Protein AF-0000000076623712 (afdb_homodimer)

InterPro domains:
  IPR004839 Aminotransferase, class I/classII, large domain [PF00155] (47-394)
  IPR005958 Tyrosine/nicotianamine aminotransferase [PIRSF000517] (8-402)
  IPR005958 Tyrosine/nicotianamine aminotransferase [TIGR01265] (4-401)
  IPR015421 Pyridoxal phosphate-dependent transferase, major domain [G3DSA:3.40.640.10] (55-296)
  IPR015422 Pyridoxal phosphate-dependent transferase, small domain [G3DSA:3.90.1150.10] (38-398)
  IPR015424 Pyridoxal phosphate-dependent transferase [SSF53383] (33-400)

pLDDT: mean 93.35, std 7.88, range [31.83, 98.88]

Radius of gyration: 27.83 Å; Cα contacts (8 Å, |Δi|>4): 1834; chains: 2; bounding box: 64×90×60 Å

Organism: NCBI:txid5963

Solvent-accessible surface area (backbone atoms only — not comparable to full-atom values): 40519 Å² total; per-residue (Å²): 130,87,69,54,81,73,65,52,12,66,49,21,67,59,28,57,52,51,51,64,54,46,56,69,66,52,61,66,59,93,82,57,95,59,85,66,48,72,30,49,66,86,48,51,41,78,24,85,88,35,57,56,53,64,65,55,53,49,30,31,49,52,32,51,73,67,51,77,22,27,25,75,64,52,45,50,38,47,62,66,31,24,39,43,51,16,60,73,69,36,41,96,78,46,78,50,45,41,91,32,31,37,39,18,40,11,42,66,39,26,51,50,52,52,47,49,26,57,43,37,69,72,26,29,35,37,34,46,19,60,16,64,48,63,59,41,26,54,29,42,48,52,49,22,41,57,45,71,28,43,39,34,70,90,58,57,49,37,74,34,62,69,51,42,63,72,66,64,53,96,48,46,55,32,37,48,46,56,47,30,16,57,50,49,0,23,59,71,51,69,69,57,52,48,53,50,50,50,53,28,51,77,69,54,29,33,34,38,33,39,25,40,30,57,73,32,27,62,80,55,82,74,73,61,68,56,60,74,49,66,79,52,41,25,40,33,31,28,32,47,25,63,64,51,25,24,52,12,60,28,40,13,20,35,37,55,38,44,81,76,52,72,59,54,72,40,52,62,24,45,52,29,46,28,59,73,42,72,49,36,39,29,20,57,47,60,16,41,45,53,33,64,70,67,53,59,93,56,49,50,57,58,58,25,49,57,32,43,53,35,50,51,49,52,46,63,68,46,66,81,38,83,46,48,45,54,66,64,60,32,17,48,61,29,37,30,31,37,47,53,47,86,52,35,83,44,87,42,28,60,56,44,30,40,49,38,12,58,76,59,33,38,37,50,32,30,19,62,34,20,64,34,69,44,20,32,31,35,40,38,56,63,59,60,70,57,52,51,50,51,48,53,44,51,51,51,50,49,61,70,38,48,106,132,89,70,53,81,74,64,52,12,66,48,21,68,61,29,56,51,50,50,63,56,45,57,70,67,53,61,66,59,92,82,58,95,58,85,68,48,71,31,51,66,87,49,53,40,78,26,85,86,35,57,56,52,64,64,55,55,49,31,31,48,54,32,51,71,67,50,77,21,27,24,76,64,52,47,51,38,48,62,67,27,24,40,44,50,16,60,72,69,37,40,95,77,46,78,49,45,40,91,31,30,37,38,17,39,10,44,67,38,28,51,49,52,52,48,48,24,57,44,37,69,71,25,31,34,36,35,47,20,58,18,66,48,63,59,42,25,54,29,40,46,53,49,22,40,56,46,70,28,44,39,35,72,90,57,57,49,35,74,34,62,69,51,42,64,71,65,64,53,96,48,44,53,31,38,49,46,57,48,30,16,56,51,48,0,23,58,70,50,69,68,57,50,48,53,52,50,51,52,28,50,76,69,54,28,34,34,38,34,38,26,39,30,58,72,33,27,62,80,55,82,73,74,62,68,56,59,75,47,66,81,53,41,25,41,33,29,28,31,46,26,61,65,52,25,24,51,11,62,27,40,14,20,33,37,56,39,44,82,76,52,73,59,55,71,42,53,62,24,45,50,29,45,27,59,74,39,74,50,36,39,29,19,57,50,61,15,42,44,54,34,63,70,66,53,58,93,55,48,51,55,58,57,26,48,57,34,42,54,37,50,50,48,53,47,63,70,45,65,82,39,84,47,49,44,54,66,65,61,32,17,48,60,30,37,30,31,38,48,54,47,86,52,34,84,44,86,42,26,60,56,42,31,41,50,36,12,58,76,59,33,38,37,50,32,29,19,63,35,20,66,34,67,44,19,32,32,35,39,37,57,63,59,60,70,55,52,52,50,52,47,53,44,50,52,51,50,49,62,69,40,47,106

Secondary structure (DSSP, 8-state):
------PPPHHHHT---HHHHHHHH----TT-SS--EE-----GGGSGGGPPPHHHHHHHHHHHHHTTTSS---TT--HHHHHHHHHHT--SS----GGGEEEESHHHHHHHHHHHHH--TT-EEEEEES--THHHHHHHHTT-EEEEEEEEGGGTTEE-HHHHHHH--TTEEEEEEESS-TTT-----HHHHHHHHHHHHHHT-EEEEE-TTTT-BSSPPP--GGGG-SSS-EEEEEEHHHHTT-GGG--EEEEEE-TT-TTTTHHHHHHHHHHHSPPPPHHHHTTHHHHHHT--TTHHHHHHHHHHHHHHHHHHHHTT-TTEE-----BTTEEEEEE--TTBS--SHHHHHHHHHHHH-EE-EEGGGGT-SSEEEEES-S-HHHHHHHHHHHHHHHHHHB-/------PPPHHHHT---HHHHHHHH----TT-SS--EE-----GGGSGGGPPPHHHHHHHHHHHHHTTTSS---TT--HHHHHHHHHHT--SS----GGGEEEESHHHHHHHHHHHHH--TT-EEEEEES--THHHHHHHHTT-EEEEEEEEGGGTTEE-HHHHHHH--TTEEEEEEESS-TTT-----HHHHHHHHHHHHHHT-EEEEE-TTTT-BSSPPP--GGGG-SSS-EEEEEEHHHHTT-GGG--EEEEEE-TT-TTTTHHHHHHHHHHHSPPPPHHHHTTHHHHHHT--TTHHHHHHHHHHHHHHHHHHHHTT-TTEE-----BTTEEEEEE--TTBS--SHHHHHHHHHHHH-EE-EEGGGGT--SEEEEES-S-HHHHHHHHHHHHHHHHHTB-

Foldseek 3Di:
DPCPVDDDDPLVVLFDQLLVVLLVVQDFDPDDPDDFAEQADQALCVFPLQNFDPLLVVLLVVLVVVVPQVDDDALQADQVLLQLVQVVPAAPLGRGHSLQKGKAQALLRQLLLVLVLFDAQAAEEEAEALARCVNQSSCVSNNYHYHYFYFDLVVLRQTPVVSVVVGDDPRYAEYEAEAVGPPALGHDDPVSLVSVVVVCQVSVHAYEYEPQFPPFWQPDDHDGSLRNDADHWYWYKYACCQQRSNVPQRIIMIGIRHNPCPPVVSSVVSSVSSVVDDHGRRSSSVSNNSCVVPDDPCNSVVSNVQLQLLQVLLCVLCVPPPQKDFDRRIGDFKTKIAGRCPQFPDDWQSSLQNVLSHPQSYHWAASVSSVYIRITMGGSNYPSVVSNSSSVSSSVSRVVGGD/DPPPVDDDDPLVVLFDQLLVVLLVVQDFDPDDPDDFDEQADQQLCVFPLQNFDPLLVVLLVVLVVVCPLVDADALQADQVLLQLVQCVPAAPLGRGHSLQKGKAQALLRQLLLVLVLFDAQAAEEEAEALARCVNQSSCVSNNYHYHYFYFDLVVLRQTPVVSVVVGDDPRYAEYEAEAVGPPALGHDDPVSLVSVVVVCQVSVHAYEYEPQFPPFWQPDDHDGSLRNDADHKYWYKYACCQQRSNVPQRIIMIGIRHNPCPPVVSSVVSSVSSVVDGHGRRSSSVSNNSCVVPPDPCNSVVSNVQLQLLLVLLCVLCVPPPQKDFDRRIGDFKTKIAGRCPQFPDDWQSSLQNVLSHPQSYHWAASVSSVYIRITMGGSNYPSVVSNSSSVSSSVSRVVGGD

Nearest PDB structures (foldseek):
  5wmi-assembly1_A-2  TM=8.886E-01  e=5.394E-30  Arabidopsis thaliana
  5wml-assembly1_B  TM=8.820E-01  e=9.033E-30  Arabidopsis thaliana
  5wmk-assembly1_A-2  TM=8.745E-01  e=5.394E-30  Arabidopsis thaliana
  1dju-assembly1_A  TM=8.885E-01  e=7.525E-29  Pyrococcus horikoshii OT3
  1gd9-assembly1_B  TM=8.962E-01  e=1.882E-28  Pyrococcus horikoshii

Sequence (806 aa):
MDDWILEPSVHSMNTENPVRETVSSIKLPTDFPKPTYSLALGDPSYYTDFAAHSFVVDAVVETLRSGQGNGYTDSLGYGPARETLSRAYSYDNIRLTKEDVIIDIGGTGAIHTILQVFLNPGDNILISSPGFPLYKTMAQNLKAEAITYNLKPFSNWEVDLEDLERKVTPRTKMIVVVNPCNPCGSVFSKEHLMDILNWAERHHVCILADEVYHGMTFGKPHYPLGSLTDTVPVFTVGALSKMFLVPGWRCGWVLIYDKYNKCEKYRPAINKIKNMLLHPVPFIMQAIPKIYENLPQNYFAEVMQKVKERAEVVKAKLADVSALNTGTPEGSLYCMVAIDFTNMDVKSSVEFAQKLAHEEGVVIMPAEAFLSHSAFRIVLCHPIHVIEECMDRIKSFIQRHTIMDDWILEPSVHSMNTENPVRETVSSIKLPTDFPKPTYSLALGDPSYYTDFAAHSFVVDAVVETLRSGQGNGYTDSLGYGPARETLSRAYSYDNIRLTKEDVIIDIGGTGAIHTILQVFLNPGDNILISSPGFPLYKTMAQNLKAEAITYNLKPFSNWEVDLEDLERKVTPRTKMIVVVNPCNPCGSVFSKEHLMDILNWAERHHVCILADEVYHGMTFGKPHYPLGSLTDTVPVFTVGALSKMFLVPGWRCGWVLIYDKYNKCEKYRPAINKIKNMLLHPVPFIMQAIPKIYENLPQNYFAEVMQKVKERAEVVKAKLADVSALNTGTPEGSLYCMVAIDFTNMDVKSSVEFAQKLAHEEGVVIMPAEAFLSHSAFRIVLCHPIHVIEECMDRIKSFIQRHTI

Structure (mmCIF, N/CA/C/O backbone):
data_AF-0000000076623712-model_v1
#
loop_
_entity.id
_entity.type
_entity.pdbx_description
1 polymer 'Aminotransferase class I/classII large domain-containing protein'
#
loop_
_atom_site.group_PDB
_atom_site.id
_atom_site.type_symbol
_atom_site.label_atom_id
_atom_site.label_alt_id
_atom_site.label_comp_id
_atom_site.label_asym_id
_atom_site.label_entity_id
_atom_site.label_seq_id
_atom_site.pdbx_PDB_ins_code
_atom_site.Cartn_x
_atom_site.Cartn_y
_atom_site.Cartn_z
_atom_site.occupancy
_atom_site.B_iso_or_equiv
_atom_site.auth_seq_id
_atom_site.auth_comp_id
_atom_site.auth_asym_id
_atom_site.auth_atom_id
_atom_site.pdbx_PDB_model_num
ATOM 1 N N . MET A 1 1 ? 28.312 2.703 -28.016 1 31.83 1 MET A N 1
ATOM 2 C CA . MET A 1 1 ? 27.656 3.424 -26.938 1 31.83 1 MET A CA 1
ATOM 3 C C . MET A 1 1 ? 26.297 2.811 -26.609 1 31.83 1 MET A C 1
ATOM 5 O O . MET A 1 1 ? 25.391 2.824 -27.438 1 31.83 1 MET A O 1
ATOM 9 N N . ASP A 1 2 ? 26.125 1.59 -25.953 1 46.22 2 ASP A N 1
ATOM 10 C CA . ASP A 1 2 ? 25.109 0.556 -25.812 1 46.22 2 ASP A CA 1
ATOM 11 C C . ASP A 1 2 ? 23.844 1.127 -25.188 1 46.22 2 ASP A C 1
ATOM 13 O O . ASP A 1 2 ? 23.859 1.629 -24.062 1 46.22 2 ASP A O 1
ATOM 17 N N . ASP A 1 3 ? 23.094 1.838 -25.969 1 56.03 3 ASP A N 1
ATOM 18 C CA . ASP A 1 3 ? 22.062 2.822 -25.672 1 56.03 3 ASP A CA 1
ATOM 19 C C . ASP A 1 3 ? 20.875 2.174 -24.969 1 56.03 3 ASP A C 1
ATOM 21 O O . ASP A 1 3 ? 19.984 1.604 -25.609 1 56.03 3 ASP A O 1
ATOM 25 N N . TRP A 1 4 ? 21.078 1.6 -23.906 1 62.31 4 TRP A N 1
ATOM 26 C CA . TRP A 1 4 ? 19.875 1.292 -23.109 1 62.31 4 TRP A CA 1
ATOM 27 C C . TRP A 1 4 ? 19.031 2.543 -22.891 1 62.31 4 TRP A C 1
ATOM 29 O O . TRP A 1 4 ? 19.422 3.432 -22.125 1 62.31 4 TRP A O 1
ATOM 39 N N . ILE A 1 5 ? 18.75 3.412 -23.906 1 54.03 5 ILE A N 1
ATOM 40 C CA . ILE A 1 5 ? 18.062 4.688 -23.719 1 54.03 5 ILE A CA 1
ATOM 41 C C . ILE A 1 5 ? 16.703 4.461 -23.062 1 54.03 5 ILE A C 1
ATOM 43 O O . ILE A 1 5 ? 15.688 4.359 -23.734 1 54.03 5 ILE A O 1
ATOM 47 N N . LEU A 1 6 ? 16.719 3.988 -21.719 1 70 6 LEU A N 1
ATOM 48 C CA . LEU A 1 6 ? 15.453 3.857 -21 1 70 6 LEU A CA 1
ATOM 49 C C . LEU A 1 6 ? 15.203 5.07 -20.109 1 70 6 LEU A C 1
ATOM 51 O O . LEU A 1 6 ? 16.078 5.469 -19.344 1 70 6 LEU A O 1
ATOM 55 N N . GLU A 1 7 ? 14.281 5.914 -20.547 1 78.06 7 GLU A N 1
ATOM 56 C CA . GLU A 1 7 ? 13.852 7.02 -19.688 1 78.06 7 GLU A CA 1
ATOM 57 C C . GLU A 1 7 ? 12.719 6.598 -18.766 1 78.06 7 GLU A C 1
ATOM 59 O O . GLU A 1 7 ? 11.828 5.848 -19.172 1 78.06 7 GLU A O 1
ATOM 64 N N . PRO A 1 8 ? 12.789 7.062 -17.5 1 79.25 8 PRO A N 1
ATOM 65 C CA . PRO A 1 8 ? 11.648 6.797 -16.625 1 79.25 8 PRO A CA 1
ATOM 66 C C . PRO A 1 8 ? 10.344 7.383 -17.172 1 79.25 8 PRO A C 1
ATOM 68 O O . PRO A 1 8 ? 10.367 8.25 -18.047 1 79.25 8 PRO A O 1
ATOM 71 N N . SER A 1 9 ? 9.305 6.859 -16.641 1 81.88 9 SER A N 1
ATOM 72 C CA . SER A 1 9 ? 7.996 7.344 -17.062 1 81.88 9 SER A CA 1
ATOM 73 C C . SER A 1 9 ? 7.812 8.82 -16.719 1 81.88 9 SER A C 1
ATOM 75 O O . SER A 1 9 ? 8.289 9.281 -15.688 1 81.88 9 SER A O 1
ATOM 77 N N . VAL A 1 10 ? 7.012 9.492 -17.516 1 77 10 VAL A N 1
ATOM 78 C CA . VAL A 1 10 ? 6.754 10.914 -17.344 1 77 10 VAL A CA 1
ATOM 79 C C . VAL A 1 10 ? 6.004 11.164 -16.031 1 77 10 VAL A C 1
ATOM 81 O O . VAL A 1 10 ? 6.34 12.078 -15.281 1 77 10 VAL A O 1
ATOM 84 N N . HIS A 1 11 ? 5.062 10.352 -15.75 1 77.31 11 HIS A N 1
ATOM 85 C CA . HIS A 1 11 ? 4.254 10.555 -14.555 1 77.31 11 HIS A CA 1
ATOM 86 C C . HIS A 1 11 ? 5.082 10.352 -13.289 1 77.31 11 HIS A C 1
ATOM 88 O O . HIS A 1 11 ? 4.852 11.023 -12.273 1 77.31 11 HIS A O 1
ATOM 94 N N . SER A 1 12 ? 6 9.438 -13.305 1 76.5 12 SER A N 1
ATOM 95 C CA . SER A 1 12 ? 6.852 9.258 -12.133 1 76.5 12 SER A CA 1
ATOM 96 C C . SER A 1 12 ? 7.75 10.469 -11.906 1 76.5 12 SER A C 1
ATOM 98 O O . SER A 1 12 ? 7.973 10.883 -10.766 1 76.5 12 SER A O 1
ATOM 100 N N . MET A 1 13 ? 8.211 11.086 -12.922 1 74.44 13 MET A N 1
ATOM 101 C CA . MET A 1 13 ? 9.102 12.242 -12.812 1 74.44 13 MET A CA 1
ATOM 102 C C . MET A 1 13 ? 8.32 13.492 -12.414 1 74.44 13 MET A C 1
ATOM 104 O O . MET A 1 13 ? 8.898 14.438 -11.867 1 74.44 13 MET A O 1
ATOM 108 N N . ASN A 1 14 ? 7.02 13.383 -12.578 1 73 14 ASN A N 1
ATOM 109 C CA . ASN A 1 14 ? 6.176 14.516 -12.234 1 73 14 ASN A CA 1
ATOM 110 C C . ASN A 1 14 ? 5.582 14.367 -10.836 1 73 14 ASN A C 1
ATOM 112 O O . ASN A 1 14 ? 4.824 15.227 -10.383 1 73 14 ASN A O 1
ATOM 116 N N . THR A 1 15 ? 5.98 13.383 -10.242 1 79.06 15 THR A N 1
ATOM 117 C CA . THR A 1 15 ? 5.512 13.156 -8.883 1 79.06 15 THR A CA 1
ATOM 118 C C . THR A 1 15 ? 6.398 13.891 -7.879 1 79.06 15 THR A C 1
ATOM 120 O O . THR A 1 15 ? 7.617 13.695 -7.863 1 79.06 15 THR A O 1
ATOM 123 N N . GLU A 1 16 ? 5.863 14.852 -7.156 1 72.5 16 GLU A N 1
ATOM 124 C CA . GLU A 1 16 ? 6.59 15.617 -6.148 1 72.5 16 GLU A CA 1
ATOM 125 C C . GLU A 1 16 ? 5.855 15.609 -4.812 1 72.5 16 GLU A C 1
ATOM 127 O O . GLU A 1 16 ? 4.625 15.625 -4.773 1 72.5 16 GLU A O 1
ATOM 132 N N . ASN A 1 17 ? 6.637 15.438 -3.801 1 71.12 17 ASN A N 1
ATOM 133 C CA . ASN A 1 17 ? 6.137 15.609 -2.439 1 71.12 17 ASN A CA 1
ATOM 134 C C . ASN A 1 17 ? 6.703 16.859 -1.786 1 71.12 17 ASN A C 1
ATOM 136 O O . ASN A 1 17 ? 7.812 16.844 -1.25 1 71.12 17 ASN A O 1
ATOM 140 N N . PRO A 1 18 ? 6.004 17.891 -1.763 1 67.81 18 PRO A N 1
ATOM 141 C CA . PRO A 1 18 ? 6.508 19.188 -1.308 1 67.81 18 PRO A CA 1
ATOM 142 C C . PRO A 1 18 ? 6.98 19.156 0.144 1 67.81 18 PRO A C 1
ATOM 144 O O . PRO A 1 18 ? 7.953 19.828 0.492 1 67.81 18 PRO A O 1
ATOM 147 N N . VAL A 1 19 ? 6.289 18.406 0.987 1 68.62 19 VAL A N 1
ATOM 148 C CA . VAL A 1 19 ? 6.656 18.375 2.398 1 68.62 19 VAL A CA 1
ATOM 149 C C . VAL A 1 19 ? 8.055 17.781 2.555 1 68.62 19 VAL A C 1
ATOM 151 O O . VAL A 1 19 ? 8.93 18.391 3.164 1 68.62 19 VAL A O 1
ATOM 154 N N . ARG A 1 20 ? 8.266 16.734 1.94 1 64.56 20 ARG A N 1
ATOM 155 C CA . ARG A 1 20 ? 9.539 16.047 2.086 1 64.56 20 ARG A CA 1
ATOM 156 C C . ARG A 1 20 ? 10.672 16.828 1.429 1 64.56 20 ARG A C 1
ATOM 158 O O . ARG A 1 20 ? 11.781 16.906 1.96 1 64.56 20 ARG A O 1
ATOM 165 N N . GLU A 1 21 ? 10.344 17.5 0.378 1 68.88 21 GLU A N 1
ATOM 166 C CA . GLU A 1 21 ? 11.328 18.312 -0.335 1 68.88 21 GLU A CA 1
ATOM 167 C C . GLU A 1 21 ? 11.711 19.547 0.47 1 68.88 21 GLU A C 1
ATOM 169 O O . GLU A 1 21 ? 12.883 19.922 0.52 1 68.88 21 GLU A O 1
ATOM 174 N N . THR A 1 22 ? 10.727 20.016 1.144 1 72.94 22 THR A N 1
ATOM 175 C CA . THR A 1 22 ? 10.961 21.219 1.933 1 72.94 22 THR A CA 1
ATOM 176 C C . THR A 1 22 ? 11.766 20.906 3.188 1 72.94 22 THR A C 1
ATOM 178 O O . THR A 1 22 ? 12.734 21.594 3.504 1 72.94 22 THR A O 1
ATOM 181 N N . VAL A 1 23 ? 11.398 19.844 3.818 1 69.62 23 VAL A N 1
ATOM 182 C CA . VAL A 1 23 ? 12.109 19.438 5.027 1 69.62 23 VAL A CA 1
ATOM 183 C C . VAL A 1 23 ? 13.578 19.188 4.703 1 69.62 23 VAL A C 1
ATOM 185 O O . VAL A 1 23 ? 14.469 19.594 5.453 1 69.62 23 VAL A O 1
ATOM 188 N N . SER A 1 24 ? 13.781 18.641 3.598 1 69.31 24 SER A N 1
ATOM 189 C CA . SER A 1 24 ? 15.148 18.297 3.211 1 69.31 24 SER A CA 1
ATOM 190 C C . SER A 1 24 ? 15.945 19.547 2.859 1 69.31 24 SER A C 1
ATOM 192 O O . SER A 1 24 ? 17.172 19.547 2.93 1 69.31 24 SER A O 1
ATOM 194 N N . SER A 1 25 ? 15.25 20.547 2.578 1 74.81 25 SER A N 1
ATOM 195 C CA . SER A 1 25 ? 15.922 21.766 2.15 1 74.81 25 SER A CA 1
ATOM 196 C C . SER A 1 25 ? 16.312 22.641 3.348 1 74.81 25 SER A C 1
ATOM 198 O O . SER A 1 25 ? 17.141 23.531 3.225 1 74.81 25 SER A O 1
ATOM 200 N N . ILE A 1 26 ? 15.688 22.406 4.426 1 83.56 26 ILE A N 1
ATOM 201 C CA . ILE A 1 26 ? 16 23.172 5.629 1 83.56 26 ILE A CA 1
ATOM 202 C C . ILE A 1 26 ? 17.078 22.453 6.438 1 83.56 26 ILE A C 1
ATOM 204 O O . ILE A 1 26 ? 16.812 21.406 7.035 1 83.56 26 ILE A O 1
ATOM 208 N N . LYS A 1 27 ? 18.422 22.969 6.398 1 78.56 27 LYS A N 1
ATOM 209 C CA . LYS A 1 27 ? 19.578 22.297 7 1 78.56 27 LYS A CA 1
ATOM 210 C C . LYS A 1 27 ? 20.016 23 8.281 1 78.56 27 LYS A C 1
ATOM 212 O O . LYS A 1 27 ? 20.109 24.219 8.312 1 78.56 27 LYS A O 1
ATOM 217 N N . LEU A 1 28 ? 19.953 22.156 9.195 1 85.38 28 LEU A N 1
ATOM 218 C CA . LEU A 1 28 ? 20.562 22.656 10.43 1 85.38 28 LEU A CA 1
ATOM 219 C C . LEU A 1 28 ? 22.078 22.766 10.289 1 85.38 28 LEU A C 1
ATOM 221 O O . LEU A 1 28 ? 22.703 21.922 9.664 1 85.38 28 LEU A O 1
ATOM 225 N N . PRO A 1 29 ? 22.656 23.812 10.914 1 85 29 PRO A N 1
ATOM 226 C CA . PRO A 1 29 ? 24.125 23.875 10.914 1 85 29 PRO A CA 1
ATOM 227 C C . PRO A 1 29 ? 24.766 22.719 11.648 1 85 29 PRO A C 1
ATOM 229 O O . PRO A 1 29 ? 24.219 22.219 12.633 1 85 29 PRO A O 1
ATOM 232 N N . THR A 1 30 ? 25.891 22.234 11.133 1 83.56 30 THR A N 1
ATOM 233 C CA . THR A 1 30 ? 26.578 21.078 11.68 1 83.56 30 THR A CA 1
ATOM 234 C C . THR A 1 30 ? 27.125 21.391 13.078 1 83.56 30 THR A C 1
ATOM 236 O O . THR A 1 30 ? 27.188 20.5 13.93 1 83.56 30 THR A O 1
ATOM 239 N N . ASP A 1 31 ? 27.516 22.562 13.375 1 87.38 31 ASP A N 1
ATOM 240 C CA . ASP A 1 31 ? 28.125 22.891 14.656 1 87.38 31 ASP A CA 1
ATOM 241 C C . ASP A 1 31 ? 27.359 23.984 15.375 1 87.38 31 ASP A C 1
ATOM 243 O O . ASP A 1 31 ? 27.859 25.109 15.547 1 87.38 31 ASP A O 1
ATOM 247 N N . PHE A 1 32 ? 26.125 23.703 15.742 1 89.69 32 PHE A N 1
ATOM 248 C CA . PHE A 1 32 ? 25.328 24.688 16.469 1 89.69 32 PHE A CA 1
ATOM 249 C C . PHE A 1 32 ? 25.641 24.625 17.969 1 89.69 32 PHE A C 1
ATOM 251 O O . PHE A 1 32 ? 25.719 23.547 18.547 1 89.69 32 PHE A O 1
ATOM 258 N N . PRO A 1 33 ? 25.922 25.656 18.625 1 91.12 33 PRO A N 1
ATOM 259 C CA . PRO A 1 33 ? 26.406 25.703 20 1 91.12 33 PRO A CA 1
ATOM 260 C C . PRO A 1 33 ? 25.344 25.281 21.016 1 91.12 33 PRO A C 1
ATOM 262 O O . PRO A 1 33 ? 25.672 25.031 22.172 1 91.12 33 PRO A O 1
ATOM 265 N N . LYS A 1 34 ? 24.062 25.266 20.656 1 93.19 34 LYS A N 1
ATOM 266 C CA . LYS A 1 34 ? 22.953 24.859 21.516 1 93.19 34 LYS A CA 1
ATOM 267 C C . LYS A 1 34 ? 22.219 23.656 20.922 1 93.19 34 LYS A C 1
ATOM 269 O O . LYS A 1 34 ? 22.422 23.312 19.766 1 93.19 34 LYS A O 1
ATOM 274 N N . PRO A 1 35 ? 21.391 23.016 21.844 1 94.94 35 PRO A N 1
ATOM 275 C CA . PRO A 1 35 ? 20.531 21.969 21.266 1 94.94 35 PRO A CA 1
ATOM 276 C C . PRO A 1 35 ? 19.656 22.484 20.141 1 94.94 35 PRO A C 1
ATOM 278 O O . PRO A 1 35 ? 19.141 23.594 20.188 1 94.94 35 PRO A O 1
ATOM 281 N N . THR A 1 36 ? 19.547 21.656 19.109 1 96.25 36 THR A N 1
ATOM 282 C CA . THR A 1 36 ? 18.672 21.984 17.984 1 96.25 36 THR A CA 1
ATOM 283 C C . THR A 1 36 ? 17.344 21.219 18.094 1 96.25 36 THR A C 1
ATOM 285 O O . THR A 1 36 ? 17.297 20.141 18.672 1 96.25 36 THR A O 1
ATOM 288 N N . TYR A 1 37 ? 16.25 21.844 17.703 1 95.44 37 TYR A N 1
ATOM 289 C CA . TYR A 1 37 ? 14.922 21.266 17.766 1 95.44 37 TYR A CA 1
ATOM 290 C C . TYR A 1 37 ? 14.211 21.375 16.438 1 95.44 37 TYR A C 1
ATOM 292 O O . TYR A 1 37 ? 14.328 22.406 15.75 1 95.44 37 TYR A O 1
ATOM 300 N N . SER A 1 38 ? 13.539 20.281 16.031 1 94.75 38 SER A N 1
ATOM 301 C CA . SER A 1 38 ? 12.672 20.344 14.852 1 94.75 38 SER A CA 1
ATOM 302 C C . SER A 1 38 ? 11.203 20.312 15.25 1 94.75 38 SER A C 1
ATOM 304 O O . SER A 1 38 ? 10.719 19.312 15.812 1 94.75 38 SER A O 1
ATOM 306 N N . LEU A 1 39 ? 10.523 21.375 14.969 1 96 39 LEU A N 1
ATOM 307 C CA . LEU A 1 39 ? 9.078 21.453 15.188 1 96 39 LEU A CA 1
ATOM 308 C C . LEU A 1 39 ? 8.32 21.094 13.914 1 96 39 LEU A C 1
ATOM 310 O O . LEU A 1 39 ? 7.129 21.391 13.789 1 96 39 LEU A O 1
ATOM 314 N N . ALA A 1 40 ? 9.016 20.422 12.992 1 91.75 40 ALA A N 1
ATOM 315 C CA . ALA A 1 40 ? 8.438 20.188 11.672 1 91.75 40 ALA A CA 1
ATOM 316 C C . ALA A 1 40 ? 7.867 18.766 11.57 1 91.75 40 ALA A C 1
ATOM 318 O O . ALA A 1 40 ? 7.004 18.5 10.734 1 91.75 40 ALA A O 1
ATOM 319 N N . LEU A 1 41 ? 8.289 17.859 12.375 1 82.44 41 LEU A N 1
ATOM 320 C CA . LEU A 1 41 ? 7.977 16.438 12.203 1 82.44 41 LEU A CA 1
ATOM 321 C C . LEU A 1 41 ? 6.562 16.141 12.688 1 82.44 41 LEU A C 1
ATOM 323 O O . LEU A 1 41 ? 6.273 16.234 13.883 1 82.44 41 LEU A O 1
ATOM 327 N N . GLY A 1 42 ? 5.719 15.75 11.805 1 86.94 42 GLY A N 1
ATOM 328 C CA . GLY A 1 42 ? 4.332 15.43 12.117 1 86.94 42 GLY A CA 1
ATOM 329 C C . GLY A 1 42 ? 4.109 13.961 12.43 1 86.94 42 GLY A C 1
ATOM 330 O O . GLY A 1 42 ? 3.119 13.375 11.992 1 86.94 42 GLY A O 1
ATOM 331 N N . ASP A 1 43 ? 5.035 13.305 13.117 1 90.69 43 ASP A N 1
ATOM 332 C CA . ASP A 1 43 ? 4.941 11.922 13.578 1 90.69 43 ASP A CA 1
ATOM 333 C C . ASP A 1 43 ? 4.852 11.852 15.094 1 90.69 43 ASP A C 1
ATOM 335 O O . ASP A 1 43 ? 5.863 11.977 15.789 1 90.69 43 ASP A O 1
ATOM 339 N N . PRO A 1 44 ? 3.689 11.656 15.625 1 92.06 44 PRO A N 1
ATOM 340 C CA . PRO A 1 44 ? 3.51 11.688 17.078 1 92.06 44 PRO A CA 1
ATOM 341 C C . PRO A 1 44 ? 4.309 10.609 17.797 1 92.06 44 PRO A C 1
ATOM 343 O O . PRO A 1 44 ? 4.727 10.797 18.953 1 92.06 44 PRO A O 1
ATOM 346 N N . SER A 1 45 ? 4.535 9.516 17.125 1 90.62 45 SER A N 1
ATOM 347 C CA . SER A 1 45 ? 5.191 8.383 17.766 1 90.62 45 SER A CA 1
ATOM 348 C C . SER A 1 45 ? 6.637 8.711 18.125 1 90.62 45 SER A C 1
ATOM 350 O O . SER A 1 45 ? 7.266 7.996 18.906 1 90.62 45 SER A O 1
ATOM 352 N N . TYR A 1 46 ? 7.094 9.758 17.609 1 89.56 46 TYR A N 1
ATOM 353 C CA . TYR A 1 46 ? 8.469 10.188 17.859 1 89.56 46 TYR A CA 1
ATOM 354 C C . TYR A 1 46 ? 8.609 10.828 19.234 1 89.56 46 TYR A C 1
ATOM 356 O O . TYR A 1 46 ? 9.719 10.93 19.766 1 89.56 46 TYR A O 1
ATOM 364 N N . TYR A 1 47 ? 7.496 11.258 19.766 1 93.38 47 TYR A N 1
ATOM 365 C CA . TYR A 1 47 ? 7.527 12.055 20.984 1 93.38 47 TYR A CA 1
ATOM 366 C C . TYR A 1 47 ? 7.109 11.227 22.203 1 93.38 47 TYR A C 1
ATOM 368 O O . TYR A 1 47 ? 6.109 10.508 22.156 1 93.38 47 TYR A O 1
ATOM 376 N N . THR A 1 48 ? 7.789 11.32 23.234 1 88.62 48 THR A N 1
ATOM 377 C CA . THR A 1 48 ? 7.668 10.461 24.406 1 88.62 48 THR A CA 1
ATOM 378 C C . THR A 1 48 ? 6.273 10.578 25.016 1 88.62 48 THR A C 1
ATOM 380 O O . THR A 1 48 ? 5.75 9.602 25.562 1 88.62 48 THR A O 1
ATOM 383 N N . ASP A 1 49 ? 5.668 11.742 24.906 1 93.06 49 ASP A N 1
ATOM 384 C CA . ASP A 1 49 ? 4.367 11.969 25.531 1 93.06 49 ASP A CA 1
ATOM 385 C C . ASP A 1 49 ? 3.246 11.352 24.688 1 93.06 49 ASP A C 1
ATOM 387 O O . ASP A 1 49 ? 2.102 11.273 25.141 1 93.06 49 ASP A O 1
ATOM 391 N N . PHE A 1 50 ? 3.586 10.875 23.531 1 94.69 50 PHE A N 1
ATOM 392 C CA . PHE A 1 50 ? 2.56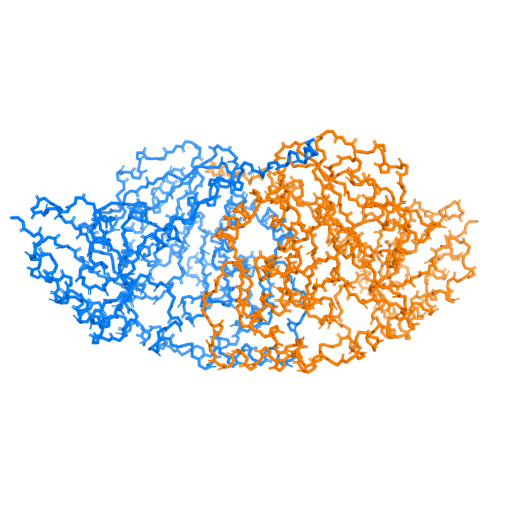1 10.406 22.609 1 94.69 50 PHE A CA 1
ATOM 393 C C . PHE A 1 50 ? 2.852 8.984 22.156 1 94.69 50 PHE A C 1
ATOM 395 O O . PHE A 1 50 ? 2.816 8.695 20.953 1 94.69 50 PHE A O 1
ATOM 402 N N . ALA A 1 51 ? 3.09 8.18 23.109 1 92.69 51 ALA A N 1
ATOM 403 C CA . ALA A 1 51 ? 3.291 6.758 22.828 1 92.69 51 ALA A CA 1
ATOM 404 C C . ALA A 1 51 ? 1.958 6.043 22.625 1 92.69 51 ALA A C 1
ATOM 406 O O . ALA A 1 51 ? 0.953 6.402 23.25 1 92.69 51 ALA A O 1
ATOM 407 N N . ALA A 1 52 ? 1.973 5.051 21.75 1 94.69 52 ALA A N 1
ATOM 408 C CA . ALA A 1 52 ? 0.782 4.223 21.578 1 94.69 52 ALA A CA 1
ATOM 409 C C . ALA A 1 52 ? 0.371 3.57 22.891 1 94.69 52 ALA A C 1
ATOM 411 O O . ALA A 1 52 ? 1.223 3.107 23.656 1 94.69 52 ALA A O 1
ATOM 412 N N . HIS A 1 53 ? -0.862 3.564 23.172 1 94.75 53 HIS A N 1
ATOM 413 C CA . HIS A 1 53 ? -1.363 2.943 24.391 1 94.75 53 HIS A CA 1
ATOM 414 C C . HIS A 1 53 ? -1.216 1.426 24.328 1 94.75 53 HIS A C 1
ATOM 416 O O . HIS A 1 53 ? -1.333 0.823 23.266 1 94.75 53 HIS A O 1
ATOM 422 N N . SER A 1 54 ? -1.145 0.803 25.469 1 94.62 54 SER A N 1
ATOM 423 C CA . SER A 1 54 ? -0.892 -0.63 25.562 1 94.62 54 SER A CA 1
ATOM 424 C C . SER A 1 54 ? -2.041 -1.438 24.984 1 94.62 54 SER A C 1
ATOM 426 O O . SER A 1 54 ? -1.822 -2.498 24.391 1 94.62 54 SER A O 1
ATOM 428 N N . PHE A 1 55 ? -3.287 -0.952 25.141 1 95.81 55 PHE A N 1
ATOM 429 C CA . PHE A 1 55 ? -4.414 -1.741 24.656 1 95.81 55 PHE A CA 1
ATOM 430 C C . PHE A 1 55 ? -4.371 -1.867 23.141 1 95.81 55 PHE A C 1
ATOM 432 O O . PHE A 1 55 ? -4.84 -2.861 22.578 1 95.81 55 PHE A O 1
ATOM 439 N N . VAL A 1 56 ? -3.836 -0.854 22.469 1 97.25 56 VAL A N 1
ATOM 440 C CA . VAL A 1 56 ? -3.693 -0.886 21.016 1 97.25 56 VAL A CA 1
ATOM 441 C C . VAL A 1 56 ? -2.629 -1.906 20.625 1 97.25 56 VAL A C 1
ATOM 443 O O . VAL A 1 56 ? -2.865 -2.764 19.766 1 97.25 56 VAL A O 1
ATOM 446 N N . VAL A 1 57 ? -1.427 -1.847 21.281 1 97.19 57 VAL A N 1
ATOM 447 C CA . VAL A 1 57 ? -0.294 -2.721 21 1 97.19 57 VAL A CA 1
ATOM 448 C C . VAL A 1 57 ? -0.66 -4.164 21.328 1 97.19 57 VAL A C 1
ATOM 450 O O . VAL A 1 57 ? -0.387 -5.074 20.531 1 97.19 57 VAL A O 1
ATOM 453 N N . ASP A 1 58 ? -1.331 -4.383 22.422 1 97.62 58 ASP A N 1
ATOM 454 C CA . ASP A 1 58 ? -1.707 -5.719 22.859 1 97.62 58 ASP A CA 1
ATOM 455 C C . ASP A 1 58 ? -2.676 -6.375 21.875 1 97.62 58 ASP A C 1
ATOM 457 O O . ASP A 1 58 ? -2.582 -7.574 21.609 1 97.62 58 ASP A O 1
ATOM 461 N N . ALA A 1 59 ? -3.621 -5.582 21.391 1 97.94 59 ALA A N 1
ATOM 462 C CA . ALA A 1 59 ? -4.59 -6.105 20.422 1 97.94 59 ALA A CA 1
ATOM 463 C C . ALA A 1 59 ? -3.891 -6.641 19.172 1 97.94 59 ALA A C 1
ATOM 465 O O . ALA A 1 59 ? -4.234 -7.715 18.672 1 97.94 59 ALA A O 1
ATOM 466 N N . VAL A 1 60 ? -2.881 -5.961 18.703 1 97.94 60 VAL A N 1
ATOM 467 C CA . VAL A 1 60 ? -2.174 -6.352 17.484 1 97.94 60 VAL A CA 1
ATOM 468 C C . VAL A 1 60 ? -1.267 -7.543 17.781 1 97.94 60 VAL A C 1
ATOM 470 O O . VAL A 1 60 ? -1.193 -8.484 16.984 1 97.94 60 VAL A O 1
ATOM 473 N N . VAL A 1 61 ? -0.578 -7.527 18.938 1 97.69 61 VAL A N 1
ATOM 474 C CA . VAL A 1 61 ? 0.31 -8.625 19.312 1 97.69 61 VAL A CA 1
ATOM 475 C C . VAL A 1 61 ? -0.49 -9.922 19.438 1 97.69 61 VAL A C 1
ATOM 477 O O . VAL A 1 61 ? -0.055 -10.969 18.969 1 97.69 61 VAL A O 1
ATOM 480 N N . GLU A 1 62 ? -1.614 -9.812 20.031 1 97.38 62 GLU A N 1
ATOM 481 C CA . GLU A 1 62 ? -2.461 -10.984 20.203 1 97.38 62 GLU A CA 1
ATOM 482 C C . GLU A 1 62 ? -2.871 -11.57 18.859 1 97.38 62 GLU A C 1
ATOM 484 O O . GLU A 1 62 ? -2.812 -12.781 18.656 1 97.38 62 GLU A O 1
ATOM 489 N N . THR A 1 63 ? -3.273 -10.711 17.969 1 96.69 63 THR A N 1
ATOM 490 C CA . THR A 1 63 ? -3.676 -11.172 16.641 1 96.69 63 THR A CA 1
ATOM 491 C C . THR A 1 63 ? -2.492 -11.781 15.898 1 96.69 63 THR A C 1
ATOM 493 O O . THR A 1 63 ? -2.625 -12.82 15.258 1 96.69 63 THR A O 1
ATOM 496 N N . LEU A 1 64 ? -1.377 -11.133 15.992 1 96.88 64 LEU A N 1
ATOM 497 C CA . LEU A 1 64 ? -0.162 -11.617 15.344 1 96.88 64 LEU A CA 1
ATOM 498 C C . LEU A 1 64 ? 0.203 -13.008 15.844 1 96.88 64 LEU A C 1
ATOM 500 O O . LEU A 1 64 ? 0.492 -13.906 15.047 1 96.88 64 LEU A O 1
ATOM 504 N N . ARG A 1 65 ? 0.134 -13.258 17.078 1 95.94 65 ARG A N 1
ATOM 505 C CA . ARG A 1 65 ? 0.535 -14.523 17.688 1 95.94 65 ARG A CA 1
ATOM 506 C C . ARG A 1 65 ? -0.479 -15.617 17.391 1 95.94 65 ARG A C 1
ATOM 508 O O . ARG A 1 65 ? -0.129 -16.797 17.344 1 95.94 65 ARG A O 1
ATOM 515 N N . SER A 1 66 ? -1.685 -15.25 17.141 1 94.31 66 SER A N 1
ATOM 516 C CA . SER A 1 66 ? -2.709 -16.234 16.828 1 94.31 66 SER A CA 1
ATOM 517 C C . SER A 1 66 ? -2.455 -16.891 15.477 1 94.31 66 SER A C 1
ATOM 519 O O . SER A 1 66 ? -3.006 -17.953 15.18 1 94.31 66 SER A O 1
ATOM 521 N N . GLY A 1 67 ? -1.696 -16.188 14.602 1 93.38 67 GLY A N 1
ATOM 522 C CA . GLY A 1 67 ? -1.432 -16.688 13.258 1 93.38 67 GLY A CA 1
ATOM 523 C C . GLY A 1 67 ? -2.557 -16.406 12.281 1 93.38 67 GLY A C 1
ATOM 524 O O . GLY A 1 67 ? -2.422 -16.641 11.078 1 93.38 67 GLY A O 1
ATOM 525 N N . GLN A 1 68 ? -3.637 -15.852 12.703 1 88.44 68 GLN A N 1
ATOM 526 C CA . GLN A 1 68 ? -4.816 -15.625 11.875 1 88.44 68 GLN A CA 1
ATOM 527 C C . GLN A 1 68 ? -4.562 -14.508 10.859 1 88.44 68 GLN A C 1
ATOM 529 O O . GLN A 1 68 ? -5.25 -14.43 9.844 1 88.44 68 GLN A O 1
ATOM 534 N N . GLY A 1 69 ? -3.654 -13.75 11.016 1 91.31 69 GLY A N 1
ATOM 535 C CA . GLY A 1 69 ? -3.432 -12.609 10.148 1 91.31 69 GLY A CA 1
ATOM 536 C C . GLY A 1 69 ? -2.193 -12.742 9.289 1 91.31 69 GLY A C 1
ATOM 537 O O . GLY A 1 69 ? -1.687 -11.758 8.758 1 91.31 69 GLY A O 1
ATOM 538 N N . ASN A 1 70 ? -1.737 -14.016 9.117 1 94.19 70 ASN A N 1
ATOM 539 C CA . ASN A 1 70 ? -0.533 -14.242 8.328 1 94.19 70 ASN A CA 1
ATOM 540 C C . ASN A 1 70 ? -0.848 -14.297 6.836 1 94.19 70 ASN A C 1
ATOM 542 O O . ASN A 1 70 ? 0.047 -14.148 6 1 94.19 70 ASN A O 1
ATOM 546 N N . GLY A 1 71 ? -2.08 -14.57 6.504 1 92.69 71 GLY A N 1
ATOM 547 C CA . GLY A 1 71 ? -2.482 -14.758 5.121 1 92.69 71 GLY A CA 1
ATOM 548 C C . GLY A 1 71 ? -3.158 -13.531 4.527 1 92.69 71 GLY A C 1
ATOM 549 O O . GLY A 1 71 ? -3.227 -12.484 5.168 1 92.69 71 GLY A O 1
ATOM 550 N N . TYR A 1 72 ? -3.535 -13.664 3.248 1 87.31 72 TYR A N 1
ATOM 551 C CA . TYR A 1 72 ? -4.262 -12.602 2.566 1 87.31 72 TYR A CA 1
ATOM 552 C C . TYR A 1 72 ? -5.645 -12.406 3.184 1 87.31 72 TYR A C 1
ATOM 554 O O . TYR A 1 72 ? -6.152 -13.289 3.877 1 87.31 72 TYR A O 1
ATOM 562 N N . THR A 1 73 ? -6.145 -11.242 3.08 1 87.38 73 THR A N 1
ATOM 563 C CA . THR A 1 73 ? -7.512 -10.914 3.477 1 87.38 73 THR A CA 1
ATOM 564 C C . THR A 1 73 ? -8.297 -10.344 2.297 1 87.38 73 THR A C 1
ATOM 566 O O . THR A 1 73 ? -7.75 -10.18 1.204 1 87.38 73 THR A O 1
ATOM 569 N N . ASP A 1 74 ? -9.531 -10.227 2.541 1 87.25 74 ASP A N 1
ATOM 570 C CA . ASP A 1 74 ? -10.367 -9.586 1.529 1 87.25 74 ASP A CA 1
ATOM 571 C C . ASP A 1 74 ? -9.797 -8.227 1.123 1 87.25 74 ASP A C 1
ATOM 573 O O . ASP A 1 74 ? -9.297 -7.48 1.967 1 87.25 74 ASP A O 1
ATOM 577 N N . SER A 1 75 ? -9.945 -7.988 -0.153 1 87.19 75 SER A N 1
ATOM 578 C CA . SER A 1 75 ? -9.367 -6.766 -0.7 1 87.19 75 SER A CA 1
ATOM 579 C C . SER A 1 75 ? -9.977 -5.527 -0.055 1 87.19 75 SER A C 1
ATOM 581 O O . SER A 1 75 ? -9.32 -4.488 0.055 1 87.19 75 SER A O 1
ATOM 583 N N . LEU A 1 76 ? -11.219 -5.672 0.4 1 93 76 LEU A N 1
ATOM 584 C CA . LEU A 1 76 ? -11.883 -4.516 0.996 1 93 76 LEU A CA 1
ATOM 585 C C . LEU A 1 76 ? -11.594 -4.438 2.492 1 93 76 LEU A C 1
ATOM 587 O O . LEU A 1 76 ? -11.859 -3.414 3.127 1 93 76 LEU A O 1
ATOM 591 N N . GLY A 1 77 ? -11.047 -5.504 3.033 1 94.62 77 GLY A N 1
ATOM 592 C CA . GLY A 1 77 ? -10.695 -5.531 4.441 1 94.62 77 GLY A CA 1
ATOM 593 C C . GLY A 1 77 ? -11.391 -6.641 5.211 1 94.62 77 GLY A C 1
ATOM 594 O O . GLY A 1 77 ? -12.312 -7.277 4.699 1 94.62 77 GLY A O 1
ATOM 595 N N . TYR A 1 78 ? -10.914 -6.895 6.406 1 96 78 TYR A N 1
ATOM 596 C CA . TYR A 1 78 ? -11.438 -7.918 7.309 1 96 78 TYR A CA 1
ATOM 597 C C . TYR A 1 78 ? -12.875 -7.602 7.719 1 96 78 TYR A C 1
ATOM 599 O O . TYR A 1 78 ? -13.156 -6.508 8.211 1 96 78 TYR A O 1
ATOM 607 N N . GLY A 1 79 ? -13.797 -8.516 7.508 1 97 79 GLY A N 1
ATOM 608 C CA . GLY A 1 79 ? -15.219 -8.32 7.711 1 97 79 GLY A CA 1
ATOM 609 C C . GLY A 1 79 ? -15.555 -7.73 9.07 1 97 79 GLY A C 1
ATOM 610 O O . GLY A 1 79 ? -16.156 -6.66 9.156 1 97 79 GLY A O 1
ATOM 611 N N . PRO A 1 80 ? -15.172 -8.406 10.117 1 98 80 PRO A N 1
ATOM 612 C CA . PRO A 1 80 ? -15.484 -7.91 11.461 1 98 80 PRO A CA 1
ATOM 613 C C . PRO A 1 80 ? -14.898 -6.52 11.719 1 98 80 PRO A C 1
ATOM 615 O O . PRO A 1 80 ? -15.492 -5.727 12.453 1 98 80 PRO A O 1
ATOM 618 N N . ALA A 1 81 ? -13.758 -6.207 11.172 1 98.25 81 ALA A N 1
ATOM 619 C CA . ALA A 1 81 ? -13.203 -4.859 11.297 1 98.25 81 ALA A CA 1
ATOM 620 C C . ALA A 1 81 ? -14.086 -3.836 10.594 1 98.25 81 ALA A C 1
ATOM 622 O O . ALA A 1 81 ? -14.359 -2.766 11.141 1 98.25 81 ALA A O 1
ATOM 623 N N . ARG A 1 82 ? -14.5 -4.152 9.367 1 98.44 82 ARG A N 1
ATOM 624 C CA . ARG A 1 82 ? -15.383 -3.275 8.609 1 98.44 82 ARG A CA 1
ATOM 625 C C . ARG A 1 82 ? -16.703 -3.066 9.336 1 98.44 82 ARG A C 1
ATOM 627 O O . ARG A 1 82 ? -17.25 -1.96 9.344 1 98.44 82 ARG A O 1
ATOM 634 N N . GLU A 1 83 ? -17.188 -4.109 9.984 1 98.75 83 GLU A N 1
ATOM 635 C CA . GLU A 1 83 ? -18.406 -4.008 10.781 1 98.75 83 GLU A CA 1
ATOM 636 C C . GLU A 1 83 ? -18.203 -3.09 11.984 1 98.75 83 GLU A C 1
ATOM 638 O O . GLU A 1 83 ? -19.047 -2.258 12.297 1 98.75 83 GLU A O 1
ATOM 643 N N . THR A 1 84 ? -17.125 -3.277 12.641 1 98.75 84 THR A N 1
ATOM 644 C CA . THR A 1 84 ? -16.797 -2.457 13.797 1 98.75 84 THR A CA 1
ATOM 645 C C . THR A 1 84 ? -16.75 -0.98 13.422 1 98.75 84 THR A C 1
ATOM 647 O O . THR A 1 84 ? -17.344 -0.138 14.102 1 98.75 84 THR A O 1
ATOM 650 N N . LEU A 1 85 ? -16.094 -0.681 12.352 1 98.75 85 LEU A N 1
ATOM 651 C CA . LEU A 1 85 ? -15.969 0.701 11.906 1 98.75 85 LEU A CA 1
ATOM 652 C C . LEU A 1 85 ? -17.312 1.251 11.453 1 98.75 85 LEU A C 1
ATOM 654 O O . LEU A 1 85 ? -17.641 2.412 11.719 1 98.75 85 LEU A O 1
ATOM 658 N N . SER A 1 86 ? -18.078 0.419 10.727 1 98.69 86 SER A N 1
ATOM 659 C CA . SER A 1 86 ? -19.391 0.877 10.305 1 98.69 86 SER A CA 1
ATOM 660 C C . SER A 1 86 ? -20.25 1.264 11.5 1 98.69 86 SER A C 1
ATOM 662 O O . SER A 1 86 ? -20.969 2.268 11.461 1 98.69 86 SER A O 1
ATOM 664 N N . ARG A 1 87 ? -20.172 0.518 12.562 1 98.31 87 ARG A N 1
ATOM 665 C CA . ARG A 1 87 ? -20.922 0.827 13.766 1 98.31 87 ARG A CA 1
ATOM 666 C C . ARG A 1 87 ? -20.391 2.09 14.438 1 98.31 87 ARG A C 1
ATOM 668 O O . ARG A 1 87 ? -21.172 2.949 14.859 1 98.31 87 ARG A O 1
ATOM 675 N N . ALA A 1 88 ? -19.156 2.193 14.516 1 97.75 88 ALA A N 1
ATOM 676 C CA . ALA A 1 88 ? -18.531 3.301 15.227 1 97.75 88 ALA A CA 1
ATOM 677 C C . ALA A 1 88 ? -18.812 4.633 14.539 1 97.75 88 ALA A C 1
ATOM 679 O O . ALA A 1 88 ? -18.844 5.68 15.188 1 97.75 88 ALA A O 1
ATOM 680 N N . TYR A 1 89 ? -19.094 4.613 13.25 1 98.38 89 TYR A N 1
ATOM 681 C CA . TYR A 1 89 ? -19.172 5.863 12.5 1 98.38 89 TYR A CA 1
ATOM 682 C C . TYR A 1 89 ? -20.531 6.012 11.836 1 98.38 89 TYR A C 1
ATOM 684 O O . TYR A 1 89 ? -20.672 6.711 10.828 1 98.38 89 TYR A O 1
ATOM 692 N N . SER A 1 90 ? -21.438 5.238 12.289 1 98.56 90 SER A N 1
ATOM 693 C CA . SER A 1 90 ? -22.844 5.5 11.953 1 98.56 90 SER A CA 1
ATOM 694 C C . SER A 1 90 ? -23.391 6.668 12.758 1 98.56 90 SER A C 1
ATOM 696 O O . SER A 1 90 ? -22.984 6.883 13.906 1 98.56 90 SER A O 1
ATOM 698 N N . TYR A 1 91 ? -24.281 7.41 12.172 1 98.06 91 TYR A N 1
ATOM 699 C CA . TYR A 1 91 ? -24.906 8.562 12.82 1 98.06 91 TYR A CA 1
ATOM 700 C C . TYR A 1 91 ? -26.422 8.516 12.688 1 98.06 91 TYR A C 1
ATOM 702 O O . TYR A 1 91 ? -26.969 7.613 12.031 1 98.06 91 TYR A O 1
ATOM 710 N N . ASP A 1 92 ? -27.125 9.484 13.336 1 97.19 92 ASP A N 1
ATOM 711 C CA . ASP A 1 92 ? -28.578 9.5 13.344 1 97.19 92 ASP A CA 1
ATOM 712 C C . ASP A 1 92 ? -29.141 9.625 11.93 1 97.19 92 ASP A C 1
ATOM 714 O O . ASP A 1 92 ? -30.141 9.008 11.594 1 97.19 92 ASP A O 1
ATOM 718 N N . ASN A 1 93 ? -28.469 10.344 11.125 1 96.38 93 ASN A N 1
ATOM 719 C CA . ASN A 1 93 ? -29 10.625 9.789 1 96.38 93 ASN A CA 1
ATOM 720 C C . ASN A 1 93 ? -28.688 9.492 8.812 1 96.38 93 ASN A C 1
ATOM 722 O O . ASN A 1 93 ? -29.359 9.336 7.801 1 96.38 93 ASN A O 1
ATOM 726 N N . ILE A 1 94 ? -27.641 8.75 9.141 1 96.81 94 ILE A N 1
ATOM 727 C CA . ILE A 1 94 ? -27.219 7.727 8.188 1 96.81 94 ILE A CA 1
ATOM 728 C C . ILE A 1 94 ? -26.516 6.586 8.914 1 96.81 94 ILE A C 1
ATOM 730 O O . ILE A 1 94 ? -25.516 6.809 9.602 1 96.81 94 ILE A O 1
ATOM 734 N N . ARG A 1 95 ? -27 5.355 8.742 1 97.06 95 ARG A N 1
ATOM 735 C CA . ARG A 1 95 ? -26.375 4.148 9.273 1 97.06 95 ARG A CA 1
ATOM 736 C C . ARG A 1 95 ? -25.516 3.461 8.211 1 97.06 95 ARG A C 1
ATOM 738 O O . ARG A 1 95 ? -25.984 3.174 7.113 1 97.06 95 ARG A O 1
ATOM 745 N N . LEU A 1 96 ? -24.297 3.221 8.531 1 98.31 96 LEU A N 1
ATOM 746 C CA . LEU A 1 96 ? -23.375 2.541 7.625 1 98.31 96 LEU A CA 1
ATOM 747 C C . LEU A 1 96 ? -23.422 1.031 7.836 1 98.31 96 LEU A C 1
ATOM 749 O O . LEU A 1 96 ? -23.781 0.563 8.922 1 98.31 96 LEU A O 1
ATOM 753 N N . THR A 1 97 ? -23.156 0.259 6.836 1 98.12 97 THR A N 1
ATOM 754 C CA . THR A 1 97 ? -22.875 -1.173 6.898 1 98.12 97 THR A CA 1
ATOM 755 C C . THR A 1 97 ? -21.438 -1.465 6.5 1 98.12 97 THR A C 1
ATOM 757 O O . THR A 1 97 ? -20.703 -0.558 6.102 1 98.12 97 THR A O 1
ATOM 760 N N . LYS A 1 98 ? -21.031 -2.701 6.668 1 97.69 98 LYS A N 1
ATOM 761 C CA . LYS A 1 98 ? -19.672 -3.074 6.305 1 97.69 98 LYS A CA 1
ATOM 762 C C . LYS A 1 98 ? -19.391 -2.773 4.836 1 97.69 98 LYS A C 1
ATOM 764 O O . LYS A 1 98 ? -18.234 -2.531 4.457 1 97.69 98 LYS A O 1
ATOM 769 N N . GLU A 1 99 ? -20.422 -2.766 3.953 1 96.5 99 GLU A N 1
ATOM 770 C CA . GLU A 1 99 ? -20.266 -2.496 2.527 1 96.5 99 GLU A CA 1
ATOM 771 C C . GLU A 1 99 ? -19.875 -1.042 2.281 1 96.5 99 GLU A C 1
ATOM 773 O O . GLU A 1 99 ? -19.422 -0.692 1.189 1 96.5 99 GLU A O 1
ATOM 778 N N . ASP A 1 100 ? -20.031 -0.169 3.309 1 98.06 100 ASP A N 1
ATOM 779 C CA . ASP A 1 100 ? -19.703 1.25 3.205 1 98.06 100 ASP A CA 1
ATOM 780 C C . ASP A 1 100 ? -18.297 1.53 3.742 1 98.06 100 ASP A C 1
ATOM 782 O O . ASP A 1 100 ? -17.891 2.689 3.869 1 98.06 100 ASP A O 1
ATOM 786 N N . VAL A 1 101 ? -17.625 0.46 4.129 1 98.31 101 VAL A N 1
ATOM 787 C CA . VAL A 1 101 ? -16.312 0.611 4.75 1 98.31 101 VAL A CA 1
ATOM 788 C C . VAL A 1 101 ? -15.266 -0.117 3.916 1 98.31 101 VAL A C 1
ATOM 790 O O . VAL A 1 101 ? -15.383 -1.319 3.668 1 98.31 101 VAL A O 1
ATOM 793 N N . ILE A 1 102 ? -14.289 0.59 3.469 1 97.31 102 ILE A N 1
ATOM 794 C CA . ILE A 1 102 ? -13.141 0.032 2.766 1 97.31 102 ILE A CA 1
ATOM 795 C C . ILE A 1 102 ? -11.867 0.289 3.57 1 97.31 102 ILE A C 1
ATOM 797 O O . ILE A 1 102 ? -11.523 1.44 3.852 1 97.31 102 ILE A O 1
ATOM 801 N N . ILE A 1 103 ? -11.203 -0.754 3.99 1 97.38 103 ILE A N 1
ATOM 802 C CA . ILE A 1 103 ? -9.953 -0.598 4.734 1 97.38 103 ILE A CA 1
ATOM 803 C C . ILE A 1 103 ? -8.773 -0.565 3.762 1 97.38 103 ILE A C 1
ATOM 805 O O . ILE A 1 103 ? -8.75 -1.32 2.787 1 97.38 103 ILE A O 1
ATOM 809 N N . ASP A 1 104 ? -7.844 0.301 3.992 1 95.62 104 ASP A N 1
ATOM 810 C CA . ASP A 1 104 ? -6.754 0.569 3.061 1 95.62 104 ASP A CA 1
ATOM 811 C C . ASP A 1 104 ? -5.434 0.765 3.803 1 95.62 104 ASP A C 1
ATOM 813 O O . ASP A 1 104 ? -5.391 0.697 5.031 1 95.62 104 ASP A O 1
ATOM 817 N N . ILE A 1 105 ? -4.379 0.906 3.049 1 93.81 105 ILE A N 1
ATOM 818 C CA . ILE A 1 105 ? -3.033 1.052 3.596 1 93.81 105 ILE A CA 1
ATOM 819 C C . ILE A 1 105 ? -2.842 2.471 4.125 1 93.81 105 ILE A C 1
ATOM 821 O O . ILE A 1 105 ? -2.162 3.289 3.498 1 93.81 105 ILE A O 1
ATOM 825 N N . GLY A 1 106 ? -3.443 2.709 5.285 1 94.31 106 GLY A N 1
ATOM 826 C CA . GLY A 1 106 ? -3.42 4.035 5.879 1 94.31 106 GLY A CA 1
ATOM 827 C C . GLY A 1 106 ? -4.371 5.008 5.207 1 94.31 106 GLY A C 1
ATOM 828 O O . GLY A 1 106 ? -5.094 4.637 4.281 1 94.31 106 GLY A O 1
ATOM 829 N N . GLY A 1 107 ? -4.414 6.188 5.801 1 94.94 107 GLY A N 1
ATOM 830 C CA . GLY A 1 107 ? -5.203 7.246 5.188 1 94.94 107 GLY A CA 1
ATOM 831 C C . GLY A 1 107 ? -4.727 7.617 3.797 1 94.94 107 GLY A C 1
ATOM 832 O O . GLY A 1 107 ? -5.535 7.93 2.92 1 94.94 107 GLY A O 1
ATOM 833 N N . THR A 1 108 ? -3.42 7.551 3.607 1 93.44 108 THR A N 1
ATOM 834 C CA . THR A 1 108 ? -2.834 7.879 2.312 1 93.44 108 THR A CA 1
ATOM 835 C C . THR A 1 108 ? -3.328 6.918 1.235 1 93.44 108 THR A C 1
ATOM 837 O O . THR A 1 108 ? -3.664 7.34 0.126 1 93.44 108 THR A O 1
ATOM 840 N N . GLY A 1 109 ? -3.316 5.617 1.581 1 93.62 109 GLY A N 1
ATOM 841 C CA . GLY A 1 109 ? -3.863 4.648 0.645 1 93.62 109 GLY A CA 1
ATOM 842 C C . GLY A 1 109 ? -5.332 4.883 0.336 1 93.62 109 GLY A C 1
ATOM 843 O O . GLY A 1 109 ? -5.762 4.727 -0.808 1 93.62 109 GLY A O 1
ATOM 844 N N . ALA A 1 110 ? -6.102 5.188 1.324 1 95.75 110 ALA A N 1
ATOM 845 C CA . ALA A 1 110 ? -7.523 5.473 1.159 1 95.75 110 ALA A CA 1
ATOM 846 C C . ALA A 1 110 ? -7.738 6.652 0.211 1 95.75 110 ALA A C 1
ATOM 848 O O . ALA A 1 110 ? -8.586 6.59 -0.679 1 95.75 110 ALA A O 1
ATOM 849 N N . ILE A 1 111 ? -6.938 7.707 0.39 1 96.31 111 ILE A N 1
ATOM 850 C CA . ILE A 1 111 ? -7.008 8.883 -0.472 1 96.31 111 ILE A CA 1
ATOM 851 C C . ILE A 1 111 ? -6.664 8.492 -1.907 1 96.31 111 ILE A C 1
ATOM 853 O O . ILE A 1 111 ? -7.379 8.852 -2.844 1 96.31 111 ILE A O 1
ATOM 857 N N . HIS A 1 112 ? -5.617 7.781 -2.029 1 93.31 112 HIS A N 1
ATOM 858 C CA . HIS A 1 112 ? -5.164 7.367 -3.354 1 93.31 112 HIS A CA 1
ATOM 859 C C . HIS A 1 112 ? -6.23 6.543 -4.07 1 93.31 112 HIS A C 1
ATOM 861 O O . HIS A 1 112 ? -6.492 6.758 -5.254 1 93.31 112 HIS A O 1
ATOM 867 N N . THR A 1 113 ? -6.82 5.602 -3.355 1 93.69 113 THR A N 1
ATOM 868 C CA . THR A 1 113 ? -7.875 4.766 -3.918 1 93.69 113 THR A CA 1
ATOM 869 C C . THR A 1 113 ? -9.031 5.625 -4.43 1 93.69 113 THR A C 1
ATOM 871 O O . THR A 1 113 ? -9.477 5.457 -5.57 1 93.69 113 THR A O 1
ATOM 874 N N . ILE A 1 114 ? -9.461 6.527 -3.633 1 95.25 114 ILE A N 1
ATOM 875 C CA . ILE A 1 114 ? -10.602 7.355 -3.992 1 95.25 114 ILE A CA 1
ATOM 876 C C . ILE A 1 114 ? -10.25 8.234 -5.191 1 95.25 114 ILE A C 1
ATOM 878 O O . ILE A 1 114 ? -11.039 8.375 -6.125 1 95.25 114 ILE A O 1
ATOM 882 N N . LEU A 1 115 ? -9.094 8.789 -5.219 1 95.19 115 LEU A N 1
ATOM 883 C CA . LEU A 1 115 ? -8.703 9.656 -6.328 1 95.19 115 LEU A CA 1
ATOM 884 C C . LEU A 1 115 ? -8.578 8.859 -7.621 1 95.19 115 LEU A C 1
ATOM 886 O O . LEU A 1 115 ? -8.969 9.328 -8.688 1 95.19 115 LEU A O 1
ATOM 890 N N . GLN A 1 116 ? -8.023 7.645 -7.539 1 92.62 116 GLN A N 1
ATOM 891 C CA . GLN A 1 116 ? -7.938 6.789 -8.719 1 92.62 116 GLN A CA 1
ATOM 892 C C . GLN A 1 116 ? -9.32 6.516 -9.305 1 92.62 116 GLN A C 1
ATOM 894 O O . GLN A 1 116 ? -9.484 6.461 -10.523 1 92.62 116 GLN A O 1
ATOM 899 N N . VAL A 1 117 ? -10.258 6.305 -8.445 1 93.94 117 VAL A N 1
ATOM 900 C CA . VAL A 1 117 ? -11.602 5.902 -8.859 1 93.94 117 VAL A CA 1
ATOM 901 C C . VAL A 1 117 ? -12.352 7.109 -9.43 1 93.94 117 VAL A C 1
ATOM 903 O O . VAL A 1 117 ? -13.141 6.973 -10.367 1 93.94 117 VAL A O 1
ATOM 906 N N . PHE A 1 118 ? -12.039 8.312 -9 1 94.12 118 PHE A N 1
ATOM 907 C CA . PHE A 1 118 ? -12.844 9.484 -9.336 1 94.12 118 PHE A CA 1
ATOM 908 C C . PHE A 1 118 ? -12.227 10.25 -10.5 1 94.12 118 PHE A C 1
ATOM 910 O O . PHE A 1 118 ? -12.938 10.938 -11.234 1 94.12 118 PHE A O 1
ATOM 917 N N . LEU A 1 119 ? -10.906 10.164 -10.703 1 93.88 119 LEU A N 1
ATOM 918 C CA . LEU A 1 119 ? -10.273 11.148 -11.562 1 93.88 119 LEU A CA 1
ATOM 919 C C . LEU A 1 119 ? -9.844 10.523 -12.883 1 93.88 119 LEU A C 1
ATOM 921 O O . LEU A 1 119 ? -9.188 9.477 -12.898 1 93.88 119 LEU A O 1
ATOM 925 N N . ASN A 1 120 ? -10.195 11.117 -13.953 1 92 120 ASN A N 1
ATOM 926 C CA . ASN A 1 120 ? -9.609 10.953 -15.273 1 92 120 ASN A CA 1
ATOM 927 C C . ASN A 1 120 ? -8.641 12.086 -15.609 1 92 120 ASN A C 1
ATOM 929 O O . ASN A 1 120 ? -8.672 13.141 -14.969 1 92 120 ASN A O 1
ATOM 933 N N . PRO A 1 121 ? -7.715 11.812 -16.562 1 91.5 121 PRO A N 1
ATOM 934 C CA . PRO A 1 121 ? -6.918 12.945 -17.031 1 91.5 121 PRO A CA 1
ATOM 935 C C . PRO A 1 121 ? -7.777 14.148 -17.422 1 91.5 121 PRO A C 1
ATOM 937 O O . PRO A 1 121 ? -8.773 13.992 -18.141 1 91.5 121 PRO A O 1
ATOM 940 N N . GLY A 1 122 ? -7.449 15.297 -16.906 1 93.25 122 GLY A N 1
ATOM 941 C CA . GLY A 1 122 ? -8.18 16.516 -17.219 1 93.25 122 GLY A CA 1
ATOM 942 C C . GLY A 1 122 ? -9.195 16.891 -16.156 1 93.25 122 GLY A C 1
ATOM 943 O O . GLY A 1 122 ? -9.617 18.047 -16.094 1 93.25 122 GLY A O 1
ATOM 944 N N . ASP A 1 123 ? -9.609 15.945 -15.281 1 94.25 123 ASP A N 1
ATOM 945 C CA . ASP A 1 123 ? -10.469 16.281 -14.148 1 94.25 123 ASP A CA 1
ATOM 946 C C . ASP A 1 123 ? -9.711 17.094 -13.109 1 94.25 123 ASP A C 1
ATOM 948 O O . ASP A 1 123 ? -8.484 17.25 -13.195 1 94.25 123 ASP A O 1
ATOM 952 N N . ASN A 1 124 ? -10.477 17.688 -12.18 1 95.94 124 ASN A N 1
ATOM 953 C CA . ASN A 1 124 ? -9.781 18.375 -11.094 1 95.94 124 ASN A CA 1
ATOM 954 C C . ASN A 1 124 ? -10.484 18.172 -9.758 1 95.94 124 ASN A C 1
ATOM 956 O O . ASN A 1 124 ? -11.641 17.75 -9.711 1 95.94 124 ASN A O 1
ATOM 960 N N . ILE A 1 125 ? -9.766 18.328 -8.688 1 97.62 125 ILE A N 1
ATOM 961 C CA . ILE A 1 125 ? -10.266 18.406 -7.324 1 97.62 125 ILE A CA 1
ATOM 962 C C . ILE A 1 125 ? -9.922 19.766 -6.715 1 97.62 125 ILE A C 1
ATOM 964 O O . ILE A 1 125 ? -8.977 20.422 -7.16 1 97.62 125 ILE A O 1
ATOM 968 N N . LEU A 1 126 ? -10.742 20.188 -5.742 1 98.62 126 LEU A N 1
ATOM 969 C CA . LEU A 1 126 ? -10.461 21.391 -4.988 1 98.62 126 LEU A CA 1
ATOM 970 C C . LEU A 1 126 ? -9.852 21.062 -3.631 1 98.62 126 LEU A C 1
ATOM 972 O O . LEU A 1 126 ? -10.414 20.281 -2.863 1 98.62 126 LEU A O 1
ATOM 976 N N . ILE A 1 127 ? -8.68 21.609 -3.338 1 98.56 127 ILE A N 1
ATOM 977 C CA . ILE A 1 127 ? -7.988 21.328 -2.082 1 98.56 127 ILE A CA 1
ATOM 978 C C . ILE A 1 127 ? -7.656 22.641 -1.378 1 98.56 127 ILE A C 1
ATOM 980 O O . ILE A 1 127 ? -7.555 23.703 -2.02 1 98.56 127 ILE A O 1
ATOM 984 N N . SER A 1 128 ? -7.504 22.609 -0.116 1 98.12 128 SER A N 1
ATOM 985 C CA . SER A 1 128 ? -7.32 23.828 0.662 1 98.12 128 SER A CA 1
ATOM 986 C C . SER A 1 128 ? -5.891 24.344 0.55 1 98.12 128 SER A C 1
ATOM 988 O O . SER A 1 128 ? -4.961 23.562 0.309 1 98.12 128 SER A O 1
ATOM 990 N N . SER A 1 129 ? -5.762 25.594 0.706 1 97.5 129 SER A N 1
ATOM 991 C CA . SER A 1 129 ? -4.504 26.312 0.891 1 97.5 129 SER A CA 1
ATOM 992 C C . SER A 1 129 ? -4.578 27.266 2.078 1 97.5 129 SER A C 1
ATOM 994 O O . SER A 1 129 ? -5.336 28.25 2.051 1 97.5 129 SER A O 1
ATOM 996 N N . PRO A 1 130 ? -3.771 27.078 3.154 1 96.69 130 PRO A N 1
ATOM 997 C CA . PRO A 1 130 ? -2.861 25.938 3.311 1 96.69 130 PRO A CA 1
ATOM 998 C C . PRO A 1 130 ? -3.592 24.609 3.355 1 96.69 130 PRO A C 1
ATOM 1000 O O . PRO A 1 130 ? -4.77 24.547 3.719 1 96.69 130 PRO A O 1
ATOM 1003 N N . GLY A 1 131 ? -2.928 23.578 2.928 1 96.06 131 GLY A N 1
ATOM 1004 C CA . GLY A 1 131 ? -3.525 22.25 2.934 1 96.06 131 GLY A CA 1
ATOM 1005 C C . GLY A 1 131 ? -2.504 21.125 2.836 1 96.06 131 GLY A C 1
ATOM 1006 O O . GLY A 1 131 ? -1.312 21.391 2.654 1 96.06 131 GLY A O 1
ATOM 1007 N N . PHE A 1 132 ? -2.943 19.969 3.061 1 94.31 132 PHE A N 1
ATOM 1008 C CA . PHE A 1 132 ? -2.107 18.781 2.932 1 94.31 132 PHE A CA 1
ATOM 1009 C C . PHE A 1 132 ? -1.704 18.562 1.48 1 94.31 132 PHE A C 1
ATOM 1011 O O . PHE A 1 132 ? -2.559 18.328 0.621 1 94.31 132 PHE A O 1
ATOM 1018 N N . PRO A 1 133 ? -0.477 18.5 1.135 1 93.62 133 PRO A N 1
ATOM 1019 C CA . PRO A 1 133 ? -0.031 18.625 -0.254 1 93.62 133 PRO A CA 1
ATOM 1020 C C . PRO A 1 133 ? -0.113 17.328 -1.031 1 93.62 133 PRO A C 1
ATOM 1022 O O . PRO A 1 133 ? -0.042 17.328 -2.264 1 93.62 133 PRO A O 1
ATOM 1025 N N . LEU A 1 134 ? -0.213 16.25 -0.377 1 92.81 134 LEU A N 1
ATOM 1026 C CA . LEU A 1 134 ? -0.193 14.953 -1.044 1 92.81 134 LEU A CA 1
ATOM 1027 C C . LEU A 1 134 ? -1.363 14.82 -2.012 1 92.81 134 LEU A C 1
ATOM 1029 O O . LEU A 1 134 ? -1.27 14.109 -3.012 1 92.81 134 LEU A O 1
ATOM 1033 N N . TYR A 1 135 ? -2.441 15.492 -1.771 1 95.81 135 TYR A N 1
ATOM 1034 C CA . TYR A 1 135 ? -3.576 15.5 -2.688 1 95.81 135 TYR A CA 1
ATOM 1035 C C . TYR A 1 135 ? -3.164 16.016 -4.059 1 95.81 135 TYR A C 1
ATOM 1037 O O . TYR A 1 135 ? -3.568 15.469 -5.086 1 95.81 135 TYR A O 1
ATOM 1045 N N . LYS A 1 136 ? -2.398 17.078 -4.043 1 94.5 136 LYS A N 1
ATOM 1046 C CA . LYS A 1 136 ? -1.903 17.641 -5.297 1 94.5 136 LYS A CA 1
ATOM 1047 C C . LYS A 1 136 ? -0.976 16.656 -6.008 1 94.5 136 LYS A C 1
ATOM 1049 O O . LYS A 1 136 ? -1.104 16.422 -7.211 1 94.5 136 L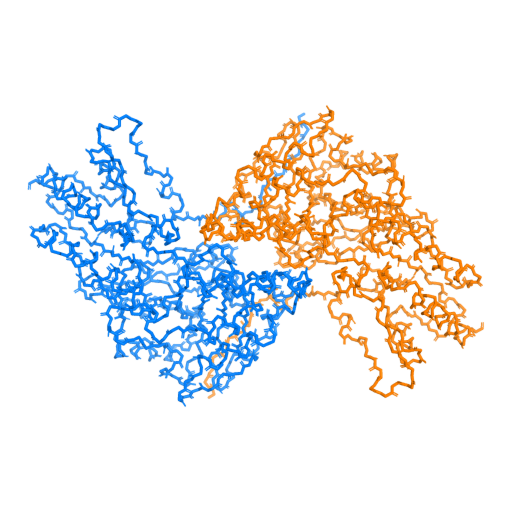YS A O 1
ATOM 1054 N N . THR A 1 137 ? -0.099 16.078 -5.219 1 92.44 137 THR A N 1
ATOM 1055 C CA . THR A 1 137 ? 0.853 15.117 -5.77 1 92.44 137 THR A CA 1
ATOM 1056 C C . THR A 1 137 ? 0.124 13.953 -6.43 1 92.44 137 THR A C 1
ATOM 1058 O O . THR A 1 137 ? 0.452 13.57 -7.555 1 92.44 137 THR A O 1
ATOM 1061 N N . MET A 1 138 ? -0.869 13.406 -5.793 1 93.06 138 MET A N 1
ATOM 1062 C CA . MET A 1 138 ? -1.594 12.242 -6.281 1 93.06 138 MET A CA 1
ATOM 1063 C C . MET A 1 138 ? -2.461 12.602 -7.484 1 93.06 138 MET A C 1
ATOM 1065 O O . MET A 1 138 ? -2.537 11.844 -8.453 1 93.06 138 MET A O 1
ATOM 1069 N N . ALA A 1 139 ? -3.119 13.758 -7.406 1 93.75 139 ALA A N 1
ATOM 1070 C CA . ALA A 1 139 ? -3.918 14.203 -8.547 1 93.75 139 ALA A CA 1
ATOM 1071 C C . ALA A 1 139 ? -3.053 14.375 -9.789 1 93.75 139 ALA A C 1
ATOM 1073 O O . ALA A 1 139 ? -3.424 13.914 -10.875 1 93.75 139 ALA A O 1
ATOM 1074 N N . GLN A 1 140 ? -1.883 14.961 -9.594 1 91.56 140 GLN A N 1
ATOM 1075 C CA . GLN A 1 140 ? -0.976 15.195 -10.719 1 91.56 140 GLN A CA 1
ATOM 1076 C C . GLN A 1 140 ? -0.446 13.875 -11.281 1 91.56 140 GLN A C 1
ATOM 1078 O O . GLN A 1 140 ? -0.27 13.742 -12.492 1 91.56 140 GLN A O 1
ATOM 1083 N N . ASN A 1 141 ? -0.169 12.945 -10.422 1 89.31 141 ASN A N 1
ATOM 1084 C CA . ASN A 1 141 ? 0.248 11.625 -10.859 1 89.31 141 ASN A CA 1
ATOM 1085 C C . ASN A 1 141 ? -0.795 10.977 -11.773 1 89.31 141 ASN A C 1
ATOM 1087 O O . ASN A 1 141 ? -0.448 10.258 -12.711 1 89.31 141 ASN A O 1
ATOM 1091 N N . LEU A 1 142 ? -2.064 11.273 -11.555 1 90.44 142 LEU A N 1
ATOM 1092 C CA . LEU A 1 142 ? -3.174 10.742 -12.344 1 90.44 142 LEU A CA 1
ATOM 1093 C C . LEU A 1 142 ? -3.484 11.641 -13.531 1 90.44 142 LEU A C 1
ATOM 1095 O O . LEU A 1 142 ? -4.504 11.469 -14.195 1 90.44 142 LEU A O 1
ATOM 1099 N N . LYS A 1 143 ? -2.631 12.703 -13.734 1 90.94 143 LYS A N 1
ATOM 1100 C CA . LYS A 1 143 ? -2.775 13.672 -14.82 1 90.94 143 LYS A CA 1
ATOM 1101 C C . LYS A 1 143 ? -4.051 14.492 -14.648 1 90.94 143 LYS A C 1
ATOM 1103 O O . LYS A 1 143 ? -4.664 14.898 -15.641 1 90.94 143 LYS A O 1
ATOM 1108 N N . ALA A 1 144 ? -4.512 14.594 -13.406 1 93.88 144 ALA A N 1
ATOM 1109 C CA . ALA A 1 144 ? -5.574 15.508 -13.008 1 93.88 144 ALA A CA 1
ATOM 1110 C C . ALA A 1 144 ? -5.004 16.75 -12.344 1 93.88 144 ALA A C 1
ATOM 1112 O O . ALA A 1 144 ? -3.783 16.906 -12.227 1 93.88 144 ALA A O 1
ATOM 1113 N N . GLU A 1 145 ? -5.887 17.656 -12.086 1 94.88 145 GLU A N 1
ATOM 1114 C CA . GLU A 1 145 ? -5.426 18.906 -11.5 1 94.88 145 GLU A CA 1
ATOM 1115 C C . GLU A 1 145 ? -5.961 19.094 -10.078 1 94.88 145 GLU A C 1
ATOM 1117 O O . GLU A 1 145 ? -7.102 18.719 -9.789 1 94.88 145 GLU A O 1
ATOM 1122 N N . ALA A 1 146 ? -5.176 19.609 -9.188 1 96.38 146 ALA A N 1
ATOM 1123 C CA . ALA A 1 146 ? -5.613 20.078 -7.871 1 96.38 146 ALA A CA 1
ATOM 1124 C C . ALA A 1 146 ? -5.66 21.609 -7.82 1 96.38 146 ALA A C 1
ATOM 1126 O O . ALA A 1 146 ? -4.621 22.266 -7.863 1 96.38 146 ALA A O 1
ATOM 1127 N N . ILE A 1 147 ? -6.828 22.141 -7.773 1 98.12 147 ILE A N 1
ATOM 1128 C CA . ILE A 1 147 ? -7.023 23.578 -7.684 1 98.12 147 ILE A CA 1
ATOM 1129 C C . ILE A 1 147 ? -7.195 24 -6.223 1 98.12 147 ILE A C 1
ATOM 1131 O O . ILE A 1 147 ? -8.047 23.438 -5.516 1 98.12 147 ILE A O 1
ATOM 1135 N N . THR A 1 148 ? -6.418 24.953 -5.762 1 98 148 THR A N 1
ATOM 1136 C CA . THR A 1 148 ? -6.457 25.344 -4.352 1 98 148 THR A CA 1
ATOM 1137 C C . THR A 1 148 ? -7.535 26.391 -4.102 1 98 148 THR A C 1
ATOM 1139 O O . THR A 1 148 ? -7.75 27.266 -4.93 1 98 148 THR A O 1
ATOM 1142 N N . TYR A 1 149 ? -8.219 26.234 -3.027 1 98.44 149 TYR A N 1
ATOM 1143 C CA . TYR A 1 149 ? -9.047 27.312 -2.479 1 98.44 149 TYR A CA 1
ATOM 1144 C C . TYR A 1 149 ? -8.469 27.828 -1.164 1 98.44 149 TYR A C 1
ATOM 1146 O O . TYR A 1 149 ? -7.805 27.078 -0.44 1 98.44 149 TYR A O 1
ATOM 1154 N N . ASN A 1 150 ? -8.789 28.969 -0.785 1 97.94 150 ASN A N 1
ATOM 1155 C CA . ASN A 1 150 ? -8.109 29.641 0.315 1 97.94 150 ASN A CA 1
ATOM 1156 C C . ASN A 1 150 ? -8.789 29.359 1.651 1 97.94 150 ASN A C 1
ATOM 1158 O O . ASN A 1 150 ? -10.023 29.328 1.727 1 97.94 150 ASN A O 1
ATOM 1162 N N . LEU A 1 151 ? -7.961 29.125 2.635 1 97.31 151 LEU A N 1
ATOM 1163 C CA . LEU A 1 151 ? -8.383 29.281 4.023 1 97.31 151 LEU A CA 1
ATOM 1164 C C . LEU A 1 151 ? -8 30.656 4.555 1 97.31 151 LEU A C 1
ATOM 1166 O O . LEU A 1 151 ? -6.949 31.203 4.203 1 97.31 151 LEU A O 1
ATOM 1170 N N . LYS A 1 152 ? -8.828 31.219 5.391 1 95.56 152 LYS A N 1
ATOM 1171 C CA . LYS A 1 152 ? -8.656 32.594 5.871 1 95.56 152 LYS A CA 1
ATOM 1172 C C . LYS A 1 152 ? -7.879 32.625 7.184 1 95.56 152 LYS A C 1
ATOM 1174 O O . LYS A 1 152 ? -8.438 32.344 8.25 1 95.56 152 LYS A O 1
ATOM 1179 N N . PRO A 1 153 ? -6.613 33.031 7.129 1 92.19 153 PRO A N 1
ATOM 1180 C CA . PRO A 1 153 ? -5.766 32.969 8.32 1 92.19 153 PRO A CA 1
ATOM 1181 C C . PRO A 1 153 ? -6.344 33.75 9.5 1 92.19 153 PRO A C 1
ATOM 1183 O O . PRO A 1 153 ? -6.156 33.375 10.656 1 92.19 153 PRO A O 1
ATOM 1186 N N . PHE A 1 154 ? -7.074 34.781 9.281 1 90.38 154 PHE A N 1
ATOM 1187 C CA . PHE A 1 154 ? -7.539 35.656 10.352 1 90.38 154 PHE A CA 1
ATOM 1188 C C . PHE A 1 154 ? -8.984 35.344 10.719 1 90.38 154 PHE A C 1
ATOM 1190 O O . PHE A 1 154 ? -9.594 36.062 11.516 1 90.38 154 PHE A O 1
ATOM 1197 N N . SER A 1 155 ? -9.508 34.344 10.188 1 92.19 155 SER A N 1
ATOM 1198 C CA . SER A 1 155 ? -10.82 33.812 10.555 1 92.19 155 SER A CA 1
ATOM 1199 C C . SER A 1 155 ? -10.727 32.344 10.945 1 92.19 155 SER A C 1
ATOM 1201 O O . SER A 1 155 ? -11.5 31.516 10.469 1 92.19 155 SER A O 1
ATOM 1203 N N . ASN A 1 156 ? -9.68 32.062 11.695 1 91.94 156 ASN A N 1
ATOM 1204 C CA . ASN A 1 156 ? -9.406 30.719 12.203 1 91.94 156 ASN A CA 1
ATOM 1205 C C . ASN A 1 156 ? -9.328 29.703 11.078 1 91.94 156 ASN A C 1
ATOM 1207 O O . ASN A 1 156 ? -9.859 28.594 11.203 1 91.94 156 ASN A O 1
ATOM 1211 N N . TRP A 1 157 ? -8.844 30.203 10 1 95.75 157 TRP A N 1
ATOM 1212 C CA . TRP A 1 157 ? -8.539 29.359 8.844 1 95.75 157 TRP A CA 1
ATOM 1213 C C . TRP A 1 157 ? -9.812 28.734 8.289 1 95.75 157 TRP A C 1
ATOM 1215 O O . TRP A 1 157 ? -9.797 27.578 7.84 1 95.75 157 TRP A O 1
ATOM 1225 N N . GLU A 1 158 ? -10.93 29.391 8.352 1 96.69 158 GLU A N 1
ATOM 1226 C CA . GLU A 1 158 ? -12.148 28.953 7.684 1 96.69 158 GLU A CA 1
ATOM 1227 C C . GLU A 1 158 ? -11.984 28.953 6.168 1 96.69 158 GLU A C 1
ATOM 1229 O O . GLU A 1 158 ? -11.148 29.672 5.629 1 96.69 158 GLU A O 1
ATOM 1234 N N . VAL A 1 159 ? -12.797 28.172 5.562 1 98.44 159 VAL A N 1
ATOM 1235 C CA . VAL A 1 159 ? -12.82 28.141 4.105 1 98.44 159 VAL A CA 1
ATOM 1236 C C . VAL A 1 159 ? -13.297 29.469 3.553 1 98.44 159 VAL A C 1
ATOM 1238 O O . VAL A 1 159 ? -14.289 30.031 4.031 1 98.44 159 VAL A O 1
ATOM 1241 N N . ASP A 1 160 ? -12.555 30.047 2.617 1 98.44 160 ASP A N 1
ATOM 1242 C CA . ASP A 1 160 ? -13.039 31.188 1.854 1 98.44 160 ASP A CA 1
ATOM 1243 C C . ASP A 1 160 ? -14.094 30.766 0.831 1 98.44 160 ASP A C 1
ATOM 1245 O O . ASP A 1 160 ? -13.758 30.453 -0.314 1 98.44 160 ASP A O 1
ATOM 1249 N N . LEU A 1 161 ? -15.328 30.875 1.188 1 98.38 161 LEU A N 1
ATOM 1250 C CA . LEU A 1 161 ? -16.422 30.359 0.378 1 98.38 161 LEU A CA 1
ATOM 1251 C C . LEU A 1 161 ? -16.516 31.094 -0.948 1 98.38 161 LEU A C 1
ATOM 1253 O O . LEU A 1 161 ? -16.906 30.516 -1.967 1 98.38 161 LEU A O 1
ATOM 1257 N N . GLU A 1 162 ? -16.172 32.375 -0.929 1 98.31 162 GLU A N 1
ATOM 1258 C CA . GLU A 1 162 ? -16.188 33.125 -2.172 1 98.31 162 GLU A CA 1
ATOM 1259 C C . GLU A 1 162 ? -15.094 32.656 -3.127 1 98.31 162 GLU A C 1
ATOM 1261 O O . GLU A 1 162 ? -15.336 32.531 -4.332 1 98.31 162 GLU A O 1
ATOM 1266 N N . ASP A 1 163 ? -13.961 32.406 -2.562 1 98.31 163 ASP A N 1
ATOM 1267 C CA . ASP A 1 163 ? -12.883 31.875 -3.393 1 98.31 163 ASP A CA 1
ATOM 1268 C C . ASP A 1 163 ? -13.234 30.5 -3.93 1 98.31 163 ASP A C 1
ATOM 1270 O O . ASP A 1 163 ? -12.961 30.188 -5.09 1 98.31 163 ASP A O 1
ATOM 1274 N N . LEU A 1 164 ? -13.797 29.719 -3.02 1 98 164 LEU A N 1
ATOM 1275 C CA . LEU A 1 164 ? -14.242 28.391 -3.408 1 98 164 LEU A CA 1
ATOM 1276 C C . LEU A 1 164 ? -15.219 28.469 -4.582 1 98 164 LEU A C 1
ATOM 1278 O O . LEU A 1 164 ? -15.109 27.688 -5.531 1 98 164 LEU A O 1
ATOM 1282 N N . GLU A 1 165 ? -16.109 29.375 -4.578 1 97.88 165 GLU A N 1
ATOM 1283 C CA . GLU A 1 165 ? -17.094 29.578 -5.633 1 97.88 165 GLU A CA 1
ATOM 1284 C C . GLU A 1 165 ? -16.422 29.906 -6.965 1 97.88 165 GLU A C 1
ATOM 1286 O O . GLU A 1 165 ? -16.875 29.438 -8.016 1 97.88 165 GLU A O 1
ATOM 1291 N N . ARG A 1 166 ? -15.383 30.594 -6.945 1 98.06 166 ARG A N 1
ATOM 1292 C CA . ARG A 1 166 ? -14.688 31.047 -8.148 1 98.06 166 ARG A CA 1
ATOM 1293 C C . ARG A 1 166 ? -13.859 29.922 -8.758 1 98.06 166 ARG A C 1
ATOM 1295 O O . ARG A 1 166 ? -13.461 29.984 -9.922 1 98.06 166 ARG A O 1
ATOM 1302 N N . LYS A 1 167 ? -13.648 28.875 -7.996 1 97.81 167 LYS A N 1
ATOM 1303 C CA . LYS A 1 167 ? -12.672 27.875 -8.406 1 97.81 167 LYS A CA 1
ATOM 1304 C C . LYS A 1 167 ? -13.359 26.656 -9.008 1 97.81 167 LYS A C 1
ATOM 1306 O O . LYS A 1 167 ? -12.719 25.844 -9.68 1 97.81 167 LYS A O 1
ATOM 1311 N N . VAL A 1 168 ? -14.609 26.531 -8.797 1 96.75 168 VAL A N 1
ATOM 1312 C CA . VAL A 1 168 ? -15.328 25.359 -9.281 1 96.75 168 VAL A CA 1
ATOM 1313 C C . VAL A 1 168 ? -15.453 25.422 -10.797 1 96.75 168 VAL A C 1
ATOM 1315 O O . VAL A 1 168 ? -15.648 26.484 -11.367 1 96.75 168 VAL A O 1
ATOM 1318 N N . THR A 1 169 ? -15.258 24.312 -11.477 1 95.44 169 THR A N 1
ATOM 1319 C CA . THR A 1 169 ? -15.422 24.156 -12.914 1 95.44 169 THR A CA 1
ATOM 1320 C C . THR A 1 169 ? -16.297 22.953 -13.227 1 95.44 169 THR A C 1
ATOM 1322 O O . THR A 1 169 ? -16.578 22.141 -12.344 1 95.44 169 THR A O 1
ATOM 1325 N N . PRO A 1 170 ? -16.703 22.781 -14.492 1 93.06 170 PRO A N 1
ATOM 1326 C CA . PRO A 1 170 ? -17.469 21.594 -14.867 1 93.06 170 PRO A CA 1
ATOM 1327 C C . PRO A 1 170 ? -16.688 20.297 -14.727 1 93.06 170 PRO A C 1
ATOM 1329 O O . PRO A 1 170 ? -17.266 19.219 -14.742 1 93.06 170 PRO A O 1
ATOM 1332 N N . ARG A 1 171 ? -15.367 20.406 -14.539 1 94.06 171 ARG A N 1
ATOM 1333 C CA . ARG A 1 171 ? -14.5 19.234 -14.438 1 94.06 171 ARG A CA 1
ATOM 1334 C C . ARG A 1 171 ? -14.203 18.891 -12.984 1 94.06 171 ARG A C 1
ATOM 1336 O O . ARG A 1 171 ? -13.492 17.922 -12.695 1 94.06 171 ARG A O 1
ATOM 1343 N N . THR A 1 172 ? -14.75 19.688 -12.039 1 95.5 172 THR A N 1
ATOM 1344 C CA . THR A 1 172 ? -14.516 19.438 -10.625 1 95.5 172 THR A CA 1
ATOM 1345 C C . THR A 1 172 ? -15.289 18.203 -10.148 1 95.5 172 THR A C 1
ATOM 1347 O O . THR A 1 172 ? -16.516 18.156 -10.281 1 95.5 172 THR A O 1
ATOM 1350 N N . LYS A 1 173 ? -14.57 17.281 -9.602 1 93.94 173 LYS A N 1
ATOM 1351 C CA . LYS A 1 173 ? -15.195 16.031 -9.188 1 93.94 173 LYS A CA 1
ATOM 1352 C C . LYS A 1 173 ? -15.453 16.016 -7.684 1 93.94 173 LYS A C 1
ATOM 1354 O O . LYS A 1 173 ? -16.422 15.398 -7.219 1 93.94 173 LYS A O 1
ATOM 1359 N N . MET A 1 174 ? -14.531 16.641 -6.898 1 96 174 MET A N 1
ATOM 1360 C CA . MET A 1 174 ? -14.594 16.578 -5.441 1 96 174 MET A CA 1
ATOM 1361 C C . MET A 1 174 ? -13.977 17.828 -4.812 1 96 174 MET A C 1
ATOM 1363 O O . MET A 1 174 ? -13.086 18.453 -5.402 1 96 174 MET A O 1
ATOM 1367 N N . ILE A 1 175 ? -14.484 18.156 -3.695 1 98.31 175 ILE A N 1
ATOM 1368 C CA . ILE A 1 175 ? -13.789 19.078 -2.797 1 98.31 175 ILE A CA 1
ATOM 1369 C C . ILE A 1 175 ? -13.211 18.297 -1.614 1 98.31 175 ILE A C 1
ATOM 1371 O O . ILE A 1 175 ? -13.875 17.422 -1.056 1 98.31 175 ILE A O 1
ATOM 1375 N N . VAL A 1 176 ? -11.953 18.531 -1.272 1 98.75 176 VAL A N 1
ATOM 1376 C CA . VAL A 1 176 ? -11.305 17.938 -0.106 1 98.75 176 VAL A CA 1
ATOM 1377 C C . VAL A 1 176 ? -11.445 18.875 1.092 1 98.75 176 VAL A C 1
ATOM 1379 O O . VAL A 1 176 ? -11.094 20.062 1.011 1 98.75 176 VAL A O 1
ATOM 1382 N N . V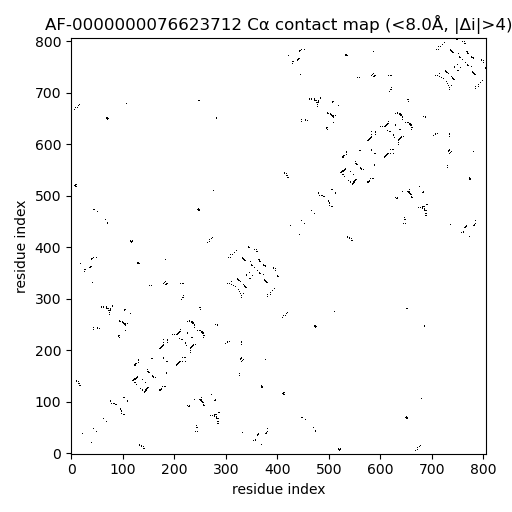AL A 1 177 ? -12.008 18.391 2.143 1 98.81 177 VAL A N 1
ATOM 1383 C CA . VAL A 1 177 ? -12.141 19.125 3.391 1 98.81 177 VAL A CA 1
ATOM 1384 C C . VAL A 1 177 ? -11.383 18.406 4.508 1 98.81 177 VAL A C 1
ATOM 1386 O O . VAL A 1 177 ? -11.688 17.25 4.82 1 98.81 177 VAL A O 1
ATOM 1389 N N . VAL A 1 178 ? -10.383 19.031 5.027 1 98.31 178 VAL A N 1
ATOM 1390 C CA . VAL A 1 178 ? -9.578 18.453 6.105 1 98.31 178 VAL A CA 1
ATOM 1391 C C . VAL A 1 178 ? -9.984 19.094 7.438 1 98.31 178 VAL A C 1
ATOM 1393 O O . VAL A 1 178 ? -9.734 20.266 7.676 1 98.31 178 VAL A O 1
ATOM 1396 N N . ASN A 1 179 ? -10.617 18.328 8.281 1 98.06 179 ASN A N 1
ATOM 1397 C CA . ASN A 1 179 ? -11.172 18.828 9.539 1 98.06 179 ASN A CA 1
ATOM 1398 C C . ASN A 1 179 ? -11.25 17.719 10.594 1 98.06 179 ASN A C 1
ATOM 1400 O O . ASN A 1 179 ? -11.945 16.719 10.398 1 98.06 179 ASN A O 1
ATOM 1404 N N . PRO A 1 180 ? -10.586 17.844 11.789 1 97.5 180 PRO A N 1
ATOM 1405 C CA . PRO A 1 180 ? -9.68 18.922 12.188 1 97.5 180 PRO A CA 1
ATOM 1406 C C . PRO A 1 180 ? -8.555 19.156 11.18 1 97.5 180 PRO A C 1
ATOM 1408 O O . PRO A 1 180 ? -8.117 18.203 10.516 1 97.5 180 PRO A O 1
ATOM 1411 N N . CYS A 1 181 ? -8.125 20.359 11.102 1 97 181 CYS A N 1
ATOM 1412 C CA . CYS A 1 181 ? -7.359 20.797 9.938 1 97 181 CYS A CA 1
ATOM 1413 C C . CYS A 1 181 ? -5.871 20.531 10.133 1 97 181 CYS A C 1
ATOM 1415 O O . CYS A 1 181 ? -5.297 20.938 11.148 1 97 181 CYS A O 1
ATOM 1417 N N . ASN A 1 182 ? -5.227 19.859 9.312 1 94.75 182 ASN A N 1
ATOM 1418 C CA . ASN A 1 182 ? -3.797 19.875 9.023 1 94.75 182 ASN A CA 1
ATOM 1419 C C . ASN A 1 182 ? -3.484 20.641 7.742 1 94.75 182 ASN A C 1
ATOM 1421 O O . ASN A 1 182 ? -3.928 20.25 6.656 1 94.75 182 ASN A O 1
ATOM 1425 N N . PRO A 1 183 ? -2.895 21.719 7.832 1 95.31 183 PRO A N 1
ATOM 1426 C CA . PRO A 1 183 ? -1.868 22.047 8.82 1 95.31 183 PRO A CA 1
ATOM 1427 C C . PRO A 1 183 ? -2.334 23.094 9.828 1 95.31 183 PRO A C 1
ATOM 1429 O O . PRO A 1 183 ? -1.587 23.453 10.742 1 95.31 183 PRO A O 1
ATOM 1432 N N . CYS A 1 184 ? -3.537 23.531 9.773 1 96.38 184 CYS A N 1
ATOM 1433 C CA . CYS A 1 184 ? -3.85 24.797 10.406 1 96.38 184 CYS A CA 1
ATOM 1434 C C . CYS A 1 184 ? -4.211 24.609 11.875 1 96.38 184 CYS A C 1
ATOM 1436 O O . CYS A 1 184 ? -4.148 25.562 12.664 1 96.38 184 CYS A O 1
ATOM 1438 N N . GLY A 1 185 ? -4.66 23.422 12.188 1 96.25 185 GLY A N 1
ATOM 1439 C CA . GLY A 1 185 ? -5.039 23.172 13.57 1 96.25 185 GLY A CA 1
ATOM 1440 C C . GLY A 1 185 ? -6.426 23.688 13.906 1 96.25 185 GLY A C 1
ATOM 1441 O O . GLY A 1 185 ? -6.863 23.594 15.055 1 96.25 185 GLY A O 1
ATOM 1442 N N . SER A 1 186 ? -7.156 24.203 12.984 1 96 186 SER A N 1
ATOM 1443 C CA . SER A 1 186 ? -8.508 24.703 13.211 1 96 186 SER A CA 1
ATOM 1444 C C . SER A 1 186 ? -9.531 23.578 13.195 1 96 186 SER A C 1
ATOM 1446 O O . SER A 1 186 ? -9.258 22.5 12.656 1 96 186 SER A O 1
ATOM 1448 N N . VAL A 1 187 ? -10.648 23.766 13.836 1 97.62 187 VAL A N 1
ATOM 1449 C CA . VAL A 1 187 ? -11.828 22.906 13.805 1 97.62 187 VAL A CA 1
ATOM 1450 C C . VAL A 1 187 ? -13.047 23.703 13.359 1 97.62 187 VAL A C 1
ATOM 1452 O O . VAL A 1 187 ? -13.453 24.656 14.031 1 97.62 187 VAL A O 1
ATOM 1455 N N . PHE A 1 188 ? -13.594 23.375 12.211 1 98 188 PHE A N 1
ATOM 1456 C CA . PHE A 1 188 ? -14.688 24.156 11.633 1 98 188 PHE A CA 1
ATOM 1457 C C . PHE A 1 188 ? -15.953 24 12.477 1 98 188 PHE A C 1
ATOM 1459 O O . PHE A 1 188 ? -16.25 22.922 12.984 1 98 188 PHE A O 1
ATOM 1466 N N . SER A 1 189 ? -16.719 25.094 12.594 1 97.44 189 SER A N 1
ATOM 1467 C CA . SER A 1 189 ? -18.016 25.047 13.273 1 97.44 189 SER A CA 1
ATOM 1468 C C . SER A 1 189 ? -19.047 24.281 12.461 1 97.44 189 SER A C 1
ATOM 1470 O O . SER A 1 189 ? -18.859 24.062 11.258 1 97.44 189 SER A O 1
ATOM 1472 N N . LYS A 1 190 ? -20.094 23.859 13.125 1 98.19 190 LYS A N 1
ATOM 1473 C CA . LYS A 1 190 ? -21.188 23.203 12.43 1 98.19 190 LYS A CA 1
ATOM 1474 C C . LYS A 1 190 ? -21.75 24.094 11.336 1 98.19 190 LYS A C 1
ATOM 1476 O O . LYS A 1 190 ? -22.016 23.641 10.219 1 98.19 190 LYS A O 1
ATOM 1481 N N . GLU A 1 191 ? -21.922 25.344 11.672 1 98.25 191 GLU A N 1
ATOM 1482 C CA . GLU A 1 191 ? -22.469 26.297 10.719 1 98.25 191 GLU A CA 1
ATOM 1483 C C . GLU A 1 191 ? -21.594 26.406 9.477 1 98.25 191 GLU A C 1
ATOM 1485 O O . GLU A 1 191 ? -22.094 26.422 8.352 1 98.25 191 GLU A O 1
ATOM 1490 N N . HIS A 1 192 ? -20.312 26.5 9.664 1 98.44 192 HIS A N 1
ATOM 1491 C CA . HIS A 1 192 ? -19.391 26.625 8.547 1 98.44 192 HIS A CA 1
ATOM 1492 C C . HIS A 1 192 ? -19.391 25.359 7.695 1 98.44 192 HIS A C 1
ATOM 1494 O O . HIS A 1 192 ? -19.312 25.422 6.469 1 98.44 192 HIS A O 1
ATOM 1500 N N . LEU A 1 193 ? -19.422 24.203 8.328 1 98.81 193 LEU A N 1
ATOM 1501 C CA . LEU A 1 193 ? -19.5 22.938 7.613 1 98.81 193 LEU A CA 1
ATOM 1502 C C . LEU A 1 193 ? -20.766 22.859 6.781 1 98.81 193 LEU A C 1
ATOM 1504 O O . LEU A 1 193 ? -20.75 22.344 5.66 1 98.81 193 LEU A O 1
ATOM 1508 N N . MET A 1 194 ? -21.844 23.375 7.34 1 98.75 194 MET A N 1
ATOM 1509 C CA . MET A 1 194 ? -23.094 23.406 6.598 1 98.75 194 MET A CA 1
ATOM 1510 C C . MET A 1 194 ? -22.984 24.297 5.363 1 98.75 194 MET A C 1
ATOM 1512 O O . MET A 1 194 ? -23.547 23.984 4.312 1 98.75 194 MET A O 1
ATOM 1516 N N . ASP A 1 195 ? -22.281 25.406 5.5 1 98.75 195 ASP A N 1
ATOM 1517 C CA . ASP A 1 195 ? -22.031 26.266 4.344 1 98.75 195 ASP A CA 1
ATOM 1518 C C . ASP A 1 195 ? -21.312 25.5 3.234 1 98.75 195 ASP A C 1
ATOM 1520 O O . ASP A 1 195 ? -21.641 25.656 2.057 1 98.75 195 ASP A O 1
ATOM 1524 N N . ILE A 1 196 ? -20.344 24.734 3.609 1 98.75 196 ILE A N 1
ATOM 1525 C CA . ILE A 1 196 ? -19.578 23.938 2.656 1 98.75 196 ILE A CA 1
ATOM 1526 C C . ILE A 1 196 ? -20.469 22.891 2.008 1 98.75 196 ILE A C 1
ATOM 1528 O O . ILE A 1 196 ? -20.422 22.688 0.792 1 98.75 196 ILE A O 1
ATOM 1532 N N . LEU A 1 197 ? -21.281 22.219 2.789 1 98.62 197 LEU A N 1
ATOM 1533 C CA . LEU A 1 197 ? -22.203 21.203 2.291 1 98.62 197 LEU A CA 1
ATOM 1534 C C . LEU A 1 197 ? -23.203 21.812 1.309 1 98.62 197 LEU A C 1
ATOM 1536 O O . LEU A 1 197 ? -23.5 21.219 0.272 1 98.62 197 LEU A O 1
ATOM 1540 N N . ASN A 1 198 ? -23.703 22.969 1.671 1 98.38 198 ASN A N 1
ATOM 1541 C CA . ASN A 1 198 ? -24.625 23.672 0.774 1 98.38 198 ASN A CA 1
ATOM 1542 C C . ASN A 1 198 ? -23.969 23.984 -0.565 1 98.38 198 ASN A C 1
ATOM 1544 O O . ASN A 1 198 ? -24.594 23.844 -1.617 1 98.38 198 ASN A O 1
ATOM 1548 N N . TRP A 1 199 ? -22.781 24.453 -0.5 1 98.12 199 TRP A N 1
ATOM 1549 C CA . TRP A 1 199 ? -22.016 24.719 -1.719 1 98.12 199 TRP A CA 1
ATOM 1550 C C . TRP A 1 199 ? -21.859 23.453 -2.553 1 98.12 199 TRP A C 1
ATOM 1552 O O . TRP A 1 199 ? -22.109 23.453 -3.762 1 98.12 199 TRP A O 1
ATOM 1562 N N . ALA A 1 200 ? -21.453 22.344 -1.903 1 97.56 200 ALA A N 1
ATOM 1563 C CA . ALA A 1 200 ? -21.25 21.062 -2.59 1 97.56 200 ALA A CA 1
ATOM 1564 C C . ALA A 1 200 ? -22.547 20.578 -3.238 1 97.56 200 ALA A C 1
ATOM 1566 O O . ALA A 1 200 ? -22.531 20.062 -4.355 1 97.56 200 ALA A O 1
ATOM 1567 N N . GLU A 1 201 ? -23.609 20.734 -2.564 1 95.88 201 GLU A N 1
ATOM 1568 C CA . GLU A 1 201 ? -24.906 20.312 -3.076 1 95.88 201 GLU A CA 1
ATOM 1569 C C . GLU A 1 201 ? -25.297 21.125 -4.309 1 95.88 201 GLU A C 1
ATOM 1571 O O . GLU A 1 201 ? -25.734 20.562 -5.312 1 95.88 201 GLU A O 1
ATOM 1576 N N . ARG A 1 202 ? -25.172 22.406 -4.219 1 95.44 202 ARG A N 1
ATOM 1577 C CA . ARG A 1 202 ? -25.547 23.297 -5.316 1 95.44 202 ARG A CA 1
ATOM 1578 C C . ARG A 1 202 ? -24.734 22.969 -6.574 1 95.44 202 ARG A C 1
ATOM 1580 O O . ARG A 1 202 ? -25.266 23.078 -7.688 1 95.44 202 ARG A O 1
ATOM 1587 N N . HIS A 1 203 ? -23.547 22.547 -6.453 1 94.88 203 HIS A N 1
ATOM 1588 C CA . HIS A 1 203 ? -22.656 22.344 -7.598 1 94.88 203 HIS A CA 1
ATOM 1589 C C . HIS A 1 203 ? -22.562 20.859 -7.969 1 94.88 203 HIS A C 1
ATOM 1591 O O . HIS A 1 203 ? -21.891 20.5 -8.93 1 94.88 203 HIS A O 1
ATOM 1597 N N . HIS A 1 204 ? -23.219 20.016 -7.16 1 93.19 204 HIS A N 1
ATOM 1598 C CA . HIS A 1 204 ? -23.203 18.578 -7.375 1 93.19 204 HIS A CA 1
ATOM 1599 C C . HIS A 1 204 ? -21.781 18.031 -7.352 1 93.19 204 HIS A C 1
ATOM 1601 O O . HIS A 1 204 ? -21.375 17.297 -8.25 1 93.19 204 HIS A O 1
ATOM 1607 N N . VAL A 1 205 ? -21.031 18.422 -6.359 1 94.06 205 VAL A N 1
ATOM 1608 C CA . VAL A 1 205 ? -19.656 17.969 -6.145 1 94.06 205 VAL A CA 1
ATOM 1609 C C . VAL A 1 205 ? -19.594 17.125 -4.879 1 94.06 205 VAL A C 1
ATOM 1611 O O . VAL A 1 205 ? -20.109 17.5 -3.834 1 94.06 205 VAL A O 1
ATOM 1614 N N . CYS A 1 206 ? -18.953 15.914 -4.953 1 95.56 206 CYS A N 1
ATOM 1615 C CA . CYS A 1 206 ? -18.766 15.055 -3.787 1 95.56 206 CYS A CA 1
ATOM 1616 C C . CYS A 1 206 ? -17.719 15.648 -2.838 1 95.56 206 CYS A C 1
ATOM 1618 O O . CYS A 1 206 ? -16.938 16.516 -3.225 1 95.56 206 CYS A O 1
ATOM 1620 N N . ILE A 1 207 ? -17.797 15.18 -1.604 1 98.12 207 ILE A N 1
ATOM 1621 C CA . ILE A 1 207 ? -16.828 15.664 -0.622 1 98.12 207 ILE A CA 1
ATOM 1622 C C . ILE A 1 207 ? -15.914 14.516 -0.195 1 98.12 207 ILE A C 1
ATOM 1624 O O . ILE A 1 207 ? -16.391 13.422 0.126 1 98.12 207 ILE A O 1
ATOM 1628 N N . LEU A 1 208 ? -14.664 14.688 -0.344 1 98.5 208 LEU A N 1
ATOM 1629 C CA . LEU A 1 208 ? -13.68 13.875 0.359 1 98.5 208 LEU A CA 1
ATOM 1630 C C . LEU A 1 208 ? -13.328 14.492 1.709 1 98.5 208 LEU A C 1
ATOM 1632 O O . LEU A 1 208 ? -12.594 15.484 1.771 1 98.5 208 LEU A O 1
ATOM 1636 N N . ALA A 1 209 ? -13.883 13.961 2.732 1 98.81 209 ALA A N 1
ATOM 1637 C CA . ALA A 1 209 ? -13.672 14.461 4.09 1 98.81 209 ALA A CA 1
ATOM 1638 C C . ALA A 1 209 ? -12.469 13.789 4.746 1 98.81 209 ALA A C 1
ATOM 1640 O O . ALA A 1 209 ? -12.547 12.625 5.148 1 98.81 209 ALA A O 1
ATOM 1641 N N . ASP A 1 210 ? -11.383 14.477 4.793 1 98.62 210 ASP A N 1
ATOM 1642 C CA . ASP A 1 210 ? -10.211 13.984 5.516 1 98.62 210 ASP A CA 1
ATOM 1643 C C . ASP A 1 210 ? -10.352 14.227 7.016 1 98.62 210 ASP A C 1
ATOM 1645 O O . ASP A 1 210 ? -10.055 15.312 7.508 1 98.62 210 ASP A O 1
ATOM 1649 N N . GLU A 1 211 ? -10.742 13.203 7.727 1 98.56 211 GLU A N 1
ATOM 1650 C CA . GLU A 1 211 ? -10.977 13.273 9.164 1 98.56 211 GLU A CA 1
ATOM 1651 C C . GLU A 1 211 ? -10.047 12.32 9.922 1 98.56 211 GLU A C 1
ATOM 1653 O O . GLU A 1 211 ? -10.469 11.664 10.875 1 98.56 211 GLU A O 1
ATOM 1658 N N . VAL A 1 212 ? -8.812 12.266 9.43 1 97.62 212 VAL A N 1
ATOM 1659 C CA . VAL A 1 212 ? -7.805 11.406 10.039 1 97.62 212 VAL A CA 1
ATOM 1660 C C . VAL A 1 212 ? -7.598 11.797 11.5 1 97.62 212 VAL A C 1
ATOM 1662 O O . VAL A 1 212 ? -7.191 10.977 12.32 1 97.62 212 VAL A O 1
ATOM 1665 N N . TYR A 1 213 ? -7.977 13.031 11.867 1 97.56 213 TYR A N 1
ATOM 1666 C CA . TYR A 1 213 ? -7.898 13.523 13.234 1 97.56 213 TYR A CA 1
ATOM 1667 C C . TYR A 1 213 ? -9.266 13.508 13.898 1 97.56 213 TYR A C 1
ATOM 1669 O O . TYR A 1 213 ? -9.57 14.367 14.742 1 97.56 213 TYR A O 1
ATOM 1677 N N . HIS A 1 214 ? -10.062 12.586 13.523 1 96.38 214 HIS A N 1
ATOM 1678 C CA . HIS A 1 214 ? -11.414 12.469 14.078 1 96.38 214 HIS A CA 1
ATOM 1679 C C . HIS A 1 214 ? -11.391 12.484 15.602 1 96.38 214 HIS A C 1
ATOM 1681 O O . HIS A 1 214 ? -10.688 11.688 16.219 1 96.38 214 HIS A O 1
ATOM 1687 N N . GLY A 1 215 ? -12.133 13.398 16.188 1 93.88 215 GLY A N 1
ATOM 1688 C CA . GLY A 1 215 ? -12.281 13.469 17.641 1 93.88 215 GLY A CA 1
ATOM 1689 C C . GLY A 1 215 ? -11.117 14.148 18.328 1 93.88 215 GLY A C 1
ATOM 1690 O O . GLY A 1 215 ? -11.156 14.367 19.547 1 93.88 215 GLY A O 1
ATOM 1691 N N . MET A 1 216 ? -10.125 14.547 17.625 1 96.56 216 MET A N 1
ATOM 1692 C CA . MET A 1 216 ? -8.922 15.133 18.203 1 96.56 216 MET A CA 1
ATOM 1693 C C . MET A 1 216 ? -9.023 16.656 18.234 1 96.56 216 MET A C 1
ATOM 1695 O O . MET A 1 216 ? -8.336 17.344 17.484 1 96.56 216 MET A O 1
ATOM 1699 N N . THR A 1 217 ? -9.828 17.125 19.219 1 97.56 217 THR A N 1
ATOM 1700 C CA . THR A 1 217 ? -10.07 18.562 19.391 1 97.56 217 THR A CA 1
ATOM 1701 C C . THR A 1 217 ? -9.711 19 20.797 1 97.56 217 THR A C 1
ATOM 1703 O O . THR A 1 217 ? -9.5 18.156 21.688 1 97.56 217 THR A O 1
ATOM 1706 N N . PHE A 1 218 ? -9.562 20.297 21.016 1 96.62 218 PHE A N 1
ATOM 1707 C CA . PHE A 1 218 ? -9.305 20.875 22.328 1 96.62 218 PHE A CA 1
ATOM 1708 C C . PHE A 1 218 ? -10.617 21.141 23.062 1 96.62 218 PHE A C 1
ATOM 1710 O O . PHE A 1 218 ? -10.836 22.234 23.562 1 96.62 218 PHE A O 1
ATOM 1717 N N . GLY A 1 219 ? -11.5 20.125 23.062 1 91.06 219 GLY A N 1
ATOM 1718 C CA . GLY A 1 219 ? -12.758 20.25 23.781 1 91.06 219 GLY A CA 1
ATOM 1719 C C . GLY A 1 219 ? -13.898 20.734 22.906 1 91.06 219 GLY A C 1
ATOM 1720 O O . GLY A 1 219 ? -15.07 20.609 23.281 1 91.06 219 GLY A O 1
ATOM 1721 N N . LYS A 1 220 ? -13.602 21.234 21.781 1 91.88 220 LYS A N 1
ATOM 1722 C CA . LYS A 1 220 ? -14.633 21.641 20.828 1 91.88 220 LYS A CA 1
ATOM 1723 C C . LYS A 1 220 ? -15.297 20.422 20.188 1 91.88 220 LYS A C 1
ATOM 1725 O O . LYS A 1 220 ? -14.625 19.422 19.875 1 91.88 220 LYS A O 1
ATOM 1730 N N . PRO A 1 221 ? -16.594 20.531 20 1 94.44 221 PRO A N 1
ATOM 1731 C CA . PRO A 1 221 ? -17.234 19.406 19.297 1 94.44 221 PRO A CA 1
ATOM 1732 C C . PRO A 1 221 ? -16.719 19.234 17.875 1 94.44 221 PRO A C 1
ATOM 1734 O O . PRO A 1 221 ? -16.5 20.219 17.172 1 94.44 221 PRO A O 1
ATOM 1737 N N . HIS A 1 222 ? -16.469 18.031 17.531 1 95.5 222 HIS A N 1
ATOM 1738 C CA . HIS A 1 222 ? -16.172 17.672 16.156 1 95.5 222 HIS A CA 1
ATOM 1739 C C . HIS A 1 222 ? -17.406 17.172 15.422 1 95.5 222 HIS A C 1
ATOM 1741 O O . HIS A 1 222 ? -18.062 16.234 15.883 1 95.5 222 HIS A O 1
ATOM 1747 N N . TYR A 1 223 ? -17.781 17.797 14.336 1 97.94 223 TYR A N 1
ATOM 1748 C CA . TYR A 1 223 ? -18.922 17.391 13.516 1 97.94 223 TYR A CA 1
ATOM 1749 C C . TYR A 1 223 ? -18.453 16.75 12.211 1 97.94 223 TYR A C 1
ATOM 1751 O O . TYR A 1 223 ? -18.109 17.453 11.258 1 97.94 223 TYR A O 1
ATOM 1759 N N . PRO A 1 224 ? -18.484 15.359 12.164 1 98.38 224 PRO A N 1
ATOM 1760 C CA . PRO A 1 224 ? -18.141 14.734 10.891 1 98.38 224 PRO A CA 1
ATOM 1761 C C . PRO A 1 224 ? -19.062 15.148 9.75 1 98.38 224 PRO A C 1
ATOM 1763 O O . PRO A 1 224 ? -20.281 15.258 9.945 1 98.38 224 PRO A O 1
ATOM 1766 N N . LEU A 1 225 ? -18.562 15.422 8.609 1 98.62 225 LEU A N 1
ATOM 1767 C CA . LEU A 1 225 ? -19.344 15.922 7.48 1 98.62 225 LEU A CA 1
ATOM 1768 C C . LEU A 1 225 ? -20.438 14.93 7.109 1 98.62 225 LEU A C 1
ATOM 1770 O O . LEU A 1 225 ? -21.562 15.328 6.801 1 98.62 225 LEU A O 1
ATOM 1774 N N . GLY A 1 226 ? -20.094 13.609 7.164 1 98.12 226 GLY A N 1
ATOM 1775 C CA . GLY A 1 226 ? -21.062 12.594 6.836 1 98.12 226 GLY A CA 1
ATOM 1776 C C . GLY A 1 226 ? -22.281 12.617 7.742 1 98.12 226 GLY A C 1
ATOM 1777 O O . GLY A 1 226 ? -23.375 12.195 7.344 1 98.12 226 GLY A O 1
ATOM 1778 N N . SER A 1 227 ? -22.172 13.156 8.906 1 98.44 227 SER A N 1
ATOM 1779 C CA . SER A 1 227 ? -23.266 13.18 9.883 1 98.44 227 SER A CA 1
ATOM 1780 C C . SER A 1 227 ? -24.203 14.359 9.641 1 98.44 227 SER A C 1
ATOM 1782 O O . SER A 1 227 ? -25.297 14.414 10.211 1 98.44 227 SER A O 1
ATOM 1784 N N . LEU A 1 228 ? -23.828 15.273 8.742 1 98.56 228 LEU A N 1
ATOM 1785 C CA . LEU A 1 228 ? -24.531 16.547 8.641 1 98.56 228 LEU A CA 1
ATOM 1786 C C . LEU A 1 228 ? -25.344 16.609 7.352 1 98.56 228 LEU A C 1
ATOM 1788 O O . LEU A 1 228 ? -26 17.625 7.078 1 98.56 228 LEU A O 1
ATOM 1792 N N . THR A 1 229 ? -25.344 15.578 6.551 1 97.81 229 THR A N 1
ATOM 1793 C CA . THR A 1 229 ? -26.016 15.641 5.262 1 97.81 229 THR A CA 1
ATOM 1794 C C . THR A 1 229 ? -26.609 14.289 4.887 1 97.81 229 THR A C 1
ATOM 1796 O O . THR A 1 229 ? -26.094 13.242 5.309 1 97.81 229 THR A O 1
ATOM 1799 N N . ASP A 1 230 ? -27.578 14.336 4.105 1 95.12 230 ASP A N 1
ATOM 1800 C CA . ASP A 1 230 ? -28.188 13.148 3.496 1 95.12 230 ASP A CA 1
ATOM 1801 C C . ASP A 1 230 ? -28.031 13.18 1.977 1 95.12 230 ASP A C 1
ATOM 1803 O O . ASP A 1 230 ? -28.219 12.164 1.309 1 95.12 230 ASP A O 1
ATOM 1807 N N . THR A 1 231 ? -27.734 14.328 1.48 1 95 231 THR A N 1
ATOM 1808 C CA . THR A 1 231 ? -27.875 14.508 0.039 1 95 231 THR A CA 1
ATOM 1809 C C . THR A 1 231 ? -26.5 14.539 -0.633 1 95 231 THR A C 1
ATOM 1811 O O . THR A 1 231 ? -26.359 14.102 -1.776 1 95 231 THR A O 1
ATOM 1814 N N . VAL A 1 232 ? -25.5 15.07 0.027 1 96.44 232 VAL A N 1
ATOM 1815 C CA . VAL A 1 232 ? -24.172 15.156 -0.555 1 96.44 232 VAL A CA 1
ATOM 1816 C C . VAL A 1 232 ? -23.391 13.875 -0.274 1 96.44 232 VAL A C 1
ATOM 1818 O O . VAL A 1 232 ? -23.25 13.477 0.883 1 96.44 232 VAL A O 1
ATOM 1821 N N . PRO A 1 233 ? -22.953 13.156 -1.301 1 96.69 233 PRO A N 1
ATOM 1822 C CA . PRO A 1 233 ? -22.062 12.023 -1.023 1 96.69 233 PRO A CA 1
ATOM 1823 C C . PRO A 1 233 ? -20.75 12.445 -0.365 1 96.69 233 PRO A C 1
ATOM 1825 O O . PRO A 1 233 ? -20.094 13.367 -0.84 1 96.69 233 PRO A O 1
ATOM 1828 N N . VAL A 1 234 ? -20.469 11.82 0.753 1 98.25 234 VAL A N 1
ATOM 1829 C CA . VAL A 1 234 ? -19.25 12.117 1.504 1 98.25 234 VAL A CA 1
ATOM 1830 C C . VAL A 1 234 ? -18.406 10.859 1.651 1 98.25 234 VAL A C 1
ATOM 1832 O O . VAL A 1 234 ? -18.891 9.828 2.125 1 98.25 234 VAL A O 1
ATOM 1835 N N . PHE A 1 235 ? -17.203 10.945 1.171 1 98.19 235 PHE A N 1
ATOM 1836 C CA . PHE A 1 235 ? -16.188 9.914 1.389 1 98.19 235 PHE A CA 1
ATOM 1837 C C . PHE A 1 235 ? -15.211 10.336 2.482 1 98.19 235 PHE A C 1
ATOM 1839 O O . PHE A 1 235 ? -14.383 11.219 2.275 1 98.19 235 PHE A O 1
ATOM 1846 N N . THR A 1 236 ? -15.328 9.695 3.637 1 98.88 236 THR A N 1
ATOM 1847 C CA . THR A 1 236 ? -14.547 10.117 4.793 1 98.88 236 THR A CA 1
ATOM 1848 C C . THR A 1 236 ? -13.312 9.234 4.957 1 98.88 236 THR A C 1
ATOM 1850 O O . THR A 1 236 ? -13.406 8.008 4.934 1 98.88 236 THR A O 1
ATOM 1853 N N . VAL A 1 237 ? -12.195 9.867 5.102 1 98.62 237 VAL A N 1
ATOM 1854 C CA . VAL A 1 237 ? -10.938 9.172 5.363 1 98.62 237 VAL A CA 1
ATOM 1855 C C . VAL A 1 237 ? -10.648 9.172 6.863 1 98.62 237 VAL A C 1
ATOM 1857 O O . VAL A 1 237 ? -10.711 10.219 7.512 1 98.62 237 VAL A O 1
ATOM 1860 N N . GLY A 1 238 ? -10.414 8.055 7.422 1 98.25 238 GLY A N 1
ATOM 1861 C CA . GLY A 1 238 ? -9.914 7.855 8.773 1 98.25 238 GLY A CA 1
ATOM 1862 C C . GLY A 1 238 ? -8.758 6.879 8.852 1 98.25 238 GLY A C 1
ATOM 1863 O O . GLY A 1 238 ? -8.398 6.258 7.848 1 98.25 238 GLY A O 1
ATOM 1864 N N . ALA A 1 239 ? -8.141 6.816 10.008 1 97.62 239 ALA A N 1
ATOM 1865 C CA . ALA A 1 239 ? -7.004 5.902 10.148 1 97.62 239 ALA A CA 1
ATOM 1866 C C . ALA A 1 239 ? -6.633 5.723 11.617 1 97.62 239 ALA A C 1
ATOM 1868 O O . ALA A 1 239 ? -6.977 6.555 12.461 1 97.62 239 ALA A O 1
ATOM 1869 N N . LEU A 1 240 ? -5.918 4.637 11.875 1 97.38 240 LEU A N 1
ATOM 1870 C CA . LEU A 1 240 ? -5.336 4.422 13.195 1 97.38 240 LEU A CA 1
ATOM 1871 C C . LEU A 1 240 ? -4.18 5.383 13.438 1 97.38 240 LEU A C 1
ATOM 1873 O O . LEU A 1 240 ? -3.857 5.695 14.594 1 97.38 240 LEU A O 1
ATOM 1877 N N . SER A 1 241 ? -3.604 5.891 12.445 1 95.69 241 SER A N 1
ATOM 1878 C CA . SER A 1 241 ? -2.314 6.578 12.43 1 95.69 241 SER A CA 1
ATOM 1879 C C . SER A 1 241 ? -2.279 7.699 13.461 1 95.69 241 SER A C 1
ATOM 1881 O O . SER A 1 241 ? -1.345 7.789 14.258 1 95.69 241 SER A O 1
ATOM 1883 N N . LYS A 1 242 ? -3.273 8.609 13.383 1 96 242 LYS A N 1
ATOM 1884 C CA . LYS A 1 242 ? -3.252 9.781 14.258 1 96 242 LYS A CA 1
ATOM 1885 C C . LYS A 1 242 ? -4.137 9.578 15.477 1 96 242 LYS A C 1
ATOM 1887 O O . LYS A 1 242 ? -3.732 9.875 16.609 1 96 242 LYS A O 1
ATOM 1892 N N . MET A 1 243 ? -5.25 8.914 15.266 1 95.06 243 MET A N 1
ATOM 1893 C CA . MET A 1 243 ? -6.203 8.672 16.344 1 95.06 243 MET A CA 1
ATOM 1894 C C . MET A 1 243 ? -5.578 7.828 17.453 1 95.06 243 MET A C 1
ATOM 1896 O O . MET A 1 243 ? -5.852 8.039 18.625 1 95.06 243 MET A O 1
ATOM 1900 N N . PHE A 1 244 ? -4.715 6.914 17.047 1 96.81 244 PHE A N 1
ATOM 1901 C CA . PHE A 1 244 ? -4.164 5.988 18.031 1 96.81 244 PHE A CA 1
ATOM 1902 C C . PHE A 1 244 ? -2.645 6.078 18.062 1 96.81 244 PHE A C 1
ATOM 1904 O O . PHE A 1 244 ? -1.978 5.188 18.594 1 96.81 244 PHE A O 1
ATOM 1911 N N . LEU A 1 245 ? -2.109 7.078 17.391 1 96.69 245 LEU A N 1
ATOM 1912 C CA . LEU A 1 245 ? -0.712 7.484 17.5 1 96.69 245 LEU A CA 1
ATOM 1913 C C . LEU A 1 245 ? 0.213 6.387 16.969 1 96.69 245 LEU A C 1
ATOM 1915 O O . LEU A 1 245 ? 1.225 6.07 17.609 1 96.69 245 LEU A O 1
ATOM 1919 N N . VAL A 1 246 ? -0.16 5.773 15.867 1 96.69 246 VAL A N 1
ATOM 1920 C CA . VAL A 1 246 ? 0.626 4.707 15.258 1 96.69 246 VAL A CA 1
ATOM 1921 C C . VAL A 1 246 ? 0.691 4.914 13.75 1 96.69 246 VAL A C 1
ATOM 1923 O O . VAL A 1 246 ? 0.323 4.023 12.977 1 96.69 246 VAL A O 1
ATOM 1926 N N . PRO A 1 247 ? 1.256 6.008 13.289 1 94.62 247 PRO A N 1
ATOM 1927 C CA . PRO A 1 247 ? 1.209 6.316 11.859 1 94.62 247 PRO A CA 1
ATOM 1928 C C . PRO A 1 247 ? 1.929 5.277 11 1 94.62 247 PRO A C 1
ATOM 1930 O O . PRO A 1 247 ? 1.579 5.082 9.836 1 94.62 247 PRO A O 1
ATOM 1933 N N . GLY A 1 248 ? 2.826 4.555 11.555 1 94.62 248 GLY A N 1
ATOM 1934 C CA . GLY A 1 248 ? 3.562 3.551 10.805 1 94.62 248 GLY A CA 1
ATOM 1935 C C . GLY A 1 248 ? 2.766 2.281 10.57 1 94.62 248 GLY A C 1
ATOM 1936 O O . GLY A 1 248 ? 3.158 1.437 9.758 1 94.62 248 GLY A O 1
ATOM 1937 N N . TRP A 1 249 ? 1.636 2.068 11.203 1 96.25 249 TRP A N 1
ATOM 1938 C CA . TRP A 1 249 ? 0.905 0.807 11.141 1 96.25 249 TRP A CA 1
ATOM 1939 C C . TRP A 1 249 ? 0.13 0.696 9.828 1 96.25 249 TRP A C 1
ATOM 1941 O O . TRP A 1 249 ? -0.308 -0.393 9.453 1 96.25 249 TRP A O 1
ATOM 1951 N N . ARG A 1 250 ? -0.01 1.797 9.141 1 94.5 250 ARG A N 1
ATOM 1952 C CA . ARG A 1 250 ? -0.536 1.841 7.777 1 94.5 250 ARG A CA 1
ATOM 1953 C C . ARG A 1 250 ? -1.907 1.18 7.699 1 94.5 250 ARG A C 1
ATOM 1955 O O . ARG A 1 250 ? -2.15 0.342 6.828 1 94.5 250 ARG A O 1
ATOM 1962 N N . CYS A 1 251 ? -2.764 1.593 8.531 1 96.62 251 CYS A N 1
ATOM 1963 C CA . CYS A 1 251 ? -4.141 1.108 8.516 1 96.62 251 CYS A CA 1
ATOM 1964 C C . CYS A 1 251 ? -5.129 2.27 8.562 1 96.62 251 CYS A C 1
ATOM 1966 O O . CYS A 1 251 ? -5.176 3.012 9.539 1 96.62 251 CYS A O 1
ATOM 1968 N N . GLY A 1 252 ? -5.809 2.477 7.516 1 97.06 252 GLY A N 1
ATOM 1969 C CA . GLY A 1 252 ? -6.832 3.498 7.379 1 97.06 252 GLY A CA 1
ATOM 1970 C C . GLY A 1 252 ? -8.055 3.018 6.617 1 97.06 252 GLY A C 1
ATOM 1971 O O . GLY A 1 252 ? -8.211 1.818 6.383 1 97.06 252 GLY A O 1
ATOM 1972 N N . TRP A 1 253 ? -8.992 3.926 6.355 1 98.19 253 TRP A N 1
ATOM 1973 C CA . TRP A 1 253 ? -10.211 3.473 5.703 1 98.19 253 TRP A CA 1
ATOM 1974 C C . TRP A 1 253 ? -10.93 4.633 5.016 1 98.19 253 TRP A C 1
ATOM 1976 O O . TRP A 1 253 ? -10.602 5.797 5.258 1 98.19 253 TRP A O 1
ATOM 1986 N N . VAL A 1 254 ? -11.789 4.254 4.168 1 97.94 254 VAL A N 1
ATOM 1987 C CA . VAL A 1 254 ? -12.789 5.152 3.6 1 97.94 254 VAL A CA 1
ATOM 1988 C C . VAL A 1 254 ? -14.18 4.742 4.07 1 97.94 254 VAL A C 1
ATOM 1990 O O . VAL A 1 254 ? -14.531 3.557 4.047 1 97.94 254 VAL A O 1
ATOM 1993 N N . LEU A 1 255 ? -14.906 5.645 4.582 1 98.75 255 LEU A N 1
ATOM 1994 C CA . LEU A 1 255 ? -16.328 5.496 4.871 1 98.75 255 LEU A CA 1
ATOM 1995 C C . LEU A 1 255 ? -17.172 6.195 3.811 1 98.75 255 LEU A C 1
ATOM 1997 O O . LEU A 1 255 ? -16.938 7.359 3.488 1 98.75 255 LEU A O 1
ATOM 2001 N N . ILE A 1 256 ? -18.141 5.504 3.283 1 98 256 ILE A N 1
ATOM 2002 C CA . ILE A 1 256 ? -18.969 6.051 2.211 1 98 256 ILE A CA 1
ATOM 2003 C C . ILE A 1 256 ? -20.328 6.43 2.76 1 98 256 ILE A C 1
ATOM 2005 O O . ILE A 1 256 ? -21.156 5.559 3.072 1 98 256 ILE A O 1
ATOM 2009 N N . TYR A 1 257 ? -20.578 7.719 2.912 1 98.12 257 TYR A N 1
ATOM 2010 C CA . TYR A 1 257 ? -21.891 8.25 3.256 1 98.12 257 TYR A CA 1
ATOM 2011 C C . TYR A 1 257 ? -22.656 8.656 2.004 1 98.12 257 TYR A C 1
ATOM 2013 O O . TYR A 1 257 ? -22.438 9.75 1.468 1 98.12 257 TYR A O 1
ATOM 2021 N N . ASP A 1 258 ? -23.484 7.84 1.552 1 95.56 258 ASP A N 1
ATOM 2022 C CA . ASP A 1 258 ? -24.266 8.047 0.342 1 95.56 258 ASP A CA 1
ATOM 2023 C C . ASP A 1 258 ? -25.656 7.426 0.481 1 95.56 258 ASP A C 1
ATOM 2025 O O . ASP A 1 258 ? -25.969 6.438 -0.183 1 95.56 258 ASP A O 1
ATOM 2029 N N . LYS A 1 259 ? -26.484 8.102 1.242 1 93.94 259 LYS A N 1
ATOM 2030 C CA . LYS A 1 259 ? -27.781 7.578 1.688 1 93.94 259 LYS A CA 1
ATOM 2031 C C . LYS A 1 259 ? -28.656 7.18 0.502 1 93.94 259 LYS A C 1
ATOM 2033 O O . LYS A 1 259 ? -29.375 6.184 0.567 1 93.94 259 LYS A O 1
ATOM 2038 N N . TYR A 1 260 ? -28.516 7.867 -0.597 1 91.88 260 TYR A N 1
ATOM 2039 C CA . TYR A 1 260 ? -29.422 7.645 -1.708 1 91.88 260 TYR A CA 1
ATOM 2040 C C . TYR A 1 260 ? -28.719 6.98 -2.879 1 91.88 260 TYR A C 1
ATOM 2042 O O . TYR A 1 260 ? -29.219 6.996 -4.008 1 91.88 260 TYR A O 1
ATOM 2050 N N . ASN A 1 261 ? -27.516 6.473 -2.707 1 89.75 261 ASN A N 1
ATOM 2051 C CA . ASN A 1 261 ? -26.75 5.66 -3.645 1 89.75 261 ASN A CA 1
ATOM 2052 C C . ASN A 1 261 ? -26.453 6.418 -4.938 1 89.75 261 ASN A C 1
ATOM 2054 O O . ASN A 1 261 ? -26.578 5.863 -6.027 1 89.75 261 ASN A O 1
ATOM 2058 N N . LYS A 1 262 ? -26.219 7.695 -4.738 1 88.62 262 LYS A N 1
ATOM 2059 C CA . LYS A 1 262 ? -25.859 8.531 -5.883 1 88.62 262 LYS A CA 1
ATOM 2060 C C . LYS A 1 262 ? -24.547 8.086 -6.508 1 88.62 262 LYS A C 1
ATOM 2062 O O . LYS A 1 262 ? -24.328 8.281 -7.707 1 88.62 262 LYS A O 1
ATOM 2067 N N . CYS A 1 263 ? -23.703 7.445 -5.691 1 87.19 263 CYS A N 1
ATOM 2068 C CA . CYS A 1 263 ? -22.391 7.027 -6.152 1 87.19 263 CYS A CA 1
ATOM 2069 C C . CYS A 1 263 ? -22.281 5.508 -6.215 1 87.19 263 CYS A C 1
ATOM 2071 O O . CYS A 1 263 ? -21.219 4.941 -5.984 1 87.19 263 CYS A O 1
ATOM 2073 N N . GLU A 1 264 ? -23.266 4.895 -6.605 1 86.19 264 GLU A N 1
ATOM 2074 C CA . GLU A 1 264 ? -23.328 3.436 -6.621 1 86.19 264 GLU A CA 1
ATOM 2075 C C . GLU A 1 264 ? -22.312 2.852 -7.594 1 86.19 264 GLU A C 1
ATOM 2077 O O . GLU A 1 264 ? -21.719 1.809 -7.324 1 86.19 264 GLU A O 1
ATOM 2082 N N . LYS A 1 265 ? -22.125 3.521 -8.703 1 88 265 LYS A N 1
ATOM 2083 C CA . LYS A 1 265 ? -21.25 3.027 -9.758 1 88 265 LYS A CA 1
ATOM 2084 C C . LYS A 1 265 ? -19.781 3.053 -9.305 1 88 265 LYS A C 1
ATOM 2086 O O . LYS A 1 265 ? -18.938 2.398 -9.906 1 88 265 LYS A O 1
ATOM 2091 N N . TYR A 1 266 ? -19.453 3.801 -8.273 1 90.25 266 TYR A N 1
ATOM 2092 C CA . TYR A 1 266 ? -18.078 3.922 -7.801 1 90.25 266 TYR A CA 1
ATOM 2093 C C . TYR A 1 266 ? -17.688 2.713 -6.965 1 90.25 266 TYR A C 1
ATOM 2095 O O . TYR A 1 266 ? -16.5 2.422 -6.805 1 90.25 266 TYR A O 1
ATOM 2103 N N . ARG A 1 267 ? -18.609 2.014 -6.434 1 89.75 267 ARG A N 1
ATOM 2104 C CA . ARG A 1 267 ? -18.328 0.905 -5.527 1 89.75 267 ARG A CA 1
ATOM 2105 C C . ARG A 1 267 ? -17.609 -0.228 -6.25 1 89.75 267 ARG A C 1
ATOM 2107 O O . ARG A 1 267 ? -16.562 -0.686 -5.801 1 89.75 267 ARG A O 1
ATOM 2114 N N . PRO A 1 268 ? -18.109 -0.679 -7.457 1 87.81 268 PRO A N 1
ATOM 2115 C CA . PRO A 1 268 ? -17.359 -1.694 -8.195 1 87.81 268 PRO A CA 1
ATOM 2116 C C . PRO A 1 268 ? -15.977 -1.202 -8.625 1 87.81 268 PRO A C 1
ATOM 2118 O O . PRO A 1 268 ? -15.023 -1.985 -8.672 1 87.81 268 PRO A O 1
ATOM 2121 N N . ALA A 1 269 ? -15.859 0.06 -8.945 1 91.06 269 ALA A N 1
ATOM 2122 C CA . ALA A 1 269 ? -14.578 0.637 -9.328 1 91.06 269 ALA A CA 1
ATOM 2123 C C . ALA A 1 269 ? -13.578 0.58 -8.18 1 91.06 269 ALA A C 1
ATOM 2125 O O . ALA A 1 269 ? -12.406 0.271 -8.375 1 91.06 269 ALA A O 1
ATOM 2126 N N . ILE A 1 270 ? -14.109 0.849 -6.977 1 92 270 ILE A N 1
ATOM 2127 C CA . ILE A 1 270 ? -13.266 0.759 -5.785 1 92 270 ILE A CA 1
ATOM 2128 C C . ILE A 1 270 ? -12.781 -0.679 -5.602 1 92 270 ILE A C 1
ATOM 2130 O O . ILE A 1 270 ? -11.602 -0.916 -5.352 1 92 270 ILE A O 1
ATOM 2134 N N . ASN A 1 271 ? -13.664 -1.563 -5.805 1 89.31 271 ASN A N 1
ATOM 2135 C CA . ASN A 1 271 ? -13.32 -2.975 -5.668 1 89.31 271 ASN A CA 1
ATOM 2136 C C . ASN A 1 271 ? -12.242 -3.385 -6.668 1 89.31 271 ASN A C 1
ATOM 2138 O O . ASN A 1 271 ? -11.32 -4.137 -6.328 1 89.31 271 ASN A O 1
ATOM 2142 N N . LYS A 1 272 ? -12.367 -2.955 -7.875 1 89.19 272 LYS A N 1
ATOM 2143 C CA . LYS A 1 272 ? -11.398 -3.271 -8.922 1 89.19 272 LYS A CA 1
ATOM 2144 C C . LYS A 1 272 ? -10.016 -2.729 -8.578 1 89.19 272 LYS A C 1
ATOM 2146 O O . LYS A 1 272 ? -9.016 -3.434 -8.711 1 89.19 272 LYS A O 1
ATOM 2151 N N . ILE A 1 273 ? -9.992 -1.484 -8.102 1 90.44 273 ILE A N 1
ATOM 2152 C CA . ILE A 1 273 ? -8.727 -0.867 -7.73 1 90.44 273 ILE A CA 1
ATOM 2153 C C . ILE A 1 273 ? -8.125 -1.605 -6.535 1 90.44 273 ILE A C 1
ATOM 2155 O O . ILE A 1 273 ? -6.922 -1.874 -6.508 1 90.44 273 ILE A O 1
ATOM 2159 N N . LYS A 1 274 ? -8.977 -1.998 -5.598 1 90.44 274 LYS A N 1
ATOM 2160 C CA . LYS A 1 274 ? -8.508 -2.672 -4.391 1 90.44 274 LYS A CA 1
ATOM 2161 C C . LYS A 1 274 ? -8.016 -4.082 -4.703 1 90.44 274 LYS A C 1
ATOM 2163 O O . LYS A 1 274 ? -7.133 -4.602 -4.02 1 90.44 274 LYS A O 1
ATOM 2168 N N . ASN A 1 275 ? -8.516 -4.605 -5.742 1 85.88 275 ASN A N 1
ATOM 2169 C CA . ASN A 1 275 ? -8.102 -5.945 -6.137 1 85.88 275 ASN A CA 1
ATOM 2170 C C . ASN A 1 275 ? -6.746 -5.93 -6.84 1 85.88 275 ASN A C 1
ATOM 2172 O O . ASN A 1 275 ? -6.082 -6.961 -6.938 1 85.88 275 ASN A O 1
ATOM 2176 N N . MET A 1 276 ? -6.449 -4.844 -7.379 1 81.62 276 MET A N 1
ATOM 2177 C CA . MET A 1 276 ? -5.137 -4.684 -7.992 1 81.62 276 MET A CA 1
ATOM 2178 C C . MET A 1 276 ? -4.078 -4.371 -6.941 1 81.62 276 MET A C 1
ATOM 2180 O O . MET A 1 276 ? -2.971 -4.91 -6.988 1 81.62 276 MET A O 1
ATOM 2184 N N . LEU A 1 277 ? -4.746 -3.527 -6.133 1 68.06 277 LEU A N 1
ATOM 2185 C CA . LEU A 1 277 ? -3.795 -3.014 -5.152 1 68.06 277 LEU A CA 1
ATOM 2186 C C . LEU A 1 277 ? -3.879 -3.803 -3.848 1 68.06 277 LEU A C 1
ATOM 2188 O O . LEU A 1 277 ? -4.789 -4.613 -3.668 1 68.06 277 LEU A O 1
ATOM 2192 N N . LEU A 1 278 ? -3.008 -3.338 -2.922 1 69 278 LEU A N 1
ATOM 2193 C CA . LEU A 1 278 ? -2.627 -4.102 -1.74 1 69 278 LEU A CA 1
ATOM 2194 C C . LEU A 1 278 ? -3.518 -3.752 -0.554 1 69 278 LEU A C 1
ATOM 2196 O O . LEU A 1 278 ? -4.156 -2.697 -0.543 1 69 278 LEU A O 1
ATOM 2200 N N . HIS A 1 279 ? -3.92 -4.633 0.134 1 80.62 279 HIS A N 1
ATOM 2201 C CA . HIS A 1 279 ? -4.582 -4.414 1.414 1 80.62 279 HIS A CA 1
ATOM 2202 C C . HIS A 1 279 ? -3.568 -4.207 2.533 1 80.62 279 HIS A C 1
ATOM 2204 O O . HIS A 1 279 ? -2.389 -4.527 2.373 1 80.62 279 HIS A O 1
ATOM 2210 N N . PRO A 1 280 ? -4.062 -3.508 3.605 1 90.69 280 PRO A N 1
ATOM 2211 C CA . PRO A 1 280 ? -3.197 -3.402 4.781 1 90.69 280 PRO A CA 1
ATOM 2212 C C . PRO A 1 280 ? -2.861 -4.762 5.391 1 90.69 280 PRO A C 1
ATOM 2214 O O . PRO A 1 280 ? -3.461 -5.773 5.02 1 90.69 280 PRO A O 1
ATOM 2217 N N . VAL A 1 281 ? -1.915 -4.734 6.262 1 95.25 281 VAL A N 1
ATOM 2218 C CA . VAL A 1 281 ? -1.51 -5.934 6.992 1 95.25 281 VAL A CA 1
ATOM 2219 C C . VAL A 1 281 ? -2.703 -6.504 7.754 1 95.25 281 VAL A C 1
ATOM 2221 O O . VAL A 1 281 ? -3.285 -5.828 8.602 1 95.25 281 VAL A O 1
ATOM 2224 N N . PRO A 1 282 ? -3.047 -7.727 7.492 1 96.06 282 PRO A N 1
ATOM 2225 C CA . PRO A 1 282 ? -4.289 -8.305 8.016 1 96.06 282 PRO A CA 1
ATOM 2226 C C . PRO A 1 282 ? -4.34 -8.32 9.539 1 96.06 282 PRO A C 1
ATOM 2228 O O . PRO A 1 282 ? -5.371 -7.98 10.125 1 96.06 282 PRO A O 1
ATOM 2231 N N . PHE A 1 283 ? -3.248 -8.672 10.227 1 96.69 283 PHE A N 1
ATOM 2232 C CA . PHE A 1 283 ? -3.375 -8.805 11.68 1 96.69 283 PHE A CA 1
ATOM 2233 C C . PHE A 1 283 ? -3.559 -7.441 12.328 1 96.69 283 PHE A C 1
ATOM 2235 O O . PHE A 1 283 ? -4.074 -7.348 13.445 1 96.69 283 PHE A O 1
ATOM 2242 N N . ILE A 1 284 ? -3.184 -6.352 11.664 1 97.19 284 ILE A N 1
ATOM 2243 C CA . ILE A 1 284 ? -3.449 -5.02 12.188 1 97.19 284 ILE A CA 1
ATOM 2244 C C . ILE A 1 284 ? -4.934 -4.688 12.031 1 97.19 284 ILE A C 1
ATOM 2246 O O . ILE A 1 284 ? -5.582 -4.25 12.984 1 97.19 284 ILE A O 1
ATOM 2250 N N . MET A 1 285 ? -5.484 -4.906 10.82 1 96.38 285 MET A N 1
ATOM 2251 C CA . MET A 1 285 ? -6.906 -4.645 10.602 1 96.38 285 MET A CA 1
ATOM 2252 C C . MET A 1 285 ? -7.766 -5.539 11.484 1 96.38 285 MET A C 1
ATOM 2254 O O . MET A 1 285 ? -8.805 -5.109 11.984 1 96.38 285 MET A O 1
ATOM 2258 N N . GLN A 1 286 ? -7.301 -6.773 11.688 1 97.38 286 GLN A N 1
ATOM 2259 C CA . GLN A 1 286 ? -8.055 -7.73 12.484 1 97.38 286 GLN A CA 1
ATOM 2260 C C . GLN A 1 286 ? -8.07 -7.332 13.953 1 97.38 286 GLN A C 1
ATOM 2262 O O . GLN A 1 286 ? -8.914 -7.801 14.727 1 97.38 286 GLN A O 1
ATOM 2267 N N . ALA A 1 287 ? -7.191 -6.465 14.352 1 98 287 ALA A N 1
ATOM 2268 C CA . ALA A 1 287 ? -7.121 -6.004 15.734 1 98 287 ALA A CA 1
ATOM 2269 C C . ALA A 1 287 ? -8.117 -4.871 15.984 1 98 287 ALA A C 1
ATOM 2271 O O . ALA A 1 287 ? -8.375 -4.508 17.141 1 98 287 ALA A O 1
ATOM 2272 N N . ILE A 1 288 ? -8.734 -4.332 14.984 1 98.25 288 ILE A N 1
ATOM 2273 C CA . ILE A 1 288 ? -9.562 -3.137 15.07 1 98.25 288 ILE A CA 1
ATOM 2274 C C . ILE A 1 288 ? -10.727 -3.385 16.031 1 98.25 288 ILE A C 1
ATOM 2276 O O . ILE A 1 288 ? -10.992 -2.572 16.922 1 98.25 288 ILE A O 1
ATOM 2280 N N . PRO A 1 289 ? -11.461 -4.555 15.914 1 98.5 289 PRO A N 1
ATOM 2281 C CA . PRO A 1 289 ? -12.562 -4.766 16.859 1 98.5 289 PRO A CA 1
ATOM 2282 C C . PRO A 1 289 ? -12.109 -4.691 18.312 1 98.5 289 PRO A C 1
ATOM 2284 O O . PRO A 1 289 ? -12.758 -4.027 19.125 1 98.5 289 PRO A O 1
ATOM 2287 N N . LYS A 1 290 ? -11.008 -5.289 18.609 1 98.06 290 LYS A N 1
ATOM 2288 C CA . LYS A 1 290 ? -10.5 -5.289 19.969 1 98.06 290 LYS A CA 1
ATOM 2289 C C . LYS A 1 290 ? -10.039 -3.896 20.391 1 98.06 290 LYS A C 1
ATOM 2291 O O . LYS A 1 290 ? -10.234 -3.496 21.547 1 98.06 290 LYS A O 1
ATOM 2296 N N . ILE A 1 291 ? -9.406 -3.141 19.531 1 98.12 291 ILE A N 1
ATOM 2297 C CA . ILE A 1 291 ? -8.969 -1.779 19.812 1 98.12 291 ILE A CA 1
ATOM 2298 C C . ILE A 1 291 ? -10.172 -0.915 20.188 1 98.12 291 ILE A C 1
ATOM 2300 O O . ILE A 1 291 ? -10.141 -0.198 21.188 1 98.12 291 ILE A O 1
ATOM 2304 N N . TYR A 1 292 ? -11.227 -1.017 19.406 1 97.69 292 TYR A N 1
ATOM 2305 C CA . TYR A 1 292 ? -12.406 -0.181 19.641 1 97.69 292 TYR A CA 1
ATOM 2306 C C . TYR A 1 292 ? -13.195 -0.668 20.844 1 97.69 292 TYR A C 1
ATOM 2308 O O . TYR A 1 292 ? -13.844 0.125 21.531 1 97.69 292 TYR A O 1
ATOM 2316 N N . GLU A 1 293 ? -13.148 -1.939 21.094 1 96.75 293 GLU A N 1
ATOM 2317 C CA . GLU A 1 293 ? -13.805 -2.502 22.266 1 96.75 293 GLU A CA 1
ATOM 2318 C C . GLU A 1 293 ? -13.133 -2.023 23.547 1 96.75 293 GLU A C 1
ATOM 2320 O O . GLU A 1 293 ? -13.805 -1.815 24.562 1 96.75 293 GLU A O 1
ATOM 2325 N N . ASN A 1 294 ? -11.844 -1.887 23.531 1 95.69 294 ASN A N 1
ATOM 2326 C CA . ASN A 1 294 ? -11.078 -1.561 24.734 1 95.69 294 ASN A CA 1
ATOM 2327 C C . ASN A 1 294 ? -10.758 -0.071 24.797 1 95.69 294 ASN A C 1
ATOM 2329 O O . ASN A 1 294 ? -9.969 0.358 25.641 1 95.69 294 ASN A O 1
ATOM 2333 N N . LEU A 1 295 ? -11.305 0.692 23.922 1 93.44 295 LEU A N 1
ATOM 2334 C CA . LEU A 1 295 ? -11.039 2.125 23.875 1 93.44 295 LEU A CA 1
ATOM 2335 C C . LEU A 1 295 ? -11.625 2.832 25.094 1 93.44 295 LEU A C 1
ATOM 2337 O O . LEU A 1 295 ? -12.844 2.887 25.25 1 93.44 295 LEU A O 1
ATOM 2341 N N . PRO A 1 296 ? -10.742 3.428 25.922 1 93.06 296 PRO A N 1
ATOM 2342 C CA . PRO A 1 296 ? -11.273 4.164 27.062 1 93.06 296 PRO A CA 1
ATOM 2343 C C . PRO A 1 296 ? -12.102 5.379 26.656 1 93.06 296 PRO A C 1
ATOM 2345 O O . PRO A 1 296 ? -11.773 6.051 25.672 1 93.06 296 PRO A O 1
ATOM 2348 N N . GLN A 1 297 ? -13.055 5.785 27.406 1 90.88 297 GLN A N 1
ATOM 2349 C CA . GLN A 1 297 ? -13.977 6.875 27.109 1 90.88 297 GLN A CA 1
ATOM 2350 C C . GLN A 1 297 ? -13.234 8.203 26.969 1 90.88 297 GLN A C 1
ATOM 2352 O O . GLN A 1 297 ? -13.594 9.039 26.141 1 90.88 297 GLN A O 1
ATOM 2357 N N . ASN A 1 298 ? -12.18 8.375 27.719 1 92.31 298 ASN A N 1
ATOM 2358 C CA . ASN A 1 298 ? -11.508 9.672 27.734 1 92.31 298 ASN A CA 1
ATOM 2359 C C . ASN A 1 298 ? -10.172 9.617 27 1 92.31 298 ASN A C 1
ATOM 2361 O O . ASN A 1 298 ? -9.32 10.492 27.172 1 92.31 298 ASN A O 1
ATOM 2365 N N . TYR A 1 299 ? -10.047 8.648 26.188 1 93.25 299 TYR A N 1
ATOM 2366 C CA . TYR A 1 299 ? -8.758 8.438 25.531 1 93.25 299 TYR A CA 1
ATOM 2367 C C . TYR A 1 299 ? -8.344 9.672 24.734 1 93.25 299 TYR A C 1
ATOM 2369 O O . TYR A 1 299 ? -7.27 10.227 24.938 1 93.25 299 TYR A O 1
ATOM 2377 N N . PHE A 1 300 ? -9.195 10.125 23.859 1 94 300 PHE A N 1
ATOM 2378 C CA . PHE A 1 300 ? -8.859 11.242 22.984 1 94 300 PHE A CA 1
ATOM 2379 C C . PHE A 1 300 ? -8.68 12.523 23.797 1 94 300 PHE A C 1
ATOM 2381 O O . PHE A 1 300 ? -7.766 13.312 23.531 1 94 300 PHE A O 1
ATOM 2388 N N . ALA A 1 301 ? -9.523 12.734 24.75 1 94.69 301 ALA A N 1
ATOM 2389 C CA . ALA A 1 301 ? -9.422 13.922 25.609 1 94.69 301 ALA A CA 1
ATOM 2390 C C . ALA A 1 301 ? -8.078 13.961 26.328 1 94.69 301 ALA A C 1
ATOM 2392 O O . ALA A 1 301 ? -7.465 15.023 26.453 1 94.69 301 ALA A O 1
ATOM 2393 N N . GLU A 1 302 ? -7.633 12.852 26.766 1 94.25 302 GLU A N 1
ATOM 2394 C CA . GLU A 1 302 ? -6.367 12.773 27.5 1 94.25 302 GLU A CA 1
ATOM 2395 C C . GLU A 1 302 ? -5.188 13.062 26.578 1 94.25 302 GLU A C 1
ATOM 2397 O O . GLU A 1 302 ? -4.254 13.766 26.953 1 94.25 302 GLU A O 1
ATOM 2402 N N . VAL A 1 303 ? -5.266 12.508 25.391 1 94.75 303 VAL A N 1
ATOM 2403 C CA . VAL A 1 303 ? -4.215 12.758 24.406 1 94.75 303 VAL A CA 1
ATOM 2404 C C . VAL A 1 303 ? -4.199 14.242 24.031 1 94.75 303 VAL A C 1
ATOM 2406 O O . VAL A 1 303 ? -3.139 14.867 24.016 1 94.75 303 VAL A O 1
ATOM 2409 N N . MET A 1 304 ? -5.387 14.805 23.859 1 96.88 304 MET A N 1
ATOM 2410 C CA . MET A 1 304 ? -5.484 16.156 23.328 1 96.88 304 MET A CA 1
ATOM 2411 C C . MET A 1 304 ? -5.211 17.188 24.422 1 96.88 304 MET 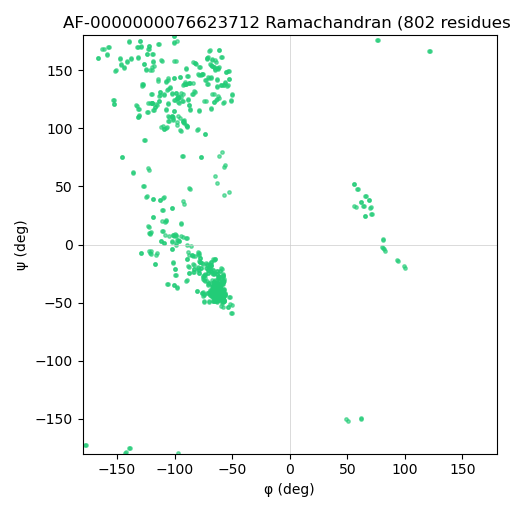A C 1
ATOM 2413 O O . MET A 1 304 ? -4.824 18.328 24.125 1 96.88 304 MET A O 1
ATOM 2417 N N . GLN A 1 305 ? -5.34 16.797 25.641 1 97.12 305 GLN A N 1
ATOM 2418 C CA . GLN A 1 305 ? -4.988 17.703 26.734 1 97.12 305 GLN A CA 1
ATOM 2419 C C . GLN A 1 305 ? -3.508 18.078 26.672 1 97.12 305 GLN A C 1
ATOM 2421 O O . GLN A 1 305 ? -3.143 19.234 26.922 1 97.12 305 GLN A O 1
ATOM 2426 N N . LYS A 1 306 ? -2.695 17.141 26.391 1 96.69 306 LYS A N 1
ATOM 2427 C CA . LYS A 1 306 ? -1.264 17.391 26.266 1 96.69 306 LYS A CA 1
ATOM 2428 C C . LYS A 1 306 ? -0.981 18.359 25.109 1 96.69 306 LYS A C 1
ATOM 2430 O O . LYS A 1 306 ? -0.166 19.281 25.25 1 96.69 306 LYS A O 1
ATOM 2435 N N . VAL A 1 307 ? -1.649 18.141 24 1 97.38 307 VAL A N 1
ATOM 2436 C CA . VAL A 1 307 ? -1.459 19 22.844 1 97.38 307 VAL A CA 1
ATOM 2437 C C . VAL A 1 307 ? -1.976 20.406 23.141 1 97.38 307 VAL A C 1
ATOM 2439 O O . VAL A 1 307 ? -1.334 21.406 22.797 1 97.38 307 VAL A O 1
ATOM 2442 N N . LYS A 1 308 ? -3.098 20.438 23.812 1 97.81 308 LYS A N 1
ATOM 2443 C CA . LYS A 1 308 ? -3.717 21.719 24.172 1 97.81 308 LYS A CA 1
ATOM 2444 C C . LYS A 1 308 ? -2.783 22.562 25.031 1 97.81 308 LYS A C 1
ATOM 2446 O O . LYS A 1 308 ? -2.654 23.766 24.828 1 97.81 308 LYS A O 1
ATOM 2451 N N . GLU A 1 309 ? -2.152 21.984 25.953 1 97.5 309 GLU A N 1
ATOM 2452 C CA . GLU A 1 309 ? -1.22 22.688 26.828 1 97.5 309 GLU A CA 1
ATOM 2453 C C . GLU A 1 309 ? -0.087 23.328 26.031 1 97.5 309 GLU A C 1
ATOM 2455 O O . GLU A 1 309 ? 0.313 24.453 26.297 1 97.5 309 GLU A O 1
ATOM 2460 N N . ARG A 1 310 ? 0.443 22.578 25.109 1 97.38 310 ARG A N 1
ATOM 2461 C CA . ARG A 1 310 ? 1.501 23.109 24.25 1 97.38 310 ARG A CA 1
ATOM 2462 C C . ARG A 1 310 ? 0.993 24.266 23.406 1 97.38 310 ARG A C 1
ATOM 2464 O O . ARG A 1 310 ? 1.687 25.266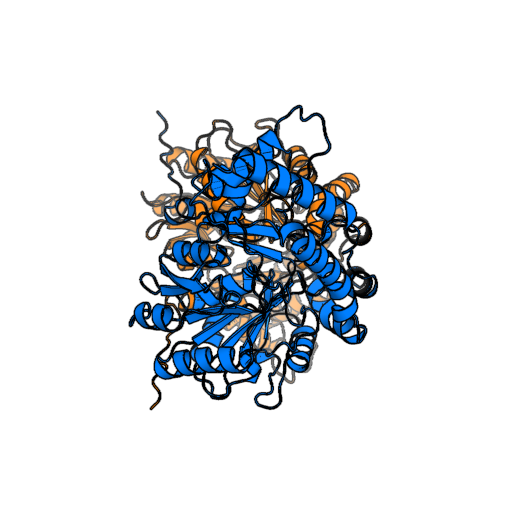 23.234 1 97.38 310 ARG A O 1
ATOM 2471 N N . ALA A 1 311 ? -0.209 24.094 22.875 1 97.31 311 ALA A N 1
ATOM 2472 C CA . ALA A 1 311 ? -0.818 25.156 22.078 1 97.31 311 ALA A CA 1
ATOM 2473 C C . ALA A 1 311 ? -0.977 26.438 22.891 1 97.31 311 ALA A C 1
ATOM 2475 O O . ALA A 1 311 ? -0.766 27.531 22.375 1 97.31 311 ALA A O 1
ATOM 2476 N N . GLU A 1 312 ? -1.338 26.297 24.094 1 96.88 312 GLU A N 1
ATOM 2477 C CA . GLU A 1 312 ? -1.512 27.438 24.984 1 96.88 312 GLU A CA 1
ATOM 2478 C C . GLU A 1 312 ? -0.183 28.156 25.234 1 96.88 312 GLU A C 1
ATOM 2480 O O . GLU A 1 312 ? -0.133 29.375 25.312 1 96.88 312 GLU A O 1
ATOM 2485 N N . VAL A 1 313 ? 0.821 27.375 25.375 1 97.12 313 VAL A N 1
ATOM 2486 C CA . VAL A 1 313 ? 2.156 27.938 25.547 1 97.12 313 VAL A CA 1
ATOM 2487 C C . VAL A 1 313 ? 2.541 28.734 24.312 1 97.12 313 VAL A C 1
ATOM 2489 O O . VAL A 1 313 ? 3.053 29.859 24.422 1 97.12 313 VAL A O 1
ATOM 2492 N N . VAL A 1 314 ? 2.336 28.172 23.141 1 97.31 314 VAL A N 1
ATOM 2493 C CA . VAL A 1 314 ? 2.656 28.859 21.891 1 97.31 314 VAL A CA 1
ATOM 2494 C C . VAL A 1 314 ? 1.903 30.188 21.812 1 97.31 314 VAL A C 1
ATOM 2496 O O . VAL A 1 314 ? 2.498 31.234 21.531 1 97.31 314 VAL A O 1
ATOM 2499 N N . LYS A 1 315 ? 0.641 30.156 22.094 1 95.25 315 LYS A N 1
ATOM 2500 C CA . LYS A 1 315 ? -0.194 31.344 22.047 1 95.25 315 LYS A CA 1
ATOM 2501 C C . LYS A 1 315 ? 0.3 32.406 23.031 1 95.25 315 LYS A C 1
ATOM 2503 O O . LYS A 1 315 ? 0.428 33.562 22.688 1 95.25 315 LYS A O 1
ATOM 2508 N N . ALA A 1 316 ? 0.562 31.984 24.188 1 95.88 316 ALA A N 1
ATOM 2509 C CA . ALA A 1 316 ? 0.988 32.906 25.25 1 95.88 316 ALA A CA 1
ATOM 2510 C C . ALA A 1 316 ? 2.346 33.531 24.922 1 95.88 316 ALA A C 1
ATOM 2512 O O . ALA A 1 316 ? 2.543 34.719 25.078 1 95.88 316 ALA A O 1
ATOM 2513 N N . LYS A 1 317 ? 3.244 32.75 24.469 1 96.19 317 LYS A N 1
ATOM 2514 C CA . LYS A 1 317 ? 4.617 33.188 24.25 1 96.19 317 LYS A CA 1
ATOM 2515 C C . LYS A 1 317 ? 4.703 34.094 23.031 1 96.19 317 LYS A C 1
ATOM 2517 O O . LYS A 1 317 ? 5.539 35 23 1 96.19 317 LYS A O 1
ATOM 2522 N N . LEU A 1 318 ? 3.861 33.875 22.078 1 95.44 318 LEU A N 1
ATOM 2523 C CA . LEU A 1 318 ? 3.979 34.656 20.828 1 95.44 318 LEU A CA 1
ATOM 2524 C C . LEU A 1 318 ? 2.934 35.75 20.781 1 95.44 318 LEU A C 1
ATOM 2526 O O . LEU A 1 318 ? 2.855 36.5 19.797 1 95.44 318 LEU A O 1
ATOM 2530 N N . ALA A 1 319 ? 2.156 35.906 21.781 1 92.19 319 ALA A N 1
ATOM 2531 C CA . ALA A 1 319 ? 1.035 36.844 21.812 1 92.19 319 ALA A CA 1
ATOM 2532 C C . ALA A 1 319 ? 1.508 38.281 21.562 1 92.19 319 ALA A C 1
ATOM 2534 O O . ALA A 1 319 ? 0.79 39.094 20.953 1 92.19 319 ALA A O 1
ATOM 2535 N N . ASP A 1 320 ? 2.727 38.625 21.969 1 92.31 320 ASP A N 1
ATOM 2536 C CA . ASP A 1 320 ? 3.195 40 21.906 1 92.31 320 ASP A CA 1
ATOM 2537 C C . ASP A 1 320 ? 4.078 40.219 20.688 1 92.31 320 ASP A C 1
ATOM 2539 O O . ASP A 1 320 ? 4.68 41.281 20.531 1 92.31 320 ASP A O 1
ATOM 2543 N N . VAL A 1 321 ? 4.105 39.25 19.875 1 94.88 321 VAL A N 1
ATOM 2544 C CA . VAL A 1 321 ? 4.895 39.375 18.656 1 94.88 321 VAL A CA 1
ATOM 2545 C C . VAL A 1 321 ? 4.012 39.906 17.531 1 94.88 321 VAL A C 1
ATOM 2547 O O . VAL A 1 321 ? 3.316 39.125 16.875 1 94.88 321 VAL A O 1
ATOM 2550 N N . SER A 1 322 ? 4.156 41.125 17.156 1 91.69 322 SER A N 1
ATOM 2551 C CA . SER A 1 322 ? 3.248 41.781 16.25 1 91.69 322 SER A CA 1
ATOM 2552 C C . SER A 1 322 ? 3.316 41.188 14.844 1 91.69 322 SER A C 1
ATOM 2554 O O . SER A 1 322 ? 2.328 41.219 14.109 1 91.69 322 SER A O 1
ATOM 2556 N N . ALA A 1 323 ? 4.363 40.625 14.516 1 94.06 323 ALA A N 1
ATOM 2557 C CA . ALA A 1 323 ? 4.566 40.094 13.172 1 94.06 323 ALA A CA 1
ATOM 2558 C C . ALA A 1 323 ? 3.867 38.75 13 1 94.06 323 ALA A C 1
ATOM 2560 O O . ALA A 1 323 ? 3.738 38.25 11.883 1 94.06 323 ALA A O 1
ATOM 2561 N N . LEU A 1 324 ? 3.377 38.219 14.078 1 94.94 324 LEU A N 1
ATOM 2562 C CA . LEU A 1 324 ? 2.824 36.875 14.023 1 94.94 324 LEU A CA 1
ATOM 2563 C C . LEU A 1 324 ? 1.354 36.875 14.422 1 94.94 324 LEU A C 1
ATOM 2565 O O . LEU A 1 324 ? 0.914 37.75 15.188 1 94.94 324 LEU A O 1
ATOM 2569 N N . ASN A 1 325 ? 0.648 35.906 13.82 1 92.12 325 ASN A N 1
ATOM 2570 C CA . ASN A 1 325 ? -0.709 35.562 14.234 1 92.12 325 ASN A CA 1
ATOM 2571 C C . ASN A 1 325 ? -0.885 34.062 14.414 1 92.12 325 ASN A C 1
ATOM 2573 O O . ASN A 1 325 ? -0.945 33.312 13.43 1 92.12 325 ASN A O 1
ATOM 2577 N N . THR A 1 326 ? -1.023 33.594 15.516 1 88.62 326 THR A N 1
ATOM 2578 C CA . THR A 1 326 ? -1.123 32.188 15.836 1 88.62 326 THR A CA 1
ATOM 2579 C C . THR A 1 326 ? -2.572 31.703 15.742 1 88.62 326 THR A C 1
ATOM 2581 O O . THR A 1 326 ? -2.836 30.5 15.727 1 88.62 326 THR A O 1
ATOM 2584 N N . GLY A 1 327 ? -3.457 32.562 15.586 1 85.06 327 GLY A N 1
ATOM 2585 C CA . GLY A 1 327 ? -4.848 32.156 15.688 1 85.06 327 GLY A CA 1
ATOM 2586 C C . GLY A 1 327 ? -5.141 31.375 16.953 1 85.06 327 GLY A C 1
ATOM 2587 O O . GLY A 1 327 ? -4.559 31.656 18.016 1 85.06 327 GLY A O 1
ATOM 2588 N N . THR A 1 328 ? -6.148 30.5 16.891 1 87.75 328 THR A N 1
ATOM 2589 C CA . THR A 1 328 ? -6.531 29.656 18.016 1 87.75 328 THR A CA 1
ATOM 2590 C C . THR A 1 328 ? -6.535 28.188 17.609 1 87.75 328 THR A C 1
ATOM 2592 O O . THR A 1 328 ? -7.543 27.672 17.094 1 87.75 328 THR A O 1
ATOM 2595 N N . PRO A 1 329 ? -5.363 27.594 17.797 1 92.88 329 PRO A N 1
ATOM 2596 C CA . PRO A 1 329 ? -5.41 26.141 17.516 1 92.88 329 PRO A CA 1
ATOM 2597 C C . PRO A 1 329 ? -6.508 25.438 18.297 1 92.88 329 PRO A C 1
ATOM 2599 O O . PRO A 1 329 ? -6.727 25.734 19.484 1 92.88 329 PRO A O 1
ATOM 2602 N N . GLU A 1 330 ? -7.242 24.516 17.609 1 96.56 330 GLU A N 1
ATOM 2603 C CA . GLU A 1 330 ? -8.422 23.922 18.234 1 96.56 330 GLU A CA 1
ATOM 2604 C C . GLU A 1 330 ? -8.383 22.406 18.141 1 96.56 330 GLU A C 1
ATOM 2606 O O . GLU A 1 330 ? -9.211 21.719 18.734 1 96.56 330 GLU A O 1
ATOM 2611 N N . GLY A 1 331 ? -7.445 21.844 17.422 1 96.94 331 GLY A N 1
ATOM 2612 C CA . GLY A 1 331 ? -7.375 20.406 17.234 1 96.94 331 GLY A CA 1
ATOM 2613 C C . GLY A 1 331 ? -6.18 19.969 16.422 1 96.94 331 GLY A C 1
ATOM 2614 O O . GLY A 1 331 ? -5.277 20.766 16.156 1 96.94 331 GLY A O 1
ATOM 2615 N N . SER A 1 332 ? -6.152 18.672 16.094 1 97.06 332 SER A N 1
ATOM 2616 C CA . SER A 1 332 ? -5.043 18.016 15.414 1 97.06 332 SER A CA 1
ATOM 2617 C C . SER A 1 332 ? -3.77 18.078 16.25 1 97.06 332 SER A C 1
ATOM 2619 O O . SER A 1 332 ? -3.822 17.984 17.469 1 97.06 332 SER A O 1
ATOM 2621 N N . LEU A 1 333 ? -2.604 18.109 15.617 1 97.19 333 LEU A N 1
ATOM 2622 C CA . LEU A 1 333 ? -1.334 18.094 16.328 1 97.19 333 LEU A CA 1
ATOM 2623 C C . LEU A 1 333 ? -0.508 19.328 16.016 1 97.19 333 LEU A C 1
ATOM 2625 O O . LEU A 1 333 ? 0.683 19.391 16.328 1 97.19 333 LEU A O 1
ATOM 2629 N N . TYR A 1 334 ? -1.179 20.328 15.32 1 96.25 334 TYR A N 1
ATOM 2630 C CA . TYR A 1 334 ? -0.376 21.375 14.703 1 96.25 334 TYR A CA 1
ATOM 2631 C C . TYR A 1 334 ? -0.93 22.75 15.039 1 96.25 334 TYR A C 1
ATOM 2633 O O . TYR A 1 334 ? -2.07 22.875 15.484 1 96.25 334 TYR A O 1
ATOM 2641 N N . CYS A 1 335 ? -0.064 23.656 14.867 1 95.5 335 CYS A N 1
ATOM 2642 C CA . CYS A 1 335 ? -0.409 25.078 14.859 1 95.5 335 CYS A CA 1
ATOM 2643 C C . CYS A 1 335 ? 0.224 25.797 13.672 1 95.5 335 CYS A C 1
ATOM 2645 O O . CYS A 1 335 ? 1.433 25.688 13.453 1 95.5 335 CYS A O 1
ATOM 2647 N N . MET A 1 336 ? -0.618 26.328 12.875 1 96.56 336 MET A N 1
ATOM 2648 C CA . MET A 1 336 ? -0.119 27.188 11.797 1 96.56 336 MET A CA 1
ATOM 2649 C C . MET A 1 336 ? -0.093 28.641 12.227 1 96.56 336 MET A C 1
ATOM 2651 O O . MET A 1 336 ? -1.093 29.172 12.719 1 96.56 336 MET A O 1
ATOM 2655 N N . VAL A 1 337 ? 1.045 29.297 12.023 1 96.56 337 VAL A N 1
ATOM 2656 C CA . VAL A 1 337 ? 1.241 30.688 12.445 1 96.56 337 VAL A CA 1
ATOM 2657 C C . VAL A 1 337 ? 1.442 31.578 11.227 1 96.56 337 VAL A C 1
ATOM 2659 O O . VAL A 1 337 ? 2.389 31.391 10.461 1 96.56 337 VAL A O 1
ATOM 2662 N N . ALA A 1 338 ? 0.573 32.531 11.078 1 95.69 338 ALA A N 1
ATOM 2663 C CA . ALA A 1 338 ? 0.72 33.469 9.984 1 95.69 338 ALA A CA 1
ATOM 2664 C C . ALA A 1 338 ? 1.823 34.5 10.289 1 95.69 338 ALA A C 1
ATOM 2666 O O . ALA A 1 338 ? 2.014 34.875 11.438 1 95.69 338 ALA A O 1
ATOM 2667 N N . ILE A 1 339 ? 2.52 34.906 9.258 1 96 339 ILE A N 1
ATOM 2668 C CA . ILE A 1 339 ? 3.615 35.875 9.391 1 96 339 ILE A CA 1
ATOM 2669 C C . ILE A 1 339 ? 3.314 37.125 8.57 1 96 339 ILE A C 1
ATOM 2671 O O . ILE A 1 339 ? 2.945 37.031 7.395 1 96 339 ILE A O 1
ATOM 2675 N N . ASP A 1 340 ? 3.422 38.219 9.141 1 95.06 340 ASP A N 1
ATOM 2676 C CA . ASP A 1 340 ? 3.439 39.5 8.43 1 95.06 340 ASP A CA 1
ATOM 2677 C C . ASP A 1 340 ? 4.871 39.969 8.172 1 95.06 340 ASP A C 1
ATOM 2679 O O . ASP A 1 340 ? 5.551 40.406 9.094 1 95.06 340 ASP A O 1
ATOM 2683 N N . PHE A 1 341 ? 5.262 39.906 6.941 1 95.38 341 PHE A N 1
ATOM 2684 C CA . PHE A 1 341 ? 6.652 40.188 6.594 1 95.38 341 PHE A CA 1
ATOM 2685 C C . PHE A 1 341 ? 6.867 41.688 6.383 1 95.38 341 PHE A C 1
ATOM 2687 O O . PHE A 1 341 ? 7.988 42.125 6.102 1 95.38 341 PHE A O 1
ATOM 2694 N N . THR A 1 342 ? 5.887 42.531 6.484 1 94.94 342 THR A N 1
ATOM 2695 C CA . THR A 1 342 ? 5.906 43.938 6.113 1 94.94 342 THR A CA 1
ATOM 2696 C C . THR A 1 342 ? 7.078 44.656 6.773 1 94.94 342 THR A C 1
ATOM 2698 O O . THR A 1 342 ? 7.77 45.438 6.133 1 94.94 342 THR A O 1
ATOM 2701 N N . ASN A 1 343 ? 7.355 44.469 8.031 1 95.31 343 ASN A N 1
ATOM 2702 C CA . ASN A 1 343 ? 8.406 45.156 8.766 1 95.31 343 ASN A CA 1
ATOM 2703 C C . ASN A 1 343 ? 9.555 44.219 9.125 1 95.31 343 ASN A C 1
ATOM 2705 O O . ASN A 1 343 ? 10.148 44.312 10.195 1 95.31 343 ASN A O 1
ATOM 2709 N N . MET A 1 344 ? 9.734 43.25 8.273 1 96 344 MET A N 1
ATOM 2710 C CA . MET A 1 344 ? 10.836 42.312 8.492 1 96 344 MET A CA 1
ATOM 2711 C C . MET A 1 344 ? 11.82 42.375 7.328 1 96 344 MET A C 1
ATOM 2713 O O . MET A 1 344 ? 11.445 42.688 6.207 1 96 344 MET A O 1
ATOM 2717 N N . ASP A 1 345 ? 13.039 41.969 7.496 1 96.75 345 ASP A N 1
ATOM 2718 C CA . ASP A 1 345 ? 14.031 41.906 6.43 1 96.75 345 ASP A CA 1
ATOM 2719 C C . ASP A 1 345 ? 14.07 40.5 5.805 1 96.75 345 ASP A C 1
ATOM 2721 O O . ASP A 1 345 ? 14.992 40.188 5.051 1 96.75 345 ASP A O 1
ATOM 2725 N N . VAL A 1 346 ? 13.141 39.719 6.23 1 94.81 346 VAL A N 1
ATOM 2726 C CA . VAL A 1 346 ? 12.867 38.438 5.621 1 94.81 346 VAL A CA 1
ATOM 2727 C C . VAL A 1 346 ? 11.594 38.5 4.789 1 94.81 346 VAL A C 1
ATOM 2729 O O . VAL A 1 346 ? 10.617 39.125 5.195 1 94.81 346 VAL A O 1
ATOM 2732 N N . LYS A 1 347 ? 11.617 37.812 3.643 1 92.12 347 LYS A N 1
ATOM 2733 C CA . LYS A 1 347 ? 10.555 38.125 2.695 1 92.12 347 LYS A CA 1
ATOM 2734 C C . LYS A 1 347 ? 9.703 36.906 2.357 1 92.12 347 LYS A C 1
ATOM 2736 O O . LYS A 1 347 ? 8.703 37.031 1.648 1 92.12 347 LYS A O 1
ATOM 2741 N N . SER A 1 348 ? 10.078 35.75 2.844 1 93.94 348 SER A N 1
ATOM 2742 C CA . SER A 1 348 ? 9.289 34.531 2.582 1 93.94 348 SER A CA 1
ATOM 2743 C C . SER A 1 348 ? 9.359 33.562 3.754 1 93.94 348 SER A C 1
ATOM 2745 O O . SER A 1 348 ? 10.273 33.625 4.578 1 93.94 348 SER A O 1
ATOM 2747 N N . SER A 1 349 ? 8.344 32.688 3.727 1 95.12 349 SER A N 1
ATOM 2748 C CA . SER A 1 349 ? 8.32 31.719 4.805 1 95.12 349 SER A CA 1
ATOM 2749 C C . SER A 1 349 ? 9.492 30.75 4.703 1 95.12 349 SER A C 1
ATOM 2751 O O . SER A 1 349 ? 10.008 30.281 5.723 1 95.12 349 SER A O 1
ATOM 2753 N N . VAL A 1 350 ? 9.945 30.469 3.467 1 94.25 350 VAL A N 1
ATOM 2754 C CA . VAL A 1 350 ? 11.094 29.594 3.262 1 94.25 350 VAL A CA 1
ATOM 2755 C C . VAL A 1 350 ? 12.352 30.266 3.805 1 94.25 350 VAL A C 1
ATOM 2757 O O . VAL A 1 350 ? 13.133 29.641 4.531 1 94.25 350 VAL A O 1
ATOM 2760 N N . GLU A 1 351 ? 12.547 31.516 3.428 1 94.88 351 GLU A N 1
ATOM 2761 C CA . GLU A 1 351 ? 13.695 32.25 3.943 1 94.88 351 GLU A CA 1
ATOM 2762 C C . GLU A 1 351 ? 13.656 32.344 5.465 1 94.88 351 GLU A C 1
ATOM 2764 O O . GLU A 1 351 ? 14.68 32.188 6.133 1 94.88 351 GLU A O 1
ATOM 2769 N N . PHE A 1 352 ? 12.484 32.688 5.98 1 96.75 352 PHE A N 1
ATOM 2770 C CA . PHE A 1 352 ? 12.281 32.719 7.422 1 96.75 352 PHE A CA 1
ATOM 2771 C C . PHE A 1 352 ? 12.734 31.438 8.086 1 96.75 352 PHE A C 1
ATOM 2773 O O . PHE A 1 352 ? 13.5 31.453 9.047 1 96.75 352 PHE A O 1
ATOM 2780 N N . ALA A 1 353 ? 12.258 30.266 7.578 1 96.5 353 ALA A N 1
ATOM 2781 C CA . ALA A 1 353 ? 12.555 28.953 8.141 1 96.5 353 ALA A CA 1
ATOM 2782 C C . ALA A 1 353 ? 14.047 28.656 8.062 1 96.5 353 ALA A C 1
ATOM 2784 O O . ALA A 1 353 ? 14.633 28.125 9.016 1 96.5 353 ALA A O 1
ATOM 2785 N N . GLN A 1 354 ? 14.664 28.969 6.949 1 95.44 354 GLN A N 1
ATOM 2786 C CA . GLN A 1 354 ? 16.078 28.703 6.754 1 95.44 354 GLN A CA 1
ATOM 2787 C C . GLN A 1 354 ? 16.938 29.531 7.727 1 95.44 354 GLN A C 1
ATOM 2789 O O . GLN A 1 354 ? 17.844 28.984 8.367 1 95.44 354 GLN A O 1
ATOM 2794 N N . LYS A 1 355 ? 16.688 30.797 7.816 1 96.44 355 LYS A N 1
ATOM 2795 C CA . LYS A 1 355 ? 17.453 31.672 8.711 1 96.44 355 LYS A CA 1
ATOM 2796 C C . LYS A 1 355 ? 17.234 31.281 10.172 1 96.44 355 LYS A C 1
ATOM 2798 O O . LYS A 1 355 ? 18.172 31.312 10.969 1 96.44 355 LYS A O 1
ATOM 2803 N N . LEU A 1 356 ? 15.984 31 10.5 1 97.38 356 LEU A N 1
ATOM 2804 C CA . LEU A 1 356 ? 15.688 30.562 11.867 1 97.38 356 LEU A CA 1
ATOM 2805 C C . LEU A 1 356 ? 16.5 29.328 12.227 1 97.38 356 LEU A C 1
ATOM 2807 O O . LEU A 1 356 ? 17.031 29.219 13.336 1 97.38 356 LEU A O 1
ATOM 2811 N N . ALA A 1 357 ? 16.516 28.312 11.312 1 96.38 357 ALA A N 1
ATOM 2812 C CA . ALA A 1 357 ? 17.297 27.094 11.531 1 96.38 357 ALA A CA 1
ATOM 2813 C C . ALA A 1 357 ? 18.781 27.422 11.734 1 96.38 357 ALA A C 1
ATOM 2815 O O . ALA A 1 357 ? 19.422 26.891 12.633 1 96.38 357 ALA A O 1
ATOM 2816 N N . HIS A 1 358 ? 19.281 28.297 10.984 1 95.25 358 HIS A N 1
ATOM 2817 C CA . HIS A 1 358 ? 20.703 28.609 11 1 95.25 358 HIS A CA 1
ATOM 2818 C C . HIS A 1 358 ? 21.078 29.453 12.227 1 95.25 358 HIS A C 1
ATOM 2820 O O . HIS A 1 358 ? 22.109 29.234 12.844 1 95.25 358 HIS A O 1
ATOM 2826 N N . GLU A 1 359 ? 20.266 30.406 12.562 1 96.75 359 GLU A N 1
ATOM 2827 C CA . GLU A 1 359 ? 20.609 31.375 13.586 1 96.75 359 GLU A CA 1
ATOM 2828 C C . GLU A 1 359 ? 20.172 30.906 14.969 1 96.75 359 GLU A C 1
ATOM 2830 O O . GLU A 1 359 ? 20.797 31.266 15.969 1 96.75 359 GLU A O 1
ATOM 2835 N N . GLU A 1 360 ? 19.078 30.125 14.992 1 97.5 360 GLU A N 1
ATOM 2836 C CA . GLU A 1 360 ? 18.516 29.812 16.297 1 97.5 360 GLU A CA 1
ATOM 2837 C C . GLU A 1 360 ? 18.469 28.297 16.531 1 97.5 360 GLU A C 1
ATOM 2839 O O . GLU A 1 360 ? 18.125 27.844 17.625 1 97.5 360 GLU A O 1
ATOM 2844 N N . GLY A 1 361 ? 18.781 27.5 15.508 1 96.56 361 GLY A N 1
ATOM 2845 C CA . GLY A 1 361 ? 18.75 26.062 15.664 1 96.56 361 GLY A CA 1
ATOM 2846 C C . GLY A 1 361 ? 17.344 25.5 15.797 1 96.56 361 GLY A C 1
ATOM 2847 O O . GLY A 1 361 ? 17.125 24.516 16.516 1 96.56 361 GLY A O 1
ATOM 2848 N N . VAL A 1 362 ? 16.344 26.172 15.25 1 97.19 362 VAL A N 1
ATOM 2849 C CA . VAL A 1 362 ? 14.945 25.734 15.305 1 97.19 362 VAL A CA 1
ATOM 2850 C C . VAL A 1 362 ? 14.422 25.531 13.883 1 97.19 362 VAL A C 1
ATOM 2852 O O . VAL A 1 362 ? 14.461 26.453 13.062 1 97.19 362 VAL A O 1
ATOM 2855 N N . VAL A 1 363 ? 13.961 24.297 13.594 1 96.19 363 VAL A N 1
ATOM 2856 C CA . VAL A 1 363 ? 13.383 23.984 12.289 1 96.19 363 VAL A CA 1
ATOM 2857 C C . VAL A 1 363 ? 11.859 24.047 12.367 1 96.19 363 VAL A C 1
ATOM 2859 O O . VAL A 1 363 ? 11.258 23.469 13.273 1 96.19 363 VAL A O 1
ATOM 2862 N N . ILE A 1 364 ? 11.266 24.797 11.531 1 96.31 364 ILE A N 1
ATOM 2863 C CA . ILE A 1 364 ? 9.82 24.875 11.359 1 96.31 364 ILE A CA 1
ATOM 2864 C C . ILE A 1 364 ? 9.453 24.547 9.914 1 96.31 364 ILE A C 1
ATOM 2866 O O . ILE A 1 364 ? 10.336 24.438 9.055 1 96.31 364 ILE A O 1
ATOM 2870 N N . MET A 1 365 ? 8.195 24.344 9.68 1 95.56 365 MET A N 1
ATOM 2871 C CA . MET A 1 365 ? 7.75 24.047 8.32 1 95.56 365 MET A CA 1
ATOM 2872 C C . MET A 1 365 ? 7.168 25.281 7.656 1 95.56 365 MET A C 1
ATOM 2874 O O . MET A 1 365 ? 6.113 25.781 8.062 1 95.56 365 MET A O 1
ATOM 2878 N N . PRO A 1 366 ? 7.836 25.75 6.617 1 95.88 366 PRO A N 1
ATOM 2879 C CA . PRO A 1 366 ? 7.281 26.906 5.91 1 95.88 366 PRO A CA 1
ATOM 2880 C C . PRO A 1 366 ? 5.98 26.578 5.184 1 95.88 366 PRO A C 1
ATOM 2882 O O . PRO A 1 366 ? 5.777 25.438 4.742 1 95.88 366 PRO A O 1
ATOM 2885 N N . ALA A 1 367 ? 5.172 27.531 5 1 94.94 367 ALA A N 1
ATOM 2886 C CA . ALA A 1 367 ? 3.832 27.344 4.445 1 94.94 367 ALA A CA 1
ATOM 2887 C C . ALA A 1 367 ? 3.898 26.891 2.992 1 94.94 367 ALA A C 1
ATOM 2889 O O . ALA A 1 367 ? 2.947 26.297 2.477 1 94.94 367 ALA A O 1
ATOM 2890 N N . GLU A 1 368 ? 5.008 27.141 2.318 1 93 368 GLU A N 1
ATOM 2891 C CA . GLU A 1 368 ? 5.188 26.703 0.938 1 93 368 GLU A CA 1
ATOM 2892 C C . GLU A 1 368 ? 5.035 25.188 0.817 1 93 368 GLU A C 1
ATOM 2894 O O . GLU A 1 368 ? 4.57 24.688 -0.208 1 93 368 GLU A O 1
ATOM 2899 N N . ALA A 1 369 ? 5.305 24.484 1.913 1 93.25 369 ALA A N 1
ATOM 2900 C CA . ALA A 1 369 ? 5.152 23.031 1.936 1 93.25 369 ALA A CA 1
ATOM 2901 C C . ALA A 1 369 ? 3.678 22.641 1.939 1 93.25 369 ALA A C 1
ATOM 2903 O O . ALA A 1 369 ? 3.338 21.484 1.659 1 93.25 369 ALA A O 1
ATOM 2904 N N . PHE A 1 370 ? 2.82 23.547 2.256 1 95.75 370 PHE A N 1
ATOM 2905 C CA . PHE A 1 370 ? 1.395 23.281 2.4 1 95.75 370 PHE A CA 1
ATOM 2906 C C . PHE A 1 370 ? 0.587 24.094 1.397 1 95.75 370 PHE A C 1
ATOM 2908 O O . PHE A 1 370 ? -0.558 24.469 1.667 1 95.75 370 PHE A O 1
ATOM 2915 N N . LEU A 1 371 ? 1.232 24.469 0.339 1 94.5 371 LEU A N 1
ATOM 2916 C CA . LEU A 1 371 ? 0.573 25.125 -0.784 1 94.5 371 LEU A CA 1
ATOM 2917 C C . LEU A 1 371 ? 0.147 26.531 -0.411 1 94.5 371 LEU A C 1
ATOM 2919 O O . LEU A 1 371 ? -0.908 27 -0.845 1 94.5 371 LEU A O 1
ATOM 2923 N N . SER A 1 372 ? 0.845 27.172 0.409 1 94.31 372 SER A N 1
ATOM 2924 C CA . SER A 1 372 ? 0.546 28.516 0.881 1 94.31 372 SER A CA 1
ATOM 2925 C C . SER A 1 372 ? 1.821 29.328 1.061 1 94.31 372 SER A C 1
ATOM 2927 O O . SER A 1 372 ? 2.889 28.938 0.585 1 94.31 372 SER A O 1
ATOM 2929 N N . HIS A 1 373 ? 1.543 30.562 1.506 1 92.56 373 HIS A N 1
ATOM 2930 C CA . HIS A 1 373 ? 2.65 31.469 1.759 1 92.56 373 HIS A CA 1
ATOM 2931 C C . HIS A 1 373 ? 2.445 32.25 3.061 1 92.56 373 HIS A C 1
ATOM 2933 O O . HIS A 1 373 ? 1.362 32.188 3.648 1 92.56 373 HIS A O 1
ATOM 2939 N N . SER A 1 374 ? 3.473 32.75 3.572 1 94 374 SER A N 1
ATOM 2940 C CA . SER A 1 374 ? 3.451 33.719 4.652 1 94 374 SER A CA 1
ATOM 2941 C C . SER A 1 374 ? 2.963 33.094 5.957 1 94 374 SER A C 1
ATOM 2943 O O . SER A 1 374 ? 2.102 33.656 6.637 1 94 374 SER A O 1
ATOM 2945 N N . ALA A 1 375 ? 3.295 31.969 6.25 1 96.5 375 ALA A N 1
ATOM 2946 C CA . ALA A 1 375 ? 3.008 31.266 7.5 1 96.5 375 ALA A CA 1
ATOM 2947 C C . ALA A 1 375 ? 4.012 30.141 7.738 1 96.5 375 ALA A C 1
ATOM 2949 O O . ALA A 1 375 ? 4.875 29.875 6.898 1 96.5 375 ALA A O 1
ATOM 2950 N N . PHE A 1 376 ? 3.982 29.594 8.859 1 96.5 376 PHE A N 1
ATOM 2951 C CA . PHE A 1 376 ? 4.723 28.359 9.156 1 96.5 376 PHE A CA 1
ATOM 2952 C C . PHE A 1 376 ? 3.93 27.469 10.102 1 96.5 376 PHE A C 1
ATOM 2954 O O . PHE A 1 376 ? 3.072 27.953 10.844 1 96.5 376 PHE A O 1
ATOM 2961 N N . ARG A 1 377 ? 4.164 26.203 10.016 1 96.62 377 ARG A N 1
ATOM 2962 C CA . ARG A 1 377 ? 3.514 25.219 10.875 1 96.62 377 ARG A CA 1
ATOM 2963 C C . ARG A 1 377 ? 4.496 24.656 11.898 1 96.62 377 ARG A C 1
ATOM 2965 O O . ARG A 1 377 ? 5.652 24.375 11.57 1 96.62 377 ARG A O 1
ATOM 2972 N N . ILE A 1 378 ? 4.031 24.469 13.07 1 96.75 378 ILE A N 1
ATOM 2973 C CA . ILE A 1 378 ? 4.801 23.75 14.078 1 96.75 378 ILE A CA 1
ATOM 2974 C C . ILE A 1 378 ? 3.98 22.578 14.617 1 96.75 378 ILE A C 1
ATOM 2976 O O . ILE A 1 378 ? 2.748 22.609 14.602 1 96.75 378 ILE A O 1
ATOM 2980 N N . VAL A 1 379 ? 4.664 21.547 15.023 1 96.56 379 VAL A N 1
ATOM 2981 C CA . VAL A 1 379 ? 4.035 20.406 15.68 1 96.56 379 VAL A CA 1
ATOM 2982 C C . VAL A 1 379 ? 3.971 20.641 17.188 1 96.56 379 VAL A C 1
ATOM 2984 O O . VAL A 1 379 ? 4.902 21.203 17.766 1 96.56 379 VAL A O 1
ATOM 2987 N N . LEU A 1 380 ? 2.959 20.203 17.828 1 97.31 380 LEU A N 1
ATOM 2988 C CA . LEU A 1 380 ? 2.701 20.469 19.234 1 97.31 380 LEU A CA 1
ATOM 2989 C C . LEU A 1 380 ? 2.904 19.203 20.078 1 97.31 380 LEU A C 1
ATOM 2991 O O . LEU A 1 380 ? 2.129 18.938 21 1 97.31 380 LEU A O 1
ATOM 2995 N N . CYS A 1 381 ? 3.971 18.469 19.734 1 96.88 381 CYS A N 1
ATOM 2996 C CA . CYS A 1 381 ? 4.102 17.156 20.375 1 96.88 381 CYS A CA 1
ATOM 2997 C C . CYS A 1 381 ? 5.367 17.109 21.234 1 96.88 381 CYS A C 1
ATOM 2999 O O . CYS A 1 381 ? 5.547 16.172 22.016 1 96.88 381 CYS A O 1
ATOM 3001 N N . HIS A 1 382 ? 6.293 18.125 21.188 1 97.06 382 HIS A N 1
ATOM 3002 C CA . HIS A 1 382 ? 7.48 18.172 22.031 1 97.06 382 HIS A CA 1
ATOM 3003 C C . HIS A 1 382 ? 7.105 18.375 23.5 1 97.06 382 HIS A C 1
ATOM 3005 O O . HIS A 1 382 ? 6.008 18.859 23.797 1 97.06 382 HIS A O 1
ATOM 3011 N N . PRO A 1 383 ? 8.078 17.984 24.344 1 96.5 383 PRO A N 1
ATOM 3012 C CA . PRO A 1 383 ? 7.863 18.406 25.734 1 96.5 383 PRO A CA 1
ATOM 3013 C C . PRO A 1 383 ? 7.664 19.922 25.859 1 96.5 383 PRO A C 1
ATOM 3015 O O . PRO A 1 383 ? 8.242 20.688 25.094 1 96.5 383 PRO A O 1
ATOM 3018 N N . ILE A 1 384 ? 6.898 20.266 26.812 1 96.62 384 ILE A N 1
ATOM 3019 C CA . ILE A 1 384 ? 6.449 21.641 26.953 1 96.62 384 ILE A CA 1
ATOM 3020 C C . ILE A 1 384 ? 7.656 22.578 27.062 1 96.62 384 ILE A C 1
ATOM 3022 O O . ILE A 1 384 ? 7.637 23.688 26.516 1 96.62 384 ILE A O 1
ATOM 3026 N N . HIS A 1 385 ? 8.742 22.188 27.75 1 97.12 385 HIS A N 1
ATOM 3027 C CA . HIS A 1 385 ? 9.906 23.047 27.922 1 97.12 385 HIS A CA 1
ATOM 3028 C C . HIS A 1 385 ? 10.609 23.312 26.594 1 97.12 385 HIS A C 1
ATOM 3030 O O . HIS A 1 385 ? 11.195 24.375 26.406 1 97.12 385 HIS A O 1
ATOM 3036 N N . VAL A 1 386 ? 10.578 22.312 25.703 1 97.38 386 VAL A N 1
ATOM 3037 C CA . VAL A 1 386 ? 11.156 22.484 24.375 1 97.38 386 VAL A CA 1
ATOM 3038 C C . VAL A 1 386 ? 10.32 23.469 23.578 1 97.38 386 VAL A C 1
ATOM 3040 O O . VAL A 1 386 ? 10.875 24.328 22.875 1 97.38 386 VAL A O 1
ATOM 3043 N N . ILE A 1 387 ? 9.008 23.344 23.688 1 97.62 387 ILE A N 1
ATOM 3044 C CA . ILE A 1 387 ? 8.117 24.281 23.016 1 97.62 387 ILE A CA 1
ATOM 3045 C C . ILE A 1 387 ? 8.398 25.703 23.516 1 97.62 387 ILE A C 1
ATOM 3047 O O . ILE A 1 387 ? 8.523 26.625 22.703 1 97.62 387 ILE A O 1
ATOM 3051 N N . GLU A 1 388 ? 8.508 25.875 24.781 1 97.94 388 GLU A N 1
ATOM 3052 C CA . GLU A 1 388 ? 8.789 27.172 25.375 1 97.94 388 GLU A CA 1
ATOM 3053 C C . GLU A 1 388 ? 10.102 27.75 24.844 1 97.94 388 GLU A C 1
ATOM 3055 O O . GLU A 1 388 ? 10.141 28.906 24.422 1 97.94 388 GLU A O 1
ATOM 3060 N N . GLU A 1 389 ? 11.078 26.938 24.891 1 98.19 389 GLU A N 1
ATOM 3061 C CA . GLU A 1 389 ? 12.391 27.359 24.406 1 98.19 389 GLU A CA 1
ATOM 3062 C C . GLU A 1 389 ? 12.336 27.781 22.938 1 98.19 389 GLU A C 1
ATOM 3064 O O . GLU A 1 389 ? 12.906 28.797 22.562 1 98.19 389 GLU A O 1
ATOM 3069 N N . CYS A 1 390 ? 11.711 26.984 22.141 1 98.19 390 CYS A N 1
ATOM 3070 C CA . CYS A 1 390 ? 11.617 27.281 20.703 1 98.19 390 CYS A CA 1
ATOM 3071 C C . CYS A 1 390 ? 10.867 28.594 20.469 1 98.19 390 CYS A C 1
ATOM 3073 O O . CYS A 1 390 ? 11.234 29.375 19.594 1 98.19 390 CYS A O 1
ATOM 3075 N N . MET A 1 391 ? 9.812 28.797 21.25 1 98.06 391 MET A N 1
ATOM 3076 C CA . MET A 1 391 ? 9.07 30.062 21.109 1 98.06 391 MET A CA 1
ATOM 3077 C C . MET A 1 391 ? 9.945 31.25 21.484 1 98.06 391 MET A C 1
ATOM 3079 O O . MET A 1 391 ? 9.891 32.281 20.828 1 98.06 391 MET A O 1
ATOM 3083 N N . ASP A 1 392 ? 10.727 31.141 22.531 1 98.12 392 ASP A N 1
ATOM 3084 C CA . ASP A 1 392 ? 11.648 32.219 22.922 1 98.12 392 ASP A CA 1
ATOM 3085 C C . ASP A 1 392 ? 12.656 32.5 21.812 1 98.12 392 ASP A C 1
ATOM 3087 O O . ASP A 1 392 ? 12.953 33.656 21.531 1 98.12 392 ASP A O 1
ATOM 3091 N N . ARG A 1 393 ? 13.109 31.516 21.203 1 98 393 ARG A N 1
ATOM 3092 C CA . ARG A 1 393 ? 14.078 31.656 20.125 1 98 393 ARG A CA 1
ATOM 3093 C C . ARG A 1 393 ? 13.438 32.281 18.906 1 98 393 ARG A C 1
ATOM 3095 O O . ARG A 1 393 ? 14.07 33.125 18.219 1 98 393 ARG A O 1
ATOM 3102 N N . ILE A 1 394 ? 12.25 31.875 18.609 1 97.94 394 ILE A N 1
ATOM 3103 C CA . ILE A 1 394 ? 11.523 32.469 17.484 1 97.94 394 ILE A CA 1
ATOM 3104 C C . ILE A 1 394 ? 11.305 33.938 17.75 1 97.94 394 ILE A C 1
ATOM 3106 O O . ILE A 1 394 ? 11.508 34.781 16.859 1 97.94 394 ILE A O 1
ATOM 3110 N N . LYS A 1 395 ? 10.922 34.281 18.938 1 96.88 395 LYS A N 1
ATOM 3111 C CA . LYS A 1 395 ? 10.734 35.656 19.328 1 96.88 395 LYS A CA 1
ATOM 3112 C C . LYS A 1 395 ? 12.016 36.469 19.141 1 96.88 395 LYS A C 1
ATOM 3114 O O . LYS A 1 395 ? 11.992 37.562 18.578 1 96.88 395 LYS A O 1
ATOM 3119 N N . SER A 1 396 ? 13.094 35.938 19.609 1 96.94 396 SER A N 1
ATOM 3120 C CA . SER A 1 396 ? 14.391 36.594 19.484 1 96.94 396 SER A CA 1
ATOM 3121 C C . SER A 1 396 ? 14.766 36.812 18.016 1 96.94 396 SER A C 1
ATOM 3123 O O . SER A 1 396 ? 15.297 37.875 17.656 1 96.94 396 SER A O 1
ATOM 3125 N N . PHE A 1 397 ? 14.57 35.875 17.25 1 97.88 397 PHE A N 1
ATOM 3126 C CA . PHE A 1 397 ? 14.852 35.938 15.82 1 97.88 397 PHE A CA 1
ATOM 3127 C C . PHE A 1 397 ? 14.07 37.062 15.164 1 97.88 397 PHE A C 1
ATOM 3129 O O . PHE A 1 397 ? 14.633 37.844 14.406 1 97.88 397 PHE A O 1
ATOM 3136 N N . ILE A 1 398 ? 12.766 37.094 15.484 1 97.19 398 ILE A N 1
ATOM 3137 C CA . ILE A 1 398 ? 11.906 38.094 14.883 1 97.19 398 ILE A CA 1
ATOM 3138 C C . ILE A 1 398 ? 12.344 39.5 15.336 1 97.19 398 ILE A C 1
ATOM 3140 O O . ILE A 1 398 ? 12.352 40.438 14.539 1 97.19 398 ILE A O 1
ATOM 3144 N N . GLN A 1 399 ? 12.711 39.594 16.578 1 96.19 399 GLN A N 1
ATOM 3145 C CA . GLN A 1 399 ? 13.195 40.875 17.094 1 96.19 399 GLN A CA 1
ATOM 3146 C C . GLN A 1 399 ? 14.43 41.344 16.312 1 96.19 399 GLN A C 1
ATOM 3148 O O . GLN A 1 399 ? 14.555 42.531 16 1 96.19 399 GLN A O 1
ATOM 3153 N N . ARG A 1 400 ? 15.219 40.406 16 1 96.88 400 ARG A N 1
ATOM 3154 C CA . ARG A 1 400 ? 16.453 40.719 15.297 1 96.88 400 ARG A CA 1
ATOM 3155 C C . ARG A 1 400 ? 16.172 41.062 13.844 1 96.88 400 ARG A C 1
ATOM 3157 O O . ARG A 1 400 ? 16.938 41.812 13.227 1 96.88 400 ARG A O 1
ATOM 3164 N N . HIS A 1 401 ? 15.172 40.594 13.344 1 97.19 401 HIS A N 1
ATOM 3165 C CA . HIS A 1 401 ? 14.914 40.75 11.914 1 97.19 401 HIS A CA 1
ATOM 3166 C C . HIS A 1 401 ? 13.789 41.719 11.664 1 97.19 401 HIS A C 1
ATOM 3168 O O . HIS A 1 401 ? 13.289 41.844 10.539 1 97.19 401 HIS A O 1
ATOM 3174 N N . THR A 1 402 ? 13.336 42.375 12.688 1 93.94 402 THR A N 1
ATOM 3175 C CA . THR A 1 402 ? 12.359 43.438 12.547 1 93.94 402 THR A CA 1
ATOM 3176 C C . THR A 1 402 ? 13.047 44.75 12.188 1 93.94 402 THR A C 1
ATOM 3178 O O . THR A 1 402 ? 14.102 45.094 12.742 1 93.94 402 THR A O 1
ATOM 3181 N N . ILE A 1 403 ? 12.516 45.406 11.188 1 89.19 403 ILE A N 1
ATOM 3182 C CA . ILE A 1 403 ? 13.062 46.688 10.734 1 89.19 403 ILE A CA 1
ATOM 3183 C C . ILE A 1 403 ? 12.328 47.812 11.422 1 89.19 403 ILE A C 1
ATOM 3185 O O . ILE A 1 403 ? 11.109 47.75 11.625 1 89.19 403 ILE A O 1
ATOM 3189 N N . MET B 1 1 ? -34.219 15.359 -11.609 1 32.38 1 MET B N 1
ATOM 3190 C CA . MET B 1 1 ? -33.375 14.172 -11.703 1 32.38 1 MET B CA 1
ATOM 3191 C C . MET B 1 1 ? -31.938 14.508 -11.367 1 32.38 1 MET B C 1
ATOM 3193 O O . MET B 1 1 ? -31.297 15.289 -12.078 1 32.38 1 MET B O 1
ATOM 3197 N N . ASP B 1 2 ? -31.484 14.766 -10.094 1 46.47 2 ASP B N 1
ATOM 3198 C CA . ASP B 1 2 ? -30.344 15.445 -9.461 1 46.47 2 ASP B CA 1
ATOM 3199 C C . ASP B 1 2 ? -29.031 14.828 -9.891 1 46.47 2 ASP B C 1
ATOM 3201 O O . ASP B 1 2 ? -28.797 13.633 -9.688 1 46.47 2 ASP B O 1
ATOM 3205 N N . ASP B 1 3 ? -28.594 15.195 -11.055 1 56.5 3 ASP B N 1
ATOM 3206 C CA . ASP B 1 3 ? -27.609 14.609 -11.953 1 56.5 3 ASP B CA 1
ATOM 3207 C C . ASP B 1 3 ? -26.219 14.602 -11.305 1 56.5 3 ASP B C 1
ATOM 3209 O O . ASP B 1 3 ? -25.453 15.555 -11.453 1 56.5 3 ASP B O 1
ATOM 3213 N N . TRP B 1 4 ? -26.125 14.086 -10.188 1 62.69 4 TRP B N 1
ATOM 3214 C CA . TRP B 1 4 ? -24.75 13.844 -9.773 1 62.69 4 TRP B CA 1
ATOM 3215 C C . TRP B 1 4 ? -24.031 12.961 -10.789 1 62.69 4 TRP B C 1
ATOM 3217 O O . TRP B 1 4 ? -24.297 11.766 -10.891 1 62.69 4 TRP B O 1
ATOM 3227 N N . ILE B 1 5 ? -24.156 13.133 -12.156 1 53.5 5 ILE B N 1
ATOM 3228 C CA . ILE B 1 5 ? -23.609 12.234 -13.164 1 53.5 5 ILE B CA 1
ATOM 3229 C C . ILE B 1 5 ? -22.109 12.078 -12.953 1 53.5 5 ILE B C 1
ATOM 3231 O O . ILE B 1 5 ? -21.312 12.805 -13.562 1 53.5 5 ILE B O 1
ATOM 3235 N N . LEU B 1 6 ? -21.672 11.375 -11.789 1 70.06 6 LEU B N 1
ATOM 3236 C CA . LEU B 1 6 ? -20.266 11.094 -11.602 1 70.06 6 LEU B CA 1
ATOM 3237 C C . LEU B 1 6 ? -19.922 9.68 -12.039 1 70.06 6 LEU B C 1
ATOM 3239 O O . LEU B 1 6 ? -20.594 8.719 -11.633 1 70.06 6 LEU B O 1
ATOM 3243 N N . GLU B 1 7 ? -19.312 9.578 -13.219 1 77.94 7 GLU B N 1
ATOM 3244 C CA . GLU B 1 7 ? -18.797 8.281 -13.648 1 77.94 7 GLU B CA 1
ATOM 3245 C C . GLU B 1 7 ? -17.422 8.016 -13.07 1 77.94 7 GLU B C 1
ATOM 3247 O O . GLU B 1 7 ? -16.578 8.922 -13 1 77.94 7 GLU B O 1
ATOM 3252 N N . PRO B 1 8 ? -17.219 6.746 -12.633 1 79.56 8 PRO B N 1
ATOM 3253 C CA . PRO B 1 8 ? -15.852 6.414 -12.211 1 79.56 8 PRO B CA 1
ATOM 3254 C C . PRO B 1 8 ? -14.828 6.598 -13.32 1 79.56 8 PRO B C 1
ATOM 3256 O O . PRO B 1 8 ? -15.195 6.676 -14.5 1 79.56 8 PRO B O 1
ATOM 3259 N N . SER B 1 9 ? -13.633 6.676 -12.891 1 81.94 9 SER B N 1
ATOM 3260 C CA . SER B 1 9 ? -12.555 6.848 -13.867 1 81.94 9 SER B CA 1
ATOM 3261 C C . SER B 1 9 ? -12.469 5.652 -14.805 1 81.94 9 SER B C 1
ATOM 3263 O O . SER B 1 9 ? -12.711 4.516 -14.398 1 81.94 9 SER B O 1
ATOM 3265 N N . VAL B 1 10 ? -12 5.914 -16 1 77.31 10 VAL B N 1
ATOM 3266 C CA . VAL B 1 10 ? -11.898 4.895 -17.047 1 77.31 10 VAL B CA 1
ATOM 3267 C C . VAL B 1 10 ? -10.867 3.846 -16.641 1 77.31 10 VAL B C 1
ATOM 3269 O O . VAL B 1 10 ? -11.102 2.645 -16.781 1 77.31 10 VAL B O 1
ATOM 3272 N N . HIS B 1 11 ? -9.781 4.27 -16.109 1 77.44 11 HIS B N 1
ATOM 3273 C CA . HIS B 1 11 ? -8.719 3.332 -15.758 1 77.44 11 HIS B CA 1
ATOM 3274 C C . HIS B 1 11 ? -9.148 2.416 -14.617 1 77.44 11 HIS B C 1
ATOM 3276 O O . HIS B 1 11 ? -8.75 1.248 -14.57 1 77.44 11 HIS B O 1
ATOM 3282 N N . SER B 1 12 ? -9.906 2.916 -13.703 1 77.12 12 SER B N 1
ATOM 3283 C CA . SER B 1 12 ? -10.383 2.053 -12.625 1 77.12 12 SER B CA 1
ATOM 3284 C C . SER B 1 12 ? -11.344 0.988 -13.148 1 77.12 12 SER B C 1
ATOM 3286 O O . SER B 1 12 ? -11.305 -0.161 -12.703 1 77.12 12 SER B O 1
ATOM 3288 N N . MET B 1 13 ? -12.141 1.288 -14.102 1 74.62 13 MET B N 1
ATOM 3289 C CA . MET B 1 13 ? -13.109 0.352 -14.664 1 74.62 13 MET B CA 1
ATOM 3290 C C . MET B 1 13 ? -12.414 -0.672 -15.562 1 74.62 13 MET B C 1
ATOM 3292 O O . MET B 1 13 ? -12.938 -1.769 -15.773 1 74.62 13 MET B O 1
ATOM 3296 N N . ASN B 1 14 ? -11.211 -0.315 -15.93 1 72.88 14 ASN B N 1
ATOM 3297 C CA . ASN B 1 14 ? -10.461 -1.215 -16.797 1 72.88 14 ASN B CA 1
ATOM 3298 C C . ASN B 1 14 ? -9.492 -2.086 -16 1 72.88 14 ASN B C 1
ATOM 3300 O O . ASN B 1 14 ? -8.758 -2.895 -16.578 1 72.88 14 ASN B O 1
ATOM 3304 N N . THR B 1 15 ? -9.578 -1.933 -14.812 1 78.06 15 THR B N 1
ATOM 3305 C CA . THR B 1 15 ? -8.734 -2.75 -13.953 1 78.06 15 THR B CA 1
ATOM 3306 C C . THR B 1 15 ? -9.398 -4.09 -13.648 1 78.06 15 THR B C 1
ATOM 3308 O O . THR B 1 15 ? -10.531 -4.129 -13.18 1 78.06 15 THR B O 1
ATOM 3311 N N . GLU B 1 16 ? -8.805 -5.191 -14.07 1 72.5 16 GLU B N 1
ATOM 3312 C CA . GLU B 1 16 ? -9.32 -6.535 -13.836 1 72.5 16 GLU B CA 1
ATOM 3313 C C . GLU B 1 16 ? -8.258 -7.438 -13.219 1 72.5 16 GLU B C 1
ATOM 3315 O O . GLU B 1 16 ? -7.074 -7.324 -13.539 1 72.5 16 GLU B O 1
ATOM 3320 N N . ASN B 1 17 ? -8.711 -8.188 -12.273 1 71.25 17 ASN B N 1
ATOM 3321 C CA . ASN B 1 17 ? -7.887 -9.25 -11.719 1 71.25 17 ASN B CA 1
ATOM 3322 C C . ASN B 1 17 ? -8.406 -10.633 -12.117 1 71.25 17 ASN B C 1
ATOM 3324 O O . ASN B 1 17 ? -9.32 -11.164 -11.484 1 71.25 17 ASN B O 1
ATOM 3328 N N . PRO B 1 18 ? -7.852 -11.219 -13.055 1 68.19 18 PRO B N 1
ATOM 3329 C CA . PRO B 1 18 ? -8.375 -12.461 -13.625 1 68.19 18 PRO B CA 1
ATOM 3330 C C . PRO B 1 18 ? -8.43 -13.602 -12.602 1 68.19 18 PRO B C 1
ATOM 3332 O O . PRO B 1 18 ? -9.352 -14.422 -12.641 1 68.19 18 PRO B O 1
ATOM 3335 N N . VAL B 1 19 ? -7.453 -13.664 -11.719 1 69 19 VAL B N 1
ATOM 3336 C CA . VAL B 1 19 ? -7.422 -14.742 -10.734 1 69 19 VAL B CA 1
ATOM 3337 C C . VAL B 1 19 ? -8.641 -14.648 -9.82 1 69 19 VAL B C 1
ATOM 3339 O O . VAL B 1 19 ? -9.391 -15.617 -9.68 1 69 19 VAL B O 1
ATOM 3342 N N . ARG B 1 20 ? -8.875 -13.539 -9.352 1 64.62 20 ARG B N 1
ATOM 3343 C CA . ARG B 1 20 ? -9.969 -13.359 -8.398 1 64.62 20 ARG B CA 1
ATOM 3344 C C . ARG B 1 20 ? -11.32 -13.516 -9.086 1 64.62 20 ARG B C 1
ATOM 3346 O O . ARG B 1 20 ? -12.25 -14.094 -8.516 1 64.62 20 ARG B O 1
ATOM 3353 N N . GLU B 1 21 ? -11.367 -13.109 -10.312 1 69.06 21 GLU B N 1
ATOM 3354 C CA . GLU B 1 21 ? -12.602 -13.219 -11.086 1 69.06 21 GLU B CA 1
ATOM 3355 C C . GLU B 1 21 ? -12.906 -14.672 -11.43 1 69.06 21 GLU B C 1
ATOM 3357 O O . GLU B 1 21 ? -14.062 -15.102 -11.367 1 69.06 21 GLU B O 1
ATOM 3362 N N . THR B 1 22 ? -11.859 -15.367 -11.633 1 73.06 22 THR B N 1
ATOM 3363 C CA . THR B 1 22 ? -12.023 -16.766 -12 1 73.06 22 THR B CA 1
ATOM 3364 C C . THR B 1 22 ? -12.422 -17.609 -10.789 1 73.06 22 THR B C 1
ATOM 3366 O O . THR B 1 22 ? -13.359 -18.406 -10.859 1 73.06 22 THR B O 1
ATOM 3369 N N . VAL B 1 23 ? -11.758 -17.359 -9.703 1 69.88 23 VAL B N 1
ATOM 3370 C CA . VAL B 1 23 ? -12.07 -18.094 -8.484 1 69.88 23 VAL B CA 1
ATOM 3371 C C . VAL B 1 23 ? -13.523 -17.859 -8.094 1 69.88 23 VAL B C 1
ATOM 3373 O O . VAL B 1 23 ? -14.234 -18.797 -7.715 1 69.88 23 VAL B O 1
ATOM 3376 N N . SER B 1 24 ? -13.945 -16.688 -8.289 1 69.38 24 SER B N 1
ATOM 3377 C CA . SER B 1 24 ? -15.312 -16.344 -7.906 1 69.38 24 SER B CA 1
ATOM 3378 C C . SER B 1 24 ? -16.328 -16.984 -8.844 1 69.38 24 SER B C 1
ATOM 3380 O O . SER B 1 24 ? -17.484 -17.188 -8.469 1 69.38 24 SER B O 1
ATOM 3382 N N . SER B 1 25 ? -15.859 -17.328 -9.945 1 74.88 25 SER B N 1
ATOM 3383 C CA . SER B 1 25 ? -16.781 -17.875 -10.945 1 74.88 25 SER B CA 1
ATOM 3384 C C . SER B 1 25 ? -16.938 -19.391 -10.781 1 74.88 25 SER B C 1
ATOM 3386 O O . SER B 1 25 ? -17.875 -19.969 -11.312 1 74.88 25 SER B O 1
ATOM 3388 N N . ILE B 1 26 ? -16.031 -19.984 -10.117 1 83.62 26 ILE B N 1
ATOM 3389 C CA . ILE B 1 26 ? -16.125 -21.422 -9.891 1 83.62 26 ILE B CA 1
ATOM 3390 C C . ILE B 1 26 ? -16.859 -21.688 -8.578 1 83.62 26 ILE B C 1
ATOM 3392 O O . ILE B 1 26 ? -16.328 -21.422 -7.496 1 83.62 26 ILE B O 1
ATOM 3396 N N . LYS B 1 27 ? -18.219 -22.172 -8.648 1 78.69 27 LYS B N 1
ATOM 3397 C CA . LYS B 1 27 ? -19.094 -22.328 -7.488 1 78.69 27 LYS B CA 1
ATOM 3398 C C . LYS B 1 27 ? -19.25 -23.797 -7.109 1 78.69 27 LYS B C 1
ATOM 3400 O O . LYS B 1 27 ? -19.453 -24.641 -7.977 1 78.69 27 LYS B O 1
ATOM 3405 N N . LEU B 1 28 ? -18.844 -23.906 -5.938 1 85.44 28 LEU B N 1
ATOM 3406 C CA . LEU B 1 28 ? -19.141 -25.234 -5.395 1 85.44 28 LEU B CA 1
ATOM 3407 C C . LEU B 1 28 ? -20.625 -25.391 -5.156 1 85.44 28 LEU B C 1
ATOM 3409 O O . LEU B 1 28 ? -21.297 -24.453 -4.727 1 85.44 28 LEU B O 1
ATOM 3413 N N . PRO B 1 29 ? -21.156 -26.609 -5.391 1 85.19 29 PRO B N 1
ATOM 3414 C CA . PRO B 1 29 ? -22.562 -26.844 -5.047 1 85.19 29 PRO B CA 1
ATOM 3415 C C . PRO B 1 29 ? -22.844 -26.719 -3.549 1 85.19 29 PRO B C 1
ATOM 3417 O O . PRO B 1 29 ? -21.969 -27.047 -2.73 1 85.19 29 PRO B O 1
ATOM 3420 N N . THR B 1 30 ? -23.984 -26.156 -3.225 1 83.62 30 THR B N 1
ATOM 3421 C CA . THR B 1 30 ? -24.359 -25.906 -1.838 1 83.62 30 THR B CA 1
ATOM 3422 C C . THR B 1 30 ? -24.531 -27.203 -1.071 1 83.62 30 THR B C 1
ATOM 3424 O O . THR B 1 30 ? -24.266 -27.266 0.13 1 83.62 30 THR B O 1
ATOM 3427 N N . ASP B 1 31 ? -24.969 -28.234 -1.651 1 87.5 31 ASP B N 1
ATOM 3428 C CA . ASP B 1 31 ? -25.25 -29.484 -0.954 1 87.5 31 ASP B CA 1
ATOM 3429 C C . ASP B 1 31 ? -24.469 -30.641 -1.554 1 87.5 31 ASP B C 1
ATOM 3431 O O . ASP B 1 31 ? -25.031 -31.531 -2.184 1 87.5 31 ASP B O 1
ATOM 3435 N N . PHE B 1 32 ? -23.172 -30.609 -1.439 1 89.69 32 PHE B N 1
ATOM 3436 C CA . PHE B 1 32 ? -22.328 -31.688 -1.943 1 89.69 32 PHE B CA 1
ATOM 3437 C C . PHE B 1 32 ? -22.219 -32.812 -0.917 1 89.69 32 PHE B C 1
ATOM 3439 O O . PHE B 1 32 ? -21.984 -32.562 0.266 1 89.69 32 PHE B O 1
ATOM 3446 N N . PRO B 1 33 ? -22.438 -34 -1.223 1 91.19 33 PRO B N 1
ATOM 3447 C CA . PRO B 1 33 ? -22.531 -35.125 -0.291 1 91.19 33 PRO B CA 1
ATOM 3448 C C . PRO B 1 33 ? -21.203 -35.469 0.35 1 91.19 33 PRO B C 1
ATOM 3450 O O . PRO B 1 33 ? -21.156 -36.219 1.333 1 91.19 33 PRO B O 1
ATOM 3453 N N . LYS B 1 34 ? -20.062 -35.031 -0.193 1 93.25 34 LYS B N 1
ATOM 3454 C CA . LYS B 1 34 ? -18.719 -35.281 0.33 1 93.25 34 LYS B CA 1
ATOM 3455 C C . LYS B 1 34 ? -18.016 -33.969 0.668 1 93.25 34 LYS B C 1
ATOM 3457 O O . LYS B 1 34 ? -18.484 -32.875 0.285 1 93.25 34 LYS B O 1
ATOM 3462 N N . PRO B 1 35 ? -16.906 -34.125 1.477 1 95 35 PRO B N 1
ATOM 3463 C CA . PRO B 1 35 ? -16.109 -32.906 1.689 1 95 35 PRO B CA 1
ATOM 3464 C C . PRO B 1 35 ? -15.641 -32.281 0.383 1 95 35 PRO B C 1
ATOM 3466 O O . PRO B 1 35 ? -15.281 -32.969 -0.558 1 95 35 PRO B O 1
ATOM 3469 N N . THR B 1 36 ? -15.703 -30.969 0.351 1 96.25 36 THR B N 1
ATOM 3470 C CA . THR B 1 36 ? -15.203 -30.234 -0.811 1 96.25 36 THR B CA 1
ATOM 3471 C C . THR B 1 36 ? -13.82 -29.656 -0.531 1 96.25 36 THR B C 1
ATOM 3473 O O . THR B 1 36 ? -13.484 -29.359 0.62 1 96.25 36 THR B O 1
ATOM 3476 N N . TYR B 1 37 ? -12.961 -29.641 -1.526 1 95.44 37 TYR B N 1
ATOM 3477 C CA . TYR B 1 37 ? -11.594 -29.125 -1.4 1 95.44 37 TYR B CA 1
ATOM 3478 C C . TYR B 1 37 ? -11.289 -28.109 -2.494 1 95.44 37 TYR B C 1
ATOM 3480 O O . TYR B 1 37 ? -11.703 -28.281 -3.641 1 95.44 37 TYR B O 1
ATOM 3488 N N . SER B 1 38 ? -10.617 -27.016 -2.096 1 94.75 38 SER B N 1
ATOM 3489 C CA . SER B 1 38 ? -10.102 -26.078 -3.08 1 94.75 38 SER B CA 1
ATOM 3490 C C . SER B 1 38 ? -8.586 -26.172 -3.207 1 94.75 38 SER B C 1
ATOM 3492 O O . SER B 1 38 ? -7.859 -25.875 -2.256 1 94.75 38 SER B O 1
ATOM 3494 N N . LEU B 1 39 ? -8.148 -26.562 -4.367 1 96 39 LEU B N 1
ATOM 3495 C CA . LEU B 1 39 ? -6.723 -26.609 -4.68 1 96 39 LEU B CA 1
ATOM 3496 C C . LEU B 1 39 ? -6.289 -25.312 -5.371 1 96 39 LEU B C 1
ATOM 3498 O O . LEU B 1 39 ? -5.223 -25.266 -5.992 1 96 39 LEU B O 1
ATOM 3502 N N . ALA B 1 40 ? -7.113 -24.281 -5.234 1 91.69 40 ALA B N 1
ATOM 3503 C CA . ALA B 1 40 ? -6.883 -23.062 -6.008 1 91.69 40 ALA B CA 1
ATOM 3504 C C . ALA B 1 40 ? -6.191 -22 -5.16 1 91.69 40 ALA B C 1
ATOM 3506 O O . ALA B 1 40 ? -5.559 -21.078 -5.695 1 91.69 40 ALA B O 1
ATOM 3507 N N . LEU B 1 41 ? -6.262 -22.078 -3.881 1 82.38 41 LEU B N 1
ATOM 3508 C CA . LEU B 1 41 ? -5.828 -20.984 -3.004 1 82.38 41 LEU B CA 1
ATOM 3509 C C . LEU B 1 41 ? -4.312 -20.969 -2.861 1 82.38 41 LEU B C 1
ATOM 3511 O O . LEU B 1 41 ? -3.73 -21.891 -2.277 1 82.38 41 LEU B O 1
ATOM 3515 N N . GLY B 1 42 ? -3.688 -19.953 -3.326 1 86.75 42 GLY B N 1
ATOM 3516 C CA . GLY B 1 42 ? -2.24 -19.812 -3.281 1 86.75 42 GLY B CA 1
ATOM 3517 C C . GLY B 1 42 ? -1.75 -19.078 -2.049 1 86.75 42 GLY B C 1
ATOM 3518 O O . GLY B 1 42 ? -0.819 -18.281 -2.129 1 86.75 42 GLY B O 1
ATOM 3519 N N . ASP B 1 43 ? -2.393 -19.25 -0.891 1 90.44 43 ASP B N 1
ATOM 3520 C CA . ASP B 1 43 ? -2 -18.688 0.397 1 90.44 43 ASP B CA 1
ATOM 3521 C C . ASP B 1 43 ? -1.498 -19.781 1.343 1 90.44 43 ASP B C 1
ATOM 3523 O O . ASP B 1 43 ? -2.295 -20.5 1.943 1 90.44 43 ASP B O 1
ATOM 3527 N N . PRO B 1 44 ? -0.216 -19.906 1.5 1 91.88 44 PRO B N 1
ATOM 3528 C CA . PRO B 1 44 ? 0.337 -21 2.303 1 91.88 44 PRO B CA 1
ATOM 3529 C C . PRO B 1 44 ? -0.095 -20.938 3.766 1 91.88 44 PRO B C 1
ATOM 3531 O O . PRO B 1 44 ? -0.213 -21.969 4.426 1 91.88 44 PRO B O 1
ATOM 3534 N N . SER B 1 45 ? -0.355 -19.75 4.234 1 90.38 45 SER B N 1
ATOM 3535 C CA . SER B 1 45 ? -0.67 -19.562 5.648 1 90.38 45 SER B CA 1
ATOM 3536 C C . SER B 1 45 ? -1.995 -20.234 6.008 1 90.38 45 SER B C 1
ATOM 3538 O O . SER B 1 45 ? -2.297 -20.422 7.188 1 90.38 45 SER B O 1
ATOM 3540 N N . TYR B 1 46 ? -2.703 -20.594 5.039 1 89.5 46 TYR B N 1
ATOM 3541 C CA . TYR B 1 46 ? -4.004 -21.219 5.23 1 89.5 46 TYR B CA 1
ATOM 3542 C C . TYR B 1 46 ? -3.854 -22.672 5.629 1 89.5 46 TYR B C 1
ATOM 3544 O O . TYR B 1 46 ? -4.781 -23.281 6.172 1 89.5 46 TYR B O 1
ATOM 3552 N N . TYR B 1 47 ? -2.701 -23.219 5.332 1 93.19 47 TYR B N 1
ATOM 3553 C CA . TYR B 1 47 ? -2.508 -24.656 5.48 1 93.19 47 TYR B CA 1
ATOM 3554 C C . TYR B 1 47 ? -1.684 -24.984 6.719 1 93.19 47 TYR B C 1
ATOM 3556 O O . TYR B 1 47 ? -0.651 -24.344 6.965 1 93.19 47 TYR B O 1
ATOM 3564 N N . THR B 1 48 ? -2.061 -25.906 7.453 1 88.38 48 THR B N 1
ATOM 3565 C CA . THR B 1 48 ? -1.523 -26.219 8.773 1 88.38 48 THR B CA 1
ATOM 3566 C C . THR B 1 48 ? -0.043 -26.578 8.68 1 88.38 48 THR B C 1
ATOM 3568 O O . THR B 1 48 ? 0.726 -26.297 9.602 1 88.38 48 THR B O 1
ATOM 3571 N N . ASP B 1 49 ? 0.357 -27.172 7.566 1 92.94 49 ASP B N 1
ATOM 3572 C CA . ASP B 1 49 ? 1.737 -27.625 7.43 1 92.94 49 ASP B CA 1
ATOM 3573 C C . ASP B 1 49 ? 2.666 -26.469 7.086 1 92.94 49 ASP B C 1
ATOM 3575 O O . ASP B 1 49 ? 3.891 -26.609 7.113 1 92.94 49 ASP B O 1
ATOM 3579 N N . PHE B 1 50 ? 2.084 -25.328 6.844 1 94.56 50 PHE B N 1
ATOM 3580 C CA . PHE B 1 50 ? 2.877 -24.203 6.359 1 94.56 50 PHE B CA 1
ATOM 3581 C C . PHE B 1 50 ? 2.658 -22.969 7.227 1 94.56 50 PHE B C 1
ATOM 3583 O O . PHE B 1 50 ? 2.406 -21.875 6.715 1 94.56 50 PHE B O 1
ATOM 3590 N N . ALA B 1 51 ? 2.787 -23.203 8.484 1 92.62 51 ALA B N 1
ATOM 3591 C CA . ALA B 1 51 ? 2.701 -22.094 9.445 1 92.62 51 ALA B CA 1
ATOM 3592 C C . ALA B 1 51 ? 4.008 -21.312 9.492 1 92.62 51 ALA B C 1
ATOM 3594 O O . ALA B 1 51 ? 5.09 -21.875 9.328 1 92.62 51 ALA B O 1
ATOM 3595 N N . ALA B 1 52 ? 3.893 -20.016 9.703 1 94.56 52 ALA B N 1
ATOM 3596 C CA . ALA B 1 52 ? 5.09 -19.188 9.898 1 94.56 52 ALA B CA 1
ATOM 3597 C C . ALA B 1 52 ? 5.914 -19.703 11.07 1 94.56 52 ALA B C 1
ATOM 3599 O O . ALA B 1 52 ? 5.363 -20.078 12.109 1 94.56 52 ALA B O 1
ATOM 3600 N N . HIS B 1 53 ? 7.172 -19.75 10.922 1 94.69 53 HIS B N 1
ATOM 3601 C CA . HIS B 1 53 ? 8.055 -20.188 11.992 1 94.69 53 HIS B CA 1
ATOM 3602 C C . HIS B 1 53 ? 8.086 -19.188 13.133 1 94.69 53 HIS B C 1
ATOM 3604 O O . HIS B 1 53 ? 7.988 -17.984 12.906 1 94.69 53 HIS B O 1
ATOM 3610 N N . SER B 1 54 ? 8.383 -19.641 14.312 1 94.5 54 SER B N 1
ATOM 3611 C CA . SER B 1 54 ? 8.344 -18.828 15.516 1 94.5 54 SER B CA 1
ATOM 3612 C C . SER B 1 54 ? 9.383 -17.703 15.453 1 94.5 54 SER B C 1
ATOM 3614 O O . SER B 1 54 ? 9.148 -16.609 15.953 1 94.5 54 SER B O 1
ATOM 3616 N N . PHE B 1 55 ? 10.555 -17.984 14.852 1 95.69 55 PHE B N 1
ATOM 3617 C CA . PHE B 1 55 ? 11.602 -16.969 14.844 1 95.69 55 PHE B CA 1
ATOM 3618 C C . PHE B 1 55 ? 11.172 -15.758 14.031 1 95.69 55 PHE B C 1
ATOM 3620 O O . PHE B 1 55 ? 11.602 -14.633 14.312 1 95.69 55 PHE B O 1
ATOM 3627 N N . VAL B 1 56 ? 10.359 -15.992 13.016 1 97.19 56 VAL B N 1
ATOM 3628 C CA . VAL B 1 56 ? 9.844 -14.898 12.195 1 97.19 56 VAL B CA 1
ATOM 3629 C C . VAL B 1 56 ? 8.844 -14.078 13.008 1 97.19 56 VAL B C 1
ATOM 3631 O O . VAL B 1 56 ? 8.945 -12.852 13.062 1 97.19 56 VAL B O 1
ATOM 3634 N N . VAL B 1 57 ? 7.867 -14.758 13.688 1 97.19 57 VAL B N 1
ATOM 3635 C CA . VAL B 1 57 ? 6.816 -14.117 14.469 1 97.19 57 VAL B CA 1
ATOM 3636 C C . VAL B 1 57 ? 7.434 -13.375 15.656 1 97.19 57 VAL B C 1
ATOM 3638 O O . VAL B 1 57 ? 7.07 -12.227 15.938 1 97.19 57 VAL B O 1
ATOM 3641 N N . ASP B 1 58 ? 8.391 -13.977 16.312 1 97.56 58 ASP B N 1
ATOM 3642 C CA . ASP B 1 58 ? 9.039 -13.391 17.484 1 97.56 58 ASP B CA 1
ATOM 3643 C C . ASP B 1 58 ? 9.781 -12.109 17.109 1 97.56 58 ASP B C 1
ATOM 3645 O O . ASP B 1 58 ? 9.773 -11.141 17.875 1 97.56 58 ASP B O 1
ATOM 3649 N N . ALA B 1 59 ? 10.445 -12.133 15.961 1 97.88 59 ALA B N 1
ATOM 3650 C CA . ALA B 1 59 ? 11.18 -10.945 15.516 1 97.88 59 ALA B CA 1
ATOM 3651 C C . ALA B 1 59 ? 10.242 -9.75 15.352 1 97.88 59 ALA B C 1
ATOM 3653 O O . ALA B 1 59 ? 10.57 -8.641 15.758 1 97.88 59 ALA B O 1
ATOM 3654 N N . VAL B 1 60 ? 9.07 -9.969 14.82 1 97.88 60 VAL B N 1
ATOM 3655 C CA . VAL B 1 60 ? 8.117 -8.891 14.57 1 97.88 60 VAL B CA 1
ATOM 3656 C C . VAL B 1 60 ? 7.48 -8.445 15.883 1 97.88 60 VAL B C 1
ATOM 3658 O O . VAL B 1 60 ? 7.312 -7.25 16.125 1 97.88 60 VAL B O 1
ATOM 3661 N N . VAL B 1 61 ? 7.133 -9.406 16.766 1 97.69 61 VAL B N 1
ATOM 3662 C CA . VAL B 1 61 ? 6.527 -9.094 18.047 1 97.69 61 VAL B CA 1
ATOM 3663 C C . VAL B 1 61 ? 7.488 -8.242 18.875 1 97.69 61 VAL B C 1
ATOM 3665 O O . VAL B 1 61 ? 7.078 -7.258 19.5 1 97.69 61 VAL B O 1
ATOM 3668 N N . GLU B 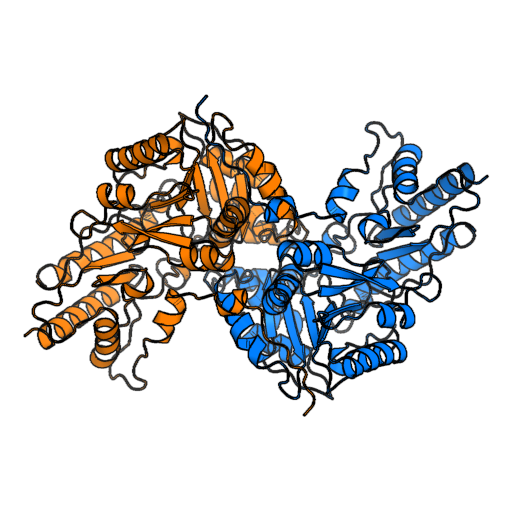1 62 ? 8.703 -8.609 18.859 1 97.38 62 GLU B N 1
ATOM 3669 C CA . GLU B 1 62 ? 9.711 -7.863 19.609 1 97.38 62 GLU B CA 1
ATOM 3670 C C . GLU B 1 62 ? 9.805 -6.422 19.125 1 97.38 62 GLU B C 1
ATOM 3672 O O . GLU B 1 62 ? 9.844 -5.488 19.922 1 97.38 62 GLU B O 1
ATOM 3677 N N . THR B 1 63 ? 9.844 -6.27 17.844 1 96.69 63 THR B N 1
ATOM 3678 C CA . THR B 1 63 ? 9.93 -4.926 17.266 1 96.69 63 THR B CA 1
ATOM 3679 C C . THR B 1 63 ? 8.672 -4.129 17.594 1 96.69 63 THR B C 1
ATOM 3681 O O . THR B 1 63 ? 8.75 -2.949 17.953 1 96.69 63 THR B O 1
ATOM 3684 N N . LEU B 1 64 ? 7.551 -4.758 17.469 1 96.88 64 LEU B N 1
ATOM 3685 C CA . LEU B 1 64 ? 6.273 -4.117 17.766 1 96.88 64 LEU B CA 1
ATOM 3686 C C . LEU B 1 64 ? 6.23 -3.633 19.203 1 96.88 64 LEU B C 1
ATOM 3688 O O . LEU B 1 64 ? 5.844 -2.492 19.469 1 96.88 64 LEU B O 1
ATOM 3692 N N . ARG B 1 65 ? 6.664 -4.391 20.125 1 96 65 ARG B N 1
ATOM 3693 C CA . ARG B 1 65 ? 6.602 -4.07 21.547 1 96 65 ARG B CA 1
ATOM 3694 C C . ARG B 1 65 ? 7.621 -2.996 21.906 1 96 65 ARG B C 1
ATOM 3696 O O . ARG B 1 65 ? 7.414 -2.236 22.859 1 96 65 ARG B O 1
ATOM 3703 N N . SER B 1 66 ? 8.664 -2.902 21.172 1 94.31 66 SER B N 1
ATOM 3704 C CA . SER B 1 66 ? 9.68 -1.893 21.453 1 94.31 66 SER B CA 1
ATOM 3705 C C . SER B 1 66 ? 9.148 -0.489 21.172 1 94.31 66 SER B C 1
ATOM 3707 O O . SER B 1 66 ? 9.727 0.499 21.641 1 94.31 66 SER B O 1
ATOM 3709 N N . GLY B 1 67 ? 8.109 -0.389 20.312 1 93.5 67 GLY B N 1
ATOM 3710 C CA . GLY B 1 67 ? 7.555 0.904 19.938 1 93.5 67 GLY B CA 1
ATOM 3711 C C . GLY B 1 67 ? 8.336 1.588 18.828 1 93.5 67 GLY B C 1
ATOM 3712 O O . GLY B 1 67 ? 7.906 2.617 18.297 1 93.5 67 GLY B O 1
ATOM 3713 N N . GLN B 1 68 ? 9.43 1.062 18.406 1 88.62 68 GLN B N 1
ATOM 3714 C CA . GLN B 1 68 ? 10.305 1.679 17.406 1 88.62 68 GLN B CA 1
ATOM 3715 C C . GLN B 1 68 ? 9.648 1.695 16.031 1 88.62 68 GLN B C 1
ATOM 3717 O O . GLN B 1 68 ? 9.992 2.52 15.18 1 88.62 68 GLN B O 1
ATOM 3722 N N . GLY B 1 69 ? 8.742 0.94 15.805 1 91.31 69 GLY B N 1
ATOM 3723 C CA . GLY B 1 69 ? 8.148 0.825 14.477 1 91.31 69 GLY B CA 1
ATOM 3724 C C . GLY B 1 69 ? 6.758 1.422 14.398 1 91.31 69 GLY B C 1
ATOM 3725 O O . GLY B 1 69 ? 6.008 1.14 13.461 1 91.31 69 GLY B O 1
ATOM 3726 N N . ASN B 1 70 ? 6.441 2.307 15.383 1 94.31 70 ASN B N 1
ATOM 3727 C CA . ASN B 1 70 ? 5.109 2.906 15.398 1 94.31 70 ASN B CA 1
ATOM 3728 C C . ASN B 1 70 ? 5.027 4.105 14.461 1 94.31 70 ASN B C 1
ATOM 3730 O O . ASN B 1 70 ? 3.932 4.535 14.094 1 94.31 70 ASN B O 1
ATOM 3734 N N . GLY B 1 71 ? 6.148 4.68 14.133 1 92.75 71 GLY B N 1
ATOM 3735 C CA . GLY B 1 71 ? 6.191 5.891 13.328 1 92.75 71 GLY B CA 1
ATOM 3736 C C . GLY B 1 71 ? 6.523 5.629 11.867 1 92.75 71 GLY B C 1
ATOM 3737 O O . GLY B 1 71 ? 6.609 4.477 11.445 1 92.75 71 GLY B O 1
ATOM 3738 N N . TYR B 1 72 ? 6.562 6.723 11.094 1 87.38 72 TYR B N 1
ATOM 3739 C CA . TYR B 1 72 ? 6.938 6.637 9.688 1 87.38 72 TYR B CA 1
ATOM 3740 C C . TYR B 1 72 ? 8.391 6.211 9.539 1 87.38 72 TYR B C 1
ATOM 3742 O O . TYR B 1 72 ? 9.18 6.324 10.477 1 87.38 72 TYR B O 1
ATOM 3750 N N . THR B 1 73 ? 8.688 5.598 8.461 1 87.38 73 THR B N 1
ATOM 3751 C CA . THR B 1 73 ? 10.055 5.25 8.086 1 87.38 73 THR B CA 1
ATOM 3752 C C . THR B 1 73 ? 10.414 5.867 6.742 1 87.38 73 THR B C 1
ATOM 3754 O O . THR B 1 73 ? 9.586 6.52 6.109 1 87.38 73 THR B O 1
ATOM 3757 N N . ASP B 1 74 ? 11.648 5.758 6.461 1 87.44 74 ASP B N 1
ATOM 3758 C CA . ASP B 1 74 ? 12.102 6.207 5.148 1 87.44 74 ASP B CA 1
ATOM 3759 C C . ASP B 1 74 ? 11.281 5.562 4.035 1 87.44 74 ASP B C 1
ATOM 3761 O O . ASP B 1 74 ? 10.938 4.383 4.113 1 87.44 74 ASP B O 1
ATOM 3765 N N . SER B 1 75 ? 11.055 6.379 3.041 1 87.31 75 SER B N 1
ATOM 3766 C CA . SER B 1 75 ? 10.195 5.93 1.948 1 87.31 75 SER B CA 1
ATOM 3767 C C . SER B 1 75 ? 10.797 4.715 1.243 1 87.31 75 SER B C 1
ATOM 3769 O O . SER B 1 75 ? 10.062 3.883 0.704 1 87.31 75 SER B O 1
ATOM 3771 N N . LEU B 1 76 ? 12.125 4.617 1.301 1 93.12 76 LEU B N 1
ATOM 3772 C CA . LEU B 1 76 ? 12.766 3.502 0.617 1 93.12 76 LEU B CA 1
ATOM 3773 C C . LEU B 1 76 ? 12.883 2.291 1.537 1 93.12 76 LEU B C 1
ATOM 3775 O O . LEU B 1 76 ? 13.172 1.183 1.08 1 93.12 76 LEU B O 1
ATOM 3779 N N . GLY B 1 77 ? 12.641 2.51 2.818 1 94.69 77 GLY B N 1
ATOM 3780 C CA . GLY B 1 77 ? 12.688 1.423 3.785 1 94.69 77 GLY B CA 1
ATOM 3781 C C . GLY B 1 77 ? 13.688 1.653 4.898 1 94.69 77 GLY B C 1
ATOM 3782 O O . GLY B 1 77 ? 14.508 2.568 4.824 1 94.69 77 GLY B O 1
ATOM 3783 N N . TYR B 1 78 ? 13.586 0.87 5.93 1 96 78 TYR B N 1
ATOM 3784 C CA . TYR B 1 78 ? 14.453 0.919 7.102 1 96 78 TYR B CA 1
ATOM 3785 C C . TYR B 1 78 ? 15.891 0.587 6.727 1 96 78 TYR B C 1
ATOM 3787 O O . TYR B 1 78 ? 16.156 -0.456 6.125 1 96 78 TYR B O 1
ATOM 3795 N N . GLY B 1 79 ? 16.828 1.447 7.047 1 97.06 79 GLY B N 1
ATOM 3796 C CA . GLY B 1 79 ? 18.219 1.343 6.637 1 97.06 79 GLY B CA 1
ATOM 3797 C C . GLY B 1 79 ? 18.828 -0.016 6.926 1 97.06 79 GLY B C 1
ATOM 3798 O O . GLY B 1 79 ? 19.297 -0.703 6.016 1 97.06 79 GLY B O 1
ATOM 3799 N N . PRO B 1 80 ? 18.828 -0.416 8.164 1 98.06 80 PRO B N 1
ATOM 3800 C CA . PRO B 1 80 ? 19.406 -1.709 8.516 1 98.06 80 PRO B CA 1
ATOM 3801 C C . PRO B 1 80 ? 18.75 -2.879 7.789 1 98.06 80 PRO B C 1
ATOM 3803 O O . PRO B 1 80 ? 19.422 -3.871 7.48 1 98.06 80 PRO B O 1
ATOM 3806 N N . ALA B 1 81 ? 17.484 -2.811 7.531 1 98.25 81 ALA B N 1
ATOM 3807 C CA . ALA B 1 81 ? 16.812 -3.846 6.742 1 98.25 81 ALA B CA 1
ATOM 3808 C C . ALA B 1 81 ? 17.344 -3.873 5.312 1 98.25 81 ALA B C 1
ATOM 3810 O O . ALA B 1 81 ? 17.625 -4.941 4.766 1 98.25 81 ALA B O 1
ATOM 3811 N N . ARG B 1 82 ? 17.453 -2.691 4.699 1 98.44 82 ARG B N 1
ATOM 3812 C CA . ARG B 1 82 ? 17.984 -2.582 3.346 1 98.44 82 ARG B CA 1
ATOM 3813 C C . ARG B 1 82 ? 19.422 -3.104 3.277 1 98.44 82 ARG B C 1
ATOM 3815 O O . ARG B 1 82 ? 19.797 -3.76 2.307 1 98.44 82 ARG B O 1
ATOM 3822 N N . GLU B 1 83 ? 20.172 -2.852 4.324 1 98.75 83 GLU B N 1
ATOM 3823 C CA . GLU B 1 83 ? 21.547 -3.367 4.402 1 98.75 83 GLU B CA 1
ATOM 3824 C C . GLU B 1 83 ? 21.547 -4.891 4.5 1 98.75 83 GLU B C 1
ATOM 3826 O O . GLU B 1 83 ? 22.344 -5.555 3.832 1 98.75 83 GLU B O 1
ATOM 3831 N N . THR B 1 84 ? 20.719 -5.395 5.316 1 98.75 84 THR B N 1
ATOM 3832 C CA . THR B 1 84 ? 20.625 -6.836 5.492 1 98.75 84 THR B CA 1
ATOM 3833 C C . THR B 1 84 ? 20.281 -7.52 4.168 1 98.75 84 THR B C 1
ATOM 3835 O O . THR B 1 84 ? 20.922 -8.5 3.791 1 98.75 84 THR B O 1
ATOM 3838 N N . LEU B 1 85 ? 19.344 -6.996 3.473 1 98.75 85 LEU B N 1
ATOM 3839 C CA . LEU B 1 85 ? 18.922 -7.57 2.197 1 98.75 85 LEU B CA 1
ATOM 3840 C C . LEU B 1 85 ? 20.031 -7.426 1.153 1 98.75 85 LEU B C 1
ATOM 3842 O O . LEU B 1 85 ? 20.25 -8.336 0.355 1 98.75 85 LEU B O 1
ATOM 3846 N N . SER B 1 86 ? 20.656 -6.234 1.134 1 98.69 86 SER B N 1
ATOM 3847 C CA . SER B 1 86 ? 21.75 -6.051 0.179 1 98.69 86 SER B CA 1
ATOM 3848 C C . SER B 1 86 ? 22.844 -7.09 0.383 1 98.69 86 SER B C 1
ATOM 3850 O O . SER B 1 86 ? 23.391 -7.621 -0.586 1 98.69 86 SER B O 1
ATOM 3852 N N . ARG B 1 87 ? 23.141 -7.41 1.611 1 98.31 87 ARG B N 1
ATOM 3853 C CA . ARG B 1 87 ? 24.141 -8.422 1.907 1 98.31 87 ARG B CA 1
ATOM 3854 C C . ARG B 1 87 ? 23.656 -9.812 1.507 1 98.31 87 ARG B C 1
ATOM 3856 O O . ARG B 1 87 ? 24.406 -10.586 0.905 1 98.31 87 ARG B O 1
ATOM 3863 N N . ALA B 1 88 ? 22.5 -10.094 1.796 1 97.69 88 ALA B N 1
ATOM 3864 C CA . ALA B 1 88 ? 21.938 -11.43 1.564 1 97.69 88 ALA B CA 1
ATOM 3865 C C . ALA B 1 88 ? 21.859 -11.734 0.072 1 97.69 88 ALA B C 1
ATOM 3867 O O . ALA B 1 88 ? 21.922 -12.898 -0.333 1 97.69 88 ALA B O 1
ATOM 3868 N N . TYR B 1 89 ? 21.781 -10.727 -0.765 1 98.38 89 TYR B N 1
ATOM 3869 C CA . TYR B 1 89 ? 21.5 -10.961 -2.176 1 98.38 89 TYR B CA 1
ATOM 3870 C C . TYR B 1 89 ? 22.609 -10.391 -3.055 1 98.38 89 TYR B C 1
ATOM 3872 O O . TYR B 1 89 ? 22.375 -10.07 -4.223 1 98.38 89 TYR B O 1
ATOM 3880 N N . SER B 1 90 ? 23.688 -10.109 -2.439 1 98.5 90 SER B N 1
ATOM 3881 C CA . SER B 1 90 ? 24.906 -9.859 -3.213 1 98.5 90 SER B CA 1
ATOM 3882 C C . SER B 1 90 ? 25.5 -11.156 -3.75 1 98.5 90 SER B C 1
ATOM 3884 O O . SER B 1 90 ? 25.391 -12.203 -3.111 1 98.5 90 SER B O 1
ATOM 3886 N N . TYR B 1 91 ? 26.094 -11.078 -4.902 1 98.06 91 TYR B N 1
ATOM 3887 C CA . TYR B 1 91 ? 26.719 -12.234 -5.543 1 98.06 91 TYR B CA 1
ATOM 3888 C C . TYR B 1 91 ? 28.141 -11.914 -5.992 1 98.06 91 TYR B C 1
ATOM 3890 O O . TYR B 1 91 ? 28.594 -10.773 -5.863 1 98.06 91 TYR B O 1
ATOM 3898 N N . ASP B 1 92 ? 28.859 -12.945 -6.512 1 97.19 92 ASP B N 1
ATOM 3899 C CA . ASP B 1 92 ? 30.25 -12.773 -6.902 1 97.19 92 ASP B CA 1
ATOM 3900 C C . ASP B 1 92 ? 30.391 -11.727 -8.008 1 97.19 92 ASP B C 1
ATOM 3902 O O . ASP B 1 92 ? 31.344 -10.953 -8.016 1 97.19 92 ASP B O 1
ATOM 3906 N N . ASN B 1 93 ? 29.453 -11.68 -8.852 1 96.38 93 ASN B N 1
ATOM 3907 C CA . ASN B 1 93 ? 29.562 -10.797 -10.016 1 96.38 93 ASN B CA 1
ATOM 3908 C C . ASN B 1 93 ? 29.141 -9.367 -9.68 1 96.38 93 ASN B C 1
ATOM 3910 O O . ASN B 1 93 ? 29.547 -8.422 -10.352 1 96.38 93 ASN B O 1
ATOM 3914 N N . ILE B 1 94 ? 28.328 -9.266 -8.641 1 96.88 94 ILE B N 1
ATOM 3915 C CA . ILE B 1 94 ? 27.797 -7.934 -8.344 1 96.88 94 ILE B CA 1
ATOM 3916 C C . ILE B 1 94 ? 27.469 -7.828 -6.859 1 96.88 94 ILE B C 1
ATOM 3918 O O . ILE B 1 94 ? 26.672 -8.609 -6.34 1 96.88 94 ILE B O 1
ATOM 3922 N N . ARG B 1 95 ? 28.031 -6.84 -6.168 1 97.06 95 ARG B N 1
ATOM 3923 C CA . ARG B 1 95 ? 27.734 -6.527 -4.773 1 97.06 95 ARG B CA 1
ATOM 3924 C C . ARG B 1 95 ? 26.719 -5.398 -4.668 1 97.06 95 ARG B C 1
ATOM 3926 O O . ARG B 1 95 ? 26.906 -4.324 -5.242 1 97.06 95 ARG B O 1
ATOM 3933 N N . LEU B 1 96 ? 25.672 -5.629 -3.967 1 98.31 96 LEU B N 1
ATOM 3934 C CA . LEU B 1 96 ? 24.625 -4.625 -3.758 1 98.31 96 LEU B CA 1
ATOM 3935 C C . LEU B 1 96 ? 24.922 -3.801 -2.508 1 98.31 96 LEU B C 1
ATOM 3937 O O . LEU B 1 96 ? 25.609 -4.266 -1.598 1 98.31 96 LEU B O 1
ATOM 3941 N N . THR B 1 97 ? 24.484 -2.582 -2.453 1 98.12 97 THR B N 1
ATOM 3942 C CA . THR B 1 97 ? 24.422 -1.733 -1.269 1 98.12 97 THR B CA 1
ATOM 3943 C C . THR B 1 97 ? 22.969 -1.43 -0.902 1 98.12 97 THR B C 1
ATOM 3945 O O . THR B 1 97 ? 22.047 -1.812 -1.627 1 98.12 97 THR B O 1
ATOM 3948 N N . LYS B 1 98 ? 22.781 -0.804 0.22 1 97.69 98 LYS B N 1
ATOM 3949 C CA . LYS B 1 98 ? 21.438 -0.463 0.647 1 97.69 98 LYS B CA 1
ATOM 3950 C C . LYS B 1 98 ? 20.734 0.411 -0.39 1 97.69 98 LYS B C 1
ATOM 3952 O O . LYS B 1 98 ? 19.5 0.398 -0.495 1 97.69 98 LYS B O 1
ATOM 3957 N N . GLU B 1 99 ? 21.484 1.195 -1.201 1 96.62 99 GLU B N 1
ATOM 3958 C CA . GLU B 1 99 ? 20.922 2.07 -2.223 1 96.62 99 GLU B CA 1
ATOM 3959 C C . GLU B 1 99 ? 20.297 1.264 -3.357 1 96.62 99 GLU B C 1
ATOM 3961 O O . GLU B 1 99 ? 19.531 1.8 -4.156 1 96.62 99 GLU B O 1
ATOM 3966 N N . ASP B 1 100 ? 20.609 -0.058 -3.432 1 98.06 100 ASP B N 1
ATOM 3967 C CA . ASP B 1 100 ? 20.094 -0.941 -4.473 1 98.06 100 ASP B CA 1
ATOM 3968 C C . ASP B 1 100 ? 18.859 -1.698 -3.984 1 98.06 100 ASP B C 1
ATOM 3970 O O . ASP B 1 100 ? 18.375 -2.596 -4.668 1 98.06 100 ASP B O 1
ATOM 3974 N N . VAL B 1 101 ? 18.469 -1.374 -2.768 1 98.31 101 VAL B N 1
ATOM 3975 C CA . VAL B 1 101 ? 17.359 -2.102 -2.152 1 98.31 101 VAL B CA 1
ATOM 3976 C C . VAL B 1 101 ? 16.219 -1.134 -1.828 1 98.31 101 VAL B C 1
ATOM 3978 O O . VAL B 1 101 ? 16.422 -0.153 -1.107 1 98.31 101 VAL B O 1
ATOM 3981 N N . ILE B 1 102 ? 15.078 -1.381 -2.363 1 97.31 102 ILE B N 1
ATOM 3982 C CA . ILE B 1 102 ? 13.859 -0.634 -2.061 1 97.31 102 ILE B CA 1
ATOM 3983 C C . ILE B 1 102 ? 12.828 -1.565 -1.427 1 97.31 102 ILE B C 1
ATOM 3985 O O . ILE B 1 102 ? 12.445 -2.572 -2.025 1 97.31 102 ILE B O 1
ATOM 3989 N N . ILE B 1 103 ? 12.438 -1.279 -0.216 1 97.38 103 ILE B N 1
ATOM 3990 C CA . ILE B 1 103 ? 11.422 -2.092 0.447 1 97.38 103 ILE B CA 1
ATOM 3991 C C . ILE B 1 103 ? 10.031 -1.532 0.146 1 97.38 103 ILE B C 1
ATOM 3993 O O . ILE B 1 103 ? 9.836 -0.314 0.124 1 97.38 103 ILE B O 1
ATOM 3997 N N . ASP B 1 104 ? 9.102 -2.381 -0.113 1 95.62 104 ASP B N 1
ATOM 3998 C CA . ASP B 1 104 ? 7.773 -1.994 -0.585 1 95.62 104 ASP B CA 1
ATOM 3999 C C . ASP B 1 104 ? 6.688 -2.842 0.073 1 95.62 104 ASP B C 1
ATOM 4001 O O . ASP B 1 104 ? 6.984 -3.721 0.884 1 95.62 104 ASP B O 1
ATOM 4005 N N . ILE B 1 105 ? 5.449 -2.496 -0.204 1 93.75 105 ILE B N 1
ATOM 4006 C CA . ILE B 1 105 ? 4.293 -3.166 0.381 1 93.75 105 ILE B CA 1
ATOM 4007 C C . ILE B 1 105 ? 4.074 -4.508 -0.311 1 93.75 105 ILE B C 1
ATOM 4009 O O . ILE B 1 105 ? 3.15 -4.652 -1.116 1 93.75 105 ILE B O 1
ATOM 4013 N N . GLY B 1 106 ? 4.93 -5.453 0.053 1 94.38 106 GLY B N 1
ATOM 4014 C CA . GLY B 1 106 ? 4.898 -6.766 -0.578 1 94.38 106 GLY B CA 1
ATOM 4015 C C . GLY B 1 106 ? 5.508 -6.773 -1.967 1 94.38 106 GLY B C 1
ATOM 4016 O O . GLY B 1 106 ? 6 -5.75 -2.441 1 94.38 106 GLY B O 1
ATOM 4017 N N . GLY B 1 107 ? 5.562 -7.984 -2.512 1 94.88 107 GLY B N 1
ATOM 4018 C CA . GLY B 1 107 ? 6.02 -8.117 -3.885 1 94.88 107 GLY B CA 1
ATOM 4019 C C . GLY B 1 107 ? 5.145 -7.371 -4.879 1 94.88 107 GLY B C 1
ATOM 4020 O O . GLY B 1 107 ? 5.645 -6.816 -5.859 1 94.88 107 GLY B O 1
ATOM 4021 N N . THR B 1 108 ? 3.859 -7.352 -4.59 1 93.38 108 THR B N 1
ATOM 4022 C CA . THR B 1 108 ? 2.908 -6.664 -5.457 1 93.38 108 THR B CA 1
ATOM 4023 C C . THR B 1 108 ? 3.215 -5.172 -5.523 1 93.38 108 THR B C 1
ATOM 4025 O O . THR B 1 108 ? 3.182 -4.574 -6.598 1 93.38 108 THR B O 1
ATOM 4028 N N . GLY B 1 109 ? 3.461 -4.59 -4.332 1 93.62 109 GLY B N 1
ATOM 4029 C CA . GLY B 1 109 ? 3.855 -3.191 -4.32 1 93.62 109 GLY B CA 1
ATOM 4030 C C . GLY B 1 109 ? 5.145 -2.93 -5.078 1 93.62 109 GLY B C 1
ATOM 4031 O O . GLY B 1 109 ? 5.27 -1.916 -5.77 1 93.62 109 GLY B O 1
ATOM 4032 N N . ALA B 1 110 ? 6.105 -3.775 -4.922 1 95.75 110 ALA B N 1
ATOM 4033 C CA . ALA B 1 110 ? 7.383 -3.662 -5.621 1 95.75 110 ALA B CA 1
ATOM 4034 C C . ALA B 1 110 ? 7.184 -3.689 -7.133 1 95.75 110 ALA B C 1
ATOM 4036 O O . ALA B 1 110 ? 7.766 -2.879 -7.859 1 95.75 110 ALA B O 1
ATOM 4037 N N . ILE B 1 111 ? 6.336 -4.605 -7.598 1 96.25 111 ILE B N 1
ATOM 4038 C CA . ILE B 1 111 ? 6.02 -4.711 -9.016 1 96.25 111 ILE B CA 1
ATOM 4039 C C . ILE B 1 111 ? 5.359 -3.422 -9.5 1 96.25 111 ILE B C 1
ATOM 4041 O O . ILE B 1 111 ? 5.746 -2.863 -10.523 1 96.25 111 ILE B O 1
ATOM 4045 N N . HIS B 1 112 ? 4.418 -3.004 -8.75 1 93.31 112 HIS B N 1
ATOM 4046 C CA . HIS B 1 112 ? 3.686 -1.798 -9.125 1 93.31 112 HIS B CA 1
ATOM 4047 C C . HIS B 1 112 ? 4.617 -0.596 -9.227 1 93.31 112 HIS B C 1
ATOM 4049 O O . HIS B 1 112 ? 4.523 0.191 -10.164 1 93.31 112 HIS B O 1
ATOM 4055 N N . THR B 1 113 ? 5.488 -0.448 -8.242 1 93.69 113 THR B N 1
ATOM 4056 C CA . THR B 1 113 ? 6.453 0.646 -8.242 1 93.69 113 THR B CA 1
ATOM 4057 C C . THR B 1 113 ? 7.309 0.62 -9.508 1 93.69 113 THR B C 1
ATOM 4059 O O . THR B 1 113 ? 7.449 1.637 -10.188 1 93.69 113 THR B O 1
ATOM 4062 N N . ILE B 1 114 ? 7.816 -0.51 -9.82 1 95.31 114 ILE B N 1
ATOM 4063 C CA . ILE B 1 114 ? 8.711 -0.634 -10.969 1 95.31 114 ILE B CA 1
ATOM 4064 C C . ILE B 1 114 ? 7.938 -0.35 -12.25 1 95.31 114 ILE B C 1
ATOM 4066 O O . ILE B 1 114 ? 8.43 0.359 -13.133 1 95.31 114 ILE B O 1
ATOM 4070 N N . LEU B 1 115 ? 6.754 -0.839 -12.375 1 95.12 115 LEU B N 1
ATOM 4071 C CA . LEU B 1 115 ? 5.977 -0.615 -13.594 1 95.12 115 LEU B CA 1
ATOM 4072 C C . LEU B 1 115 ? 5.609 0.858 -13.742 1 95.12 115 LEU B C 1
ATOM 4074 O O . LEU B 1 115 ? 5.637 1.401 -14.844 1 95.12 115 LEU B O 1
ATOM 4078 N N . GLN B 1 116 ? 5.254 1.521 -12.633 1 92.62 116 GLN B N 1
ATOM 4079 C CA . GLN B 1 116 ? 4.965 2.949 -12.68 1 92.62 116 GLN B CA 1
ATOM 4080 C C . GLN B 1 116 ? 6.168 3.736 -13.195 1 92.62 116 GLN B C 1
ATOM 4082 O O . GLN B 1 116 ? 6.004 4.707 -13.938 1 92.62 116 GLN B O 1
ATOM 4087 N N . VAL B 1 117 ? 7.324 3.346 -12.766 1 94 117 VAL B N 1
ATOM 4088 C CA . VAL B 1 117 ? 8.547 4.082 -13.078 1 94 117 VAL B CA 1
ATOM 4089 C C . VAL B 1 117 ? 8.961 3.822 -14.523 1 94 117 VAL B C 1
ATOM 4091 O O . VAL B 1 117 ? 9.477 4.715 -15.195 1 94 117 VAL B O 1
ATOM 4094 N N . PHE B 1 118 ? 8.609 2.684 -15.086 1 94.25 118 PHE B N 1
ATOM 4095 C CA . PHE B 1 118 ? 9.148 2.275 -16.375 1 94.25 118 PHE B CA 1
ATOM 4096 C C . PHE B 1 118 ? 8.156 2.57 -17.5 1 94.25 118 PHE B C 1
ATOM 4098 O O . PHE B 1 118 ? 8.547 2.766 -18.656 1 94.25 118 PHE B O 1
ATOM 4105 N N . LEU B 1 119 ? 6.852 2.619 -17.203 1 93.94 119 LEU B N 1
ATOM 4106 C CA . LEU B 1 119 ? 5.887 2.545 -18.297 1 93.94 119 LEU B CA 1
ATOM 4107 C C . LEU B 1 119 ? 5.199 3.891 -18.516 1 93.94 119 LEU B C 1
ATOM 4109 O O . LEU B 1 119 ? 4.703 4.496 -17.562 1 93.94 119 LEU B O 1
ATOM 4113 N N . ASN B 1 120 ? 5.184 4.352 -19.688 1 92.06 120 ASN B N 1
ATOM 4114 C CA . ASN B 1 120 ? 4.285 5.379 -20.219 1 92.06 120 ASN B CA 1
ATOM 4115 C C . ASN B 1 120 ? 3.135 4.77 -21 1 92.06 120 ASN B C 1
ATOM 4117 O O . ASN B 1 120 ? 3.203 3.611 -21.422 1 92.06 120 ASN B O 1
ATOM 4121 N N . PRO B 1 121 ? 2.031 5.539 -21.141 1 91.5 121 PRO B N 1
ATOM 4122 C CA . PRO B 1 121 ? 1.004 5.059 -22.062 1 91.5 121 PRO B CA 1
ATOM 4123 C C . PRO B 1 121 ? 1.571 4.676 -23.422 1 91.5 121 PRO B C 1
ATOM 4125 O O . PRO B 1 121 ? 2.35 5.434 -24.016 1 91.5 121 PRO B O 1
ATOM 4128 N N . GLY B 1 122 ? 1.26 3.492 -23.875 1 93.25 122 GLY B N 1
ATOM 4129 C CA . GLY B 1 122 ? 1.723 3.033 -25.172 1 93.25 122 GLY B CA 1
ATOM 4130 C C . GLY B 1 122 ? 2.924 2.109 -25.094 1 93.25 122 GLY B C 1
ATOM 4131 O O . GLY B 1 122 ? 3.205 1.358 -26.031 1 93.25 122 GLY B O 1
ATOM 4132 N N . ASP B 1 123 ? 3.676 2.133 -23.953 1 94.31 123 ASP B N 1
ATOM 4133 C CA . ASP B 1 123 ? 4.758 1.175 -23.75 1 94.31 123 ASP B CA 1
ATOM 4134 C C . ASP B 1 123 ? 4.207 -0.233 -23.531 1 94.31 123 ASP B C 1
ATOM 4136 O O . ASP B 1 123 ? 3 -0.415 -23.359 1 94.31 123 ASP B O 1
ATOM 4140 N N . ASN B 1 124 ? 5.121 -1.212 -23.609 1 96.06 124 ASN B N 1
ATOM 4141 C CA . ASN B 1 124 ? 4.656 -2.555 -23.297 1 96.06 124 ASN B CA 1
ATOM 4142 C C . ASN B 1 124 ? 5.707 -3.344 -22.516 1 96.06 124 ASN B C 1
ATOM 4144 O O . ASN B 1 124 ? 6.879 -2.961 -22.484 1 96.06 124 ASN B O 1
ATOM 4148 N N . ILE B 1 125 ? 5.285 -4.344 -21.812 1 97.62 125 ILE B N 1
ATOM 4149 C CA . ILE B 1 125 ? 6.117 -5.352 -21.172 1 97.62 125 ILE B CA 1
ATOM 4150 C C . ILE B 1 125 ? 5.777 -6.73 -21.719 1 97.62 125 ILE B C 1
ATOM 4152 O O . ILE B 1 125 ? 4.676 -6.949 -22.234 1 97.62 125 ILE B O 1
ATOM 4156 N N . LEU B 1 126 ? 6.773 -7.625 -21.672 1 98.62 126 LEU B N 1
ATOM 4157 C CA . LEU B 1 126 ? 6.559 -9.016 -22.047 1 98.62 126 LEU B CA 1
ATOM 4158 C C . LEU B 1 126 ? 6.375 -9.898 -20.812 1 98.62 126 LEU B C 1
ATOM 4160 O O . LEU B 1 126 ? 7.219 -9.891 -19.922 1 98.62 126 LEU B O 1
ATOM 4164 N N . ILE B 1 127 ? 5.262 -10.617 -20.75 1 98.56 127 ILE B N 1
ATOM 4165 C CA . ILE B 1 127 ? 4.973 -11.469 -19.594 1 98.56 127 ILE B CA 1
ATOM 4166 C C . ILE B 1 127 ? 4.676 -12.891 -20.062 1 98.56 127 ILE B C 1
ATOM 4168 O O . ILE B 1 127 ? 4.273 -13.102 -21.203 1 98.56 127 ILE B O 1
ATOM 4172 N N . SER B 1 128 ? 4.883 -13.82 -19.234 1 98.19 128 SER B N 1
ATOM 4173 C CA . SER B 1 128 ? 4.762 -15.219 -19.625 1 98.19 128 SER B CA 1
ATOM 4174 C C . SER B 1 128 ? 3.303 -15.648 -19.703 1 98.19 128 SER B C 1
ATOM 4176 O O . SER B 1 128 ? 2.449 -15.086 -19.016 1 98.19 128 SER B O 1
ATOM 4178 N N . SER B 1 129 ? 3.053 -16.609 -20.516 1 97.56 129 SER B N 1
ATOM 4179 C CA . SER B 1 129 ? 1.812 -17.359 -20.594 1 97.56 129 SER B CA 1
ATOM 4180 C C . SER B 1 129 ? 2.084 -18.859 -20.625 1 97.56 129 SER B C 1
ATOM 4182 O O . SER B 1 129 ? 2.68 -19.391 -21.562 1 97.56 129 SER B O 1
ATOM 4184 N N . PRO B 1 130 ? 1.625 -19.641 -19.609 1 96.69 130 PRO B N 1
ATOM 4185 C CA . PRO B 1 130 ? 0.939 -19.141 -18.422 1 96.69 130 PRO B CA 1
ATOM 4186 C C . PRO B 1 130 ? 1.817 -18.203 -17.594 1 96.69 130 PRO B C 1
ATOM 4188 O O . PRO B 1 130 ? 3.047 -18.297 -17.641 1 96.69 130 PRO B O 1
ATOM 4191 N N . GLY B 1 131 ? 1.202 -17.312 -16.891 1 96.06 131 GLY B N 1
ATOM 4192 C CA . GLY B 1 131 ? 1.944 -16.375 -16.047 1 96.06 131 GLY B CA 1
ATOM 4193 C C . GLY B 1 131 ? 1.082 -15.695 -15.008 1 96.06 131 GLY B C 1
ATOM 4194 O O . GLY B 1 131 ? -0.139 -15.867 -14.992 1 96.06 131 GLY B O 1
ATOM 4195 N N . PHE B 1 132 ? 1.701 -15.062 -14.109 1 94.31 132 PHE B N 1
ATOM 4196 C CA . PHE B 1 132 ? 1.02 -14.297 -13.07 1 94.31 132 PHE B CA 1
ATOM 4197 C C . PHE B 1 132 ? 0.275 -13.109 -13.68 1 94.31 132 PHE B C 1
ATOM 4199 O O . PHE B 1 132 ? 0.892 -12.211 -14.242 1 94.31 132 PHE B O 1
ATOM 4206 N N . PRO B 1 133 ? -0.979 -12.969 -13.508 1 93.62 133 PRO B N 1
ATOM 4207 C CA . PRO B 1 133 ? -1.792 -12.07 -14.336 1 93.62 133 PRO B CA 1
ATOM 4208 C C . PRO B 1 133 ? -1.761 -10.625 -13.844 1 93.62 133 PRO B C 1
ATOM 4210 O O . PRO B 1 133 ? -2.16 -9.711 -14.57 1 93.62 133 PRO B O 1
ATOM 4213 N N . LEU B 1 134 ? -1.36 -10.414 -12.68 1 92.81 134 LEU B N 1
ATOM 4214 C CA . LEU B 1 134 ? -1.395 -9.078 -12.102 1 92.81 134 LEU B CA 1
ATOM 4215 C C . LEU B 1 134 ? -0.523 -8.117 -12.898 1 92.81 134 LEU B C 1
ATOM 4217 O O . LEU B 1 134 ? -0.792 -6.914 -12.945 1 92.81 134 LEU B O 1
ATOM 4221 N N . TYR B 1 135 ? 0.488 -8.594 -13.539 1 95.81 135 TYR B N 1
ATOM 4222 C CA . TYR B 1 135 ? 1.325 -7.77 -14.406 1 95.81 135 TYR B CA 1
ATOM 4223 C C . TYR B 1 135 ? 0.5 -7.129 -15.516 1 95.81 135 TYR B C 1
ATOM 4225 O O . TYR B 1 135 ? 0.68 -5.949 -15.828 1 95.81 135 TYR B O 1
ATOM 4233 N N . LYS B 1 136 ? -0.36 -7.922 -16.094 1 94.62 136 LYS B N 1
ATOM 4234 C CA . LYS B 1 136 ? -1.238 -7.402 -17.141 1 94.62 136 LYS B CA 1
ATOM 4235 C C . LYS B 1 136 ? -2.193 -6.352 -16.578 1 94.62 136 LYS B C 1
ATOM 4237 O O . LYS B 1 136 ? -2.367 -5.285 -17.172 1 94.62 136 LYS B O 1
ATOM 4242 N N . THR B 1 137 ? -2.744 -6.684 -15.445 1 92.5 137 THR B N 1
ATOM 4243 C CA . THR B 1 137 ? -3.682 -5.77 -14.797 1 92.5 137 THR B CA 1
ATOM 4244 C C . THR B 1 137 ? -3.018 -4.422 -14.516 1 92.5 137 THR B C 1
ATOM 4246 O O . THR B 1 137 ? -3.582 -3.371 -14.82 1 92.5 137 THR B O 1
ATOM 4249 N N . MET B 1 138 ? -1.828 -4.43 -13.992 1 93.06 138 MET B N 1
ATOM 4250 C CA . MET B 1 138 ? -1.121 -3.211 -13.602 1 93.06 138 MET B CA 1
ATOM 4251 C C . MET B 1 138 ? -0.661 -2.436 -14.828 1 93.06 138 MET B C 1
ATOM 4253 O O . MET B 1 138 ? -0.752 -1.206 -14.867 1 93.06 138 MET B O 1
ATOM 4257 N N . ALA B 1 139 ? -0.161 -3.154 -15.828 1 93.81 139 ALA B N 1
ATOM 4258 C CA . ALA B 1 139 ? 0.242 -2.488 -17.062 1 93.81 139 ALA B CA 1
ATOM 4259 C C . ALA B 1 139 ? -0.939 -1.771 -17.719 1 93.81 139 ALA B C 1
ATOM 4261 O O . ALA B 1 139 ? -0.822 -0.614 -18.125 1 93.81 139 ALA B O 1
ATOM 4262 N N . GLN B 1 140 ? -2.072 -2.445 -17.719 1 91.62 140 GLN B N 1
ATOM 4263 C CA . GLN B 1 140 ? -3.268 -1.871 -18.328 1 91.62 140 GLN B CA 1
ATOM 4264 C C . GLN B 1 140 ? -3.762 -0.662 -17.547 1 91.62 140 GLN B C 1
ATOM 4266 O O . GLN B 1 140 ? -4.234 0.315 -18.125 1 91.62 140 GLN B O 1
ATOM 4271 N N . ASN B 1 141 ? -3.689 -0.737 -16.25 1 89.38 141 ASN B N 1
ATOM 4272 C CA . ASN B 1 141 ? -4.043 0.401 -15.414 1 89.38 141 ASN B CA 1
ATOM 4273 C C . ASN B 1 141 ? -3.209 1.632 -15.75 1 89.38 141 ASN B C 1
ATOM 4275 O O . ASN B 1 141 ? -3.701 2.76 -15.68 1 89.38 141 ASN B O 1
ATOM 4279 N N . LEU B 1 142 ? -1.966 1.438 -16.172 1 90.38 142 LEU B N 1
ATOM 4280 C CA . LEU B 1 142 ? -1.049 2.51 -16.547 1 90.38 142 LEU B CA 1
ATOM 4281 C C . LEU B 1 142 ? -1.187 2.857 -18.031 1 90.38 142 LEU B C 1
ATOM 4283 O O . LEU B 1 142 ? -0.372 3.605 -18.578 1 90.38 142 LEU B O 1
ATOM 4287 N N . LYS B 1 143 ? -2.193 2.227 -18.719 1 90.94 143 LYS B N 1
ATOM 4288 C CA . LYS B 1 143 ? -2.467 2.432 -20.141 1 90.94 143 LYS B CA 1
ATOM 4289 C C . LYS B 1 143 ? -1.308 1.935 -21 1 90.94 143 LYS B C 1
ATOM 4291 O O . LYS B 1 143 ? -1.038 2.488 -22.062 1 90.94 143 LYS B O 1
ATOM 4296 N N . ALA B 1 144 ? -0.546 0.989 -20.438 1 93.94 144 ALA B N 1
ATOM 4297 C CA . ALA B 1 144 ? 0.464 0.23 -21.172 1 93.94 144 ALA B CA 1
ATOM 4298 C C . ALA B 1 144 ? -0.059 -1.151 -21.562 1 93.94 144 ALA B C 1
ATOM 4300 O O . ALA B 1 144 ? -1.212 -1.485 -21.281 1 93.94 144 ALA B O 1
ATOM 4301 N N . GLU B 1 145 ? 0.745 -1.821 -22.312 1 94.81 145 GLU B N 1
ATOM 4302 C CA . GLU B 1 145 ? 0.306 -3.133 -22.781 1 94.81 145 GLU B CA 1
ATOM 4303 C C . GLU B 1 145 ? 1.175 -4.246 -22.188 1 94.81 145 GLU B C 1
ATOM 4305 O O . GLU B 1 145 ? 2.385 -4.074 -22.031 1 94.81 145 GLU B O 1
ATOM 4310 N N . ALA B 1 146 ? 0.603 -5.363 -21.844 1 96.44 146 ALA B N 1
ATOM 4311 C CA . ALA B 1 146 ? 1.314 -6.598 -21.531 1 96.44 146 ALA B CA 1
ATOM 4312 C C . ALA B 1 146 ? 1.182 -7.617 -22.656 1 96.44 146 ALA B C 1
ATOM 4314 O O . ALA B 1 146 ? 0.091 -8.133 -22.906 1 96.44 146 ALA B O 1
ATOM 4315 N N . ILE B 1 147 ? 2.242 -7.863 -23.328 1 98.12 147 ILE B N 1
ATOM 4316 C CA . ILE B 1 147 ? 2.273 -8.844 -24.422 1 98.12 147 ILE B CA 1
ATOM 4317 C C . ILE B 1 147 ? 2.779 -10.18 -23.891 1 98.12 147 ILE B C 1
ATOM 4319 O O . ILE B 1 147 ? 3.85 -10.25 -23.281 1 98.12 147 ILE B O 1
ATOM 4323 N N . THR B 1 148 ? 2.039 -11.25 -24.125 1 98 148 THR B N 1
ATOM 4324 C CA . THR B 1 148 ? 2.408 -12.547 -23.562 1 98 148 THR B CA 1
ATOM 4325 C C . THR B 1 148 ? 3.375 -13.281 -24.484 1 98 148 THR B C 1
ATOM 4327 O O . THR B 1 148 ? 3.246 -13.211 -25.719 1 98 148 THR B O 1
ATOM 4330 N N . TYR B 1 149 ? 4.34 -13.898 -23.922 1 98.5 149 TYR B N 1
ATOM 4331 C CA . TYR B 1 149 ? 5.141 -14.906 -24.609 1 98.5 149 TYR B CA 1
ATOM 4332 C C . TYR B 1 149 ? 4.875 -16.297 -24.047 1 98.5 149 TYR B C 1
ATOM 4334 O O . TYR B 1 149 ? 4.523 -16.438 -22.875 1 98.5 149 TYR B O 1
ATOM 4342 N N . ASN B 1 150 ? 5.137 -17.281 -24.766 1 98 150 ASN B N 1
ATOM 4343 C CA . ASN B 1 150 ? 4.691 -18.641 -24.406 1 98 150 ASN B CA 1
ATOM 4344 C C . ASN B 1 150 ? 5.742 -19.375 -23.594 1 98 150 ASN B C 1
ATOM 4346 O O . ASN B 1 150 ? 6.938 -19.25 -23.844 1 98 150 ASN B O 1
ATOM 4350 N N . LEU B 1 151 ? 5.238 -20.062 -22.594 1 97.25 151 LEU B N 1
ATOM 4351 C CA . LEU B 1 151 ? 5.988 -21.156 -21.984 1 97.25 151 LEU B CA 1
ATOM 4352 C C . LEU B 1 151 ? 5.594 -22.5 -22.594 1 97.25 151 LEU B C 1
ATOM 4354 O O . LEU B 1 151 ? 4.426 -22.719 -22.922 1 97.25 151 LEU B O 1
ATOM 4358 N N . LYS B 1 152 ? 6.543 -23.375 -22.734 1 95.56 152 LYS B N 1
ATOM 4359 C CA . LYS B 1 152 ? 6.328 -24.656 -23.422 1 95.56 152 LYS B CA 1
ATOM 4360 C C . LYS B 1 152 ? 5.93 -25.75 -22.438 1 95.56 152 LYS B C 1
ATOM 4362 O O . LYS B 1 152 ? 6.781 -26.297 -21.734 1 95.56 152 LYS B O 1
ATOM 4367 N N . PRO B 1 153 ? 4.656 -26.156 -22.453 1 92.06 153 PRO B N 1
ATOM 4368 C CA . PRO B 1 153 ? 4.172 -27.109 -21.453 1 92.06 153 PRO B CA 1
ATOM 4369 C C . PRO B 1 153 ? 4.938 -28.422 -21.484 1 92.06 153 PRO B C 1
ATOM 4371 O O . PRO B 1 153 ? 5.117 -29.062 -20.438 1 92.06 153 PRO B O 1
ATOM 4374 N N . PHE B 1 154 ? 5.457 -28.844 -22.578 1 90.19 154 PHE B N 1
ATOM 4375 C CA . PHE B 1 154 ? 6.074 -30.156 -22.703 1 90.19 154 PHE B CA 1
ATOM 4376 C C . PHE B 1 154 ? 7.594 -30.047 -22.641 1 90.19 154 PHE B C 1
ATOM 4378 O O . PHE B 1 154 ? 8.305 -31.031 -22.875 1 90.19 154 PHE B O 1
ATOM 4385 N N . SER B 1 155 ? 8.078 -28.938 -22.344 1 92.12 155 SER B N 1
ATOM 4386 C CA . SER B 1 155 ? 9.492 -28.688 -22.094 1 92.12 155 SER B CA 1
ATOM 4387 C C . SER B 1 155 ? 9.703 -28.047 -20.734 1 92.12 155 SER B C 1
ATOM 4389 O O . SER B 1 155 ? 10.422 -27.047 -20.609 1 92.12 155 SER B O 1
ATOM 4391 N N . ASN B 1 156 ? 8.945 -28.547 -19.781 1 91.75 156 ASN B N 1
ATOM 4392 C CA . ASN B 1 156 ? 9.008 -28.094 -18.391 1 91.75 156 ASN B CA 1
ATOM 4393 C C . ASN B 1 156 ? 8.75 -26.594 -18.281 1 91.75 156 ASN B C 1
ATOM 4395 O O . ASN B 1 156 ? 9.43 -25.891 -17.531 1 91.75 156 ASN B O 1
ATOM 4399 N N . TRP B 1 157 ? 7.926 -26.172 -19.188 1 95.75 157 TRP B N 1
ATOM 4400 C CA . TRP B 1 157 ? 7.43 -24.797 -19.172 1 95.75 157 TRP B CA 1
ATOM 4401 C C . TRP B 1 157 ? 8.57 -23.812 -19.375 1 95.75 157 TRP B C 1
ATOM 4403 O O . TRP B 1 157 ? 8.578 -22.734 -18.781 1 95.75 157 TRP B O 1
ATOM 4413 N N . GLU B 1 158 ? 9.562 -24.156 -20.141 1 96.62 158 GLU B N 1
ATOM 4414 C CA . GLU B 1 158 ? 10.609 -23.219 -20.531 1 96.62 158 GLU B CA 1
ATOM 4415 C C . GLU B 1 158 ? 10.039 -22.094 -21.406 1 96.62 158 GLU B C 1
ATOM 4417 O O . GLU B 1 158 ? 9 -22.281 -22.047 1 96.62 158 GLU B O 1
ATOM 4422 N N . VAL B 1 159 ? 10.758 -21.047 -21.422 1 98.38 159 VAL B N 1
ATOM 4423 C CA . VAL B 1 159 ? 10.391 -19.922 -22.266 1 98.38 159 VAL B CA 1
ATOM 4424 C C . VAL B 1 159 ? 10.531 -20.312 -23.734 1 98.38 159 VAL B C 1
ATOM 4426 O O . VAL B 1 159 ? 11.539 -20.906 -24.125 1 98.38 159 VAL B O 1
ATOM 4429 N N . ASP B 1 160 ? 9.508 -20.078 -24.531 1 98.44 160 ASP B N 1
ATOM 4430 C CA . ASP B 1 160 ? 9.625 -20.172 -25.984 1 98.44 160 ASP B CA 1
ATOM 4431 C C . ASP B 1 160 ? 10.398 -19 -26.562 1 98.44 160 ASP B C 1
ATOM 4433 O O . ASP B 1 160 ? 9.812 -17.984 -26.922 1 98.44 160 ASP B O 1
ATOM 4437 N N . LEU B 1 161 ? 11.664 -19.188 -26.766 1 98.38 161 LEU B N 1
ATOM 4438 C CA . LEU B 1 161 ? 12.555 -18.109 -27.156 1 98.38 161 LEU B CA 1
ATOM 4439 C C . LEU B 1 161 ? 12.195 -17.578 -28.547 1 98.38 161 LEU B C 1
ATOM 4441 O O . LEU B 1 161 ? 12.359 -16.391 -28.828 1 98.38 161 LEU B O 1
ATOM 4445 N N . GLU B 1 162 ? 11.711 -18.469 -29.391 1 98.31 162 GLU B N 1
ATOM 4446 C CA . GLU B 1 162 ? 11.289 -18.031 -30.719 1 98.31 162 GLU B CA 1
ATOM 4447 C C . GLU B 1 162 ? 10.055 -17.125 -30.625 1 98.31 162 GLU B C 1
ATOM 4449 O O . GLU B 1 162 ? 9.977 -16.125 -31.328 1 98.31 162 GLU B O 1
ATOM 4454 N N . ASP B 1 163 ? 9.148 -17.547 -29.812 1 98.31 163 ASP B N 1
ATOM 4455 C CA . ASP B 1 163 ? 7.969 -16.703 -29.625 1 98.31 163 ASP B CA 1
ATOM 4456 C C . ASP B 1 163 ? 8.336 -15.367 -29 1 98.31 163 ASP B C 1
ATOM 4458 O O . ASP B 1 163 ? 7.805 -14.328 -29.391 1 98.31 163 ASP B O 1
ATOM 4462 N N . LEU B 1 164 ? 9.219 -15.477 -28.031 1 98 164 LEU B N 1
ATOM 4463 C CA . LEU B 1 164 ? 9.711 -14.266 -27.375 1 98 164 LEU B CA 1
ATOM 4464 C C . LEU B 1 164 ? 10.312 -13.312 -28.406 1 98 164 LEU B C 1
ATOM 4466 O O . LEU B 1 164 ? 10.047 -12.109 -28.359 1 98 164 LEU B O 1
ATOM 4470 N N . GLU B 1 165 ? 11.047 -13.797 -29.328 1 97.94 165 GLU B N 1
ATOM 4471 C CA . GLU B 1 165 ? 11.688 -13.016 -30.391 1 97.94 165 GLU B CA 1
ATOM 4472 C C . GLU B 1 165 ? 10.656 -12.305 -31.25 1 97.94 165 GLU B C 1
ATOM 4474 O O . GLU B 1 165 ? 10.859 -11.164 -31.656 1 97.94 165 GLU B O 1
ATOM 4479 N N . ARG B 1 166 ? 9.57 -12.898 -31.469 1 98.06 166 ARG B N 1
ATOM 4480 C CA . ARG B 1 166 ? 8.531 -12.367 -32.344 1 98.06 166 ARG B CA 1
ATOM 4481 C C . ARG B 1 166 ? 7.715 -11.289 -31.641 1 98.06 166 ARG B C 1
ATOM 4483 O O . ARG B 1 166 ? 7.016 -10.508 -32.281 1 98.06 166 ARG B O 1
ATOM 4490 N N . LYS B 1 167 ? 7.848 -11.211 -30.359 1 97.81 167 LYS B N 1
ATOM 4491 C CA . LYS B 1 167 ? 6.93 -10.375 -29.594 1 97.81 167 LYS B CA 1
ATOM 4492 C C . LYS B 1 167 ? 7.582 -9.047 -29.219 1 97.81 167 LYS B C 1
ATOM 4494 O O . LYS B 1 167 ? 6.895 -8.094 -28.844 1 97.81 167 LYS B O 1
ATOM 4499 N N . VAL B 1 168 ? 8.852 -8.969 -29.344 1 96.81 168 VAL B N 1
ATOM 4500 C CA . VAL B 1 168 ? 9.555 -7.754 -28.938 1 96.81 168 VAL B CA 1
ATOM 4501 C C . VAL B 1 168 ? 9.266 -6.633 -29.938 1 96.81 168 VAL B C 1
ATOM 4503 O O . VAL B 1 168 ? 9.172 -6.879 -31.141 1 96.81 168 VAL B O 1
ATOM 4506 N N . THR B 1 169 ? 9.031 -5.438 -29.469 1 95.5 169 THR B N 1
ATOM 4507 C CA . THR B 1 169 ? 8.828 -4.23 -30.266 1 95.5 169 THR B CA 1
ATOM 4508 C C . THR B 1 169 ? 9.734 -3.104 -29.766 1 95.5 169 THR B C 1
ATOM 4510 O O . THR B 1 169 ? 10.344 -3.207 -28.703 1 95.5 169 THR B O 1
ATOM 4513 N N . PRO B 1 170 ? 9.812 -1.996 -30.516 1 93.12 170 PRO B N 1
ATOM 4514 C CA . PRO B 1 170 ? 10.602 -0.85 -30.062 1 93.12 170 PRO B CA 1
ATOM 4515 C C . PRO B 1 170 ? 10.039 -0.213 -28.781 1 93.12 170 PRO B C 1
ATOM 4517 O O . PRO B 1 170 ? 10.727 0.577 -28.141 1 93.12 170 PRO B O 1
ATOM 4520 N N . ARG B 1 171 ? 8.812 -0.584 -28.406 1 94.06 171 ARG B N 1
ATOM 4521 C CA . ARG B 1 171 ? 8.164 -0.008 -27.234 1 94.06 171 ARG B CA 1
ATOM 4522 C C . ARG B 1 171 ? 8.297 -0.923 -26.016 1 94.06 171 ARG B C 1
ATOM 4524 O O . ARG B 1 171 ? 7.805 -0.607 -24.938 1 94.06 171 ARG B O 1
ATOM 4531 N N . THR B 1 172 ? 8.984 -2.07 -26.188 1 95.69 172 THR B N 1
ATOM 4532 C CA . THR B 1 172 ? 9.164 -3.008 -25.094 1 95.69 172 THR B CA 1
ATOM 4533 C C . THR B 1 172 ? 10.188 -2.475 -24.094 1 95.69 172 THR B C 1
ATOM 4535 O O . THR B 1 172 ? 11.336 -2.193 -24.453 1 95.69 172 THR B O 1
ATOM 4538 N N . LYS B 1 173 ? 9.758 -2.367 -22.859 1 94 173 LYS B N 1
ATOM 4539 C CA . LYS B 1 173 ? 10.625 -1.79 -21.844 1 94 173 LYS B CA 1
ATOM 4540 C C . LYS B 1 173 ? 11.273 -2.879 -21 1 94 173 LYS B C 1
ATOM 4542 O O . LYS B 1 173 ? 12.398 -2.715 -20.516 1 94 173 LYS B O 1
ATOM 4547 N N . MET B 1 174 ? 10.523 -3.992 -20.75 1 96.06 174 MET B N 1
ATOM 4548 C CA . MET B 1 174 ? 10.984 -5.035 -19.844 1 96.06 174 MET B CA 1
ATOM 4549 C C . MET B 1 174 ? 10.398 -6.391 -20.219 1 96.06 174 MET B C 1
ATOM 4551 O O . MET B 1 174 ? 9.32 -6.465 -20.812 1 96.06 174 MET B O 1
ATOM 4555 N N . ILE B 1 175 ? 11.141 -7.379 -19.938 1 98.31 175 ILE B N 1
ATOM 4556 C CA . ILE B 1 175 ? 10.602 -8.734 -19.891 1 98.31 175 ILE B CA 1
ATOM 4557 C C . ILE B 1 175 ? 10.469 -9.188 -18.438 1 98.31 175 ILE B C 1
ATOM 4559 O O . ILE B 1 175 ? 11.359 -8.953 -17.625 1 98.31 175 ILE B O 1
ATOM 4563 N N . VAL B 1 176 ? 9.336 -9.766 -18.078 1 98.75 176 VAL B N 1
ATOM 4564 C CA . VAL B 1 176 ? 9.102 -10.336 -16.75 1 98.75 176 VAL B CA 1
ATOM 4565 C C . VAL B 1 176 ? 9.438 -11.828 -16.766 1 98.75 176 VAL B C 1
ATOM 4567 O O . VAL B 1 176 ? 8.93 -12.578 -17.609 1 98.75 176 VAL B O 1
ATOM 4570 N N . VAL B 1 177 ? 10.312 -12.219 -15.906 1 98.81 177 VAL B N 1
ATOM 4571 C CA . VAL B 1 177 ? 10.68 -13.625 -15.742 1 98.81 177 VAL B CA 1
ATOM 4572 C C . VAL B 1 177 ? 10.352 -14.086 -14.32 1 98.81 177 VAL B C 1
ATOM 4574 O O . VAL B 1 177 ? 10.867 -13.531 -13.352 1 98.81 177 VAL B O 1
ATOM 4577 N N . VAL B 1 178 ? 9.453 -15.008 -14.219 1 98.31 178 VAL B N 1
ATOM 4578 C CA . VAL B 1 178 ? 9.055 -15.555 -12.922 1 98.31 178 VAL B CA 1
ATOM 4579 C C . VAL B 1 178 ? 9.719 -16.906 -12.695 1 98.31 178 VAL B C 1
ATOM 4581 O O . VAL B 1 178 ? 9.391 -17.891 -13.375 1 98.31 178 VAL B O 1
ATOM 4584 N N . ASN B 1 179 ? 10.656 -16.953 -11.773 1 98 179 ASN B N 1
ATOM 4585 C CA . ASN B 1 179 ? 11.453 -18.156 -11.539 1 98 179 ASN B CA 1
ATOM 4586 C C . ASN B 1 179 ? 11.953 -18.219 -10.102 1 98 179 ASN B C 1
ATOM 4588 O O . ASN B 1 179 ? 12.695 -17.344 -9.656 1 98 179 ASN B O 1
ATOM 4592 N N . PRO B 1 180 ? 11.617 -19.297 -9.289 1 97.44 180 PRO B N 1
ATOM 4593 C CA . PRO B 1 180 ? 10.719 -20.406 -9.617 1 97.44 180 PRO B CA 1
ATOM 4594 C C . PRO B 1 180 ? 9.344 -19.938 -10.109 1 97.44 180 PRO B C 1
ATOM 4596 O O . PRO B 1 180 ? 8.867 -18.875 -9.68 1 97.44 180 PRO B O 1
ATOM 4599 N N . CYS B 1 181 ? 8.766 -20.703 -10.945 1 96.94 181 CYS B N 1
ATOM 4600 C CA . CYS B 1 181 ? 7.668 -20.203 -11.766 1 96.94 181 CYS B CA 1
ATOM 4601 C C . CYS B 1 181 ? 6.328 -20.375 -11.055 1 96.94 181 CYS B C 1
ATOM 4603 O O . CYS B 1 181 ? 6 -21.469 -10.594 1 96.94 181 CYS B O 1
ATOM 4605 N N . ASN B 1 182 ? 5.57 -19.406 -10.875 1 94.75 182 ASN B N 1
ATOM 4606 C CA . ASN B 1 182 ? 4.129 -19.375 -10.672 1 94.75 182 ASN B CA 1
ATOM 4607 C C . ASN B 1 182 ? 3.389 -18.953 -11.938 1 94.75 182 ASN B C 1
ATOM 4609 O O . ASN B 1 182 ? 3.57 -17.844 -12.43 1 94.75 182 ASN B O 1
ATOM 4613 N N . PRO B 1 183 ? 2.719 -19.797 -12.539 1 95.31 183 PRO B N 1
ATOM 4614 C CA . PRO B 1 183 ? 1.962 -20.875 -11.906 1 95.31 183 PRO B CA 1
ATOM 4615 C C . PRO B 1 183 ? 2.541 -22.25 -12.203 1 95.31 183 PRO B C 1
ATOM 4617 O O . PRO B 1 183 ? 2.031 -23.266 -11.711 1 95.31 183 PRO B O 1
ATOM 4620 N N . CYS B 1 184 ? 3.619 -22.344 -12.891 1 96.31 184 CYS B N 1
ATOM 4621 C CA . CYS B 1 184 ? 3.926 -23.609 -13.547 1 96.31 184 CYS B CA 1
ATOM 4622 C C . CYS B 1 184 ? 4.688 -24.531 -12.609 1 96.31 184 CYS B C 1
ATOM 4624 O O . CYS B 1 184 ? 4.727 -25.75 -12.828 1 96.31 184 CYS B O 1
ATOM 4626 N N . GLY B 1 185 ? 5.352 -23.938 -11.656 1 96.19 185 GLY B N 1
ATOM 4627 C CA . GLY B 1 185 ? 6.121 -24.766 -10.734 1 96.19 185 GLY B CA 1
ATOM 4628 C C . GLY B 1 185 ? 7.469 -25.188 -11.289 1 96.19 185 GLY B C 1
ATOM 4629 O O . GLY B 1 185 ? 8.211 -25.922 -10.633 1 96.19 185 GLY B O 1
ATOM 4630 N N . SER B 1 186 ? 7.855 -24.734 -12.43 1 95.94 186 SER B N 1
ATOM 4631 C CA . SER B 1 186 ? 9.141 -25.062 -13.031 1 95.94 186 SER B CA 1
ATOM 4632 C C . SER B 1 186 ? 10.258 -24.188 -12.461 1 95.94 186 SER B C 1
ATOM 4634 O O . SER B 1 186 ? 9.992 -23.125 -11.906 1 95.94 186 SER B O 1
ATOM 4636 N N . VAL B 1 187 ? 11.461 -24.656 -12.523 1 97.56 187 VAL B N 1
ATOM 4637 C CA . VAL B 1 187 ? 12.688 -23.938 -12.203 1 97.56 187 VAL B CA 1
ATOM 4638 C C . VAL B 1 187 ? 13.633 -23.969 -13.406 1 97.56 187 VAL B C 1
ATOM 4640 O O . VAL B 1 187 ? 14.078 -25.031 -13.828 1 97.56 187 VAL B O 1
ATOM 4643 N N . PHE B 1 188 ? 13.898 -22.812 -14 1 97.94 188 PHE B N 1
ATOM 4644 C CA . PHE B 1 188 ? 14.695 -22.75 -15.219 1 97.94 188 PHE B CA 1
ATOM 4645 C C . PHE B 1 188 ? 16.141 -23.125 -14.945 1 97.94 188 PHE B C 1
ATOM 4647 O O . PHE B 1 188 ? 16.688 -22.766 -13.898 1 97.94 188 PHE B O 1
ATOM 4654 N N . SER B 1 189 ? 16.781 -23.812 -15.891 1 97.38 189 SER B N 1
ATOM 4655 C CA . SER B 1 189 ? 18.188 -24.141 -15.797 1 97.38 189 SER B CA 1
ATOM 4656 C C . SER B 1 189 ? 19.062 -22.906 -15.992 1 97.38 189 SER B C 1
ATOM 4658 O O . SER B 1 189 ? 18.578 -21.875 -16.5 1 97.38 189 SER B O 1
ATOM 4660 N N . LYS B 1 190 ? 20.281 -23 -15.555 1 98.19 190 LYS B N 1
ATOM 4661 C CA . LYS B 1 190 ? 21.234 -21.906 -15.773 1 98.19 190 LYS B CA 1
ATOM 4662 C C . LYS B 1 190 ? 21.375 -21.594 -17.266 1 98.19 190 LYS B C 1
ATOM 4664 O O . LYS B 1 190 ? 21.391 -20.422 -17.656 1 98.19 190 LYS B O 1
ATOM 4669 N N . GLU B 1 191 ? 21.453 -22.641 -18.031 1 98.25 191 GLU B N 1
ATOM 4670 C CA . GLU B 1 191 ? 21.609 -22.469 -19.469 1 98.25 191 GLU B CA 1
ATOM 4671 C C . GLU B 1 191 ? 20.422 -21.734 -20.078 1 98.25 191 GLU B C 1
ATOM 4673 O O . GLU B 1 191 ? 20.594 -20.828 -20.891 1 98.25 191 GLU B O 1
ATOM 4678 N N . HIS B 1 192 ? 19.25 -22.094 -19.688 1 98.38 192 HIS B N 1
ATOM 4679 C CA . HIS B 1 192 ? 18.047 -21.438 -20.203 1 98.38 192 HIS B CA 1
ATOM 4680 C C . HIS B 1 192 ? 17.969 -19.984 -19.766 1 98.38 192 HIS B C 1
ATOM 4682 O O . HIS B 1 192 ? 17.562 -19.125 -20.547 1 98.38 192 HIS B O 1
ATOM 4688 N N . LEU B 1 193 ? 18.328 -19.703 -18.516 1 98.81 193 LEU B N 1
ATOM 4689 C CA . LEU B 1 193 ? 18.359 -18.344 -18.031 1 98.81 193 LEU B CA 1
ATOM 4690 C C . LEU B 1 193 ? 19.375 -17.5 -18.812 1 98.81 193 LEU B C 1
ATOM 4692 O O . LEU B 1 193 ? 19.125 -16.328 -19.109 1 98.81 193 LEU B O 1
ATOM 4696 N N . MET B 1 194 ? 20.469 -18.125 -19.156 1 98.75 194 MET B N 1
ATOM 4697 C CA . MET B 1 194 ? 21.469 -17.422 -19.969 1 98.75 194 MET B CA 1
ATOM 4698 C C . MET B 1 194 ? 20.922 -17.094 -21.344 1 98.75 194 MET B C 1
ATOM 4700 O O . MET B 1 194 ? 21.219 -16.031 -21.906 1 98.75 194 MET B O 1
ATOM 4704 N N . ASP B 1 195 ? 20.156 -18 -21.906 1 98.75 195 ASP B N 1
ATOM 4705 C CA . ASP B 1 195 ? 19.5 -17.719 -23.188 1 98.75 195 ASP B CA 1
ATOM 4706 C C . ASP B 1 195 ? 18.609 -16.484 -23.094 1 98.75 195 ASP B C 1
ATOM 4708 O O . ASP B 1 195 ? 18.594 -15.656 -24 1 98.75 195 ASP B O 1
ATOM 4712 N N . ILE B 1 196 ? 17.875 -16.391 -22.031 1 98.75 196 ILE B N 1
ATOM 4713 C CA . ILE B 1 196 ? 16.984 -15.258 -21.812 1 98.75 196 ILE B CA 1
ATOM 4714 C C . ILE B 1 196 ? 17.797 -13.977 -21.641 1 98.75 196 ILE B C 1
ATOM 4716 O O . ILE B 1 196 ? 17.453 -12.938 -22.219 1 98.75 196 ILE B O 1
ATOM 4720 N N . LEU B 1 197 ? 18.859 -14.031 -20.891 1 98.62 197 LEU B N 1
ATOM 4721 C CA . LEU B 1 197 ? 19.734 -12.883 -20.672 1 98.62 197 LEU B CA 1
ATOM 4722 C C . LEU B 1 197 ? 20.344 -12.414 -21.984 1 98.62 197 LEU B C 1
ATOM 4724 O O . LEU B 1 197 ? 20.438 -11.211 -22.25 1 98.62 197 LEU B O 1
ATOM 4728 N N . ASN B 1 198 ? 20.781 -13.375 -22.781 1 98.38 198 ASN B N 1
ATOM 4729 C CA . ASN B 1 198 ? 21.344 -13.031 -24.078 1 98.38 198 ASN B CA 1
ATOM 4730 C C . ASN B 1 198 ? 20.312 -12.32 -24.953 1 98.38 198 ASN B C 1
ATOM 4732 O O . ASN B 1 198 ? 20.641 -11.359 -25.656 1 98.38 198 ASN B O 1
ATOM 4736 N N . TRP B 1 199 ? 19.125 -12.82 -24.953 1 98.12 199 TRP B N 1
ATOM 4737 C CA . TRP B 1 199 ? 18.047 -12.18 -25.688 1 98.12 199 TRP B CA 1
ATOM 4738 C C . TRP B 1 199 ? 17.844 -10.75 -25.188 1 98.12 199 TRP B C 1
ATOM 4740 O O . TRP B 1 199 ? 17.734 -9.82 -26 1 98.12 199 TRP B O 1
ATOM 4750 N N . ALA B 1 200 ? 17.766 -10.57 -23.859 1 97.62 200 ALA B N 1
ATOM 4751 C CA . ALA B 1 200 ? 17.547 -9.258 -23.266 1 97.62 200 ALA B CA 1
ATOM 4752 C C . ALA B 1 200 ? 18.656 -8.289 -23.641 1 97.62 200 ALA B C 1
ATOM 4754 O O . ALA B 1 200 ? 18.406 -7.113 -23.906 1 97.62 200 ALA B O 1
ATOM 4755 N N . GLU B 1 201 ? 19.844 -8.758 -23.625 1 95.94 201 GLU B N 1
ATOM 4756 C CA . GLU B 1 201 ? 21 -7.941 -23.969 1 95.94 201 GLU B CA 1
ATOM 4757 C C . GLU B 1 201 ? 20.938 -7.488 -25.438 1 95.94 201 GLU B C 1
ATOM 4759 O O . GLU B 1 201 ? 21.156 -6.312 -25.734 1 95.94 201 GLU B O 1
ATOM 4764 N N . ARG B 1 202 ? 20.688 -8.406 -26.312 1 95.5 202 ARG B N 1
ATOM 4765 C CA . ARG B 1 202 ? 20.625 -8.117 -27.734 1 95.5 202 ARG B CA 1
ATOM 4766 C C . ARG B 1 202 ? 19.578 -7.059 -28.031 1 95.5 202 ARG B C 1
ATOM 4768 O O . ARG B 1 202 ? 19.75 -6.223 -28.922 1 95.5 202 ARG B O 1
ATOM 4775 N N . HIS B 1 203 ? 18.516 -7.023 -27.312 1 95 203 HIS B N 1
ATOM 4776 C CA . HIS B 1 203 ? 17.391 -6.141 -27.625 1 95 203 HIS B CA 1
ATOM 4777 C C . HIS B 1 203 ? 17.391 -4.918 -26.703 1 95 203 HIS B C 1
ATOM 4779 O O . HIS B 1 203 ? 16.516 -4.047 -26.828 1 95 203 HIS B O 1
ATOM 4785 N N . HIS B 1 204 ? 18.328 -4.895 -25.75 1 93.31 204 HIS B N 1
ATOM 4786 C CA . HIS B 1 204 ? 18.438 -3.799 -24.797 1 93.31 204 HIS B CA 1
ATOM 4787 C C . HIS B 1 204 ? 17.141 -3.643 -24 1 93.31 204 HIS B C 1
ATOM 4789 O O . HIS B 1 204 ? 16.609 -2.537 -23.875 1 93.31 204 HIS B O 1
ATOM 4795 N N . VAL B 1 205 ? 16.656 -4.734 -23.5 1 94.19 205 VAL B N 1
ATOM 4796 C CA . VAL B 1 205 ? 15.453 -4.777 -22.656 1 94.19 205 VAL B CA 1
ATOM 4797 C C . VAL B 1 205 ? 15.836 -5.18 -21.234 1 94.19 205 VAL B C 1
ATOM 4799 O O . VAL B 1 205 ? 16.578 -6.145 -21.031 1 94.19 205 VAL B O 1
ATOM 4802 N N . CYS B 1 206 ? 15.352 -4.426 -20.203 1 95.69 206 CYS B N 1
ATOM 4803 C CA . CYS B 1 206 ? 15.594 -4.766 -18.812 1 95.69 206 CYS B CA 1
ATOM 4804 C C . CYS B 1 206 ? 14.789 -5.992 -18.391 1 95.69 206 CYS B C 1
ATOM 4806 O O . CYS B 1 206 ? 13.828 -6.367 -19.078 1 95.69 206 CYS B O 1
ATOM 4808 N N . ILE B 1 207 ? 15.242 -6.605 -17.312 1 98.19 207 ILE B N 1
ATOM 4809 C CA . ILE B 1 207 ? 14.531 -7.773 -16.828 1 98.19 207 ILE B CA 1
ATOM 4810 C C . ILE B 1 207 ? 13.906 -7.465 -15.469 1 98.19 207 ILE B C 1
ATOM 4812 O O . ILE B 1 207 ? 14.578 -6.938 -14.578 1 98.19 207 ILE B O 1
ATOM 4816 N N . LEU B 1 208 ? 12.656 -7.621 -15.359 1 98.5 208 LEU B N 1
ATOM 4817 C CA . LEU B 1 208 ? 12 -7.746 -14.055 1 98.5 208 LEU B CA 1
ATOM 4818 C C . LEU B 1 208 ? 11.945 -9.203 -13.609 1 98.5 208 LEU B C 1
ATOM 4820 O O . LEU B 1 208 ? 11.141 -9.984 -14.117 1 98.5 208 LEU B O 1
ATOM 4824 N N . ALA B 1 209 ? 12.812 -9.555 -12.734 1 98.81 209 ALA B N 1
ATOM 4825 C CA . ALA B 1 209 ? 12.914 -10.922 -12.234 1 98.81 209 ALA B CA 1
ATOM 4826 C C . ALA B 1 209 ? 12.023 -11.125 -11.008 1 98.81 209 ALA B C 1
ATOM 4828 O O . ALA B 1 209 ? 12.352 -10.664 -9.914 1 98.81 209 ALA B O 1
ATOM 4829 N N . ASP B 1 210 ? 10.914 -11.758 -11.211 1 98.62 210 ASP B N 1
ATOM 4830 C CA . ASP B 1 210 ? 10.047 -12.125 -10.094 1 98.62 210 ASP B CA 1
ATOM 4831 C C . ASP B 1 210 ? 10.555 -13.391 -9.398 1 98.62 210 ASP B C 1
ATOM 4833 O O . ASP B 1 210 ? 10.266 -14.5 -9.836 1 98.62 210 ASP B O 1
ATOM 4837 N N . GLU B 1 211 ? 11.25 -13.203 -8.312 1 98.56 211 GLU B N 1
ATOM 4838 C CA . GLU B 1 211 ? 11.859 -14.297 -7.559 1 98.56 211 GLU B CA 1
ATOM 4839 C C . GLU B 1 211 ? 11.297 -14.359 -6.141 1 98.56 211 GLU B C 1
ATOM 4841 O O . GLU B 1 211 ? 12.039 -14.594 -5.184 1 98.56 211 GLU B O 1
ATOM 4846 N N . VAL B 1 212 ? 9.992 -14.117 -6.059 1 97.62 212 VAL B N 1
ATOM 4847 C CA . VAL B 1 212 ? 9.305 -14.141 -4.777 1 97.62 212 VAL B CA 1
ATOM 4848 C C . VAL B 1 212 ? 9.445 -15.516 -4.133 1 97.62 212 VAL B C 1
ATOM 4850 O O . VAL B 1 212 ? 9.375 -15.648 -2.91 1 97.62 212 VAL B O 1
ATOM 4853 N N . TYR B 1 213 ? 9.758 -16.547 -4.922 1 97.44 213 TYR B N 1
ATOM 4854 C CA . TYR B 1 213 ? 9.984 -17.906 -4.449 1 97.44 213 TYR B CA 1
ATOM 4855 C C . TYR B 1 213 ? 11.477 -18.219 -4.402 1 97.44 213 TYR B C 1
ATOM 4857 O O . TYR B 1 213 ? 11.883 -19.359 -4.609 1 97.44 213 TYR B O 1
ATOM 4865 N N . HIS B 1 214 ? 12.25 -17.234 -4.148 1 96.12 214 HIS B N 1
ATOM 4866 C CA . HIS B 1 214 ? 13.695 -17.406 -4.094 1 96.12 214 HIS B CA 1
ATOM 4867 C C . HIS B 1 214 ? 14.086 -18.562 -3.186 1 96.12 214 HIS B C 1
ATOM 4869 O O . HIS B 1 214 ? 13.688 -18.609 -2.018 1 96.12 214 HIS B O 1
ATOM 4875 N N . GLY B 1 215 ? 14.828 -19.516 -3.719 1 93.69 215 GLY B N 1
ATOM 4876 C CA . GLY B 1 215 ? 15.359 -20.625 -2.941 1 93.69 215 GLY B CA 1
ATOM 4877 C C . GLY B 1 215 ? 14.344 -21.734 -2.719 1 93.69 215 GLY B C 1
ATOM 4878 O O . GLY B 1 215 ? 14.68 -22.781 -2.168 1 93.69 215 GLY B O 1
ATOM 4879 N N . MET B 1 216 ? 13.156 -21.578 -3.156 1 96.31 216 MET B N 1
ATOM 4880 C CA . MET B 1 216 ? 12.086 -22.547 -2.924 1 96.31 216 MET B CA 1
ATOM 4881 C C . MET B 1 216 ? 12 -23.547 -4.074 1 96.31 216 MET B C 1
ATOM 4883 O O . MET B 1 216 ? 11.047 -23.516 -4.859 1 96.31 216 MET B O 1
ATOM 4887 N N . THR B 1 217 ? 12.969 -24.484 -4.059 1 97.38 217 THR B N 1
ATOM 4888 C CA . THR B 1 217 ? 13.062 -25.516 -5.09 1 97.38 217 THR B CA 1
ATOM 4889 C C . THR B 1 217 ? 13.047 -26.906 -4.465 1 97.38 217 THR B C 1
ATOM 4891 O O . THR B 1 217 ? 13.195 -27.047 -3.248 1 97.38 217 THR B O 1
ATOM 4894 N N . PHE B 1 218 ? 12.797 -27.922 -5.277 1 96.44 218 PHE B N 1
ATOM 4895 C CA . PHE B 1 218 ? 12.836 -29.312 -4.84 1 96.44 218 PHE B CA 1
ATOM 4896 C C . PHE B 1 218 ? 14.25 -29.875 -4.953 1 96.44 218 PHE B C 1
ATOM 4898 O O . PHE B 1 218 ? 14.453 -30.922 -5.555 1 96.44 218 PHE B O 1
ATOM 4905 N N . GLY B 1 219 ? 15.227 -29.125 -4.422 1 90.81 219 GLY B N 1
ATOM 4906 C CA . GLY B 1 219 ? 16.609 -29.594 -4.422 1 90.81 219 GLY B CA 1
ATOM 4907 C C . GLY B 1 219 ? 17.406 -29.109 -5.617 1 90.81 219 GLY B C 1
ATOM 4908 O O . GLY B 1 219 ? 18.641 -29.172 -5.613 1 90.81 219 GLY B O 1
ATOM 4909 N N . LYS B 1 220 ? 16.766 -28.594 -6.594 1 91.69 220 LYS B N 1
ATOM 4910 C CA . LYS B 1 220 ? 17.438 -28 -7.746 1 91.69 220 LYS B CA 1
ATOM 4911 C C . LYS B 1 220 ? 18.062 -26.656 -7.391 1 91.69 220 LYS B C 1
ATOM 4913 O O . LYS B 1 220 ? 17.453 -25.859 -6.66 1 91.69 220 LYS B O 1
ATOM 4918 N N . PRO B 1 221 ? 19.234 -26.422 -7.945 1 94.31 221 PRO B N 1
ATOM 4919 C CA . PRO B 1 221 ? 19.797 -25.094 -7.695 1 94.31 221 PRO B CA 1
ATOM 4920 C C . PRO B 1 221 ? 18.938 -23.984 -8.289 1 94.31 221 PRO B C 1
ATOM 4922 O O . PRO B 1 221 ? 18.422 -24.109 -9.398 1 94.31 221 PRO B O 1
ATOM 4925 N N . HIS B 1 222 ? 18.766 -22.969 -7.535 1 95.31 222 HIS B N 1
ATOM 4926 C CA . HIS B 1 222 ? 18.141 -21.75 -8.016 1 95.31 222 HIS B CA 1
ATOM 4927 C C . HIS B 1 222 ? 19.188 -20.719 -8.414 1 95.31 222 HIS B C 1
ATOM 4929 O O . HIS B 1 222 ? 20.062 -20.375 -7.617 1 95.31 222 HIS B O 1
ATOM 4935 N N . TYR B 1 223 ? 19.172 -20.25 -9.641 1 97.94 223 TYR B N 1
ATOM 4936 C CA . TYR B 1 223 ? 20.094 -19.234 -10.141 1 97.94 223 TYR B CA 1
ATOM 4937 C C . TYR B 1 223 ? 19.375 -17.906 -10.32 1 97.94 223 TYR B C 1
ATOM 4939 O O . TYR B 1 223 ? 18.703 -17.688 -11.336 1 97.94 223 TYR B O 1
ATOM 4947 N N . PRO B 1 224 ? 19.562 -16.969 -9.32 1 98.38 224 PRO B N 1
ATOM 4948 C CA . PRO B 1 224 ? 18.969 -15.641 -9.531 1 98.38 224 PRO B CA 1
ATOM 4949 C C . PRO B 1 224 ? 19.5 -14.945 -10.781 1 98.38 224 PRO B C 1
ATOM 4951 O O . PRO B 1 224 ? 20.703 -15.008 -11.062 1 98.38 224 PRO B O 1
ATOM 4954 N N . LEU B 1 225 ? 18.672 -14.328 -11.547 1 98.62 225 LEU B N 1
ATOM 4955 C CA . LEU B 1 225 ? 19.062 -13.703 -12.805 1 98.62 225 LEU B CA 1
ATOM 4956 C C . LEU B 1 225 ? 20.125 -12.641 -12.578 1 98.62 225 LEU B C 1
ATOM 4958 O O . LEU B 1 225 ? 21.078 -12.531 -13.367 1 98.62 225 LEU B O 1
ATOM 4962 N N . GLY B 1 226 ? 19.969 -11.875 -11.469 1 98.19 226 GLY B N 1
ATOM 4963 C CA . GLY B 1 226 ? 20.953 -10.844 -11.156 1 98.19 226 GLY B CA 1
ATOM 4964 C C . GLY B 1 226 ? 22.344 -11.391 -10.953 1 98.19 226 GLY B C 1
ATOM 4965 O O . GLY B 1 226 ? 23.328 -10.68 -11.164 1 98.19 226 GLY B O 1
ATOM 4966 N N . SER B 1 227 ? 22.484 -12.617 -10.633 1 98.44 227 SER B N 1
ATOM 4967 C CA . SER B 1 227 ? 23.781 -13.234 -10.352 1 98.44 227 SER B CA 1
ATOM 4968 C C . SER B 1 227 ? 24.469 -13.695 -11.633 1 98.44 227 SER B C 1
ATOM 4970 O O . SER B 1 227 ? 25.656 -14.023 -11.617 1 98.44 227 SER B O 1
ATOM 4972 N N . LEU B 1 228 ? 23.766 -13.664 -12.758 1 98.56 228 LEU B N 1
ATOM 4973 C CA . LEU B 1 228 ? 24.25 -14.328 -13.969 1 98.56 228 LEU B CA 1
ATOM 4974 C C . LEU B 1 228 ? 24.672 -13.305 -15.016 1 98.56 228 LEU B C 1
ATOM 4976 O O . LEU B 1 228 ? 25.094 -13.672 -16.109 1 98.56 228 LEU B O 1
ATOM 4980 N N . THR B 1 229 ? 24.578 -12.023 -14.719 1 97.81 229 THR B N 1
ATOM 4981 C CA . THR B 1 229 ? 24.875 -11.016 -15.727 1 97.81 229 THR B CA 1
ATOM 4982 C C . THR B 1 229 ? 25.5 -9.781 -15.094 1 97.81 229 THR B C 1
ATOM 4984 O O . THR B 1 229 ? 25.266 -9.492 -13.914 1 97.81 229 THR B O 1
ATOM 4987 N N . ASP B 1 230 ? 26.219 -9.094 -15.859 1 95.12 230 ASP B N 1
ATOM 4988 C CA . ASP B 1 230 ? 26.766 -7.793 -15.5 1 95.12 230 ASP B CA 1
ATOM 4989 C C . ASP B 1 230 ? 26.219 -6.695 -16.406 1 95.12 230 ASP B C 1
ATOM 4991 O O . ASP B 1 230 ? 26.328 -5.508 -16.094 1 95.12 230 ASP B O 1
ATOM 4995 N N . THR B 1 231 ? 25.672 -7.105 -17.484 1 95 231 THR B N 1
ATOM 4996 C CA . THR B 1 231 ? 25.391 -6.129 -18.531 1 95 231 THR B CA 1
ATOM 4997 C C . THR B 1 231 ? 23.891 -5.816 -18.594 1 95 231 THR B C 1
ATOM 4999 O O . THR B 1 231 ? 23.5 -4.691 -18.922 1 95 231 THR B O 1
ATOM 5002 N N . VAL B 1 232 ? 23.047 -6.777 -18.328 1 96.44 232 VAL B N 1
ATOM 5003 C CA . VAL B 1 232 ? 21.609 -6.57 -18.391 1 96.44 232 VAL B CA 1
ATOM 5004 C C . VAL B 1 232 ? 21.109 -6.047 -17.047 1 96.44 232 VAL B C 1
ATOM 5006 O O . VAL B 1 232 ? 21.312 -6.676 -16 1 96.44 232 VAL B O 1
ATOM 5009 N N . PRO B 1 233 ? 20.5 -4.867 -17 1 96.81 233 PRO B N 1
ATOM 5010 C CA . PRO B 1 233 ? 19.875 -4.453 -15.75 1 96.81 233 PRO B CA 1
ATOM 5011 C C . PRO B 1 233 ? 18.75 -5.391 -15.32 1 96.81 233 PRO B C 1
ATOM 5013 O O . PRO B 1 233 ? 17.875 -5.719 -16.125 1 96.81 233 PRO B O 1
ATOM 5016 N N . VAL B 1 234 ? 18.828 -5.855 -14.086 1 98.31 234 VAL B N 1
ATOM 5017 C CA . VAL B 1 234 ? 17.844 -6.766 -13.539 1 98.31 234 VAL B CA 1
ATOM 5018 C C . VAL B 1 234 ? 17.234 -6.16 -12.273 1 98.31 234 VAL B C 1
ATOM 5020 O O . VAL B 1 234 ? 17.953 -5.785 -11.344 1 98.31 234 VAL B O 1
ATOM 5023 N N . PHE B 1 235 ? 15.938 -6.008 -12.305 1 98.25 235 PHE B N 1
ATOM 5024 C CA . PHE B 1 235 ? 15.156 -5.625 -11.133 1 98.25 235 PHE B CA 1
ATOM 5025 C C . PHE B 1 235 ? 14.469 -6.84 -10.523 1 98.25 235 PHE B C 1
ATOM 5027 O O . PHE B 1 235 ? 13.508 -7.363 -11.086 1 98.25 235 PHE B O 1
ATOM 5034 N N . THR B 1 236 ? 14.969 -7.277 -9.375 1 98.88 236 THR B N 1
ATOM 5035 C CA . THR B 1 236 ? 14.477 -8.516 -8.781 1 98.88 236 THR B CA 1
ATOM 5036 C C . THR B 1 236 ? 13.453 -8.219 -7.688 1 98.88 236 THR B C 1
ATOM 5038 O O . THR B 1 236 ? 13.695 -7.398 -6.805 1 98.88 236 THR B O 1
ATOM 5041 N N . VAL B 1 237 ? 12.344 -8.891 -7.785 1 98.56 237 VAL B N 1
ATOM 5042 C CA . VAL B 1 237 ? 11.305 -8.789 -6.77 1 98.56 237 VAL B CA 1
ATOM 5043 C C . VAL B 1 237 ? 11.43 -9.945 -5.781 1 98.56 237 VAL B C 1
ATOM 5045 O O . VAL B 1 237 ? 11.531 -11.109 -6.188 1 98.56 237 VAL B O 1
ATOM 5048 N N . GLY B 1 238 ? 11.484 -9.664 -4.535 1 98.25 238 GLY B N 1
ATOM 5049 C CA . GLY B 1 238 ? 11.398 -10.609 -3.436 1 98.25 238 GLY B CA 1
ATOM 5050 C C . GLY B 1 238 ? 10.438 -10.172 -2.348 1 98.25 238 GLY B C 1
ATOM 5051 O O . GLY B 1 238 ? 9.906 -9.062 -2.389 1 98.25 238 GLY B O 1
ATOM 5052 N N . ALA B 1 239 ? 10.172 -11.078 -1.442 1 97.62 239 ALA B N 1
ATOM 5053 C CA . ALA B 1 239 ? 9.242 -10.742 -0.362 1 97.62 239 ALA B CA 1
ATOM 5054 C C . ALA B 1 239 ? 9.312 -11.773 0.759 1 97.62 239 ALA B C 1
ATOM 5056 O O . ALA B 1 239 ? 9.766 -12.906 0.547 1 97.62 239 ALA B O 1
ATOM 5057 N N . LEU B 1 240 ? 8.836 -11.352 1.927 1 97.38 240 LEU B N 1
ATOM 5058 C CA . LEU B 1 240 ? 8.664 -12.281 3.039 1 97.38 240 LEU B CA 1
ATOM 5059 C C . LEU B 1 240 ? 7.508 -13.234 2.777 1 97.38 240 LEU B C 1
ATOM 5061 O O . LEU B 1 240 ? 7.473 -14.336 3.324 1 97.38 240 LEU B O 1
ATOM 5065 N N . SER B 1 241 ? 6.629 -12.883 1.949 1 95.56 241 SER B N 1
ATOM 5066 C CA . SER B 1 241 ? 5.309 -13.484 1.777 1 95.56 241 SER B CA 1
ATOM 5067 C C . SER B 1 241 ? 5.406 -14.992 1.562 1 95.56 241 SER B C 1
ATOM 5069 O O . SER B 1 241 ? 4.715 -15.766 2.227 1 95.56 241 SER B O 1
ATOM 5071 N N . LYS B 1 242 ? 6.223 -15.391 0.57 1 95.94 242 LYS B N 1
ATOM 5072 C CA . LYS B 1 242 ? 6.285 -16.812 0.22 1 95.94 242 LYS B CA 1
ATOM 5073 C C . LYS B 1 242 ? 7.48 -17.484 0.882 1 95.94 242 LYS B C 1
ATOM 5075 O O . LYS B 1 242 ? 7.352 -18.578 1.445 1 95.94 242 LYS B O 1
ATOM 5080 N N . MET B 1 243 ? 8.57 -16.766 0.947 1 94.81 243 MET B N 1
ATOM 5081 C CA . MET B 1 243 ? 9.805 -17.312 1.527 1 94.81 243 MET B CA 1
ATOM 5082 C C . MET B 1 243 ? 9.602 -17.656 2.998 1 94.81 243 MET B C 1
ATOM 5084 O O . MET B 1 243 ? 10.148 -18.641 3.484 1 94.81 243 MET B O 1
ATOM 5088 N N . PHE B 1 244 ? 8.789 -16.859 3.67 1 96.69 244 PHE B N 1
ATOM 5089 C CA . PHE B 1 244 ? 8.641 -17.062 5.109 1 96.69 244 PHE B CA 1
ATOM 5090 C C . PHE B 1 244 ? 7.188 -17.344 5.473 1 96.69 244 PHE B C 1
ATOM 5092 O O . PHE B 1 244 ? 6.809 -17.25 6.641 1 96.69 244 PHE B O 1
ATOM 5099 N N . LEU B 1 245 ? 6.367 -17.547 4.465 1 96.62 245 LEU B N 1
ATOM 5100 C CA . LEU B 1 245 ? 5.008 -18.062 4.598 1 96.62 245 LEU B CA 1
ATOM 5101 C C . LEU B 1 245 ? 4.121 -17.062 5.348 1 96.62 245 LEU B C 1
ATOM 5103 O O . LEU B 1 245 ? 3.361 -17.453 6.238 1 96.62 245 LEU B O 1
ATOM 5107 N N . VAL B 1 246 ? 4.27 -15.797 5.035 1 96.62 246 VAL B N 1
ATOM 5108 C CA . VAL B 1 246 ? 3.49 -14.742 5.676 1 96.62 246 VAL B CA 1
ATOM 5109 C C . VAL B 1 246 ? 3 -13.75 4.621 1 96.62 246 VAL B C 1
ATOM 5111 O O . VAL B 1 246 ? 3.258 -12.547 4.727 1 96.62 246 VAL B O 1
ATOM 5114 N N . PRO B 1 247 ? 2.189 -14.188 3.678 1 94.56 247 PRO B N 1
ATOM 5115 C CA . PRO B 1 247 ? 1.811 -13.312 2.566 1 94.56 247 PRO B CA 1
ATOM 5116 C C . PRO B 1 247 ? 1.02 -12.086 3.023 1 94.56 247 PRO B C 1
ATOM 5118 O O . PRO B 1 247 ? 1.062 -11.039 2.369 1 94.56 247 PRO B O 1
ATOM 5121 N N . GLY B 1 248 ? 0.406 -12.148 4.137 1 94.62 248 GLY B N 1
ATOM 5122 C CA . GLY B 1 248 ? -0.374 -11.023 4.637 1 94.62 248 GLY B CA 1
ATOM 5123 C C . GLY B 1 248 ? 0.48 -9.922 5.234 1 94.62 248 GLY B C 1
ATOM 5124 O O . GLY B 1 248 ? -0.008 -8.82 5.484 1 94.62 248 GLY B O 1
ATOM 5125 N N . TRP B 1 249 ? 1.752 -10.117 5.477 1 96.19 249 TRP B N 1
ATOM 5126 C CA . TRP B 1 249 ? 2.588 -9.156 6.188 1 96.19 249 TRP B CA 1
ATOM 5127 C C . TRP B 1 249 ? 2.992 -8.008 5.27 1 96.19 249 TRP B C 1
ATOM 5129 O O . TRP B 1 249 ? 3.445 -6.961 5.738 1 96.19 249 TRP B O 1
ATOM 5139 N N . ARG B 1 250 ? 2.812 -8.195 3.986 1 94.5 250 ARG B N 1
ATOM 5140 C CA . ARG B 1 250 ? 2.947 -7.137 2.988 1 94.5 250 ARG B CA 1
ATOM 5141 C C . ARG B 1 250 ? 4.32 -6.477 3.068 1 94.5 250 ARG B C 1
ATOM 5143 O O . ARG B 1 250 ? 4.422 -5.25 3.104 1 94.5 250 ARG B O 1
ATOM 5150 N N . CYS B 1 251 ? 5.305 -7.258 3.037 1 96.62 251 CYS B N 1
ATOM 5151 C CA . CYS B 1 251 ? 6.672 -6.758 3.023 1 96.62 251 CYS B CA 1
ATOM 5152 C C . CYS B 1 251 ? 7.484 -7.422 1.917 1 96.62 251 CYS B C 1
ATOM 5154 O O . CYS B 1 251 ? 7.707 -8.633 1.945 1 96.62 251 CYS B O 1
ATOM 5156 N N . GLY B 1 252 ? 7.82 -6.688 0.942 1 97.06 252 GLY B N 1
ATOM 5157 C CA . GLY B 1 252 ? 8.633 -7.121 -0.182 1 97.06 252 GLY B CA 1
ATOM 5158 C C . GLY B 1 252 ? 9.656 -6.082 -0.612 1 97.06 252 GLY B C 1
ATOM 5159 O O . GLY B 1 252 ? 9.898 -5.105 0.1 1 97.06 252 GLY B O 1
ATOM 5160 N N . TRP B 1 253 ? 10.367 -6.363 -1.706 1 98.19 253 TRP B N 1
ATOM 5161 C CA . TRP B 1 253 ? 11.414 -5.426 -2.088 1 98.19 253 TRP B CA 1
ATOM 5162 C C . TRP B 1 253 ? 11.766 -5.574 -3.564 1 98.19 253 TRP B C 1
ATOM 5164 O O . TRP B 1 253 ? 11.375 -6.551 -4.207 1 98.19 253 TRP B O 1
ATOM 5174 N N . VAL B 1 254 ? 12.414 -4.594 -4.027 1 97.94 254 VAL B N 1
ATOM 5175 C CA . VAL B 1 254 ? 13.102 -4.621 -5.309 1 97.94 254 VAL B CA 1
ATOM 5176 C C . VAL B 1 254 ? 14.609 -4.535 -5.09 1 97.94 254 VAL B C 1
ATOM 5178 O O . VAL B 1 254 ? 15.086 -3.703 -4.309 1 97.94 254 VAL B O 1
ATOM 5181 N N . LEU B 1 255 ? 15.32 -5.41 -5.652 1 98.75 255 LEU B N 1
ATOM 5182 C CA . LEU B 1 255 ? 16.781 -5.355 -5.746 1 98.75 255 LEU B CA 1
ATOM 5183 C C . LEU B 1 255 ? 17.219 -4.906 -7.137 1 98.75 255 LEU B C 1
ATOM 5185 O O . LEU B 1 255 ? 16.75 -5.449 -8.141 1 98.75 255 LEU B O 1
ATOM 5189 N N . ILE B 1 256 ? 18.078 -3.947 -7.199 1 98.06 256 ILE B N 1
ATOM 5190 C CA . ILE B 1 256 ? 18.516 -3.396 -8.477 1 98.06 256 ILE B CA 1
ATOM 5191 C C . ILE B 1 256 ? 19.922 -3.883 -8.797 1 98.06 256 ILE B C 1
ATOM 5193 O O . ILE B 1 256 ? 20.891 -3.449 -8.172 1 98.06 256 ILE B O 1
ATOM 5197 N N . TYR B 1 257 ? 20.031 -4.805 -9.742 1 98.19 257 TYR B N 1
ATOM 5198 C CA . TYR B 1 257 ? 21.312 -5.238 -10.281 1 98.19 257 TYR B CA 1
ATOM 5199 C C . TYR B 1 257 ? 21.656 -4.473 -11.555 1 98.19 257 TYR B C 1
ATOM 5201 O O . TYR B 1 257 ? 21.188 -4.809 -12.633 1 98.19 257 TYR B O 1
ATOM 5209 N N . ASP B 1 258 ? 22.438 -3.496 -11.43 1 95.69 258 ASP B N 1
ATOM 5210 C CA . ASP B 1 258 ? 22.844 -2.623 -12.523 1 95.69 258 ASP B CA 1
ATOM 5211 C C . ASP B 1 258 ? 24.281 -2.152 -12.344 1 95.69 258 ASP B C 1
ATOM 5213 O O . ASP B 1 258 ? 24.531 -0.972 -12.086 1 95.69 258 ASP B O 1
ATOM 5217 N N . LYS B 1 259 ? 25.203 -3.051 -12.617 1 93.94 259 LYS B N 1
ATOM 5218 C CA . LYS B 1 259 ? 26.609 -2.885 -12.297 1 93.94 259 LYS B CA 1
ATOM 5219 C C . LYS B 1 259 ? 27.172 -1.625 -12.945 1 93.94 259 LYS B C 1
ATOM 5221 O O . LYS B 1 259 ? 28.016 -0.937 -12.352 1 93.94 259 LYS B O 1
ATOM 5226 N N . TYR B 1 260 ? 26.672 -1.268 -14.094 1 91.94 260 TYR B N 1
ATOM 5227 C CA . TYR B 1 260 ? 27.281 -0.174 -14.844 1 91.94 260 TYR B CA 1
ATOM 5228 C C . TYR B 1 260 ? 26.359 1.048 -14.859 1 91.94 260 TYR B C 1
ATOM 5230 O O . TYR B 1 260 ? 26.547 1.947 -15.688 1 91.94 260 TYR B O 1
ATOM 5238 N N . ASN B 1 261 ? 25.328 1.083 -14.062 1 89.88 261 ASN B N 1
ATOM 5239 C CA . ASN B 1 261 ? 24.438 2.217 -13.812 1 89.88 261 ASN B CA 1
ATOM 5240 C C . ASN B 1 261 ? 23.719 2.658 -15.086 1 89.88 261 ASN B C 1
ATOM 5242 O O . ASN B 1 261 ? 23.625 3.854 -15.367 1 89.88 261 ASN B O 1
ATOM 5246 N N . LYS B 1 262 ? 23.391 1.65 -15.859 1 88.94 262 LYS B N 1
ATOM 5247 C CA . LYS B 1 262 ? 22.641 1.922 -17.094 1 88.94 262 LYS B CA 1
ATOM 5248 C C . LYS B 1 262 ? 21.281 2.516 -16.781 1 88.94 262 LYS B C 1
ATOM 5250 O O . LYS B 1 262 ? 20.719 3.26 -17.594 1 88.94 262 LYS B O 1
ATOM 5255 N N . CYS B 1 263 ? 20.766 2.215 -15.578 1 87.38 263 CYS B N 1
ATOM 5256 C CA . CYS B 1 263 ? 19.438 2.672 -15.195 1 87.38 263 CYS B CA 1
ATOM 5257 C C . CYS B 1 263 ? 19.5 3.686 -14.062 1 87.38 263 CYS B C 1
ATOM 5259 O O . CYS B 1 263 ? 18.609 3.74 -13.211 1 87.38 263 CYS B O 1
ATOM 5261 N N . GLU B 1 264 ? 20.438 4.496 -14.094 1 86.44 264 GLU B N 1
ATOM 5262 C CA . GLU B 1 264 ? 20.656 5.461 -13.023 1 86.44 264 GLU B CA 1
ATOM 5263 C C . GLU B 1 264 ? 19.5 6.445 -12.906 1 86.44 264 GLU B C 1
ATOM 5265 O O . GLU B 1 264 ? 19.125 6.844 -11.797 1 86.44 264 GLU B O 1
ATOM 5270 N N . LYS B 1 265 ? 18.953 6.816 -14.023 1 88.25 265 LYS B N 1
ATOM 5271 C CA . LYS B 1 265 ? 17.891 7.816 -14.055 1 88.25 265 LYS B CA 1
ATOM 5272 C C . LYS B 1 265 ? 16.609 7.281 -13.414 1 88.25 265 LYS B C 1
ATOM 5274 O O . LYS B 1 265 ? 15.719 8.055 -13.062 1 88.25 265 LYS B O 1
ATOM 5279 N N . TYR B 1 266 ? 16.469 5.984 -13.266 1 90.38 266 TYR B N 1
ATOM 5280 C CA . TYR B 1 266 ? 15.266 5.379 -12.703 1 90.38 266 TYR B CA 1
ATOM 5281 C C . TYR B 1 266 ? 15.258 5.488 -11.188 1 90.38 266 TYR B C 1
ATOM 5283 O O . TYR B 1 266 ? 14.203 5.402 -10.555 1 90.38 266 TYR B O 1
ATOM 5291 N N . ARG B 1 267 ? 16.375 5.648 -10.578 1 90 267 ARG B N 1
ATOM 5292 C CA . ARG B 1 267 ? 16.484 5.656 -9.125 1 90 267 ARG B CA 1
ATOM 5293 C C . ARG B 1 267 ? 15.75 6.844 -8.516 1 90 267 ARG B C 1
ATOM 5295 O O . ARG B 1 267 ? 14.922 6.676 -7.621 1 90 267 ARG B O 1
ATOM 5302 N N . PRO B 1 268 ? 15.961 8.109 -9.047 1 87.94 268 PRO B N 1
ATOM 5303 C CA . PRO B 1 268 ? 15.172 9.227 -8.531 1 87.94 268 PRO B CA 1
ATOM 5304 C C . PRO B 1 268 ? 13.672 9.055 -8.789 1 87.94 268 PRO B C 1
ATOM 5306 O O . PRO B 1 268 ? 12.852 9.484 -7.977 1 87.94 268 PRO B O 1
ATOM 5309 N N . ALA B 1 269 ? 13.32 8.461 -9.906 1 91.31 269 ALA B N 1
ATOM 5310 C CA . ALA B 1 269 ? 11.922 8.219 -10.227 1 91.31 269 ALA B CA 1
ATOM 5311 C C . ALA B 1 269 ? 11.289 7.266 -9.211 1 91.31 269 ALA B C 1
ATOM 5313 O O . ALA B 1 269 ? 10.148 7.473 -8.789 1 91.31 269 ALA B O 1
ATOM 5314 N N . ILE B 1 270 ? 12.078 6.262 -8.82 1 92.12 270 ILE B N 1
ATOM 5315 C CA . ILE B 1 270 ? 11.609 5.324 -7.809 1 92.12 270 ILE B CA 1
ATOM 5316 C C . ILE B 1 270 ? 11.375 6.059 -6.492 1 92.12 270 ILE B C 1
ATOM 5318 O O . ILE B 1 270 ? 10.336 5.879 -5.848 1 92.12 270 ILE B O 1
ATOM 5322 N N . ASN B 1 271 ? 12.266 6.895 -6.191 1 89.25 271 ASN B N 1
ATOM 5323 C CA . ASN B 1 271 ? 12.148 7.672 -4.961 1 89.25 271 ASN B CA 1
ATOM 5324 C C . ASN B 1 271 ? 10.906 8.555 -4.969 1 89.25 271 ASN B C 1
ATOM 5326 O O . ASN B 1 271 ? 10.211 8.664 -3.957 1 89.25 271 ASN B O 1
ATOM 5330 N N . LYS B 1 272 ? 10.641 9.188 -6.055 1 89.19 272 LYS B N 1
ATOM 5331 C CA . LYS B 1 272 ? 9.477 10.055 -6.195 1 89.19 272 LYS B CA 1
ATOM 5332 C C . LYS B 1 272 ? 8.18 9.266 -6.023 1 89.19 272 LYS B C 1
ATOM 5334 O O . LYS B 1 272 ? 7.273 9.703 -5.305 1 89.19 272 LYS B O 1
ATOM 5339 N N . ILE B 1 273 ? 8.141 8.094 -6.652 1 90.38 273 ILE B N 1
ATOM 5340 C CA . ILE B 1 273 ? 6.949 7.258 -6.555 1 90.38 273 ILE B CA 1
ATOM 5341 C C . ILE B 1 273 ? 6.785 6.766 -5.117 1 90.38 273 ILE B C 1
ATOM 5343 O O . ILE B 1 273 ? 5.676 6.762 -4.578 1 90.38 273 ILE B O 1
ATOM 5347 N N . LYS B 1 274 ? 7.906 6.434 -4.484 1 90.44 274 LYS B N 1
ATOM 5348 C CA . LYS B 1 274 ? 7.867 5.906 -3.121 1 90.44 274 LYS B CA 1
ATOM 5349 C C . LYS B 1 274 ? 7.48 6.992 -2.121 1 90.44 274 LYS B C 1
ATOM 5351 O O . LYS B 1 274 ? 6.887 6.703 -1.081 1 90.44 274 LYS B O 1
ATOM 5356 N N . ASN B 1 275 ? 7.738 8.172 -2.496 1 86 275 ASN B N 1
ATOM 5357 C CA . ASN B 1 275 ? 7.398 9.289 -1.619 1 86 275 ASN B CA 1
ATOM 5358 C C . ASN B 1 275 ? 5.91 9.625 -1.694 1 86 275 ASN B C 1
ATOM 5360 O O . ASN B 1 275 ? 5.375 10.289 -0.805 1 86 275 ASN B O 1
ATOM 5364 N N . MET B 1 276 ? 5.355 9.289 -2.756 1 81.5 276 MET B N 1
ATOM 5365 C CA . MET B 1 276 ? 3.912 9.469 -2.898 1 81.5 276 MET B CA 1
ATOM 5366 C C . MET B 1 276 ? 3.15 8.336 -2.221 1 81.5 276 MET B C 1
ATOM 5368 O O . MET B 1 276 ? 2.146 8.578 -1.546 1 81.5 276 MET B O 1
ATOM 5372 N N . LEU B 1 277 ? 3.904 7.258 -2.551 1 68.38 277 LEU B N 1
ATOM 5373 C CA . LEU B 1 277 ? 3.209 6.062 -2.094 1 68.38 277 LEU B CA 1
ATOM 5374 C C . LEU B 1 277 ? 3.754 5.594 -0.749 1 68.38 277 LEU B C 1
ATOM 5376 O O . LEU B 1 277 ? 4.809 6.059 -0.306 1 68.38 277 LEU B O 1
ATOM 5380 N N . LEU B 1 278 ? 3.062 4.559 -0.26 1 69.31 278 LEU B N 1
ATOM 5381 C CA . LEU B 1 278 ? 3.162 4.148 1.137 1 69.31 278 LEU B CA 1
ATOM 5382 C C . LEU B 1 278 ? 4.258 3.102 1.319 1 69.31 278 LEU B C 1
ATOM 5384 O O . LEU B 1 278 ? 4.699 2.482 0.349 1 69.31 278 LEU B O 1
ATOM 5388 N N . HIS B 1 279 ? 4.949 3.182 2.285 1 81.06 279 HIS B N 1
ATOM 5389 C CA . HIS B 1 279 ? 5.891 2.148 2.705 1 81.06 279 HIS B CA 1
ATOM 5390 C C . HIS B 1 279 ? 5.188 1.068 3.523 1 81.06 279 HIS B C 1
ATOM 5392 O O . HIS B 1 279 ? 4.066 1.269 3.992 1 81.06 279 HIS B O 1
ATOM 5398 N N . PRO B 1 280 ? 5.848 -0.143 3.529 1 90.75 280 PRO B N 1
ATOM 5399 C CA . PRO B 1 280 ? 5.316 -1.188 4.406 1 90.75 280 PRO B CA 1
ATOM 5400 C C . PRO B 1 280 ? 5.336 -0.789 5.879 1 90.75 280 PRO B C 1
ATOM 5402 O O . PRO B 1 280 ? 5.953 0.215 6.242 1 90.75 280 PRO B O 1
ATOM 5405 N N . VAL B 1 281 ? 4.656 -1.56 6.648 1 95.31 281 VAL B N 1
ATOM 5406 C CA . VAL B 1 281 ? 4.617 -1.368 8.094 1 95.31 281 VAL B CA 1
ATOM 5407 C C . VAL B 1 281 ? 6.035 -1.419 8.656 1 95.31 281 VAL B C 1
ATOM 5409 O O . VAL B 1 281 ? 6.734 -2.424 8.508 1 95.31 281 VAL B O 1
ATOM 5412 N N . PRO B 1 282 ? 6.445 -0.38 9.32 1 96.12 282 PRO B N 1
ATOM 5413 C CA . PRO B 1 282 ? 7.844 -0.238 9.734 1 96.12 282 PRO B CA 1
ATOM 5414 C C . PRO B 1 282 ? 8.305 -1.367 10.648 1 96.12 282 PRO B C 1
ATOM 5416 O O . PRO B 1 282 ? 9.406 -1.9 10.477 1 96.12 282 PRO B O 1
ATOM 5419 N N . PHE B 1 283 ? 7.496 -1.793 11.625 1 96.75 283 PHE B N 1
ATOM 5420 C CA . PHE B 1 283 ? 8.023 -2.777 12.562 1 96.75 283 PHE B CA 1
ATOM 5421 C C . PHE B 1 283 ? 8.203 -4.129 11.891 1 96.75 283 PHE B C 1
ATOM 5423 O O . PHE B 1 283 ? 8.977 -4.969 12.359 1 96.75 283 PHE B O 1
ATOM 5430 N N . ILE B 1 284 ? 7.531 -4.387 10.773 1 97.19 284 ILE B N 1
ATOM 5431 C CA . ILE B 1 284 ? 7.754 -5.617 10.023 1 97.19 284 ILE B CA 1
ATOM 5432 C C . ILE B 1 284 ? 9.086 -5.531 9.281 1 97.19 284 ILE B C 1
ATOM 5434 O O . ILE B 1 284 ? 9.906 -6.453 9.352 1 97.19 284 ILE B O 1
ATOM 5438 N N . MET B 1 285 ? 9.32 -4.418 8.555 1 96.38 285 MET B N 1
ATOM 5439 C CA . MET B 1 285 ? 10.586 -4.254 7.844 1 96.38 285 MET B CA 1
ATOM 5440 C C . MET B 1 285 ? 11.758 -4.223 8.82 1 96.38 285 MET B C 1
ATOM 5442 O O . MET B 1 285 ? 12.836 -4.746 8.523 1 96.38 285 MET B O 1
ATOM 5446 N N . GLN B 1 286 ? 11.523 -3.627 9.992 1 97.38 286 GLN B N 1
ATOM 5447 C CA . GLN B 1 286 ? 12.578 -3.51 10.992 1 97.38 286 GLN B CA 1
ATOM 5448 C C . GLN B 1 286 ? 12.93 -4.875 11.578 1 97.38 286 GLN B C 1
ATOM 5450 O O . GLN B 1 286 ? 14 -5.039 12.172 1 97.38 286 GLN B O 1
ATOM 5455 N N . ALA B 1 287 ? 12.086 -5.852 11.414 1 97.94 287 ALA B N 1
ATOM 5456 C CA . ALA B 1 287 ? 12.336 -7.199 11.914 1 97.94 287 ALA B CA 1
ATOM 5457 C C . ALA B 1 287 ? 13.219 -7.992 10.953 1 97.94 287 ALA B C 1
ATOM 5459 O O . ALA B 1 287 ? 13.727 -9.062 11.305 1 97.94 287 ALA B O 1
ATOM 5460 N N . ILE B 1 288 ? 13.469 -7.512 9.773 1 98.25 288 ILE B N 1
ATOM 5461 C CA . ILE B 1 288 ? 14.141 -8.25 8.703 1 98.25 288 ILE B CA 1
ATOM 5462 C C . ILE B 1 288 ? 15.539 -8.656 9.164 1 98.25 288 ILE B C 1
ATOM 5464 O O . ILE B 1 288 ? 15.93 -9.82 9.016 1 98.25 288 ILE B O 1
ATOM 5468 N N . PRO B 1 289 ? 16.344 -7.711 9.773 1 98.5 289 PRO B N 1
ATOM 5469 C CA . PRO B 1 289 ? 17.688 -8.141 10.211 1 98.5 289 PRO B CA 1
ATOM 5470 C C . PRO B 1 289 ? 17.641 -9.344 11.156 1 98.5 289 PRO B C 1
ATOM 5472 O O . PRO B 1 289 ? 18.391 -10.305 10.977 1 98.5 289 PRO B O 1
ATOM 5475 N N . LYS B 1 290 ? 16.734 -9.312 12.078 1 98.06 290 LYS B N 1
ATOM 5476 C CA . LYS B 1 290 ? 16.625 -10.406 13.039 1 98.06 290 LYS B CA 1
ATOM 5477 C C . LYS B 1 290 ? 16.125 -11.68 12.375 1 98.06 290 LYS B C 1
ATOM 5479 O O . LYS B 1 290 ? 16.562 -12.781 12.711 1 98.06 290 LYS B O 1
ATOM 5484 N N . ILE B 1 291 ? 15.188 -11.602 11.453 1 98.06 291 ILE B N 1
ATOM 5485 C CA . ILE B 1 291 ? 14.664 -12.75 10.719 1 98.06 291 ILE B CA 1
ATOM 5486 C C . ILE B 1 291 ? 15.805 -13.438 9.977 1 98.06 291 ILE B C 1
ATOM 5488 O O . ILE B 1 291 ? 15.953 -14.664 10.047 1 98.06 291 ILE B O 1
ATOM 5492 N N . TYR B 1 292 ? 16.625 -12.656 9.297 1 97.56 292 TYR B N 1
ATOM 5493 C CA . TYR B 1 292 ? 17.703 -13.227 8.492 1 97.56 292 TYR B CA 1
ATOM 5494 C C . TYR B 1 292 ? 18.844 -13.711 9.375 1 97.56 292 TYR B C 1
ATOM 5496 O O . TYR B 1 292 ? 19.547 -14.664 9.016 1 97.56 292 TYR B O 1
ATOM 5504 N N . GLU B 1 293 ? 19.031 -13.086 10.492 1 96.62 293 GLU B N 1
ATOM 5505 C CA . GLU B 1 293 ? 20.047 -13.523 11.445 1 96.62 293 GLU B CA 1
ATOM 5506 C C . GLU B 1 293 ? 19.688 -14.875 12.047 1 96.62 293 GLU B C 1
ATOM 5508 O O . GLU B 1 293 ? 20.578 -15.688 12.328 1 96.62 293 GLU B O 1
ATOM 5513 N N . ASN B 1 294 ? 18.438 -15.117 12.273 1 95.44 294 ASN B N 1
ATOM 5514 C CA . ASN B 1 294 ? 17.984 -16.328 12.961 1 95.44 294 ASN B CA 1
ATOM 5515 C C . ASN B 1 294 ? 17.5 -17.391 11.969 1 95.44 294 ASN B C 1
ATOM 5517 O O . ASN B 1 294 ? 16.906 -18.391 12.375 1 95.44 294 ASN B O 1
ATOM 5521 N N . LEU B 1 295 ? 17.703 -17.156 10.719 1 93.25 295 LEU B N 1
ATOM 5522 C CA . LEU B 1 295 ? 17.25 -18.078 9.688 1 93.25 295 LEU B CA 1
ATOM 5523 C C . LEU B 1 295 ? 18.047 -19.375 9.742 1 93.25 295 LEU B C 1
ATOM 5525 O O . LEU B 1 295 ? 19.25 -19.391 9.484 1 93.25 295 LEU B O 1
ATOM 5529 N N . PRO B 1 296 ? 17.344 -20.5 10.023 1 92.69 296 PRO B N 1
ATOM 5530 C CA . PRO B 1 296 ? 18.062 -21.781 10.031 1 92.69 296 PRO B CA 1
ATOM 5531 C C . PRO B 1 296 ? 18.594 -22.156 8.648 1 92.69 296 PRO B C 1
ATOM 5533 O O . PRO B 1 296 ? 17.938 -21.906 7.641 1 92.69 296 PRO B O 1
ATOM 5536 N N . GLN B 1 297 ? 19.656 -22.859 8.539 1 90.44 297 GLN B N 1
ATOM 5537 C CA . GLN B 1 297 ? 20.328 -23.234 7.293 1 90.44 297 GLN B CA 1
ATOM 5538 C C . GLN B 1 297 ? 19.422 -24.094 6.418 1 90.44 297 GLN B C 1
ATOM 5540 O O . GLN B 1 297 ? 19.438 -23.969 5.191 1 90.44 297 GLN B O 1
ATOM 5545 N N . ASN B 1 298 ? 18.578 -24.906 7.023 1 91.75 298 ASN B N 1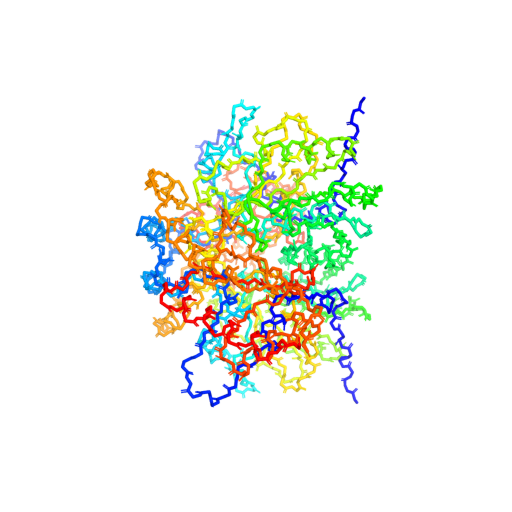
ATOM 5546 C CA . ASN B 1 298 ? 17.766 -25.828 6.238 1 91.75 298 ASN B CA 1
ATOM 5547 C C . ASN B 1 298 ? 16.312 -25.406 6.195 1 91.75 298 ASN B C 1
ATOM 5549 O O . ASN B 1 298 ? 15.43 -26.219 5.879 1 91.75 298 ASN B O 1
ATOM 5553 N N . TYR B 1 299 ? 16.109 -24.172 6.457 1 92.88 299 TYR B N 1
ATOM 5554 C CA . TYR B 1 299 ? 14.727 -23.719 6.566 1 92.88 299 TYR B CA 1
ATOM 5555 C C . TYR B 1 299 ? 13.961 -23.969 5.27 1 92.88 299 TYR B C 1
ATOM 5557 O O . TYR B 1 299 ? 12.922 -24.625 5.27 1 92.88 299 TYR B O 1
ATOM 5565 N N . PHE B 1 300 ? 14.484 -23.5 4.168 1 93.69 300 PHE B N 1
ATOM 5566 C CA . PHE B 1 300 ? 13.789 -23.625 2.891 1 93.69 300 PHE B CA 1
ATOM 5567 C C . PHE B 1 300 ? 13.664 -25.078 2.471 1 93.69 300 PHE B C 1
ATOM 5569 O O . PHE B 1 300 ? 12.625 -25.5 1.964 1 93.69 300 PHE B O 1
ATOM 5576 N N . ALA B 1 301 ? 14.703 -25.828 2.676 1 94.38 301 ALA B N 1
ATOM 5577 C CA . ALA B 1 301 ? 14.68 -27.25 2.324 1 94.38 301 ALA B CA 1
ATOM 5578 C C . ALA B 1 301 ? 13.586 -27.984 3.092 1 94.38 301 ALA B C 1
ATOM 5580 O O . ALA B 1 301 ? 12.906 -28.844 2.535 1 94.38 301 ALA B O 1
ATOM 5581 N N . GLU B 1 302 ? 13.43 -27.656 4.309 1 93.88 302 GLU B N 1
ATOM 5582 C CA . GLU B 1 302 ? 12.43 -28.297 5.145 1 93.88 302 GLU B CA 1
ATOM 5583 C C . GLU B 1 302 ? 11.016 -27.938 4.688 1 93.88 302 GLU B C 1
ATOM 5585 O O . GLU B 1 302 ? 10.133 -28.797 4.637 1 93.88 302 GLU B O 1
ATOM 5590 N N . VAL B 1 303 ? 10.836 -26.688 4.363 1 94.56 303 VAL B N 1
ATOM 5591 C CA . VAL B 1 303 ? 9.547 -26.25 3.861 1 94.56 303 VAL B CA 1
ATOM 5592 C C . VAL B 1 303 ? 9.242 -26.922 2.529 1 94.56 303 VAL B C 1
ATOM 5594 O O . VAL B 1 303 ? 8.141 -27.438 2.326 1 94.56 303 VAL B O 1
ATOM 5597 N N . MET B 1 304 ? 10.258 -27 1.693 1 96.69 304 MET B N 1
ATOM 5598 C CA . MET B 1 304 ? 10.031 -27.469 0.328 1 96.69 304 MET B CA 1
ATOM 5599 C C . MET B 1 304 ? 9.93 -29 0.285 1 96.69 304 MET B C 1
ATOM 5601 O O . MET B 1 304 ? 9.336 -29.547 -0.641 1 96.69 304 MET B O 1
ATOM 5605 N N . GLN B 1 305 ? 10.43 -29.641 1.29 1 97.06 305 GLN B N 1
ATOM 5606 C CA . GLN B 1 305 ? 10.266 -31.078 1.353 1 97.06 305 GLN B CA 1
ATOM 5607 C C . GLN B 1 305 ? 8.789 -31.469 1.436 1 97.06 305 GLN B C 1
ATOM 5609 O O . GLN B 1 305 ? 8.359 -32.438 0.817 1 97.06 305 GLN B O 1
ATOM 5614 N N . LYS B 1 306 ? 8.062 -30.75 2.188 1 96.56 306 LYS B N 1
ATOM 5615 C CA . LYS B 1 306 ? 6.625 -31 2.299 1 96.56 306 LYS B CA 1
ATOM 5616 C C . LYS B 1 306 ? 5.93 -30.797 0.955 1 96.56 306 LYS B C 1
ATOM 5618 O O . LYS B 1 306 ? 5.074 -31.594 0.57 1 96.56 306 LYS B O 1
ATOM 5623 N N . VAL B 1 307 ? 6.301 -29.75 0.268 1 97.31 307 VAL B N 1
ATOM 5624 C CA . VAL B 1 307 ? 5.703 -29.453 -1.031 1 97.31 307 VAL B CA 1
ATOM 5625 C C . VAL B 1 307 ? 6.102 -30.531 -2.037 1 97.31 307 VAL B C 1
ATOM 5627 O O . VAL B 1 307 ? 5.27 -30.984 -2.822 1 97.31 307 VAL B O 1
ATOM 5630 N N . LYS B 1 308 ? 7.336 -30.922 -1.959 1 97.75 308 LYS B N 1
ATOM 5631 C CA . LYS B 1 308 ? 7.859 -31.938 -2.863 1 97.75 308 LYS B CA 1
ATOM 5632 C C . LYS B 1 308 ? 7.09 -33.25 -2.723 1 97.75 308 LYS B C 1
ATOM 5634 O O . LYS B 1 308 ? 6.762 -33.875 -3.721 1 97.75 308 LYS B O 1
ATOM 5639 N N . GLU B 1 309 ? 6.805 -33.625 -1.572 1 97.44 309 GLU B N 1
ATOM 5640 C CA . GLU B 1 309 ? 6.059 -34.875 -1.322 1 97.44 309 GLU B CA 1
ATOM 5641 C C . GLU B 1 309 ? 4.684 -34.812 -1.981 1 97.44 309 GLU B C 1
ATOM 5643 O O . GLU B 1 309 ? 4.23 -35.812 -2.559 1 97.44 309 GLU B O 1
ATOM 5648 N N . ARG B 1 310 ? 4.023 -33.719 -1.839 1 97.25 310 ARG B N 1
ATOM 5649 C CA . ARG B 1 310 ? 2.719 -33.562 -2.467 1 97.25 310 ARG B CA 1
ATOM 5650 C C . ARG B 1 310 ? 2.832 -33.594 -3.988 1 97.25 310 ARG B C 1
ATOM 5652 O O . ARG B 1 310 ? 1.998 -34.219 -4.66 1 97.25 310 ARG B O 1
ATOM 5659 N N . ALA B 1 311 ? 3.859 -32.938 -4.488 1 97.25 311 ALA B N 1
ATOM 5660 C CA . ALA B 1 311 ? 4.094 -32.938 -5.93 1 97.25 311 ALA B CA 1
ATOM 5661 C C . ALA B 1 311 ? 4.301 -34.375 -6.438 1 97.25 311 ALA B C 1
ATOM 5663 O O . ALA B 1 311 ? 3.82 -34.719 -7.516 1 97.25 311 ALA B O 1
ATOM 5664 N N . GLU B 1 312 ? 4.984 -35.125 -5.715 1 96.81 312 GLU B N 1
ATOM 5665 C CA . GLU B 1 312 ? 5.242 -36.531 -6.082 1 96.81 312 GLU B CA 1
ATOM 5666 C C . GLU B 1 312 ? 3.953 -37.344 -6.102 1 96.81 312 GLU B C 1
ATOM 5668 O O . GLU B 1 312 ? 3.768 -38.188 -6.965 1 96.81 312 GLU B O 1
ATOM 5673 N N . VAL B 1 313 ? 3.135 -37.062 -5.164 1 97.12 313 VAL B N 1
ATOM 5674 C CA . VAL B 1 313 ? 1.835 -37.719 -5.121 1 97.12 313 VAL B CA 1
ATOM 5675 C C . VAL B 1 313 ? 1.031 -37.375 -6.371 1 97.12 313 VAL B C 1
ATOM 5677 O O . VAL B 1 313 ? 0.43 -38.25 -7 1 97.12 313 VAL B O 1
ATOM 5680 N N . VAL B 1 314 ? 0.982 -36.125 -6.707 1 97.31 314 VAL B N 1
ATOM 5681 C CA . VAL B 1 314 ? 0.254 -35.656 -7.891 1 97.31 314 VAL B CA 1
ATOM 5682 C C . VAL B 1 314 ? 0.784 -36.375 -9.133 1 97.31 314 VAL B C 1
ATOM 5684 O O . VAL B 1 314 ? 0.008 -36.906 -9.922 1 97.31 314 VAL B O 1
ATOM 5687 N N . LYS B 1 315 ? 2.068 -36.406 -9.281 1 95.19 315 LYS B N 1
ATOM 5688 C CA . LYS B 1 315 ? 2.701 -37.031 -10.43 1 95.19 315 LYS B CA 1
ATOM 5689 C C . LYS B 1 315 ? 2.361 -38.531 -10.484 1 95.19 315 LYS B C 1
ATOM 5691 O O . LYS B 1 315 ? 1.994 -39.031 -11.539 1 95.19 315 LYS B O 1
ATOM 5696 N N . ALA B 1 316 ? 2.471 -39.156 -9.406 1 95.75 316 ALA B N 1
ATOM 5697 C CA . ALA B 1 316 ? 2.232 -40.594 -9.344 1 95.75 316 ALA B CA 1
ATOM 5698 C C . ALA B 1 316 ? 0.77 -40.906 -9.633 1 95.75 316 ALA B C 1
ATOM 5700 O O . ALA B 1 316 ? 0.473 -41.844 -10.383 1 95.75 316 ALA B O 1
ATOM 5701 N N . LYS B 1 317 ? -0.109 -40.188 -9.078 1 96.12 317 LYS B N 1
ATOM 5702 C CA . LYS B 1 317 ? -1.538 -40.469 -9.18 1 96.12 317 LYS B CA 1
ATOM 5703 C C . LYS B 1 317 ? -2.061 -40.156 -10.586 1 96.12 317 LYS B C 1
ATOM 5705 O O . LYS B 1 317 ? -2.984 -40.844 -11.062 1 96.12 317 LYS B O 1
ATOM 5710 N N . LEU B 1 318 ? -1.479 -39.188 -11.227 1 95.38 318 LEU B N 1
ATOM 5711 C CA . LEU B 1 318 ? -2.018 -38.781 -12.523 1 95.38 318 LEU B CA 1
ATOM 5712 C C . LEU B 1 318 ? -1.176 -39.344 -13.664 1 95.38 318 LEU B C 1
ATOM 5714 O O . LEU B 1 318 ? -1.46 -39.062 -14.836 1 95.38 318 LEU B O 1
ATOM 5718 N N . ALA B 1 319 ? -0.19 -40.094 -13.383 1 92.06 319 ALA B N 1
ATOM 5719 C CA . ALA B 1 319 ? 0.771 -40.594 -14.367 1 92.06 319 ALA B CA 1
ATOM 5720 C C . ALA B 1 319 ? 0.071 -41.406 -15.461 1 92.06 319 ALA B C 1
ATOM 5722 O O . ALA B 1 319 ? 0.494 -41.375 -16.625 1 92.06 319 ALA B O 1
ATOM 5723 N N . ASP B 1 320 ? -1.024 -42.062 -15.156 1 92.19 320 ASP B N 1
ATOM 5724 C CA . ASP B 1 320 ? -1.665 -42.969 -16.109 1 92.19 320 ASP B CA 1
ATOM 5725 C C . ASP B 1 320 ? -2.865 -42.312 -16.766 1 92.19 320 ASP B C 1
ATOM 5727 O O . ASP B 1 320 ? -3.615 -42.969 -17.5 1 92.19 320 ASP B O 1
ATOM 5731 N N . VAL B 1 321 ? -2.982 -41.062 -16.5 1 94.81 321 VAL B N 1
ATOM 5732 C CA . VAL B 1 321 ? -4.082 -40.344 -17.125 1 94.81 321 VAL B CA 1
ATOM 5733 C C . VAL B 1 321 ? -3.607 -39.719 -18.438 1 94.81 321 VAL B C 1
ATOM 5735 O O . VAL B 1 321 ? -3.018 -38.625 -18.438 1 94.81 321 VAL B O 1
ATOM 5738 N N . SER B 1 322 ? -4 -40.25 -19.531 1 91.62 322 SER B N 1
ATOM 5739 C CA . SER B 1 322 ? -3.465 -39.906 -20.844 1 91.62 322 SER B CA 1
ATOM 5740 C C . SER B 1 322 ? -3.822 -38.469 -21.219 1 91.62 322 SER B C 1
ATOM 5742 O O . SER B 1 322 ? -3.074 -37.812 -21.938 1 91.62 322 SER B O 1
ATOM 5744 N N . ALA B 1 323 ? -4.836 -37.969 -20.703 1 94.12 323 ALA B N 1
ATOM 5745 C CA . ALA B 1 323 ? -5.316 -36.625 -21.062 1 94.12 323 ALA B CA 1
ATOM 5746 C C . ALA B 1 323 ? -4.52 -35.531 -20.344 1 94.12 323 ALA B C 1
ATOM 5748 O O . ALA B 1 323 ? -4.621 -34.375 -20.688 1 94.12 323 ALA B O 1
ATOM 5749 N N . LEU B 1 324 ? -3.699 -35.969 -19.438 1 95 324 LEU B N 1
ATOM 5750 C CA . LEU B 1 324 ? -3.014 -34.969 -18.609 1 95 324 LEU B CA 1
ATOM 5751 C C . LEU B 1 324 ? -1.5 -35.094 -18.75 1 95 324 LEU B C 1
ATOM 5753 O O . LEU B 1 324 ? -0.989 -36.188 -19.062 1 95 324 LEU B O 1
ATOM 5757 N N . ASN B 1 325 ? -0.863 -33.938 -18.594 1 92.25 325 ASN B N 1
ATOM 5758 C CA . ASN B 1 325 ? 0.588 -33.875 -18.453 1 92.25 325 ASN B CA 1
ATOM 5759 C C . ASN B 1 325 ? 0.997 -33 -17.266 1 92.25 325 ASN B C 1
ATOM 5761 O O . ASN B 1 325 ? 0.893 -31.781 -17.312 1 92.25 325 ASN B O 1
ATOM 5765 N N . THR B 1 326 ? 1.478 -33.5 -16.281 1 88.62 326 THR B N 1
ATOM 5766 C CA . THR B 1 326 ? 1.839 -32.812 -15.055 1 88.62 326 THR B CA 1
ATOM 5767 C C . THR B 1 326 ? 3.262 -32.281 -15.133 1 88.62 326 THR B C 1
ATOM 5769 O O . THR B 1 326 ? 3.666 -31.453 -14.312 1 88.62 326 THR B O 1
ATOM 5772 N N . GLY B 1 327 ? 3.953 -32.594 -16.125 1 84.88 327 GLY B N 1
ATOM 5773 C CA . GLY B 1 327 ? 5.363 -32.25 -16.125 1 84.88 327 GLY B CA 1
ATOM 5774 C C . GLY B 1 327 ? 6.082 -32.656 -14.852 1 84.88 327 GLY B C 1
ATOM 5775 O O . GLY B 1 327 ? 5.789 -33.688 -14.266 1 84.88 327 GLY B O 1
ATOM 5776 N N . THR B 1 328 ? 7.133 -31.891 -14.484 1 87.38 328 THR B N 1
ATOM 5777 C CA . THR B 1 328 ? 7.91 -32.125 -13.273 1 87.38 328 THR B CA 1
ATOM 5778 C C . THR B 1 328 ? 7.992 -30.859 -12.43 1 87.38 328 THR B C 1
ATOM 5780 O O . THR B 1 328 ? 8.883 -30.031 -12.625 1 87.38 328 THR B O 1
ATOM 5783 N N . PRO B 1 329 ? 6.996 -30.766 -11.562 1 92.75 329 PRO B N 1
ATOM 5784 C CA . PRO B 1 329 ? 7.152 -29.609 -10.656 1 92.75 329 PRO B CA 1
ATOM 5785 C C . PRO B 1 329 ? 8.5 -29.609 -9.945 1 92.75 329 PRO B C 1
ATOM 5787 O O . PRO B 1 329 ? 8.984 -30.656 -9.516 1 92.75 329 PRO B O 1
ATOM 5790 N N . GLU B 1 330 ? 9.141 -28.406 -9.875 1 96.44 330 GLU B N 1
ATOM 5791 C CA . GLU B 1 330 ? 10.508 -28.328 -9.367 1 96.44 330 GLU B CA 1
ATOM 5792 C C . GLU B 1 330 ? 10.641 -27.266 -8.281 1 96.44 330 GLU B C 1
ATOM 5794 O O . GLU B 1 330 ? 11.672 -27.172 -7.621 1 96.44 330 GLU B O 1
ATOM 5799 N N . GLY B 1 331 ? 9.617 -26.484 -8.047 1 96.81 331 GLY B N 1
ATOM 5800 C CA . GLY B 1 331 ? 9.688 -25.422 -7.055 1 96.81 331 GLY B CA 1
ATOM 5801 C C . GLY B 1 331 ? 8.375 -24.672 -6.898 1 96.81 331 GLY B C 1
ATOM 5802 O O . GLY B 1 331 ? 7.344 -25.094 -7.422 1 96.81 331 GLY B O 1
ATOM 5803 N N . SER B 1 332 ? 8.422 -23.594 -6.129 1 97 332 SER B N 1
ATOM 5804 C CA . SER B 1 332 ? 7.262 -22.797 -5.754 1 97 332 SER B CA 1
ATOM 5805 C C . SER B 1 332 ? 6.262 -23.609 -4.945 1 97 332 SER B C 1
ATOM 5807 O O . SER B 1 332 ? 6.656 -24.469 -4.145 1 97 332 SER B O 1
ATOM 5809 N N . LEU B 1 333 ? 4.988 -23.312 -5.035 1 97.19 333 LEU B N 1
ATOM 5810 C CA . LEU B 1 333 ? 3.971 -23.984 -4.246 1 97.19 333 LEU B CA 1
ATOM 5811 C C . LEU B 1 333 ? 2.941 -24.656 -5.152 1 97.19 333 LEU B C 1
ATOM 5813 O O . LEU B 1 333 ? 1.883 -25.094 -4.688 1 97.19 333 LEU B O 1
ATOM 5817 N N . TYR B 1 334 ? 3.266 -24.703 -6.5 1 96.25 334 TYR B N 1
ATOM 5818 C CA . TYR B 1 334 ? 2.201 -25.031 -7.445 1 96.25 334 TYR B CA 1
ATOM 5819 C C . TYR B 1 334 ? 2.645 -26.109 -8.422 1 96.25 334 TYR B C 1
ATOM 5821 O O . TYR B 1 334 ? 3.838 -26.391 -8.555 1 96.25 334 TYR B O 1
ATOM 5829 N N . CYS B 1 335 ? 1.652 -26.672 -8.977 1 95.5 335 CYS B N 1
ATOM 5830 C CA . CYS B 1 335 ? 1.802 -27.547 -10.133 1 95.5 335 CYS B CA 1
ATOM 5831 C C . CYS B 1 335 ? 0.788 -27.203 -11.211 1 95.5 335 CYS B C 1
ATOM 5833 O O . CYS B 1 335 ? -0.411 -27.109 -10.945 1 95.5 335 CYS B O 1
ATOM 5835 N N . MET B 1 336 ? 1.312 -26.859 -12.328 1 96.44 336 MET B N 1
ATOM 5836 C CA . MET B 1 336 ? 0.437 -26.656 -13.477 1 96.44 336 MET B CA 1
ATOM 5837 C C . MET B 1 336 ? 0.345 -27.938 -14.312 1 96.44 336 MET B C 1
ATOM 5839 O O . MET B 1 336 ? 1.367 -28.516 -14.68 1 96.44 336 MET B O 1
ATOM 5843 N N . VAL B 1 337 ? -0.875 -28.344 -14.633 1 96.56 337 VAL B N 1
ATOM 5844 C CA . VAL B 1 337 ? -1.125 -29.594 -15.359 1 96.56 337 VAL B CA 1
ATOM 5845 C C . VAL B 1 337 ? -1.756 -29.266 -16.719 1 96.56 337 VAL B C 1
ATOM 5847 O O . VAL B 1 337 ? -2.838 -28.688 -16.781 1 96.56 337 VAL B O 1
ATOM 5850 N N . ALA B 1 338 ? -1.091 -29.672 -17.75 1 95.62 338 ALA B N 1
ATOM 5851 C CA . ALA B 1 338 ? -1.642 -29.484 -19.078 1 95.62 338 ALA B CA 1
ATOM 5852 C C . ALA B 1 338 ? -2.744 -30.5 -19.359 1 95.62 338 ALA B C 1
ATOM 5854 O O . ALA B 1 338 ? -2.668 -31.656 -18.906 1 95.62 338 ALA B O 1
ATOM 5855 N N . ILE B 1 339 ? -3.736 -30.109 -20.109 1 96.06 339 ILE B N 1
ATOM 5856 C CA . ILE B 1 339 ? -4.871 -30.953 -20.453 1 96.06 339 ILE B CA 1
ATOM 5857 C C . ILE B 1 339 ? -4.961 -31.109 -21.969 1 96.06 339 ILE B C 1
ATOM 5859 O O . ILE B 1 339 ? -4.902 -30.109 -22.703 1 96.06 339 ILE B O 1
ATOM 5863 N N . ASP B 1 340 ? -5.055 -32.25 -22.438 1 95.06 340 ASP B N 1
ATOM 5864 C CA . ASP B 1 340 ? -5.426 -32.531 -23.812 1 95.06 340 ASP B CA 1
ATOM 5865 C C . ASP B 1 340 ? -6.918 -32.844 -23.938 1 95.06 340 ASP B C 1
ATOM 5867 O O . ASP B 1 340 ? -7.383 -33.906 -23.547 1 95.06 340 ASP B O 1
ATOM 5871 N N . PHE B 1 341 ? -7.605 -31.938 -24.547 1 95.44 341 PHE B N 1
ATOM 5872 C CA . PHE B 1 341 ? -9.062 -32.031 -24.578 1 95.44 341 PHE B CA 1
ATOM 5873 C C . PHE B 1 341 ? -9.516 -32.844 -25.781 1 95.44 341 PHE B C 1
ATOM 5875 O O . PHE B 1 341 ? -10.711 -33.062 -25.984 1 95.44 341 PHE B O 1
ATOM 5882 N N . THR B 1 342 ? -8.664 -33.344 -26.609 1 94.94 342 THR B N 1
ATOM 5883 C CA . THR B 1 342 ? -8.961 -34 -27.891 1 94.94 342 THR B CA 1
ATOM 5884 C C . THR B 1 342 ? -9.992 -35.094 -27.703 1 94.94 342 THR B C 1
ATOM 5886 O O . THR B 1 342 ? -10.922 -35.219 -28.516 1 94.94 342 THR B O 1
ATOM 5889 N N . ASN B 1 343 ? -9.906 -35.938 -26.719 1 95.31 343 ASN B N 1
ATOM 5890 C CA . ASN B 1 343 ? -10.797 -37.094 -26.516 1 95.31 343 ASN B CA 1
ATOM 5891 C C . ASN B 1 343 ? -11.68 -36.875 -25.281 1 95.31 343 ASN B C 1
ATOM 5893 O O . ASN B 1 343 ? -11.977 -37.844 -24.562 1 95.31 343 ASN B O 1
ATOM 5897 N N . MET B 1 344 ? -11.945 -35.656 -25.031 1 96 344 MET B N 1
ATOM 5898 C CA . MET B 1 344 ? -12.828 -35.344 -23.906 1 96 344 MET B CA 1
ATOM 5899 C C . MET B 1 344 ? -14.086 -34.625 -24.375 1 96 344 MET B C 1
ATOM 5901 O O . MET B 1 344 ? -14.07 -33.938 -25.422 1 96 344 MET B O 1
ATOM 5905 N N . ASP B 1 345 ? -15.156 -34.656 -23.656 1 96.75 345 ASP B N 1
ATOM 5906 C CA . ASP B 1 345 ? -16.375 -33.938 -23.969 1 96.75 345 ASP B CA 1
ATOM 5907 C C . ASP B 1 345 ? -16.406 -32.562 -23.297 1 96.75 345 ASP B C 1
ATOM 5909 O O . ASP B 1 345 ? -17.453 -31.891 -23.281 1 96.75 345 ASP B O 1
ATOM 5913 N N . VAL B 1 346 ? -15.305 -32.25 -22.703 1 94.81 346 VAL B N 1
ATOM 5914 C CA . VAL B 1 346 ? -15.047 -30.906 -22.172 1 94.81 346 VAL B CA 1
ATOM 5915 C C . VAL B 1 346 ? -14.055 -30.188 -23.078 1 94.81 346 VAL B C 1
ATOM 5917 O O . VAL B 1 346 ? -13.094 -30.781 -23.562 1 94.81 346 VAL B O 1
ATOM 5920 N N . LYS B 1 347 ? -14.289 -28.859 -23.234 1 91.94 347 LYS B N 1
ATOM 5921 C CA . LYS B 1 347 ? -13.57 -28.234 -24.344 1 91.94 347 LYS B CA 1
ATOM 5922 C C . LYS B 1 347 ? -12.695 -27.094 -23.859 1 91.94 347 LYS B C 1
ATOM 5924 O O . LYS B 1 347 ? -11.938 -26.5 -24.641 1 91.94 347 LYS B O 1
ATOM 5929 N N . SER B 1 348 ? -12.773 -26.734 -22.578 1 94 348 SER B N 1
ATOM 5930 C CA . SER B 1 348 ? -11.938 -25.672 -22.062 1 94 348 SER B CA 1
ATOM 5931 C C . SER B 1 348 ? -11.57 -25.922 -20.594 1 94 348 SER B C 1
ATOM 5933 O O . SER B 1 348 ? -12.234 -26.703 -19.906 1 94 348 SER B O 1
ATOM 5935 N N . SER B 1 349 ? -10.508 -25.219 -20.234 1 95.12 349 SER B N 1
ATOM 5936 C CA . SER B 1 349 ? -10.07 -25.391 -18.859 1 95.12 349 SER B CA 1
ATOM 5937 C C . SER B 1 349 ? -11.102 -24.844 -17.875 1 95.12 349 SER B C 1
ATOM 5939 O O . SER B 1 349 ? -11.258 -25.359 -16.766 1 95.12 349 SER B O 1
ATOM 5941 N N . VAL B 1 350 ? -11.82 -23.781 -18.297 1 94.25 350 VAL B N 1
ATOM 5942 C CA . VAL B 1 350 ? -12.859 -23.203 -17.453 1 94.25 350 VAL B CA 1
ATOM 5943 C C . VAL B 1 350 ? -14.008 -24.203 -17.281 1 94.25 350 VAL B C 1
ATOM 5945 O O . VAL B 1 350 ? -14.484 -24.438 -16.172 1 94.25 350 VAL B O 1
ATOM 5948 N N . GLU B 1 351 ? -14.453 -24.75 -18.406 1 94.94 351 GLU B N 1
ATOM 5949 C CA . GLU B 1 351 ? -15.508 -25.75 -18.344 1 94.94 351 GLU B CA 1
ATOM 5950 C C . GLU B 1 351 ? -15.07 -26.953 -17.5 1 94.94 351 GLU B C 1
ATOM 5952 O O . GLU B 1 351 ? -15.859 -27.484 -16.703 1 94.94 351 GLU B O 1
ATOM 5957 N N . PHE B 1 352 ? -13.867 -27.406 -17.75 1 96.75 352 PHE B N 1
ATOM 5958 C CA . PHE B 1 352 ? -13.297 -28.5 -16.969 1 96.75 352 PHE B CA 1
ATOM 5959 C C . PHE B 1 352 ? -13.383 -28.203 -15.477 1 96.75 352 PHE B C 1
ATOM 5961 O O . PHE B 1 352 ? -13.867 -29.047 -14.703 1 96.75 352 PHE B O 1
ATOM 5968 N N . ALA B 1 353 ? -12.914 -27.031 -15.039 1 96.56 353 ALA B N 1
ATOM 5969 C CA . ALA B 1 353 ? -12.883 -26.625 -13.633 1 96.56 353 ALA B CA 1
ATOM 5970 C C . ALA B 1 353 ? -14.289 -26.562 -13.047 1 96.56 353 ALA B C 1
ATOM 5972 O O . ALA B 1 353 ? -14.531 -27 -11.922 1 96.56 353 ALA B O 1
ATOM 5973 N N . GLN B 1 354 ? -15.211 -26 -13.789 1 95.5 354 GLN B N 1
ATOM 5974 C CA . GLN B 1 354 ? -16.594 -25.859 -13.336 1 95.5 354 GLN B CA 1
ATOM 5975 C C . GLN B 1 354 ? -17.25 -27.219 -13.125 1 95.5 354 GLN B C 1
ATOM 5977 O O . GLN B 1 354 ? -17.875 -27.469 -12.094 1 95.5 354 GLN B O 1
ATOM 5982 N N . LYS B 1 355 ? -17.141 -28.094 -14.102 1 96.44 355 LYS B N 1
ATOM 5983 C CA . LYS B 1 355 ? -17.75 -29.422 -14.008 1 96.44 355 LYS B CA 1
ATOM 5984 C C . LYS B 1 355 ? -17.094 -30.234 -12.891 1 96.44 355 LYS B C 1
ATOM 5986 O O . LYS B 1 355 ? -17.781 -30.969 -12.18 1 96.44 355 LYS B O 1
ATOM 5991 N N . LEU B 1 356 ? -15.781 -30.141 -12.812 1 97.38 356 LEU B N 1
ATOM 5992 C CA . LEU B 1 356 ? -15.086 -30.844 -11.75 1 97.38 356 LEU B CA 1
ATOM 5993 C C . LEU B 1 356 ? -15.602 -30.406 -10.383 1 97.38 356 LEU B C 1
ATOM 5995 O O . LEU B 1 356 ? -15.805 -31.234 -9.492 1 97.38 356 LEU B O 1
ATOM 5999 N N . ALA B 1 357 ? -15.742 -29.094 -10.164 1 96.44 357 ALA B N 1
ATOM 6000 C CA . ALA B 1 357 ? -16.266 -28.562 -8.914 1 96.44 357 ALA B CA 1
ATOM 6001 C C . ALA B 1 357 ? -17.672 -29.094 -8.633 1 96.44 357 ALA B C 1
ATOM 6003 O O . ALA B 1 357 ? -17.969 -29.5 -7.512 1 96.44 357 ALA B O 1
ATOM 6004 N N . HIS B 1 358 ? -18.453 -29.156 -9.602 1 95.31 358 HIS B N 1
ATOM 6005 C CA . HIS B 1 358 ? -19.859 -29.562 -9.453 1 95.31 358 HIS B CA 1
ATOM 6006 C C . HIS B 1 358 ? -19.984 -31.062 -9.234 1 95.31 358 HIS B C 1
ATOM 6008 O O . HIS B 1 358 ? -20.781 -31.516 -8.414 1 95.31 358 HIS B O 1
ATOM 6014 N N . GLU B 1 359 ? -19.234 -31.828 -9.961 1 96.75 359 GLU B N 1
ATOM 6015 C CA . GLU B 1 359 ? -19.422 -33.281 -9.984 1 96.75 359 GLU B CA 1
ATOM 6016 C C . GLU B 1 359 ? -18.578 -33.938 -8.898 1 96.75 359 GLU B C 1
ATOM 6018 O O . GLU B 1 359 ? -18.953 -35 -8.391 1 96.75 359 GLU B O 1
ATOM 6023 N N . GLU B 1 360 ? -17.422 -33.312 -8.609 1 97.5 360 GLU B N 1
ATOM 6024 C CA . GLU B 1 360 ? -16.484 -34.031 -7.727 1 97.5 360 GLU B CA 1
ATOM 6025 C C . GLU B 1 360 ? -16.203 -33.219 -6.473 1 97.5 360 GLU B C 1
ATOM 6027 O O . GLU B 1 360 ? -15.523 -33.688 -5.555 1 97.5 360 GLU B O 1
ATOM 6032 N N . GLY B 1 361 ? -16.656 -31.969 -6.406 1 96.56 361 GLY B N 1
ATOM 6033 C CA . GLY B 1 361 ? -16.406 -31.141 -5.238 1 96.56 361 GLY B CA 1
ATOM 6034 C C . GLY B 1 361 ? -14.961 -30.703 -5.117 1 96.56 361 GLY B C 1
ATOM 6035 O O . GLY B 1 361 ? -14.438 -30.578 -4.012 1 96.56 361 GLY B O 1
ATOM 6036 N N . VAL B 1 362 ? -14.234 -30.609 -6.227 1 97.19 362 VAL B N 1
ATOM 6037 C CA . VAL B 1 362 ? -12.836 -30.188 -6.242 1 97.19 362 VAL B CA 1
ATOM 6038 C C . VAL B 1 362 ? -12.688 -28.938 -7.09 1 97.19 362 VAL B C 1
ATOM 6040 O O . VAL B 1 362 ? -13.062 -28.922 -8.266 1 97.19 362 VAL B O 1
ATOM 6043 N N . VAL B 1 363 ? -12.164 -27.859 -6.469 1 96.19 363 VAL B N 1
ATOM 6044 C CA . VAL B 1 363 ? -11.922 -26.609 -7.172 1 96.19 363 VAL B CA 1
ATOM 6045 C C . VAL B 1 363 ? -10.453 -26.531 -7.582 1 96.19 363 VAL B C 1
ATOM 6047 O O . VAL B 1 363 ? -9.562 -26.75 -6.766 1 96.19 363 VAL B O 1
ATOM 6050 N N . ILE B 1 364 ? -10.203 -26.312 -8.812 1 96.31 364 ILE B N 1
ATOM 6051 C CA . ILE B 1 364 ? -8.875 -26.047 -9.359 1 96.31 364 ILE B CA 1
ATOM 6052 C C . ILE B 1 364 ? -8.875 -24.703 -10.086 1 96.31 364 ILE B C 1
ATOM 6054 O O . ILE B 1 364 ? -9.93 -24.109 -10.297 1 96.31 364 ILE B O 1
ATOM 6058 N N . MET B 1 365 ? -7.699 -24.25 -10.414 1 95.5 365 MET B N 1
ATOM 6059 C CA . MET B 1 365 ? -7.602 -22.984 -11.125 1 95.5 365 MET B CA 1
ATOM 6060 C C . MET B 1 365 ? -7.375 -23.219 -12.617 1 95.5 365 MET B C 1
ATOM 6062 O O . MET B 1 365 ? -6.316 -23.703 -13.023 1 95.5 365 MET B O 1
ATOM 6066 N N . PRO B 1 366 ? -8.352 -22.828 -13.414 1 95.88 366 PRO B N 1
ATOM 6067 C CA . PRO B 1 366 ? -8.156 -22.984 -14.859 1 95.88 366 PRO B CA 1
ATOM 6068 C C . PRO B 1 366 ? -7.066 -22.062 -15.406 1 95.88 366 PRO B C 1
ATOM 6070 O O . PRO B 1 366 ? -6.852 -20.969 -14.875 1 95.88 366 PRO B O 1
ATOM 6073 N N . ALA B 1 367 ? -6.461 -22.438 -16.453 1 94.94 367 ALA B N 1
ATOM 6074 C CA . ALA B 1 367 ? -5.309 -21.734 -17 1 94.94 367 ALA B CA 1
ATOM 6075 C C . ALA B 1 367 ? -5.707 -20.344 -17.516 1 94.94 367 ALA B C 1
ATOM 6077 O O . ALA B 1 367 ? -4.863 -19.453 -17.641 1 94.94 367 ALA B O 1
ATOM 6078 N N . GLU B 1 368 ? -6.984 -20.156 -17.812 1 93 368 GLU B N 1
ATOM 6079 C CA . GLU B 1 368 ? -7.473 -18.859 -18.266 1 93 368 GLU B CA 1
ATOM 6080 C C . GLU B 1 368 ? -7.168 -17.766 -17.234 1 93 368 GLU B C 1
ATOM 6082 O O . GLU B 1 368 ? -6.941 -16.609 -17.609 1 93 368 GLU B O 1
ATOM 6087 N N . ALA B 1 369 ? -7.035 -18.172 -15.977 1 93.25 369 ALA B N 1
ATOM 6088 C CA . ALA B 1 369 ? -6.699 -17.219 -14.914 1 93.25 369 ALA B CA 1
ATOM 6089 C C . ALA B 1 369 ? -5.242 -16.781 -15.016 1 93.25 369 ALA B C 1
ATOM 6091 O O . ALA B 1 369 ? -4.844 -15.789 -14.406 1 93.25 369 ALA B O 1
ATOM 6092 N N . PHE B 1 370 ? -4.457 -17.5 -15.75 1 95.75 370 PHE B N 1
ATOM 6093 C CA . PHE B 1 370 ? -3.023 -17.266 -15.852 1 95.75 370 PHE B CA 1
ATOM 6094 C C . PHE B 1 370 ? -2.623 -16.938 -17.281 1 95.75 370 PHE B C 1
ATOM 6096 O O . PHE B 1 370 ? -1.507 -17.25 -17.703 1 95.75 370 PHE B O 1
ATOM 6103 N N . LEU B 1 371 ? -3.568 -16.453 -18.016 1 94.5 371 LEU B N 1
ATOM 6104 C CA . LEU B 1 371 ? -3.324 -15.961 -19.375 1 94.5 371 LEU B CA 1
ATOM 6105 C C . LEU B 1 371 ? -2.996 -17.094 -20.328 1 94.5 371 LEU B C 1
ATOM 6107 O O . LEU B 1 371 ? -2.168 -16.953 -21.219 1 94.5 371 LEU B O 1
ATOM 6111 N N . SER B 1 372 ? -3.523 -18.219 -20.109 1 94.31 372 SER B N 1
ATOM 6112 C CA . SER B 1 372 ? -3.285 -19.406 -20.922 1 94.31 372 SER B CA 1
ATOM 6113 C C . SER B 1 372 ? -4.559 -20.234 -21.078 1 94.31 372 SER B C 1
ATOM 6115 O O . SER B 1 372 ? -5.656 -19.75 -20.797 1 94.31 372 SER B O 1
ATOM 6117 N N . HIS B 1 373 ? -4.328 -21.328 -21.797 1 92.69 373 HIS B N 1
ATOM 6118 C CA . HIS B 1 373 ? -5.434 -22.266 -22.016 1 92.69 373 HIS B CA 1
ATOM 6119 C C . HIS B 1 373 ? -4.98 -23.703 -21.875 1 92.69 373 HIS B C 1
ATOM 6121 O O . HIS B 1 373 ? -3.783 -23.984 -21.781 1 92.69 373 HIS B O 1
ATOM 6127 N N . SER B 1 374 ? -5.895 -24.547 -21.672 1 94.12 374 SER B N 1
ATOM 6128 C CA . SER B 1 374 ? -5.707 -25.984 -21.766 1 94.12 374 SER B CA 1
ATOM 6129 C C . SER B 1 374 ? -4.812 -26.5 -20.641 1 94.12 374 SER B C 1
ATOM 6131 O O . SER B 1 374 ? -3.875 -27.266 -20.875 1 94.12 374 SER B O 1
ATOM 6133 N N . ALA B 1 375 ? -4.91 -26.031 -19.5 1 96.5 375 ALA B N 1
ATOM 6134 C CA . ALA B 1 375 ? -4.211 -26.469 -18.297 1 96.5 375 ALA B CA 1
ATOM 6135 C C . ALA B 1 375 ? -4.961 -26.047 -17.047 1 96.5 375 ALA B C 1
ATOM 6137 O O . ALA B 1 375 ? -5.98 -25.344 -17.125 1 96.5 375 ALA B O 1
ATOM 6138 N N . PHE B 1 376 ? -4.559 -26.531 -15.953 1 96.44 376 PHE B N 1
ATOM 6139 C CA . PHE B 1 376 ? -5.031 -26.047 -14.656 1 96.44 376 PHE B CA 1
ATOM 6140 C C . PHE B 1 376 ? -3.908 -26.078 -13.633 1 96.44 376 PHE B C 1
ATOM 6142 O O . PHE B 1 376 ? -2.953 -26.844 -13.766 1 96.44 376 PHE B O 1
ATOM 6149 N N . ARG B 1 377 ? -3.99 -25.219 -12.68 1 96.62 377 ARG B N 1
ATOM 6150 C CA . ARG B 1 377 ? -3.018 -25.141 -11.594 1 96.62 377 ARG B CA 1
ATOM 6151 C C . ARG B 1 377 ? -3.611 -25.656 -10.289 1 96.62 377 ARG B C 1
ATOM 6153 O O . ARG B 1 377 ? -4.77 -25.375 -9.969 1 96.62 377 ARG B O 1
ATOM 6160 N N . ILE B 1 378 ? -2.834 -26.359 -9.555 1 96.69 378 ILE B N 1
ATOM 6161 C CA . ILE B 1 378 ? -3.211 -26.734 -8.203 1 96.69 378 ILE B CA 1
ATOM 6162 C C . ILE B 1 378 ? -2.137 -26.281 -7.219 1 96.69 378 ILE B C 1
ATOM 6164 O O . ILE B 1 378 ? -0.969 -26.125 -7.59 1 96.69 378 ILE B O 1
ATOM 6168 N N . VAL B 1 379 ? -2.547 -26.016 -6.027 1 96.5 379 VAL B N 1
ATOM 6169 C CA . VAL B 1 379 ? -1.629 -25.672 -4.941 1 96.5 379 VAL B CA 1
ATOM 6170 C C . VAL B 1 379 ? -1.196 -26.953 -4.223 1 96.5 379 VAL B C 1
ATOM 6172 O O . VAL B 1 379 ? -2 -27.875 -4.031 1 96.5 379 VAL B O 1
ATOM 6175 N N . LEU B 1 380 ? -0.006 -27.016 -3.766 1 97.25 380 LEU B N 1
ATOM 6176 C CA . LEU B 1 380 ? 0.582 -28.219 -3.18 1 97.25 380 LEU B CA 1
ATOM 6177 C C . LEU B 1 380 ? 0.766 -28.047 -1.674 1 97.25 380 LEU B C 1
ATOM 6179 O O . LEU B 1 380 ? 1.776 -28.484 -1.117 1 97.25 380 LEU B O 1
ATOM 6183 N N . CYS B 1 381 ? -0.239 -27.422 -1.053 1 96.81 381 CYS B N 1
ATOM 6184 C CA . CYS B 1 381 ? -0.029 -27.094 0.351 1 96.81 381 CYS B CA 1
ATOM 6185 C C . CYS B 1 381 ? -1.001 -27.844 1.246 1 96.81 381 CYS B C 1
ATOM 6187 O O . CYS B 1 381 ? -0.846 -27.859 2.469 1 96.81 381 CYS B O 1
ATOM 6189 N N . HIS B 1 382 ? -2.029 -28.594 0.703 1 96.94 382 HIS B N 1
ATOM 6190 C CA . HIS B 1 382 ? -2.945 -29.406 1.497 1 96.94 382 HIS B CA 1
ATOM 6191 C C . HIS B 1 382 ? -2.225 -30.594 2.129 1 96.94 382 HIS B C 1
ATOM 6193 O O . HIS B 1 382 ? -1.154 -31 1.666 1 96.94 382 HIS B O 1
ATOM 6199 N N . PRO B 1 383 ? -2.885 -31.094 3.189 1 96.44 383 PRO B N 1
ATOM 6200 C CA . PRO B 1 383 ? -2.361 -32.375 3.656 1 96.44 383 PRO B CA 1
ATOM 6201 C C . PRO B 1 383 ? -2.326 -33.438 2.555 1 96.44 383 PRO B C 1
ATOM 6203 O O . PRO B 1 383 ? -3.182 -33.438 1.667 1 96.44 383 PRO B O 1
ATOM 6206 N N . ILE B 1 384 ? -1.389 -34.281 2.666 1 96.56 384 ILE B N 1
ATOM 6207 C CA . ILE B 1 384 ? -1.094 -35.219 1.602 1 96.56 384 ILE B CA 1
ATOM 6208 C C . ILE B 1 384 ? -2.338 -36.062 1.289 1 96.56 384 ILE B C 1
ATOM 6210 O O . ILE B 1 384 ? -2.605 -36.375 0.128 1 96.56 384 ILE B O 1
ATOM 6214 N N . HIS B 1 385 ? -3.145 -36.469 2.287 1 97.06 385 HIS B N 1
ATOM 6215 C CA . HIS B 1 385 ? -4.32 -37.312 2.066 1 97.06 385 HIS B CA 1
ATOM 6216 C C . HIS B 1 385 ? -5.375 -36.562 1.253 1 97.06 385 HIS B C 1
ATOM 6218 O O . HIS B 1 385 ? -6.121 -37.188 0.485 1 97.06 385 HIS B O 1
ATOM 6224 N N . VAL B 1 386 ? -5.449 -35.25 1.447 1 97.31 386 VAL B N 1
ATOM 6225 C CA . VAL B 1 386 ? -6.379 -34.406 0.674 1 97.31 386 VAL B CA 1
ATOM 6226 C C . VAL B 1 386 ? -5.926 -34.375 -0.783 1 97.31 386 VAL B C 1
ATOM 6228 O O . VAL B 1 386 ? -6.746 -34.469 -1.699 1 97.31 386 VAL B O 1
ATOM 6231 N N . ILE B 1 387 ? -4.629 -34.188 -0.975 1 97.56 387 ILE B N 1
ATOM 6232 C CA . ILE B 1 387 ? -4.07 -34.188 -2.324 1 97.56 387 ILE B CA 1
ATOM 6233 C C . ILE B 1 387 ? -4.387 -35.531 -3.014 1 97.56 387 ILE B C 1
ATOM 6235 O O . ILE B 1 387 ? -4.836 -35.531 -4.16 1 97.56 387 ILE B O 1
ATOM 6239 N N . GLU B 1 388 ? -4.184 -36.594 -2.332 1 97.94 388 GLU B N 1
ATOM 6240 C CA . GLU B 1 388 ? -4.461 -37.938 -2.871 1 97.94 388 GLU B CA 1
ATOM 6241 C C . GLU B 1 388 ? -5.926 -38.062 -3.277 1 97.94 388 GLU B C 1
ATOM 6243 O O . GLU B 1 388 ? -6.227 -38.5 -4.387 1 97.94 388 GLU B O 1
ATOM 6248 N N . GLU B 1 389 ? -6.742 -37.688 -2.373 1 98.19 389 GLU B N 1
ATOM 6249 C CA . GLU B 1 389 ? -8.172 -37.75 -2.633 1 98.19 389 GLU B CA 1
ATOM 6250 C C . GLU B 1 389 ? -8.57 -36.938 -3.844 1 98.19 389 GLU B C 1
ATOM 6252 O O . GLU B 1 389 ? -9.352 -37.375 -4.688 1 98.19 389 GLU B O 1
ATOM 6257 N N . CYS B 1 390 ? -8.086 -35.719 -3.916 1 98.19 390 CYS B N 1
ATOM 6258 C CA . CYS B 1 390 ? -8.414 -34.844 -5.027 1 98.19 390 CYS B CA 1
ATOM 6259 C C . CYS B 1 390 ? -7.922 -35.406 -6.348 1 98.19 390 CYS B C 1
ATOM 6261 O O . CYS B 1 390 ? -8.609 -35.312 -7.367 1 98.19 390 CYS B O 1
ATOM 6263 N N . MET B 1 391 ? -6.742 -36.031 -6.316 1 98 391 MET B N 1
ATOM 6264 C CA . MET B 1 391 ? -6.234 -36.625 -7.543 1 98 391 MET B CA 1
ATOM 6265 C C . MET B 1 391 ? -7.121 -37.781 -7.977 1 98 391 MET B C 1
ATOM 6267 O O . MET B 1 391 ? -7.371 -37.969 -9.172 1 98 391 MET B O 1
ATOM 6271 N N . ASP B 1 392 ? -7.57 -38.625 -7.059 1 98.12 392 ASP B N 1
ATOM 6272 C CA . ASP B 1 392 ? -8.477 -39.719 -7.375 1 98.12 392 ASP B CA 1
ATOM 6273 C C . ASP B 1 392 ? -9.773 -39.188 -7.996 1 98.12 392 ASP B C 1
ATOM 6275 O O . ASP B 1 392 ? -10.281 -39.781 -8.953 1 98.12 392 ASP B O 1
ATOM 6279 N N . ARG B 1 393 ? -10.242 -38.156 -7.492 1 97.94 393 ARG B N 1
ATOM 6280 C CA . ARG B 1 393 ? -11.477 -37.562 -7.996 1 97.94 393 ARG B CA 1
ATOM 6281 C C . ARG B 1 393 ? -11.273 -36.969 -9.383 1 97.94 393 ARG B C 1
ATOM 6283 O O . ARG B 1 393 ? -12.156 -37.062 -10.242 1 97.94 393 ARG B O 1
ATOM 6290 N N . ILE B 1 394 ? -10.172 -36.312 -9.57 1 97.94 394 ILE B N 1
ATOM 6291 C CA . ILE B 1 394 ? -9.844 -35.781 -10.883 1 97.94 394 ILE B CA 1
ATOM 6292 C C . ILE B 1 394 ? -9.758 -36.906 -11.898 1 97.94 394 ILE B C 1
ATOM 6294 O O . ILE B 1 394 ? -10.289 -36.812 -13.008 1 97.94 394 ILE B O 1
ATOM 6298 N N . LYS B 1 395 ? -9.117 -37.969 -11.516 1 96.88 395 LYS B N 1
ATOM 6299 C CA . LYS B 1 395 ? -9.008 -39.125 -12.375 1 96.88 395 LYS B CA 1
ATOM 6300 C C . LYS B 1 395 ? -10.383 -39.688 -12.742 1 96.88 3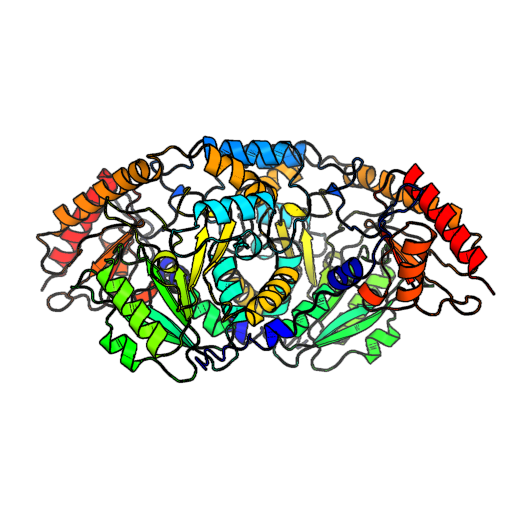95 LYS B C 1
ATOM 6302 O O . LYS B 1 395 ? -10.656 -39.969 -13.914 1 96.88 395 LYS B O 1
ATOM 6307 N N . SER B 1 396 ? -11.227 -39.812 -11.781 1 96.88 396 SER B N 1
ATOM 6308 C CA . SER B 1 396 ? -12.586 -40.312 -12.008 1 96.88 396 SER B CA 1
ATOM 6309 C C . SER B 1 396 ? -13.352 -39.406 -12.953 1 96.88 396 SER B C 1
ATOM 6311 O O . SER B 1 396 ? -14.094 -39.875 -13.82 1 96.88 396 SER B O 1
ATOM 6313 N N . PHE B 1 397 ? -13.25 -38.188 -12.758 1 97.88 397 PHE B N 1
ATOM 6314 C CA . PHE B 1 397 ? -13.906 -37.188 -13.602 1 97.88 397 PHE B CA 1
ATOM 6315 C C . PHE B 1 397 ? -13.477 -37.344 -15.055 1 97.88 397 PHE B C 1
ATOM 6317 O O . PHE B 1 397 ? -14.32 -37.344 -15.961 1 97.88 397 PHE B O 1
ATOM 6324 N N . ILE B 1 398 ? -12.148 -37.438 -15.234 1 97.19 398 ILE B N 1
ATOM 6325 C CA . ILE B 1 398 ? -11.617 -37.531 -16.578 1 97.19 398 ILE B CA 1
ATOM 6326 C C . ILE B 1 398 ? -12.094 -38.812 -17.234 1 97.19 398 ILE B C 1
ATOM 6328 O O . ILE B 1 398 ? -12.43 -38.844 -18.422 1 97.19 398 ILE B O 1
ATOM 6332 N N . GLN B 1 399 ? -12.125 -39.875 -16.453 1 96.19 399 GLN B N 1
ATOM 6333 C CA . GLN B 1 399 ? -12.617 -41.156 -16.969 1 96.19 399 GLN B CA 1
ATOM 6334 C C . GLN B 1 399 ? -14.062 -41.031 -17.453 1 96.19 399 GLN B C 1
ATOM 6336 O O . GLN B 1 399 ? -14.422 -41.594 -18.5 1 96.19 399 GLN B O 1
ATOM 6341 N N . ARG B 1 400 ? -14.773 -40.281 -16.734 1 96.81 400 ARG B N 1
ATOM 6342 C CA . ARG B 1 400 ? -16.188 -40.094 -17.078 1 96.81 400 ARG B CA 1
ATOM 6343 C C . ARG B 1 400 ? -16.344 -39.219 -18.297 1 96.81 400 ARG B C 1
ATOM 6345 O O . ARG B 1 400 ? -17.328 -39.344 -19.031 1 96.81 400 ARG B O 1
ATOM 6352 N N . HIS B 1 401 ? -15.461 -38.375 -18.5 1 97.19 401 HIS B N 1
ATOM 6353 C CA . HIS B 1 401 ? -15.617 -37.375 -19.547 1 97.19 401 HIS B CA 1
ATOM 6354 C C . HIS B 1 401 ? -14.734 -37.719 -20.75 1 97.19 401 HIS B C 1
ATOM 6356 O O . HIS B 1 401 ? -14.57 -36.875 -21.641 1 97.19 401 HIS B O 1
ATOM 6362 N N . THR B 1 402 ? -14.117 -38.844 -20.75 1 93.94 402 THR B N 1
ATOM 6363 C CA . THR B 1 402 ? -13.359 -39.312 -21.891 1 93.94 402 THR B CA 1
ATOM 6364 C C . THR B 1 402 ? -14.281 -39.969 -22.922 1 93.94 402 THR B C 1
ATOM 6366 O O . THR B 1 402 ? -15.18 -40.719 -22.547 1 93.94 402 THR B O 1
ATOM 6369 N N . ILE B 1 403 ? -14.109 -39.562 -24.156 1 89.12 403 ILE B N 1
ATOM 6370 C CA . ILE B 1 403 ? -14.906 -40.125 -25.234 1 89.12 403 ILE B CA 1
ATOM 6371 C C . ILE B 1 403 ? -14.148 -41.281 -25.906 1 89.12 403 ILE B C 1
ATOM 6373 O O . ILE B 1 403 ? -12.93 -41.219 -26.047 1 89.12 403 ILE B O 1
#